Protein AF-A0A928E8C6-F1 (afdb_monomer)

Nearest PDB structures (foldseek):
  5evj-assembly2_B  TM=7.870E-01  e=9.641E-13  Chlamydomonas reinhardtii
  5fcd-assembly2_B  TM=6.953E-01  e=2.771E-07  Escherichia coli
  5fcd-assembly1_A  TM=6.768E-01  e=2.296E-07  Escherichia coli
  4pwy-assembly1_A-2  TM=6.183E-01  e=3.535E-05  Homo sapiens
  8d59-assembly1_A  TM=5.234E-01  e=2.026E-03  Homo sapiens

pLDDT: mean 74.29, std 22.75, range [23.02, 97.88]

Solvent-accessible surface area (backbone atoms only — not comparable to full-atom values): 52131 Å² total; per-residue (Å²): 82,38,61,59,59,50,37,51,53,50,48,54,48,53,56,50,57,72,32,55,47,100,86,69,49,52,75,45,49,76,89,73,61,51,30,39,33,41,35,27,63,77,52,66,47,77,67,58,41,54,48,48,45,23,48,78,69,74,36,32,63,47,79,45,62,36,67,81,58,50,54,48,45,55,32,16,56,78,47,83,45,82,44,72,59,90,94,41,79,41,87,40,86,44,58,43,80,17,57,66,58,49,50,53,52,55,46,27,69,74,64,65,42,78,36,31,36,43,37,35,33,39,59,35,39,41,52,81,87,34,43,68,56,49,54,46,22,61,67,66,51,26,44,84,87,46,62,63,63,87,59,47,44,53,38,34,30,32,58,48,58,93,83,36,91,68,45,53,84,76,51,74,76,57,50,72,44,37,43,76,42,62,34,47,93,47,64,72,58,47,47,48,51,37,55,64,68,66,50,37,49,68,54,55,53,49,36,73,79,36,64,79,69,46,57,46,80,47,84,51,102,88,50,71,33,34,33,26,55,43,27,55,50,57,41,23,54,46,50,56,55,28,56,79,66,75,45,85,85,48,45,78,60,41,35,75,40,29,41,32,69,72,60,15,48,51,50,36,56,49,47,56,49,50,52,49,47,56,69,68,59,43,59,69,39,37,32,70,59,63,66,52,69,69,50,37,57,47,52,55,71,43,53,73,71,56,46,49,47,51,50,40,52,54,53,46,57,54,43,52,52,35,42,54,49,49,36,48,52,54,9,51,51,54,46,49,61,64,45,65,59,49,73,57,40,55,75,77,67,53,65,51,55,62,50,47,49,49,38,32,51,51,42,50,47,51,54,51,50,37,53,73,51,70,55,53,43,75,71,73,48,42,25,49,52,50,26,36,49,53,39,49,48,36,52,50,60,40,70,73,42,99,57,66,71,53,61,67,60,46,52,46,51,54,45,52,54,52,55,51,48,51,50,54,50,53,52,51,50,50,26,51,47,26,44,52,55,47,47,52,74,25,58,75,49,73,62,66,54,47,56,52,53,48,56,45,64,62,20,65,50,43,41,49,38,42,77,72,72,57,51,71,62,60,52,50,57,52,45,51,55,55,48,46,53,51,46,49,59,48,49,49,57,59,68,69,49,65,75,59,72,77,52,68,79,72,80,80,87,84,82,89,84,86,83,87,81,86,87,82,85,84,90,85,85,89,89,86,88,84,87,89,82,90,82,85,88,85,85,89,84,89,85,84,89,80,90,82,90,81,90,82,83,90,88,81,84,89,81,88,86,88,91,86,89,87,90,87,90,88,88,85,83,86,88,84,94,82,81,71,63,68,63,63,65,69,69,69,84,80,79,88,64,86,53,60,66,53,49,53,51,51,46,53,52,50,53,48,53,53,47,52,55,46,57,52,50,58,64,72,66,70,74,80,88,82,76,81,85,73,78,87,72,86,82,78,88,88,79,82,84,76,83,81,59,56,85,94,34,71,72,28,52,54,49,51,51,60,48,61,75,74,48,55,75,46,58,42,32,65,75,71,79,75,75,90,66,73,94,79,37,59,52,30,34,35,37,33,50,67,26,46,60,26,66,62,43,52,67,42,40,62,51,15,37,95,68,19,34,29,37,29,28,21,73,48,64,66,29,36,53,46,20,58,64,49,41,62,56,48,32,60,74,58,69,50,97,62,76,43,68,47,76,42,71,43,49,68,64,45,45,58,83,77,64,55,47,71,46,63,24,43,32,38,40,35,64,62,47,63,42,60,45,94,49,45,67,46,25,50,38,38,55,52,42,26,32,20,70,60,11,35,42,41,35,39,36,45,31,23,78,37,90,69,61,66,68,57,27,50,50,19,29,66,68,15,30,32,46,53,15,24,49,19,48,68,57,51,53,48,51,42,47,74,54,55,38,31,70,69,74,52,43,78,38,82,73,43,81,52,56,54,37,34,15,50,48,97,86,45,69,40,82,62,72,91,74,91,74,94,59,54,37,28,37,30,36,39,37,36,34,35,45,41,85,91,56,71,81,77,84,77,91,65,94,75,82,88,79,90,84,113

Secondary structure (DSSP, 8-state):
--HHHHHHHHHHHHHHHT-B-TTS-BSS-TTT-PPEEEEE-TTS-HHHHHHHHHHHHT-EEEEEEGGG--HHHHH--EEEEEEEETTEEEEEEEEPPPHHHHHHHHHHHHH---SEEEEEESGGG--TTTHHHHHHHHHHSEETTEEPPTTEEEEEEE--TTT-TTPPPPPHHHHTTSEEEEE---HHHHHHHHHHTT--HHHHHHHHH-GGGSSEEEEETTEEEEE-HHHHHHHHHHHHHHHHTTPPP-HHHHHHHSB-HHHHHHHHHHHHHHHHHHHHHTHHHHHTT---HHHHHHHHH--HHHHHHHHHHHHHHHHHHHHHHHHHHHHHHHHHHHTTTHHHHHHHT--HHHHHHHHHHHHHHHHHHHHHTT---TTHHHHHHHHHHHHHHHHHHHHTSS-TT-HHHHHHHHHHHHHHHHHHHHHHHHHHHHHHHHHHHHH-SHHHHHHHHHHHHH-HHHHHHHHHH--HHHHHHHHHHHHHHHHHHHHHHHHSS-THHHHTTTSS---SS------------------------------------------------------------------SHHHHTTSSSS---THHHHHHHHHHHHHHHHHHHHHHHHHHT-PPP-----------S---PPPPPPTTSHHHHHHHHHHHHT------S---------S--TT-EEEEET-TTTHHHHHHHHHHGGG-EEEEEES-HHHHHHHHHHHHHHHHHHT-SS--EEEEE--TT-TTTTTPPTT-EEEEEEES-TTT-S-HHHHHHHHHHHEEEEEEEEEEEEEESS---HHHHHHHHHHT-TTTTPPBHHHHHHHHHHHT-EEEEEEEEEEEEE-TTB-SSBTBB-----------EEEEEEEEEPPPTT--------SS------

Radius of gyration: 37.68 Å; Cα contacts (8 Å, |Δi|>4): 1163; chains: 1; bounding box: 97×107×113 Å

Mean predicted aligned error: 20.91 Å

Sequence (902 aa):
MNISEAKNQITETVRAYMSKDDTGTYCIDIAHQRPLFLIGAPGIGKTAIVEQVASEMGIGLVSYSMTHHTRQSALGLPFIEHKTYGDVEFDVSEYTMSEIIASMYDYMEKTGLKKGILFLDEINCVSETLYPSMLQFLQFKTFGRHSIPEDWIVVCAGNPPEYNRSVHEFDIVTMDRLRRIDIEPDYAAWKSYALDQGLHPAVTSYLEVRHSDFYMVEAKLGGKSFVTARGWEDLAKTITLFEQQGTPVNAALVEQFLQDAEIAERFAAYYDLFNKYRSDYQIDEILAGNVDASIVERAQAARFDERLALLGLLLDSLGGDMFEIVKKDEALNMVRESLSDLKEKMRTGDDLFAYVSNAAQQIEGRLAHSKDIGTASAQATRSLRLADGVLREMMSTTAAGENYQDYATINQVYRHHAESLNQDIEDAQLRLDNAFAFIDEAFNQKRELLVFVTELTARTTTMRFLNRFGSDSYFAHNQDLLVEDNRQKIAERISELPMERIAATAEAKQDPLGLGSQGGSGMTVVPISLSPGKTANHARHAAPSSEEREEEASQDRKQNPVPPVPAAPVAVKAPEADEVETVMASVADEVISPESAKIEEIIAEAVYEVKAAVDEIVAEFSEPEAEEPATAKTAELVSDPEPEAAVGTQAYHDKLVSYYTNKTFEYGFNSMCKMTLPEFLTGKMILDIGCRRGRGVFKLSDRVGITGHVVGIDWSREHINEAMRDMDRAWQDSGLPESNMEFHWGFPEDLASIGLRENSMDLVFTNSILNLAYDTKQVIREIFRVLRFGGMLICETVVATGPRDKDVVAKARAMGNSVQSALSQEEFEAMLAEAGFSMVGLSYRDVHKVNPTDGYIQGYTVDAVESDEDVEFRAVVAHVAKPKANVLPRAIFNGGAVDRSL

Structure (mmCIF, N/CA/C/O backbone):
data_AF-A0A928E8C6-F1
#
_entry.id   AF-A0A928E8C6-F1
#
loop_
_atom_site.group_PDB
_atom_site.id
_atom_site.type_symbol
_atom_site.label_atom_id
_atom_site.label_alt_id
_atom_site.label_comp_id
_atom_site.label_asym_id
_atom_site.label_entity_id
_atom_site.label_seq_id
_atom_site.pdbx_PDB_ins_code
_atom_site.Cartn_x
_atom_site.Cartn_y
_atom_site.Cartn_z
_atom_site.occupancy
_atom_site.B_iso_or_equiv
_atom_site.auth_seq_id
_atom_site.auth_comp_id
_atom_site.auth_asym_id
_atom_site.auth_atom_id
_atom_site.pdbx_PDB_model_num
ATOM 1 N N . MET A 1 1 ? 7.811 -3.421 -4.144 1.00 88.44 1 MET A N 1
ATOM 2 C CA . MET A 1 1 ? 7.700 -3.353 -2.664 1.00 88.44 1 MET A CA 1
ATOM 3 C C . MET A 1 1 ? 6.601 -2.362 -2.318 1.00 88.44 1 MET A C 1
ATOM 5 O O . MET A 1 1 ? 6.315 -1.507 -3.153 1.00 88.44 1 MET A O 1
ATOM 9 N N . ASN A 1 2 ? 5.960 -2.469 -1.159 1.00 88.19 2 ASN A N 1
ATOM 10 C CA . ASN A 1 2 ? 4.915 -1.526 -0.760 1.00 88.19 2 ASN A CA 1
ATOM 11 C C . ASN A 1 2 ? 5.506 -0.216 -0.194 1.00 88.19 2 ASN A C 1
ATOM 13 O O . ASN A 1 2 ? 6.715 -0.072 0.020 1.00 88.19 2 ASN A O 1
ATOM 17 N N . ILE A 1 3 ? 4.638 0.770 0.034 1.00 85.69 3 ILE A N 1
ATOM 18 C CA . ILE A 1 3 ? 5.026 2.111 0.493 1.00 85.69 3 ILE A CA 1
ATOM 19 C C . ILE A 1 3 ? 5.617 2.118 1.922 1.00 85.69 3 ILE A C 1
ATOM 21 O O . ILE A 1 3 ? 6.479 2.944 2.227 1.00 85.69 3 ILE A O 1
ATOM 25 N N . SER A 1 4 ? 5.224 1.166 2.778 1.00 85.06 4 SER A N 1
ATOM 26 C CA . SER A 1 4 ? 5.726 1.031 4.155 1.00 85.06 4 SER A CA 1
ATOM 27 C C . SER A 1 4 ? 7.123 0.401 4.201 1.00 85.06 4 SER A C 1
ATOM 29 O O . SER A 1 4 ? 8.001 0.871 4.925 1.00 85.06 4 SER A O 1
ATOM 31 N N . GLU A 1 5 ? 7.373 -0.618 3.379 1.00 88.19 5 GLU A N 1
ATOM 32 C CA . GLU A 1 5 ? 8.704 -1.211 3.188 1.00 88.19 5 GLU A CA 1
ATOM 33 C C . GLU A 1 5 ? 9.698 -0.164 2.665 1.00 88.19 5 GLU A C 1
ATOM 35 O O . GLU A 1 5 ? 10.823 -0.059 3.159 1.00 88.19 5 GLU A O 1
ATOM 40 N N . ALA A 1 6 ? 9.262 0.669 1.712 1.00 90.69 6 ALA A N 1
ATOM 41 C CA . ALA A 1 6 ? 10.065 1.766 1.182 1.00 90.69 6 ALA A CA 1
ATOM 42 C C . ALA A 1 6 ? 10.424 2.801 2.265 1.00 90.69 6 ALA A C 1
ATOM 44 O O . ALA A 1 6 ? 11.584 3.209 2.348 1.00 90.69 6 ALA A O 1
ATOM 45 N N . LYS A 1 7 ? 9.473 3.182 3.133 1.00 91.62 7 LYS A N 1
ATOM 46 C CA . LYS A 1 7 ? 9.723 4.061 4.291 1.00 91.62 7 LYS A CA 1
ATOM 47 C C . LYS A 1 7 ? 10.828 3.497 5.191 1.00 91.62 7 LYS A C 1
ATOM 49 O O . LYS A 1 7 ? 11.796 4.202 5.478 1.00 91.62 7 LYS A O 1
ATOM 54 N N . ASN A 1 8 ? 10.731 2.220 5.566 1.00 90.19 8 ASN A N 1
ATOM 55 C CA . ASN A 1 8 ? 11.730 1.557 6.410 1.00 90.19 8 ASN A CA 1
ATOM 56 C C . ASN A 1 8 ? 13.120 1.554 5.755 1.00 90.19 8 ASN A C 1
ATOM 58 O O . ASN A 1 8 ? 14.097 1.945 6.397 1.00 90.19 8 ASN A O 1
ATOM 62 N N . GLN A 1 9 ? 13.216 1.234 4.458 1.00 92.44 9 GLN A N 1
ATOM 63 C CA . GLN A 1 9 ? 14.495 1.283 3.740 1.00 92.44 9 GLN A CA 1
ATOM 64 C C . GLN A 1 9 ? 15.104 2.690 3.678 1.00 92.44 9 GLN A C 1
ATOM 66 O O . GLN A 1 9 ? 16.331 2.819 3.744 1.00 92.44 9 GLN A O 1
ATOM 71 N N . ILE A 1 10 ? 14.295 3.749 3.557 1.00 94.12 10 ILE A N 1
ATOM 72 C CA . ILE A 1 10 ? 14.796 5.131 3.617 1.00 94.12 10 ILE A CA 1
ATOM 73 C C . ILE A 1 10 ? 15.362 5.401 5.017 1.00 94.12 10 ILE A C 1
ATOM 75 O O . ILE A 1 10 ? 16.522 5.800 5.117 1.00 94.12 10 ILE A O 1
ATOM 79 N N . THR A 1 11 ? 14.615 5.106 6.086 1.00 93.12 11 THR A N 1
ATOM 80 C CA . THR A 1 11 ? 15.058 5.269 7.485 1.00 93.12 11 THR A CA 1
ATOM 81 C C . THR A 1 11 ? 16.378 4.547 7.770 1.00 93.12 11 THR A C 1
ATOM 83 O O . THR A 1 11 ? 17.318 5.146 8.298 1.00 93.12 11 THR A O 1
ATOM 86 N N . GLU A 1 12 ? 16.496 3.274 7.387 1.00 93.00 12 GLU A N 1
ATOM 87 C CA . GLU A 1 12 ? 17.730 2.492 7.537 1.00 93.00 12 GLU A CA 1
ATOM 88 C C . GLU A 1 12 ? 18.899 3.097 6.757 1.00 93.00 12 GLU A C 1
ATOM 90 O O . GLU A 1 12 ? 20.009 3.204 7.278 1.00 93.00 12 GLU A O 1
ATOM 95 N N . THR A 1 13 ? 18.652 3.547 5.524 1.00 93.81 13 THR A N 1
ATOM 96 C CA . THR A 1 13 ? 19.685 4.178 4.691 1.00 93.81 13 THR A CA 1
ATOM 97 C C . THR A 1 13 ? 20.160 5.491 5.297 1.00 93.81 13 THR A C 1
ATOM 99 O O . THR A 1 13 ? 21.362 5.745 5.320 1.00 93.81 13 THR A O 1
ATOM 102 N N . VAL A 1 14 ? 19.248 6.308 5.830 1.00 92.19 14 VAL A N 1
ATOM 103 C CA . VAL A 1 14 ? 19.591 7.566 6.502 1.00 92.19 14 VAL A CA 1
ATOM 104 C C . VAL A 1 14 ? 20.445 7.290 7.740 1.00 92.19 14 VAL A C 1
ATOM 106 O O . VAL A 1 14 ? 21.502 7.903 7.894 1.00 92.19 14 VAL A O 1
ATOM 109 N N . ARG A 1 15 ? 20.067 6.308 8.572 1.00 91.94 15 ARG A N 1
ATOM 110 C CA . ARG A 1 15 ? 20.876 5.862 9.723 1.00 91.94 15 ARG A CA 1
ATOM 111 C C . ARG A 1 15 ? 22.267 5.377 9.293 1.00 91.94 15 ARG A C 1
ATOM 113 O O . ARG A 1 15 ? 23.258 5.778 9.899 1.00 91.94 15 ARG A O 1
ATOM 120 N N . ALA A 1 16 ? 22.358 4.564 8.239 1.00 91.94 16 ALA A N 1
ATOM 121 C CA . ALA A 1 16 ? 23.619 4.013 7.743 1.00 91.94 16 ALA A CA 1
ATOM 122 C C . ALA A 1 16 ? 24.548 5.083 7.143 1.00 91.94 16 ALA A C 1
ATOM 124 O O . ALA A 1 16 ? 25.737 5.112 7.452 1.00 91.94 16 ALA A O 1
ATOM 125 N N . TYR A 1 17 ? 24.021 5.991 6.318 1.00 92.88 17 TYR A N 1
ATOM 126 C CA . TYR A 1 17 ? 24.800 7.056 5.673 1.00 92.88 17 TYR A CA 1
ATOM 127 C C . TYR A 1 17 ? 25.215 8.165 6.654 1.00 92.88 17 TYR A C 1
ATOM 129 O O . TYR A 1 17 ? 26.250 8.795 6.456 1.00 92.88 17 TYR A O 1
ATOM 137 N N . MET A 1 18 ? 24.454 8.390 7.733 1.00 90.19 18 MET A N 1
ATOM 138 C CA . MET A 1 18 ? 24.833 9.306 8.819 1.00 90.19 18 MET A CA 1
ATOM 139 C C . MET A 1 18 ? 25.701 8.650 9.909 1.00 90.19 18 MET A C 1
ATOM 141 O O . MET A 1 18 ? 26.106 9.339 10.851 1.00 90.19 18 MET A O 1
ATOM 145 N N . SER A 1 19 ? 25.985 7.346 9.807 1.00 91.31 19 SER A N 1
ATOM 146 C CA . SER A 1 19 ? 26.838 6.622 10.753 1.00 91.31 19 SER A CA 1
ATOM 147 C C . SER A 1 19 ? 28.292 7.083 10.636 1.00 91.31 19 SER A C 1
ATOM 149 O O . SER A 1 19 ? 28.846 7.167 9.536 1.00 91.31 19 SER A O 1
ATOM 151 N N . LYS A 1 20 ? 28.907 7.382 11.783 1.00 90.88 20 LYS A N 1
ATOM 152 C CA . LYS A 1 20 ? 30.309 7.789 11.921 1.00 90.88 20 LYS A CA 1
ATOM 153 C C . LYS A 1 20 ? 31.003 6.858 12.915 1.00 90.88 20 LYS A C 1
ATOM 155 O O . LYS A 1 20 ? 30.373 6.421 13.877 1.00 90.88 20 LYS A O 1
ATOM 160 N N . ASP A 1 21 ? 32.268 6.556 12.660 1.00 90.94 21 ASP A N 1
ATOM 161 C CA . ASP A 1 21 ? 33.113 5.731 13.521 1.00 90.94 21 ASP A CA 1
ATOM 162 C C . ASP A 1 21 ? 33.633 6.506 14.749 1.00 90.94 21 ASP A C 1
ATOM 164 O O . ASP A 1 21 ? 33.387 7.706 14.906 1.00 90.94 21 ASP A O 1
ATOM 168 N N . ASP A 1 22 ? 34.403 5.829 15.607 1.00 89.19 22 ASP A N 1
ATOM 169 C CA . ASP A 1 22 ? 35.011 6.412 16.815 1.00 89.19 22 ASP A CA 1
ATOM 170 C C . ASP A 1 22 ? 35.972 7.589 16.526 1.00 89.19 22 ASP A C 1
ATOM 172 O O . ASP A 1 22 ? 36.339 8.332 17.439 1.00 89.19 22 ASP A O 1
ATOM 176 N N . THR A 1 23 ? 36.396 7.779 15.269 1.00 85.31 23 THR A N 1
ATOM 177 C CA . THR A 1 23 ? 37.233 8.910 14.830 1.00 85.31 23 THR A CA 1
ATOM 178 C C . THR A 1 23 ? 36.414 10.100 14.321 1.00 85.31 23 THR A C 1
ATOM 180 O O . THR A 1 23 ? 36.970 11.174 14.092 1.00 85.31 23 THR A O 1
ATOM 183 N N . GLY A 1 24 ? 35.096 9.932 14.163 1.00 83.88 24 GLY A N 1
ATOM 184 C CA . GLY A 1 24 ? 34.191 10.901 13.547 1.00 83.88 24 GLY A CA 1
ATOM 185 C C . GLY A 1 24 ? 34.123 10.813 12.017 1.00 83.88 24 GLY A C 1
ATOM 186 O O . GLY A 1 24 ? 33.482 11.665 11.397 1.00 83.88 24 GLY A O 1
ATOM 187 N N . THR A 1 25 ? 34.748 9.804 11.404 1.00 86.62 25 THR A N 1
ATOM 188 C CA . THR A 1 25 ? 34.728 9.575 9.950 1.00 86.62 25 THR A CA 1
ATOM 189 C C . THR A 1 25 ? 33.465 8.806 9.566 1.00 86.62 25 THR A C 1
ATOM 191 O O . THR A 1 25 ? 33.045 7.915 10.297 1.00 86.62 25 THR A O 1
ATOM 194 N N . TYR A 1 26 ? 32.830 9.122 8.431 1.00 88.25 26 TYR A N 1
ATOM 195 C CA . TYR A 1 26 ? 31.652 8.371 7.976 1.00 88.25 26 TYR A CA 1
ATOM 196 C C . TYR A 1 26 ? 31.994 6.901 7.698 1.00 88.25 26 TYR A C 1
ATOM 198 O O . TYR A 1 26 ? 32.926 6.610 6.948 1.00 88.25 26 TYR A O 1
ATOM 206 N N . CYS A 1 27 ? 31.179 5.980 8.218 1.00 90.44 27 CYS A N 1
ATOM 207 C CA . CYS A 1 27 ? 31.300 4.539 7.966 1.00 90.44 27 CYS A CA 1
ATOM 208 C C . CYS A 1 27 ? 31.132 4.191 6.474 1.00 90.44 27 CYS A C 1
ATOM 210 O O . CYS A 1 27 ? 31.670 3.194 5.994 1.00 90.44 27 CYS A O 1
ATOM 212 N N . ILE A 1 28 ? 30.393 5.028 5.737 1.00 87.50 28 ILE A N 1
ATOM 213 C CA . ILE A 1 28 ? 30.284 5.008 4.277 1.00 87.50 28 ILE A CA 1
ATOM 214 C C . ILE A 1 28 ? 30.667 6.402 3.777 1.00 87.50 28 ILE A C 1
ATOM 216 O O . ILE A 1 28 ? 29.931 7.362 4.007 1.00 87.50 28 ILE A O 1
ATOM 220 N N . ASP A 1 29 ? 31.805 6.500 3.087 1.00 85.88 29 ASP A N 1
ATOM 221 C CA . ASP A 1 29 ? 32.294 7.731 2.448 1.00 85.88 29 ASP A CA 1
ATOM 222 C C . ASP A 1 29 ? 31.185 8.403 1.616 1.00 85.88 29 ASP A C 1
ATOM 224 O O . ASP A 1 29 ? 30.466 7.735 0.866 1.00 85.88 29 ASP A O 1
ATOM 228 N N . ILE A 1 30 ? 31.065 9.730 1.723 1.00 83.81 30 ILE A N 1
ATOM 229 C CA . ILE A 1 30 ? 30.090 10.569 1.012 1.00 83.81 30 ILE A CA 1
ATOM 230 C C . ILE A 1 30 ? 30.094 10.282 -0.499 1.00 83.81 30 ILE A C 1
ATOM 232 O O . ILE A 1 30 ? 29.025 10.302 -1.117 1.00 83.81 30 ILE A O 1
ATOM 236 N N . ALA A 1 31 ? 31.259 9.964 -1.078 1.00 81.38 31 ALA A N 1
ATOM 237 C CA . ALA A 1 31 ? 31.419 9.605 -2.490 1.00 81.38 31 ALA A CA 1
ATOM 238 C C . ALA A 1 31 ? 30.820 8.233 -2.871 1.00 81.38 31 ALA A C 1
ATOM 240 O O . ALA A 1 31 ? 30.507 8.003 -4.038 1.00 81.38 31 ALA A O 1
ATOM 241 N N . HIS A 1 32 ? 30.639 7.326 -1.907 1.00 85.69 32 HIS A N 1
ATOM 242 C CA . HIS A 1 32 ? 30.028 6.003 -2.092 1.00 85.69 32 HIS A CA 1
ATOM 243 C C . HIS A 1 32 ? 28.546 5.951 -1.676 1.00 85.69 32 HIS A C 1
ATOM 245 O O . HIS A 1 32 ? 27.850 4.980 -1.976 1.00 85.69 32 HIS A O 1
ATOM 251 N N . GLN A 1 33 ? 28.036 6.998 -1.026 1.00 89.88 33 GLN A N 1
ATOM 252 C CA . GLN A 1 33 ? 26.625 7.143 -0.665 1.00 89.88 33 GLN A CA 1
ATOM 253 C C . GLN A 1 33 ? 25.757 7.459 -1.900 1.00 89.88 33 GLN A C 1
ATOM 255 O O . GLN A 1 33 ? 25.430 8.622 -2.165 1.00 89.88 33 GLN A O 1
ATOM 260 N N . ARG A 1 34 ? 25.368 6.412 -2.641 1.00 91.38 34 ARG A N 1
ATOM 261 C CA . ARG A 1 34 ? 24.448 6.480 -3.795 1.00 91.38 34 ARG A CA 1
ATOM 262 C C . ARG A 1 34 ? 23.113 7.137 -3.394 1.00 91.38 34 ARG A C 1
ATOM 264 O O . ARG A 1 34 ? 22.540 6.688 -2.394 1.00 91.38 34 ARG A O 1
ATOM 271 N N . PRO A 1 35 ? 22.589 8.135 -4.137 1.00 93.75 35 PRO A N 1
ATOM 272 C CA . PRO A 1 35 ? 21.250 8.678 -3.901 1.00 93.75 35 PRO A CA 1
ATOM 273 C C . PRO A 1 35 ? 20.172 7.592 -3.969 1.00 93.75 35 PRO A C 1
ATOM 275 O O . PRO A 1 35 ? 20.238 6.700 -4.821 1.00 93.75 35 PRO A O 1
ATOM 278 N N . LEU A 1 36 ? 19.165 7.680 -3.097 1.00 95.38 36 LEU A N 1
ATOM 279 C CA . LEU A 1 36 ? 17.976 6.831 -3.202 1.00 95.38 36 LEU A CA 1
ATOM 280 C C . LEU A 1 36 ? 17.117 7.310 -4.376 1.00 95.38 36 LEU A C 1
ATOM 282 O O . LEU A 1 36 ? 16.931 8.513 -4.536 1.00 95.38 36 LEU A O 1
ATOM 286 N N . PHE A 1 37 ? 16.572 6.391 -5.171 1.00 94.31 37 PHE A N 1
ATOM 287 C CA . PHE A 1 37 ? 15.654 6.720 -6.262 1.00 94.31 37 PHE A CA 1
ATOM 288 C C . PHE A 1 37 ? 14.363 5.905 -6.149 1.00 94.31 37 PHE A C 1
ATOM 290 O O . PHE A 1 37 ? 14.332 4.718 -6.471 1.00 94.31 37 PHE A O 1
ATOM 297 N N . LEU A 1 38 ? 13.312 6.566 -5.668 1.00 94.69 38 LEU A N 1
ATOM 298 C CA . LEU A 1 38 ? 11.969 6.034 -5.475 1.00 94.69 38 LEU A CA 1
ATOM 299 C C . LEU A 1 38 ? 11.208 6.086 -6.806 1.00 94.69 38 LEU A C 1
ATOM 301 O O . LEU A 1 38 ? 10.732 7.146 -7.223 1.00 94.69 38 LEU A O 1
ATOM 305 N N . ILE A 1 39 ? 11.080 4.946 -7.474 1.00 91.00 39 ILE A N 1
ATOM 306 C CA . ILE A 1 39 ? 10.242 4.802 -8.664 1.00 91.00 39 ILE A CA 1
ATOM 307 C C . ILE A 1 39 ? 8.915 4.206 -8.218 1.00 91.00 39 ILE A C 1
ATOM 309 O O . ILE A 1 39 ? 8.886 3.190 -7.537 1.00 91.00 39 ILE A O 1
ATOM 313 N N . GLY A 1 40 ? 7.806 4.826 -8.597 1.00 88.25 40 GLY A N 1
ATOM 314 C CA . GLY A 1 40 ? 6.486 4.270 -8.317 1.00 88.25 40 GLY A CA 1
ATOM 315 C C . GLY A 1 40 ? 5.381 5.116 -8.919 1.00 88.25 40 GLY A C 1
ATOM 316 O O . GLY A 1 40 ? 5.616 6.263 -9.309 1.00 88.25 40 GLY A O 1
ATOM 317 N N . ALA A 1 41 ? 4.183 4.555 -9.013 1.00 83.88 41 ALA A N 1
ATOM 318 C CA . ALA A 1 41 ? 3.050 5.188 -9.676 1.00 83.88 41 ALA A CA 1
ATOM 319 C C . ALA A 1 41 ? 2.700 6.584 -9.076 1.00 83.88 41 ALA A C 1
ATOM 321 O O . ALA A 1 41 ? 3.066 6.900 -7.933 1.00 83.88 41 ALA A O 1
ATOM 322 N N . PRO A 1 42 ? 2.054 7.493 -9.831 1.00 84.31 42 PRO A N 1
ATOM 323 C CA . PRO A 1 42 ? 1.669 8.809 -9.315 1.00 84.31 42 PRO A CA 1
ATOM 324 C C . PRO A 1 42 ? 0.640 8.698 -8.177 1.00 84.31 42 PRO A C 1
ATOM 326 O O . PRO A 1 42 ? -0.257 7.861 -8.214 1.00 84.31 42 PRO A O 1
ATOM 329 N N . GLY A 1 43 ? 0.747 9.554 -7.157 1.00 82.12 43 GLY A N 1
ATOM 330 C CA . GLY A 1 43 ? -0.239 9.617 -6.066 1.00 82.12 43 GLY A CA 1
ATOM 331 C C . GLY A 1 43 ? -0.140 8.532 -4.982 1.00 82.12 43 GLY A C 1
ATOM 332 O O . GLY A 1 43 ? -1.026 8.478 -4.140 1.00 82.12 43 GLY A O 1
ATOM 333 N N . ILE A 1 44 ? 0.916 7.706 -4.956 1.00 85.75 44 ILE A N 1
ATOM 334 C CA . ILE A 1 44 ? 1.125 6.648 -3.935 1.00 85.75 44 ILE A CA 1
ATOM 335 C C . ILE A 1 44 ? 1.758 7.125 -2.608 1.00 85.75 44 ILE A C 1
ATOM 337 O O . ILE A 1 44 ? 2.081 6.302 -1.762 1.00 85.75 44 ILE A O 1
ATOM 341 N N . GLY A 1 45 ? 2.013 8.429 -2.433 1.00 85.19 45 GLY A N 1
ATOM 342 C CA . GLY A 1 45 ? 2.593 8.971 -1.190 1.00 85.19 45 GLY A CA 1
ATOM 343 C C . GLY A 1 45 ? 4.130 9.040 -1.106 1.00 85.19 45 GLY A C 1
ATOM 344 O O . GLY A 1 45 ? 4.659 9.187 -0.007 1.00 85.19 45 GLY A O 1
ATOM 345 N N . LYS A 1 46 ? 4.863 8.991 -2.235 1.00 89.44 46 LYS A N 1
ATOM 346 C CA . LYS A 1 46 ? 6.348 9.066 -2.274 1.00 89.44 46 LYS A CA 1
ATOM 347 C C . LYS A 1 46 ? 6.932 10.235 -1.455 1.00 89.44 46 LYS A C 1
ATOM 349 O O . LYS A 1 46 ? 7.879 10.041 -0.703 1.00 89.44 46 LYS A O 1
ATOM 354 N N . THR A 1 47 ? 6.357 11.430 -1.582 1.00 87.56 47 THR A N 1
ATOM 355 C CA . THR A 1 47 ? 6.763 12.639 -0.840 1.00 87.56 47 THR A CA 1
ATOM 356 C C . THR A 1 47 ? 6.428 12.518 0.650 1.00 87.56 47 THR A C 1
ATOM 358 O O . THR A 1 47 ? 7.281 12.764 1.500 1.00 87.56 47 THR A O 1
ATOM 361 N N . ALA A 1 48 ? 5.220 12.037 0.964 1.00 83.62 48 ALA A N 1
ATOM 362 C CA . ALA A 1 48 ? 4.718 11.900 2.329 1.00 83.62 48 ALA A CA 1
ATOM 363 C C . ALA A 1 48 ? 5.551 10.925 3.179 1.00 83.62 48 ALA A C 1
ATOM 365 O O . ALA A 1 48 ? 5.780 11.193 4.357 1.00 83.62 48 ALA A O 1
ATOM 366 N N . ILE A 1 49 ? 6.069 9.824 2.612 1.00 88.56 49 ILE A N 1
ATOM 367 C CA . ILE A 1 49 ? 6.975 8.949 3.376 1.00 88.56 49 ILE A CA 1
ATOM 368 C C . ILE A 1 49 ? 8.315 9.618 3.687 1.00 88.56 49 ILE A C 1
ATOM 370 O O . ILE A 1 49 ? 8.852 9.400 4.767 1.00 88.56 49 ILE A O 1
ATOM 374 N N . VAL A 1 50 ? 8.847 10.469 2.805 1.00 89.81 50 VAL A N 1
ATOM 375 C CA . VAL A 1 50 ? 10.104 11.191 3.073 1.00 89.81 50 VAL A CA 1
ATOM 376 C C . VAL A 1 50 ? 9.896 12.276 4.137 1.00 89.81 50 VAL A C 1
ATOM 378 O O . VAL A 1 50 ? 10.747 12.440 5.011 1.00 89.81 50 VAL A O 1
ATOM 381 N N . GLU A 1 51 ? 8.741 12.946 4.128 1.00 85.38 51 GLU A N 1
ATOM 382 C CA . GLU A 1 51 ? 8.293 13.852 5.198 1.00 85.38 51 GLU A CA 1
ATOM 383 C C . GLU A 1 51 ? 8.168 13.132 6.549 1.00 85.38 51 GLU A C 1
ATOM 385 O O . GLU A 1 51 ? 8.689 13.621 7.555 1.00 85.38 51 GLU A O 1
ATOM 390 N N . GLN A 1 52 ? 7.558 11.940 6.575 1.00 81.94 52 GLN A N 1
ATOM 391 C CA . GLN A 1 52 ? 7.471 11.111 7.782 1.00 81.94 52 GLN A CA 1
ATOM 392 C C . GLN A 1 52 ? 8.856 10.716 8.307 1.00 81.94 52 GLN A C 1
ATOM 394 O O . GLN A 1 52 ? 9.128 10.938 9.483 1.00 81.94 52 GLN A O 1
ATOM 399 N N . VAL A 1 53 ? 9.756 10.206 7.454 1.00 88.38 53 VAL A N 1
ATOM 400 C CA . VAL A 1 53 ? 11.119 9.821 7.874 1.00 88.38 53 VAL A CA 1
ATOM 401 C C . VAL A 1 53 ? 11.892 11.019 8.428 1.00 88.38 53 VAL A C 1
ATOM 403 O O . VAL A 1 53 ? 12.529 10.905 9.475 1.00 88.38 53 VAL A O 1
ATOM 406 N N . ALA A 1 54 ? 11.823 12.182 7.773 1.00 86.56 54 ALA A N 1
ATOM 407 C CA . ALA A 1 54 ? 12.488 13.387 8.263 1.00 86.56 54 ALA A CA 1
ATOM 408 C C . ALA A 1 54 ? 11.950 13.823 9.639 1.00 86.56 54 ALA A C 1
ATOM 410 O O . ALA A 1 54 ? 12.733 14.137 10.539 1.00 86.56 54 ALA A O 1
ATOM 411 N N . SER A 1 55 ? 10.625 13.768 9.824 1.00 79.88 55 SER A N 1
ATOM 412 C CA . SER A 1 55 ? 9.960 14.067 11.096 1.00 79.88 55 SER A CA 1
ATOM 413 C C . SER A 1 55 ? 10.337 13.085 12.208 1.00 79.88 55 SER A C 1
ATOM 415 O O . SER A 1 55 ? 10.689 13.513 13.304 1.00 79.88 55 SER A O 1
ATOM 417 N N . GLU A 1 56 ? 10.278 11.781 11.940 1.00 80.38 56 GLU A N 1
ATOM 418 C CA . GLU A 1 56 ? 10.567 10.710 12.907 1.00 80.38 56 GLU A CA 1
ATOM 419 C C . GLU A 1 56 ? 12.039 10.691 13.329 1.00 80.38 56 GLU A C 1
ATOM 421 O O . GLU A 1 56 ? 12.356 10.397 14.480 1.00 80.38 56 GLU A O 1
ATOM 426 N N . MET A 1 57 ? 12.949 11.046 12.418 1.00 83.31 57 MET A N 1
ATOM 427 C CA . MET A 1 57 ? 14.382 11.135 12.703 1.00 83.31 57 MET A CA 1
ATOM 428 C C . MET A 1 57 ? 14.826 12.501 13.251 1.00 83.31 57 MET A C 1
ATOM 430 O O . MET A 1 57 ? 15.993 12.648 13.617 1.00 83.31 57 MET A O 1
ATOM 434 N N . GLY A 1 58 ? 13.935 13.499 13.311 1.00 80.75 58 GLY A N 1
ATOM 435 C CA . GLY A 1 58 ? 14.258 14.849 13.785 1.00 80.75 58 GLY A CA 1
ATOM 436 C C . GLY A 1 58 ? 15.286 15.582 12.914 1.00 80.75 58 GLY A C 1
ATOM 437 O O . GLY A 1 58 ? 16.130 16.313 13.436 1.00 80.75 58 GLY A O 1
ATOM 438 N N . ILE A 1 59 ? 15.252 15.363 11.596 1.00 88.31 59 ILE A N 1
ATOM 439 C CA . ILE A 1 59 ? 16.182 15.955 10.621 1.00 88.31 59 ILE A CA 1
ATOM 440 C C . ILE A 1 59 ? 15.457 16.903 9.660 1.00 88.31 59 ILE A C 1
ATOM 442 O O . ILE A 1 59 ? 14.238 16.867 9.516 1.00 88.31 59 ILE A O 1
ATOM 446 N N . GLY A 1 60 ? 16.210 17.786 9.005 1.00 87.50 60 GLY A N 1
ATOM 447 C CA . GLY A 1 60 ? 15.661 18.732 8.039 1.00 87.50 60 GLY A CA 1
ATOM 448 C C . GLY A 1 60 ? 15.149 18.059 6.766 1.00 87.50 60 GLY A C 1
ATOM 449 O O . GLY A 1 60 ? 15.690 17.039 6.341 1.00 87.50 60 GLY A O 1
ATOM 450 N N . LEU A 1 61 ? 14.154 18.666 6.121 1.00 90.38 61 LEU A N 1
ATOM 451 C CA . LEU A 1 61 ? 13.700 18.273 4.791 1.00 90.38 61 LEU A CA 1
ATOM 452 C C . LEU A 1 61 ? 13.593 19.502 3.893 1.00 90.38 61 LEU A C 1
ATOM 454 O O . LEU A 1 61 ? 12.918 20.472 4.224 1.00 90.38 61 LEU A O 1
ATOM 458 N N . VAL A 1 62 ? 14.235 19.433 2.731 1.00 89.88 62 VAL A N 1
ATOM 459 C CA . VAL A 1 62 ? 14.078 20.406 1.646 1.00 89.88 62 VAL A CA 1
ATOM 460 C C . VAL A 1 62 ? 13.556 19.648 0.434 1.00 89.88 62 VAL A C 1
ATOM 462 O O . VAL A 1 62 ? 14.191 18.698 -0.012 1.00 89.88 62 VAL A O 1
ATOM 465 N N . SER A 1 63 ? 12.387 20.044 -0.068 1.00 89.00 63 SER A N 1
ATOM 466 C CA . SER A 1 63 ? 11.654 19.350 -1.132 1.00 89.00 63 SER A CA 1
ATOM 467 C C . SER A 1 63 ? 11.531 20.234 -2.374 1.00 89.00 63 SER A C 1
ATOM 469 O O . SER A 1 63 ? 11.139 21.396 -2.266 1.00 89.00 63 SER A O 1
ATOM 471 N N . TYR A 1 64 ? 11.855 19.686 -3.547 1.00 86.50 64 TYR A N 1
ATOM 472 C CA . TYR A 1 64 ? 11.792 20.374 -4.838 1.00 86.50 64 TYR A CA 1
ATOM 473 C C . TYR A 1 64 ? 11.208 19.481 -5.930 1.00 86.50 64 TYR A C 1
ATOM 475 O O . TYR A 1 64 ? 11.727 18.396 -6.166 1.00 86.50 64 TYR A O 1
ATOM 483 N N . SER A 1 65 ? 10.197 19.961 -6.663 1.00 86.06 65 SER A N 1
ATOM 484 C CA . SER A 1 65 ? 9.742 19.299 -7.894 1.00 86.06 65 SER A CA 1
ATOM 485 C C . SER A 1 65 ? 10.522 19.810 -9.102 1.00 86.06 65 SER A C 1
ATOM 487 O O . SER A 1 65 ? 10.466 20.991 -9.456 1.00 86.06 65 SER A O 1
ATOM 489 N N . MET A 1 66 ? 11.257 18.913 -9.755 1.00 83.81 66 MET A N 1
ATOM 490 C CA . MET A 1 66 ? 12.218 19.271 -10.795 1.00 83.81 66 MET A CA 1
ATOM 491 C C . MET A 1 66 ? 11.588 19.697 -12.129 1.00 83.81 66 MET A C 1
ATOM 493 O O . MET A 1 66 ? 12.270 20.328 -12.940 1.00 83.81 66 MET A O 1
ATOM 497 N N . THR A 1 67 ? 10.303 19.412 -12.358 1.00 77.50 67 THR A N 1
ATOM 498 C CA . THR A 1 67 ? 9.575 19.747 -13.598 1.00 77.50 67 THR A CA 1
ATOM 499 C C . THR A 1 67 ? 9.390 21.248 -13.817 1.00 77.50 67 THR A C 1
ATOM 501 O O . THR A 1 67 ? 9.282 21.694 -14.960 1.00 77.50 67 THR A O 1
ATOM 504 N N . HIS A 1 68 ? 9.401 22.048 -12.749 1.00 70.50 68 HIS A N 1
ATOM 505 C CA . HIS A 1 68 ? 9.211 23.500 -12.822 1.00 70.50 68 HIS A CA 1
ATOM 506 C C . HIS A 1 68 ? 10.515 24.314 -12.819 1.00 70.50 68 HIS A C 1
ATOM 508 O O . HIS A 1 68 ? 10.470 25.532 -13.010 1.00 70.50 68 HIS A O 1
ATOM 514 N N . HIS A 1 69 ? 11.681 23.681 -12.644 1.00 74.81 69 HIS A N 1
ATOM 515 C CA . HIS A 1 69 ? 12.951 24.402 -12.547 1.00 74.81 69 HIS A CA 1
ATOM 516 C C . HIS A 1 69 ? 13.626 24.653 -13.893 1.00 74.81 69 HIS A C 1
ATOM 518 O O . HIS A 1 69 ? 13.787 23.775 -14.743 1.00 74.81 69 HIS A O 1
ATOM 524 N N . THR A 1 70 ? 14.110 25.884 -14.049 1.00 78.69 70 THR A N 1
ATOM 525 C CA . THR A 1 70 ? 14.991 26.255 -15.155 1.00 78.69 70 THR A CA 1
ATOM 526 C C . THR A 1 70 ? 16.420 25.781 -14.892 1.00 78.69 70 THR A C 1
ATOM 528 O O . THR A 1 70 ? 16.838 25.583 -13.748 1.00 78.69 70 THR A O 1
ATOM 531 N N . ARG A 1 71 ? 17.225 25.675 -15.956 1.00 79.56 71 ARG A N 1
ATOM 532 C CA . ARG A 1 71 ? 18.667 25.420 -15.836 1.00 79.56 71 ARG A CA 1
ATOM 533 C C . ARG A 1 71 ? 19.367 26.454 -14.943 1.00 79.56 71 ARG A C 1
ATOM 535 O O . ARG A 1 71 ? 20.300 26.102 -14.232 1.00 79.56 71 ARG A O 1
ATOM 542 N N . GLN A 1 72 ? 18.913 27.705 -14.973 1.00 80.62 72 GLN A N 1
ATOM 543 C CA . GLN A 1 72 ? 19.437 28.817 -14.184 1.00 80.62 72 GLN A CA 1
ATOM 544 C C . GLN A 1 72 ? 19.138 28.648 -12.688 1.00 80.62 72 GLN A C 1
ATOM 546 O O . GLN A 1 72 ? 20.033 28.854 -11.878 1.00 80.62 72 GLN A O 1
ATOM 551 N N . SER A 1 73 ? 17.935 28.199 -12.318 1.00 78.38 73 SER A N 1
ATOM 552 C CA . SER A 1 73 ? 17.591 27.878 -10.922 1.00 78.38 73 SER A CA 1
ATOM 553 C C . SER A 1 73 ? 18.496 26.788 -10.339 1.00 78.38 73 SER A C 1
ATOM 555 O O . SER A 1 73 ? 18.963 26.893 -9.206 1.00 78.38 73 SER A O 1
ATOM 557 N N . ALA A 1 74 ? 18.777 25.750 -11.134 1.00 77.12 74 ALA A N 1
ATOM 558 C CA . ALA A 1 74 ? 19.541 24.584 -10.695 1.00 77.12 74 ALA A CA 1
ATOM 559 C C . ALA A 1 74 ? 21.071 24.760 -10.757 1.00 77.12 74 ALA A C 1
ATOM 561 O O . ALA A 1 74 ? 21.768 24.165 -9.944 1.00 77.12 74 ALA A O 1
ATOM 562 N N . LEU A 1 75 ? 21.614 25.558 -11.686 1.00 79.25 75 LEU A N 1
ATOM 563 C CA . LEU A 1 75 ? 23.062 25.815 -11.799 1.00 79.25 75 LEU A CA 1
ATOM 564 C C . LEU A 1 75 ? 23.522 27.156 -11.219 1.00 79.25 75 LEU A C 1
ATOM 566 O O . LEU A 1 75 ? 24.723 27.334 -11.051 1.00 79.25 75 LEU A O 1
ATOM 570 N N . GLY A 1 76 ? 22.606 28.093 -10.976 1.00 82.25 76 GLY A N 1
ATOM 571 C CA . GLY A 1 76 ? 22.922 29.506 -10.782 1.00 82.25 76 GLY A CA 1
ATOM 572 C C . GLY A 1 76 ? 23.005 30.291 -12.099 1.00 82.25 76 GLY A C 1
ATOM 573 O O . GLY A 1 76 ? 22.903 29.749 -13.207 1.00 82.25 76 GLY A O 1
ATOM 574 N N . LEU A 1 77 ? 23.197 31.606 -11.983 1.00 85.50 77 LEU A N 1
ATOM 575 C CA . LEU A 1 77 ? 23.376 32.507 -13.122 1.00 85.50 77 LEU A CA 1
ATOM 576 C C . LEU A 1 77 ? 24.858 32.590 -13.522 1.00 85.50 77 LEU A C 1
ATOM 578 O O . LEU A 1 77 ? 25.714 32.679 -12.639 1.00 85.50 77 LEU A O 1
ATOM 582 N N . PRO A 1 78 ? 25.184 32.595 -14.828 1.00 84.88 78 PRO A N 1
ATOM 583 C CA . PRO A 1 78 ? 26.560 32.730 -15.276 1.00 84.88 78 PRO A CA 1
ATOM 584 C C . PRO A 1 78 ? 27.073 34.165 -15.094 1.00 84.88 78 PRO A C 1
ATOM 586 O O . PRO A 1 78 ? 26.395 35.128 -15.463 1.00 84.88 78 PRO A O 1
ATOM 589 N N . PHE A 1 79 ? 28.298 34.308 -14.596 1.00 87.38 79 PHE A N 1
ATOM 590 C CA . PHE A 1 79 ? 29.029 35.574 -14.518 1.00 87.38 79 PHE A CA 1
ATOM 591 C C . PHE A 1 79 ? 30.487 35.397 -14.975 1.00 87.38 79 PHE A C 1
ATOM 593 O O . PHE A 1 79 ? 30.966 34.277 -15.156 1.00 87.38 79 PHE A O 1
ATOM 600 N N . ILE A 1 80 ? 31.179 36.511 -15.222 1.00 90.94 80 ILE A N 1
ATOM 601 C CA . ILE A 1 80 ? 32.594 36.515 -15.620 1.00 90.94 80 ILE A CA 1
ATOM 602 C C . ILE A 1 80 ? 33.443 36.758 -14.371 1.00 90.94 80 ILE A C 1
ATOM 604 O O . ILE A 1 80 ? 33.227 37.744 -13.668 1.00 90.94 80 ILE A O 1
ATOM 608 N N . GLU A 1 81 ? 34.413 35.883 -14.118 1.00 89.62 81 GLU A N 1
ATOM 609 C CA . GLU A 1 81 ? 35.443 36.060 -13.093 1.00 89.62 81 GLU A CA 1
ATOM 610 C C . GLU A 1 81 ? 36.821 36.091 -13.761 1.00 89.62 81 GLU A C 1
ATOM 612 O O . GLU A 1 81 ? 37.120 35.278 -14.638 1.00 89.62 81 GLU A O 1
ATOM 617 N N . HIS A 1 82 ? 37.672 37.023 -13.342 1.00 92.00 82 HIS A N 1
ATOM 618 C CA . HIS A 1 82 ? 39.036 37.144 -13.849 1.00 92.00 82 HIS A CA 1
ATOM 619 C C . HIS A 1 82 ? 39.971 36.284 -12.988 1.00 92.00 82 HIS A C 1
ATOM 621 O O . HIS A 1 82 ? 40.044 36.472 -11.771 1.00 92.00 82 HIS A O 1
ATOM 627 N N . LYS A 1 83 ? 40.666 35.315 -13.597 1.00 90.94 83 LYS A N 1
ATOM 628 C CA . LYS A 1 83 ? 41.548 34.366 -12.896 1.00 90.94 83 LYS A CA 1
ATOM 629 C C . LYS A 1 83 ? 42.952 34.350 -13.464 1.00 90.94 83 LYS A C 1
ATOM 631 O O . LYS A 1 83 ? 43.154 34.201 -14.666 1.00 90.94 83 LYS A O 1
ATOM 636 N N . THR A 1 84 ? 43.930 34.429 -12.569 1.00 92.38 84 THR A N 1
ATOM 637 C CA . THR A 1 84 ? 45.347 34.369 -12.923 1.00 92.38 84 THR A CA 1
ATOM 638 C C . THR A 1 84 ? 45.853 32.931 -12.874 1.00 92.38 84 THR A C 1
ATOM 640 O O . THR A 1 84 ? 45.938 32.330 -11.803 1.00 92.38 84 THR A O 1
ATOM 643 N N . TYR A 1 85 ? 46.240 32.389 -14.027 1.00 92.25 85 TYR A N 1
ATOM 644 C CA . TYR A 1 85 ? 46.873 31.078 -14.160 1.00 92.25 85 TYR A CA 1
ATOM 645 C C . TYR A 1 85 ? 48.299 31.257 -14.689 1.00 92.25 85 TYR A C 1
ATOM 647 O O . TYR A 1 85 ? 48.492 31.702 -15.818 1.00 92.25 85 TYR A O 1
ATOM 655 N N . GLY A 1 86 ? 49.306 30.913 -13.879 1.00 89.00 86 GLY A N 1
ATOM 656 C CA . GLY A 1 86 ? 50.718 31.024 -14.275 1.00 89.00 86 GLY A CA 1
ATOM 657 C C . GLY A 1 86 ? 51.132 32.453 -14.648 1.00 89.00 86 GLY A C 1
ATOM 658 O O . GLY A 1 86 ? 51.686 32.664 -15.722 1.00 89.00 86 GLY A O 1
ATOM 659 N N . ASP A 1 87 ? 50.811 33.418 -13.781 1.00 89.44 87 ASP A N 1
ATOM 660 C CA . ASP A 1 87 ? 51.061 34.862 -13.948 1.00 89.44 87 ASP A CA 1
ATOM 661 C C . ASP A 1 87 ? 50.363 35.537 -15.152 1.00 89.44 87 ASP A C 1
ATOM 663 O O . ASP A 1 87 ? 50.643 36.697 -15.459 1.00 89.44 87 ASP A O 1
ATOM 667 N N . VAL A 1 88 ? 49.411 34.857 -15.805 1.00 88.31 88 VAL A N 1
ATOM 668 C CA . VAL A 1 88 ? 48.575 35.410 -16.886 1.00 88.31 88 VAL A CA 1
ATOM 669 C C . VAL A 1 88 ? 47.106 35.426 -16.462 1.00 88.31 88 VAL A C 1
ATOM 671 O O . VAL A 1 88 ? 46.586 34.422 -15.982 1.00 88.31 88 VAL A O 1
ATOM 674 N N . GLU A 1 89 ? 46.444 36.569 -16.632 1.00 92.38 89 GLU A N 1
ATOM 675 C CA . GLU A 1 89 ? 45.023 36.773 -16.327 1.00 92.38 89 GLU A CA 1
ATOM 676 C C . GLU A 1 89 ? 44.132 36.304 -17.491 1.00 92.38 89 GLU A C 1
ATOM 678 O O . GLU A 1 89 ? 44.407 36.598 -18.656 1.00 92.38 89 GLU A O 1
ATOM 683 N N . PHE A 1 90 ? 43.070 35.565 -17.168 1.00 92.12 90 PHE A N 1
ATOM 684 C CA . PHE A 1 90 ? 42.089 35.032 -18.110 1.00 92.12 90 PHE A CA 1
ATOM 685 C C . PHE A 1 90 ? 40.663 35.281 -17.613 1.00 92.12 90 PHE A C 1
ATOM 687 O O . PHE A 1 90 ? 40.371 35.100 -16.430 1.00 92.12 90 PHE A O 1
ATOM 694 N N . ASP A 1 91 ? 39.760 35.602 -18.536 1.00 92.31 91 ASP A N 1
ATOM 695 C CA . ASP A 1 91 ? 38.325 35.668 -18.265 1.00 92.31 91 ASP A CA 1
ATOM 696 C C . ASP A 1 91 ? 37.744 34.247 -18.241 1.00 92.31 91 ASP A C 1
ATOM 698 O O . ASP A 1 91 ? 37.830 33.509 -19.228 1.00 92.31 91 ASP A O 1
ATOM 702 N N . VAL A 1 92 ? 37.135 33.858 -17.121 1.00 88.12 92 VAL A N 1
ATOM 703 C CA . VAL A 1 92 ? 36.507 32.546 -16.923 1.00 88.12 92 VAL A CA 1
ATOM 704 C C . VAL A 1 92 ? 35.010 32.729 -16.683 1.00 88.12 92 VAL A C 1
ATOM 706 O O . VAL A 1 92 ? 34.585 33.621 -15.953 1.00 88.12 92 VAL A O 1
ATOM 709 N N . SER A 1 93 ? 34.190 31.877 -17.302 1.00 85.00 93 SER A N 1
ATOM 710 C CA . SER A 1 93 ? 32.755 31.813 -17.010 1.00 85.00 93 SER A CA 1
ATOM 711 C C . SER A 1 93 ? 32.502 30.949 -15.774 1.00 85.00 93 SER A C 1
ATOM 713 O O . SER A 1 93 ? 32.821 29.759 -15.757 1.00 85.00 93 SER A O 1
ATOM 715 N N . GLU A 1 94 ? 31.902 31.551 -14.757 1.00 84.06 94 GLU A N 1
ATOM 716 C CA . GLU A 1 94 ? 31.552 30.944 -13.472 1.00 84.06 94 GLU A CA 1
ATOM 717 C C . GLU A 1 94 ? 30.033 31.012 -13.277 1.00 84.06 94 GLU A C 1
ATOM 719 O O . GLU A 1 94 ? 29.342 31.696 -14.031 1.00 84.06 94 GLU A O 1
ATOM 724 N N . TYR A 1 95 ? 29.500 30.310 -12.279 1.00 84.06 95 TYR A N 1
ATOM 725 C CA . TYR A 1 95 ? 28.072 30.314 -11.950 1.00 84.06 95 TYR A CA 1
ATOM 726 C C . TYR A 1 95 ? 27.881 30.678 -10.478 1.00 84.06 95 TYR A C 1
ATOM 728 O O . TYR A 1 95 ? 28.721 30.332 -9.647 1.00 84.06 95 TYR A O 1
ATOM 736 N N . THR A 1 96 ? 26.797 31.383 -10.151 1.00 86.94 96 THR A N 1
ATOM 737 C CA . THR A 1 96 ? 26.406 31.623 -8.753 1.00 86.94 96 THR A CA 1
ATOM 738 C C . THR A 1 96 ? 25.988 30.323 -8.059 1.00 86.94 96 THR A C 1
ATOM 740 O O . THR A 1 96 ? 25.758 29.305 -8.709 1.00 86.94 96 THR A O 1
ATOM 743 N N . MET A 1 97 ? 25.803 30.363 -6.736 1.00 84.62 97 MET A N 1
ATOM 744 C CA . MET A 1 97 ? 25.099 29.287 -6.032 1.00 84.62 97 MET A CA 1
ATOM 745 C C . MET A 1 97 ? 23.695 29.088 -6.632 1.00 84.62 97 MET A C 1
ATOM 747 O O . MET A 1 97 ? 23.063 30.053 -7.075 1.00 84.62 97 MET A O 1
ATOM 751 N N . SER A 1 98 ? 23.238 27.835 -6.679 1.00 86.94 98 SER A N 1
ATOM 752 C CA . SER A 1 98 ? 21.898 27.481 -7.147 1.00 86.94 98 SER A CA 1
ATOM 753 C C . SER A 1 98 ? 20.841 27.758 -6.082 1.00 86.94 98 SER A C 1
ATOM 755 O O . SER A 1 98 ? 21.128 27.696 -4.887 1.00 86.94 98 SER A O 1
ATOM 757 N N . GLU A 1 99 ? 19.605 28.018 -6.511 1.00 85.25 99 GLU A N 1
ATOM 758 C CA . GLU A 1 99 ? 18.467 28.268 -5.610 1.00 85.25 99 GLU A CA 1
ATOM 759 C C . GLU A 1 99 ? 18.214 27.055 -4.698 1.00 85.25 99 GLU A C 1
ATOM 761 O O . GLU A 1 99 ? 17.962 27.208 -3.504 1.00 85.25 99 GLU A O 1
ATOM 766 N N . ILE A 1 100 ? 18.401 25.846 -5.243 1.00 85.94 100 ILE A N 1
ATOM 767 C CA . ILE A 1 100 ? 18.297 24.580 -4.509 1.00 85.94 100 ILE A CA 1
ATOM 768 C C . ILE A 1 100 ? 19.301 24.546 -3.348 1.00 85.94 100 ILE A C 1
ATOM 770 O O . ILE A 1 100 ? 18.893 24.384 -2.201 1.00 85.94 100 ILE A O 1
ATOM 774 N N . ILE A 1 101 ? 20.599 24.752 -3.611 1.00 88.62 101 ILE A N 1
ATOM 775 C CA . ILE A 1 101 ? 21.633 24.692 -2.563 1.00 88.62 101 ILE A CA 1
ATOM 776 C C . ILE A 1 101 ? 21.495 25.859 -1.577 1.00 88.62 101 ILE A C 1
ATOM 778 O O . ILE A 1 101 ? 21.612 25.642 -0.373 1.00 88.62 101 ILE A O 1
ATOM 782 N N . ALA A 1 102 ? 21.193 27.070 -2.058 1.00 88.25 102 ALA A N 1
ATOM 783 C CA . ALA A 1 102 ? 20.966 28.234 -1.202 1.00 88.25 102 ALA A CA 1
ATOM 784 C C . ALA A 1 102 ? 19.846 27.967 -0.185 1.00 88.25 102 ALA A C 1
ATOM 786 O O . ALA A 1 102 ? 20.058 28.132 1.013 1.00 88.25 102 ALA A O 1
ATOM 787 N N . SER A 1 103 ? 18.713 27.418 -0.634 1.00 88.44 103 SER A N 1
ATOM 788 C CA . SER A 1 103 ? 17.593 27.102 0.257 1.00 88.44 103 SER A CA 1
ATOM 789 C C . SER A 1 103 ? 17.918 26.063 1.334 1.00 88.44 103 SER A C 1
ATOM 791 O O . SER A 1 103 ? 17.322 26.109 2.405 1.00 88.44 103 SER A O 1
ATOM 793 N N . MET A 1 104 ? 18.872 25.152 1.093 1.00 89.69 104 MET A N 1
ATOM 794 C CA . MET A 1 104 ? 19.329 24.208 2.119 1.00 89.69 104 MET A CA 1
ATOM 795 C C . MET A 1 104 ? 20.069 24.944 3.234 1.00 89.69 104 MET A C 1
ATOM 797 O O . MET A 1 104 ? 19.807 24.693 4.407 1.00 89.69 104 MET A O 1
ATOM 801 N N . TYR A 1 105 ? 20.945 25.888 2.883 1.00 90.31 105 TYR A N 1
ATOM 802 C CA . TYR A 1 105 ? 21.633 26.727 3.863 1.00 90.31 105 TYR A CA 1
ATOM 803 C C . TYR A 1 105 ? 20.665 27.675 4.582 1.00 90.31 105 TYR A C 1
ATOM 805 O O . TYR A 1 105 ? 20.683 27.711 5.809 1.00 90.31 105 TYR A O 1
ATOM 813 N N . ASP A 1 106 ? 19.755 28.342 3.864 1.00 88.31 106 ASP A N 1
ATOM 814 C CA . ASP A 1 106 ? 18.711 29.189 4.463 1.00 88.31 106 ASP A CA 1
ATOM 815 C C . ASP A 1 106 ? 17.831 28.388 5.442 1.00 88.31 106 ASP A C 1
ATOM 817 O O . ASP A 1 106 ? 17.504 28.851 6.538 1.00 88.31 106 ASP A O 1
ATOM 821 N N . TYR A 1 107 ? 17.476 27.149 5.082 1.00 86.94 107 TYR A N 1
ATOM 822 C CA . TYR A 1 107 ? 16.727 26.230 5.936 1.00 86.94 107 TYR A CA 1
ATOM 823 C C . TYR A 1 107 ? 17.536 25.809 7.173 1.00 86.94 107 TYR A C 1
ATOM 825 O O . TYR A 1 107 ? 16.999 25.813 8.284 1.00 86.94 107 TYR A O 1
ATOM 833 N N . MET A 1 108 ? 18.825 25.480 7.018 1.00 88.06 108 MET A N 1
ATOM 834 C CA . MET A 1 108 ? 19.728 25.165 8.134 1.00 88.06 108 MET A CA 1
ATOM 835 C C . MET A 1 108 ? 19.897 26.355 9.088 1.00 88.06 108 MET A C 1
ATOM 837 O O . MET A 1 108 ? 19.929 26.154 10.300 1.00 88.06 108 MET A O 1
ATOM 841 N N . GLU A 1 109 ? 19.986 27.585 8.574 1.00 87.12 109 GLU A N 1
ATOM 842 C CA . GLU A 1 109 ? 20.071 28.801 9.393 1.00 87.12 109 GLU A CA 1
ATOM 843 C C . GLU A 1 109 ? 18.752 29.094 10.119 1.00 87.12 109 GLU A C 1
ATOM 845 O O . GLU A 1 109 ? 18.765 29.402 11.311 1.00 87.12 109 GLU A O 1
ATOM 850 N N . LYS A 1 110 ? 17.608 28.939 9.439 1.00 82.56 110 LYS A N 1
ATOM 851 C CA . LYS A 1 110 ? 16.278 29.184 10.015 1.00 82.56 110 LYS A CA 1
ATOM 852 C C . LYS A 1 110 ? 15.880 28.149 11.074 1.00 82.56 110 LYS A C 1
ATOM 854 O O . LYS A 1 110 ? 15.283 28.506 12.086 1.00 82.56 110 LYS A O 1
ATOM 859 N N . THR A 1 111 ? 16.173 26.869 10.838 1.00 79.12 111 THR A N 1
ATOM 860 C CA . THR A 1 111 ? 15.741 25.758 11.710 1.00 79.12 111 THR A CA 1
ATOM 861 C C . THR A 1 111 ? 16.820 25.280 12.680 1.00 79.12 111 THR A C 1
ATOM 863 O O . THR A 1 111 ? 16.513 24.565 13.628 1.00 79.12 111 THR A O 1
ATOM 866 N N . GLY A 1 112 ? 18.093 25.615 12.455 1.00 83.50 112 GLY A N 1
ATOM 867 C CA . GLY A 1 112 ? 19.224 25.056 13.203 1.00 83.50 112 GLY A CA 1
ATOM 868 C C . GLY A 1 112 ? 19.521 23.576 12.907 1.00 83.50 112 GLY A C 1
ATOM 869 O O . GLY A 1 112 ? 20.514 23.044 13.415 1.00 83.50 112 GLY A O 1
ATOM 870 N N . LEU A 1 113 ? 18.709 22.902 12.082 1.00 84.88 113 LEU A N 1
ATOM 871 C CA . LEU A 1 113 ? 18.870 21.490 11.735 1.00 84.88 113 LEU A CA 1
ATOM 872 C C . LEU A 1 113 ? 20.017 21.321 10.738 1.00 84.88 113 LEU A C 1
ATOM 874 O O . LEU A 1 113 ? 19.880 21.583 9.547 1.00 84.88 113 LEU A O 1
ATOM 878 N N . LYS A 1 114 ? 21.172 20.863 11.231 1.00 87.69 114 LYS A N 1
ATOM 879 C CA . LYS A 1 114 ? 22.379 20.684 10.405 1.00 87.69 114 LYS A CA 1
ATOM 880 C C . LYS A 1 114 ? 22.368 19.429 9.530 1.00 87.69 114 LYS A C 1
ATOM 882 O O . LYS A 1 114 ? 23.133 19.374 8.573 1.00 87.69 114 LYS A O 1
ATOM 887 N N . LYS A 1 115 ? 21.531 18.446 9.868 1.00 91.12 115 LYS A N 1
ATOM 888 C CA . LYS A 1 115 ? 21.354 17.189 9.130 1.00 91.12 115 LYS A CA 1
ATOM 889 C C . LYS A 1 115 ? 20.022 17.207 8.396 1.00 91.12 115 LYS A C 1
ATOM 891 O O . LYS A 1 115 ? 19.063 17.756 8.941 1.00 91.12 115 LYS A O 1
ATOM 896 N N . GLY A 1 116 ? 19.927 16.560 7.239 1.00 91.75 116 GLY A N 1
ATOM 897 C CA . GLY A 1 116 ? 18.659 16.517 6.514 1.00 91.75 116 GLY A CA 1
ATOM 898 C C . GLY A 1 116 ? 18.606 15.627 5.281 1.00 91.75 116 GLY A C 1
ATOM 899 O O . GLY A 1 116 ? 19.552 14.916 4.937 1.00 91.75 116 GLY A O 1
ATOM 900 N N . ILE A 1 117 ? 17.459 15.688 4.616 1.00 93.81 117 ILE A N 1
ATOM 901 C CA . ILE A 1 117 ? 17.181 15.071 3.325 1.00 93.81 117 ILE A CA 1
ATOM 902 C C . ILE A 1 117 ? 16.887 16.186 2.318 1.00 93.81 117 ILE A C 1
ATOM 904 O O . ILE A 1 117 ? 16.039 17.048 2.551 1.00 93.81 117 ILE A O 1
ATOM 908 N N . LEU A 1 118 ? 17.574 16.153 1.179 1.00 93.75 118 LEU A N 1
ATOM 909 C CA . LEU A 1 118 ? 17.152 16.855 -0.025 1.00 93.75 118 LEU A CA 1
ATOM 910 C C . LEU A 1 118 ? 16.289 15.890 -0.840 1.00 93.75 118 LEU A C 1
ATOM 912 O O . LEU A 1 118 ? 16.806 14.914 -1.390 1.00 93.75 118 LEU A O 1
ATOM 916 N N . PHE A 1 119 ? 14.989 16.164 -0.898 1.00 94.19 119 PHE A N 1
ATOM 917 C CA . PHE A 1 119 ? 14.041 15.429 -1.719 1.00 94.19 119 PHE A CA 1
ATOM 918 C C . PHE A 1 119 ? 13.859 16.121 -3.071 1.00 94.19 119 PHE A C 1
ATOM 920 O O . PHE A 1 119 ? 13.447 17.279 -3.137 1.00 94.19 119 PHE A O 1
ATOM 927 N N . LEU A 1 120 ? 14.166 15.407 -4.150 1.00 91.69 120 LEU A N 1
ATOM 928 C CA . LEU A 1 120 ? 13.953 15.867 -5.518 1.00 91.69 120 LEU A CA 1
ATOM 929 C C . LEU A 1 120 ? 12.839 15.029 -6.148 1.00 91.69 120 LEU A C 1
ATOM 931 O O . LEU A 1 120 ? 13.031 13.843 -6.405 1.00 91.69 120 LEU A O 1
ATOM 935 N N . ASP A 1 121 ? 11.677 15.623 -6.390 1.00 90.50 121 ASP A N 1
ATOM 936 C CA . ASP A 1 121 ? 10.549 14.959 -7.042 1.00 90.50 121 ASP A CA 1
ATOM 937 C C . ASP A 1 121 ? 10.613 15.111 -8.568 1.00 90.50 121 ASP A C 1
ATOM 939 O O . ASP A 1 121 ? 11.206 16.051 -9.106 1.00 90.50 121 ASP A O 1
ATOM 943 N N . GLU A 1 122 ? 9.988 14.163 -9.262 1.00 87.50 122 GLU A N 1
ATOM 944 C CA . GLU A 1 122 ? 9.888 14.091 -10.721 1.00 87.50 122 GLU A CA 1
ATOM 945 C C . GLU A 1 122 ? 11.239 14.231 -11.459 1.00 87.50 122 GLU A C 1
ATOM 947 O O . GLU A 1 122 ? 11.307 14.803 -12.550 1.00 87.50 122 GLU A O 1
ATOM 952 N N . ILE A 1 123 ? 12.336 13.690 -10.905 1.00 88.06 123 ILE A N 1
ATOM 953 C CA . ILE A 1 123 ? 13.693 13.894 -11.461 1.00 88.06 123 ILE A CA 1
ATOM 954 C C . ILE A 1 123 ? 13.873 13.340 -12.872 1.00 88.06 123 ILE A C 1
ATOM 956 O O . ILE A 1 123 ? 14.774 13.767 -13.587 1.00 88.06 123 ILE A O 1
ATOM 960 N N . ASN A 1 124 ? 13.033 12.391 -13.276 1.00 85.75 124 ASN A N 1
ATOM 961 C CA . ASN A 1 124 ? 13.031 11.818 -14.614 1.00 85.75 124 ASN A CA 1
ATOM 962 C C . ASN A 1 124 ? 12.162 12.612 -15.606 1.00 85.75 124 ASN A C 1
ATOM 964 O O . ASN A 1 124 ? 12.187 12.324 -16.793 1.00 85.75 124 ASN A O 1
ATOM 968 N N . CYS A 1 125 ? 11.448 13.645 -15.157 1.00 84.31 125 CYS A N 1
ATOM 969 C CA . CYS A 1 125 ? 10.680 14.568 -15.999 1.00 84.31 125 CYS A CA 1
ATOM 970 C C . CYS A 1 125 ? 11.396 15.929 -16.183 1.00 84.31 125 CYS A C 1
ATOM 972 O O . CYS A 1 125 ? 10.776 16.909 -16.600 1.00 84.31 125 CYS A O 1
ATOM 974 N N . VAL A 1 126 ? 12.696 16.019 -15.854 1.00 84.50 126 VAL A N 1
ATOM 975 C CA . VAL A 1 126 ? 13.507 17.232 -16.075 1.00 84.50 126 VAL A CA 1
ATOM 976 C C . VAL A 1 126 ? 13.572 17.621 -17.552 1.00 84.50 126 VAL A C 1
ATOM 978 O O . VAL A 1 126 ? 13.631 16.767 -18.430 1.00 84.50 126 VAL A O 1
ATOM 981 N N . SER A 1 127 ? 13.677 18.922 -17.840 1.00 83.25 127 SER A N 1
ATOM 982 C CA . SER A 1 127 ? 13.941 19.364 -19.214 1.00 83.25 127 SER A CA 1
ATOM 983 C C . SER A 1 127 ? 15.289 18.846 -19.741 1.00 83.25 127 SER A C 1
ATOM 985 O O . SER A 1 127 ? 16.291 18.828 -19.019 1.00 83.25 127 SER A O 1
ATOM 987 N N . GLU A 1 128 ? 15.347 18.538 -21.039 1.00 82.00 128 GLU A N 1
ATOM 988 C CA . GLU A 1 128 ? 16.560 18.108 -21.757 1.00 82.00 128 GLU A CA 1
ATOM 989 C C . GLU A 1 128 ? 17.770 19.035 -21.500 1.00 82.00 128 GLU A C 1
ATOM 991 O O . GLU A 1 128 ? 18.907 18.586 -21.372 1.00 82.00 128 GLU A O 1
ATOM 996 N N . THR A 1 129 ? 17.531 20.343 -21.334 1.00 84.38 129 THR A N 1
ATOM 997 C CA . THR A 1 129 ? 18.591 21.340 -21.079 1.00 84.38 129 THR A CA 1
ATOM 998 C C . THR A 1 129 ? 19.226 21.259 -19.685 1.00 84.38 129 THR A C 1
ATOM 1000 O O . THR A 1 129 ? 20.340 21.764 -19.496 1.00 84.38 129 THR A O 1
ATOM 1003 N N . LEU A 1 130 ? 18.517 20.649 -18.728 1.00 84.00 130 LEU A N 1
ATOM 1004 C CA . LEU A 1 130 ? 18.911 20.453 -17.332 1.00 84.00 130 LEU A CA 1
ATOM 1005 C C . LEU A 1 130 ? 19.456 19.037 -17.081 1.00 84.00 130 LEU A C 1
ATOM 1007 O O . LEU A 1 130 ? 20.289 18.856 -16.193 1.00 84.00 130 LEU A O 1
ATOM 1011 N N . TYR A 1 131 ? 19.045 18.056 -17.890 1.00 84.00 131 TYR A N 1
ATOM 1012 C CA . TYR A 1 131 ? 19.405 16.642 -17.752 1.00 84.00 131 TYR A CA 1
ATOM 1013 C C . TYR A 1 131 ? 20.913 16.383 -17.518 1.00 84.00 131 TYR A C 1
ATOM 1015 O O . TYR A 1 131 ? 21.233 15.718 -16.533 1.00 84.00 131 TYR A O 1
ATOM 1023 N N . PRO A 1 132 ? 21.876 16.971 -18.267 1.00 84.44 132 PRO A N 1
ATOM 1024 C CA . PRO A 1 132 ? 23.305 16.739 -18.009 1.00 84.44 132 PRO A CA 1
ATOM 1025 C C . PRO A 1 132 ? 23.773 17.214 -16.625 1.00 84.44 132 PRO A C 1
ATOM 1027 O O . PRO A 1 132 ? 24.650 16.605 -16.016 1.00 84.44 132 PRO A O 1
ATOM 1030 N N . SER A 1 133 ? 23.184 18.299 -16.117 1.00 85.56 133 SER A N 1
ATOM 1031 C CA . SER A 1 133 ? 23.500 18.852 -14.797 1.00 85.56 133 SER A CA 1
ATOM 1032 C C . SER A 1 133 ? 22.830 18.069 -13.672 1.00 85.56 133 SER A C 1
ATOM 1034 O O . SER A 1 133 ? 23.432 17.925 -12.614 1.00 85.56 133 SER A O 1
ATOM 1036 N N . MET A 1 134 ? 21.644 17.499 -13.913 1.00 87.56 134 MET A N 1
ATOM 1037 C CA . MET A 1 134 ? 21.036 16.525 -13.002 1.00 87.56 134 MET A CA 1
ATOM 1038 C C . MET A 1 134 ? 21.897 15.257 -12.902 1.00 87.56 134 MET A C 1
ATOM 1040 O O . MET A 1 134 ? 22.202 14.823 -11.799 1.00 87.56 134 MET A O 1
ATOM 1044 N N . LEU A 1 135 ? 22.376 14.699 -14.020 1.00 84.69 135 LEU A N 1
ATOM 1045 C CA . LEU A 1 135 ? 23.262 13.526 -13.986 1.00 84.69 135 LEU A CA 1
ATOM 1046 C C . LEU A 1 135 ? 24.574 13.798 -13.231 1.00 84.69 135 LEU A C 1
ATOM 1048 O O . LEU A 1 135 ? 25.021 12.960 -12.447 1.00 84.69 135 LEU A O 1
ATOM 1052 N N . GLN A 1 136 ? 25.170 14.982 -13.419 1.00 85.38 136 GLN A N 1
ATOM 1053 C CA . GLN A 1 136 ? 26.328 15.419 -12.635 1.00 85.38 136 GLN A CA 1
ATOM 1054 C C . GLN A 1 136 ? 25.989 15.512 -11.137 1.00 85.38 136 GLN A C 1
ATOM 1056 O O . GLN A 1 136 ? 26.765 15.039 -10.305 1.00 85.38 136 GLN A O 1
ATOM 1061 N N . PHE A 1 137 ? 24.829 16.076 -10.796 1.00 88.38 137 PHE A N 1
ATOM 1062 C CA . PHE A 1 137 ? 24.365 16.192 -9.418 1.00 88.38 137 PHE A CA 1
ATOM 1063 C C . PHE A 1 137 ? 24.150 14.823 -8.759 1.00 88.38 137 PHE A C 1
ATOM 1065 O O . PHE A 1 137 ? 24.673 14.585 -7.674 1.00 88.38 137 PHE A O 1
ATOM 1072 N N . LEU A 1 138 ? 23.464 13.892 -9.425 1.00 86.50 138 LEU A N 1
ATOM 1073 C CA . LEU A 1 138 ? 23.237 12.535 -8.914 1.00 86.50 138 LEU A CA 1
ATOM 1074 C C . LEU A 1 138 ? 24.547 11.753 -8.725 1.00 86.50 138 LEU A C 1
ATOM 1076 O O . LEU A 1 138 ? 24.631 10.911 -7.835 1.00 86.50 138 LEU A O 1
ATOM 1080 N N . GLN A 1 139 ? 25.582 12.041 -9.524 1.00 82.44 139 GLN A N 1
ATOM 1081 C CA . GLN A 1 139 ? 26.896 11.411 -9.382 1.00 82.44 139 GLN A CA 1
ATOM 1082 C C . GLN A 1 139 ? 27.758 12.029 -8.267 1.00 82.44 139 GLN A C 1
ATOM 1084 O O . GLN A 1 139 ? 28.446 11.297 -7.561 1.00 82.44 139 GLN A O 1
ATOM 1089 N N . PHE A 1 140 ? 27.785 13.359 -8.142 1.00 84.88 140 PHE A N 1
ATOM 1090 C CA . PHE A 1 140 ? 28.776 14.070 -7.316 1.00 84.88 140 PHE A CA 1
ATOM 1091 C C . PHE A 1 140 ? 28.179 14.888 -6.165 1.00 84.88 140 PHE A C 1
ATOM 1093 O O . PHE A 1 140 ? 28.930 15.548 -5.450 1.00 84.88 140 PHE A O 1
ATOM 1100 N N . LYS A 1 141 ? 26.850 14.903 -6.006 1.00 88.56 141 LYS A N 1
ATOM 1101 C CA . LYS A 1 141 ? 26.103 15.750 -5.057 1.00 88.56 141 LYS A CA 1
ATOM 1102 C C . LYS A 1 141 ? 26.452 17.247 -5.176 1.00 88.56 141 LYS A C 1
ATOM 1104 O O . LYS A 1 141 ? 26.450 17.983 -4.187 1.00 88.56 141 LYS A O 1
ATOM 1109 N N . THR A 1 142 ? 26.775 17.700 -6.394 1.00 87.06 142 THR A N 1
ATOM 1110 C CA . THR A 1 142 ? 27.166 19.087 -6.705 1.00 87.06 142 THR A CA 1
ATOM 1111 C C . THR A 1 142 ? 26.337 19.684 -7.839 1.00 87.06 142 THR A C 1
ATOM 1113 O O . THR A 1 142 ? 26.088 19.031 -8.851 1.00 87.06 142 THR A O 1
ATOM 1116 N N . PHE A 1 143 ? 25.955 20.955 -7.699 1.00 83.50 143 PHE A N 1
ATOM 1117 C CA . PHE A 1 143 ? 25.473 21.779 -8.808 1.00 83.50 143 PHE A CA 1
ATOM 1118 C C . PHE A 1 143 ? 26.554 22.802 -9.172 1.00 83.50 143 PHE A C 1
ATOM 1120 O O . PHE A 1 143 ? 26.968 23.629 -8.355 1.00 83.50 143 PHE A O 1
ATOM 1127 N N . GLY A 1 144 ? 27.056 22.722 -10.408 1.00 77.56 144 GLY A N 1
ATOM 1128 C CA . GLY A 1 144 ? 28.188 23.531 -10.860 1.00 77.56 144 GLY A CA 1
ATOM 1129 C C . GLY A 1 144 ? 29.461 23.202 -10.075 1.00 77.56 144 GLY A C 1
ATOM 1130 O O . GLY A 1 144 ? 30.120 22.202 -10.355 1.00 77.56 144 GLY A O 1
ATOM 1131 N N . ARG A 1 145 ? 29.810 24.057 -9.106 1.00 77.38 145 ARG A N 1
ATOM 1132 C CA . ARG A 1 145 ? 30.939 23.866 -8.172 1.00 77.38 145 ARG A CA 1
ATOM 1133 C C . ARG A 1 145 ? 30.533 23.814 -6.699 1.00 77.38 145 ARG A C 1
ATOM 1135 O O . ARG A 1 145 ? 31.395 23.625 -5.847 1.00 77.38 145 ARG A O 1
ATOM 1142 N N . HIS A 1 146 ? 29.253 24.000 -6.396 1.00 84.88 146 HIS A N 1
ATOM 1143 C CA . HIS A 1 146 ? 28.745 23.984 -5.031 1.00 84.88 146 HIS A CA 1
ATOM 1144 C C . HIS A 1 146 ? 28.259 22.573 -4.699 1.00 84.88 146 HIS A C 1
ATOM 1146 O O . HIS A 1 146 ? 27.481 21.995 -5.459 1.00 84.88 146 HIS A O 1
ATOM 1152 N N . SER A 1 147 ? 28.736 22.007 -3.592 1.00 87.19 147 SER A N 1
ATOM 1153 C CA . SER A 1 147 ? 28.214 20.762 -3.026 1.00 87.19 147 SER A CA 1
ATOM 1154 C C . SER A 1 147 ? 27.035 21.044 -2.103 1.00 87.19 147 SER A C 1
ATOM 1156 O O . SER A 1 147 ? 26.917 22.141 -1.555 1.00 87.19 147 SER A O 1
ATOM 1158 N N . ILE A 1 148 ? 26.195 20.035 -1.885 1.00 90.62 148 ILE A N 1
ATOM 1159 C CA . ILE A 1 148 ? 25.301 20.029 -0.721 1.00 90.62 148 ILE A CA 1
ATOM 1160 C C . ILE A 1 148 ? 26.123 19.887 0.583 1.00 90.62 148 ILE A C 1
ATOM 1162 O O . ILE A 1 148 ? 27.299 19.506 0.523 1.00 90.62 148 ILE A O 1
ATOM 1166 N N . PRO A 1 149 ? 25.545 20.178 1.764 1.00 90.06 149 PRO A N 1
ATOM 1167 C CA . PRO A 1 149 ? 26.214 19.960 3.046 1.00 90.06 149 PRO A CA 1
ATOM 1168 C C . PRO A 1 149 ? 26.448 18.463 3.329 1.00 90.06 149 PRO A C 1
ATOM 1170 O O . PRO A 1 149 ? 25.668 17.617 2.906 1.00 90.06 149 PRO A O 1
ATOM 1173 N N . GLU A 1 150 ? 27.507 18.126 4.070 1.00 84.50 150 GLU A N 1
ATOM 1174 C CA . GLU A 1 150 ? 27.956 16.730 4.236 1.00 84.50 150 GLU A CA 1
ATOM 1175 C C . GLU A 1 150 ? 26.958 15.814 4.964 1.00 84.50 150 GLU A C 1
ATOM 1177 O O . GLU A 1 150 ? 26.759 14.678 4.542 1.00 84.50 150 GLU A O 1
ATOM 1182 N N . ASP A 1 151 ? 26.303 16.294 6.029 1.00 89.19 151 ASP A N 1
ATOM 1183 C CA . ASP A 1 151 ? 25.274 15.535 6.759 1.00 89.19 151 ASP A CA 1
ATOM 1184 C C . ASP A 1 151 ? 23.886 15.586 6.054 1.00 89.19 151 ASP A C 1
ATOM 1186 O O . ASP A 1 151 ? 22.849 15.469 6.715 1.00 89.19 151 ASP A O 1
ATOM 1190 N N . TRP A 1 152 ? 23.833 15.792 4.728 1.00 92.06 152 TRP A N 1
ATOM 1191 C CA . TRP A 1 152 ? 22.592 15.772 3.936 1.00 92.06 152 TRP A CA 1
ATOM 1192 C C . TRP A 1 152 ? 22.569 14.656 2.889 1.00 92.06 152 TRP A C 1
ATOM 1194 O O . TRP A 1 152 ? 23.514 14.441 2.127 1.00 92.06 152 TRP A O 1
ATOM 1204 N N . ILE A 1 153 ? 21.439 13.953 2.829 1.00 93.19 153 ILE A N 1
ATOM 1205 C CA . ILE A 1 153 ? 21.222 12.807 1.940 1.00 93.19 153 ILE A CA 1
ATOM 1206 C C . ILE A 1 153 ? 20.297 13.207 0.796 1.00 93.19 153 ILE A C 1
ATOM 1208 O O . ILE A 1 153 ? 19.330 13.937 0.991 1.00 93.19 153 ILE A O 1
ATOM 1212 N N . VAL A 1 154 ? 20.587 12.708 -0.405 1.00 94.12 154 VAL A N 1
ATOM 1213 C CA . VAL A 1 154 ? 19.742 12.914 -1.585 1.00 94.12 154 VAL A CA 1
ATOM 1214 C C . VAL A 1 154 ? 18.770 11.745 -1.719 1.00 94.12 154 VAL A C 1
ATOM 1216 O O . VAL A 1 154 ? 19.191 10.590 -1.845 1.00 94.12 154 VAL A O 1
ATOM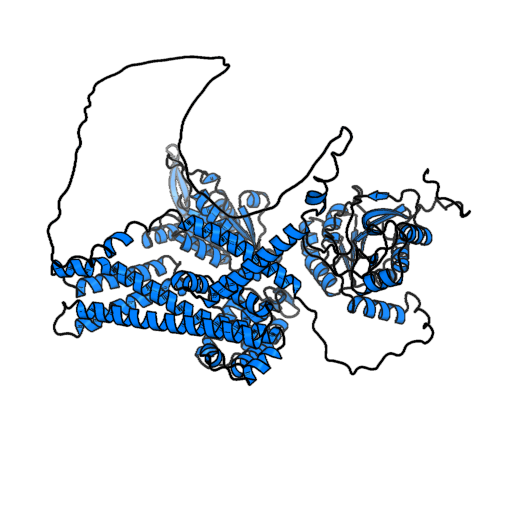 1219 N N . VAL A 1 155 ? 17.478 12.061 -1.725 1.00 95.44 155 VAL A N 1
ATOM 1220 C CA . VAL A 1 155 ? 16.395 11.140 -2.077 1.00 95.44 155 VAL A CA 1
ATOM 1221 C C . VAL A 1 155 ? 15.683 11.717 -3.291 1.00 95.44 155 VAL A C 1
ATOM 1223 O O . VAL A 1 155 ? 15.277 12.872 -3.296 1.00 95.44 155 VAL A O 1
ATOM 1226 N N . CYS A 1 156 ? 15.532 10.918 -4.330 1.00 94.12 156 CYS A N 1
ATOM 1227 C CA . CYS A 1 156 ? 14.879 11.316 -5.562 1.00 94.12 156 CYS A CA 1
ATOM 1228 C C . CYS A 1 156 ? 13.607 10.500 -5.762 1.00 94.12 156 CYS A C 1
ATOM 1230 O O . CYS A 1 156 ? 13.584 9.316 -5.431 1.00 94.12 156 CYS A O 1
ATOM 1232 N N . ALA A 1 157 ? 12.586 11.086 -6.374 1.00 92.62 157 ALA A N 1
ATOM 1233 C CA . ALA A 1 157 ? 11.399 10.381 -6.827 1.00 92.62 157 ALA A CA 1
ATOM 1234 C C . ALA A 1 157 ? 11.197 10.533 -8.338 1.00 92.62 157 ALA A C 1
ATOM 1236 O O . ALA A 1 157 ? 11.604 11.515 -8.964 1.00 92.62 157 ALA A O 1
ATOM 1237 N N . GLY A 1 158 ? 10.584 9.515 -8.933 1.00 89.38 158 GLY A N 1
ATOM 1238 C CA . GLY A 1 158 ? 10.223 9.476 -10.341 1.00 89.38 158 GLY A CA 1
ATOM 1239 C C . GLY A 1 158 ? 8.934 8.695 -10.562 1.00 89.38 158 GLY A C 1
ATOM 1240 O O . GLY A 1 158 ? 8.499 7.902 -9.721 1.00 89.38 158 GLY A O 1
ATOM 1241 N N . ASN A 1 159 ? 8.318 8.929 -11.715 1.00 85.12 159 ASN A N 1
ATOM 1242 C CA . ASN A 1 159 ? 7.152 8.176 -12.170 1.00 85.12 159 ASN A CA 1
ATOM 1243 C C . ASN A 1 159 ? 7.603 7.163 -13.242 1.00 85.12 159 ASN A C 1
ATOM 1245 O O . ASN A 1 159 ? 8.426 7.544 -14.078 1.00 85.12 159 ASN A O 1
ATOM 1249 N N . PRO A 1 160 ? 7.119 5.906 -13.251 1.00 82.19 160 PRO A N 1
ATOM 1250 C CA . PRO A 1 160 ? 7.442 4.962 -14.316 1.00 82.19 160 PRO A CA 1
ATOM 1251 C C . PRO A 1 160 ? 7.000 5.497 -15.692 1.00 82.19 160 PRO A C 1
ATOM 1253 O O . PRO A 1 160 ? 5.980 6.200 -15.758 1.00 82.19 160 PRO A O 1
ATOM 1256 N N . PRO A 1 161 ? 7.714 5.158 -16.785 1.00 72.25 161 PRO A N 1
ATOM 1257 C CA . PRO A 1 161 ? 7.390 5.613 -18.144 1.00 72.25 161 PRO A CA 1
ATOM 1258 C C . PRO A 1 161 ? 5.940 5.315 -18.555 1.00 72.25 161 PRO A C 1
ATOM 1260 O O . PRO A 1 161 ? 5.285 6.146 -19.184 1.00 72.25 161 PRO A O 1
ATOM 1263 N N . GLU A 1 162 ? 5.419 4.169 -18.106 1.00 70.94 162 GLU A N 1
ATOM 1264 C CA . GLU A 1 162 ? 4.038 3.693 -18.274 1.00 70.94 162 GLU A CA 1
ATOM 1265 C C . GLU A 1 162 ? 2.976 4.763 -17.945 1.00 70.94 162 GLU A C 1
ATOM 1267 O O . GLU A 1 162 ? 1.998 4.933 -18.676 1.00 70.94 162 GLU A O 1
ATOM 1272 N N . TYR A 1 163 ? 3.179 5.542 -16.874 1.00 68.88 163 TYR A N 1
ATOM 1273 C CA . TYR A 1 163 ? 2.186 6.499 -16.366 1.00 68.88 163 TYR A CA 1
ATOM 1274 C C . TYR A 1 163 ? 2.350 7.916 -16.946 1.00 68.88 163 TYR A C 1
ATOM 1276 O O . TYR A 1 163 ? 1.377 8.686 -17.024 1.00 68.88 163 TYR A O 1
ATOM 1284 N N . ASN A 1 164 ? 3.567 8.290 -17.361 1.00 65.38 164 ASN A N 1
ATOM 1285 C CA . ASN A 1 164 ? 3.892 9.647 -17.798 1.00 65.38 164 ASN A CA 1
ATOM 1286 C C . ASN A 1 164 ? 4.814 9.680 -19.034 1.00 65.38 164 ASN A C 1
ATOM 1288 O O . ASN A 1 164 ? 6.008 9.417 -18.961 1.00 65.38 164 ASN A O 1
ATOM 1292 N N . ARG A 1 165 ? 4.258 10.143 -20.162 1.00 64.69 165 ARG A N 1
ATOM 1293 C CA . ARG A 1 165 ? 4.942 10.273 -21.464 1.00 64.69 165 ARG A CA 1
ATOM 1294 C C . ARG A 1 165 ? 6.068 11.317 -21.505 1.00 64.69 165 ARG A C 1
ATOM 1296 O O . ARG A 1 165 ? 6.773 11.385 -22.505 1.00 64.69 165 ARG A O 1
ATOM 1303 N N . SER A 1 166 ? 6.202 12.154 -20.477 1.00 68.94 166 SER A N 1
ATOM 1304 C CA . SER A 1 166 ? 7.287 13.138 -20.340 1.00 68.94 166 SER A CA 1
ATOM 1305 C C . SER A 1 166 ? 8.492 12.606 -19.554 1.00 68.94 166 SER A C 1
ATOM 1307 O O . SER A 1 166 ? 9.405 13.371 -19.259 1.00 68.94 166 SER A O 1
ATOM 1309 N N . VAL A 1 167 ? 8.495 11.317 -19.201 1.00 76.50 167 VAL A N 1
ATOM 1310 C CA . VAL A 1 167 ? 9.603 10.655 -18.507 1.00 76.50 167 VAL A CA 1
ATOM 1311 C C . VAL A 1 167 ? 10.750 10.360 -19.473 1.00 76.50 167 VAL A C 1
ATOM 1313 O O . VAL A 1 167 ? 10.576 9.714 -20.503 1.00 76.50 167 VAL A O 1
ATOM 1316 N N . HIS A 1 168 ? 11.945 10.791 -19.088 1.00 78.38 168 HIS A N 1
ATOM 1317 C CA . HIS A 1 168 ? 13.219 10.354 -19.633 1.00 78.38 168 HIS A CA 1
ATOM 1318 C C . HIS A 1 168 ? 13.737 9.166 -18.817 1.00 78.38 168 HIS A C 1
ATOM 1320 O O . HIS A 1 168 ? 13.962 9.281 -17.611 1.00 78.38 168 HIS A O 1
ATOM 1326 N N . GLU A 1 169 ? 13.948 8.024 -19.465 1.00 75.81 169 GLU A N 1
ATOM 1327 C CA . GLU A 1 169 ? 14.624 6.890 -18.835 1.00 75.81 169 GLU A CA 1
ATOM 1328 C C . GLU A 1 169 ? 16.110 7.191 -18.616 1.00 75.81 169 GLU A C 1
ATOM 1330 O O . GLU A 1 169 ? 16.800 7.710 -19.497 1.00 75.81 169 GLU A O 1
ATOM 1335 N N . PHE A 1 170 ? 16.609 6.844 -17.431 1.00 84.00 170 PHE A N 1
ATOM 1336 C CA . PHE A 1 170 ? 18.032 6.914 -17.126 1.00 84.00 170 PHE A CA 1
ATOM 1337 C C . PHE A 1 170 ? 18.769 5.722 -17.737 1.00 84.00 170 PHE A C 1
ATOM 1339 O O . PHE A 1 170 ? 18.303 4.585 -17.681 1.00 84.00 170 PHE A O 1
ATOM 1346 N N . ASP A 1 171 ? 19.957 5.977 -18.282 1.00 82.00 171 ASP A N 1
ATOM 1347 C CA . ASP A 1 171 ? 20.800 4.923 -18.834 1.00 82.00 171 ASP A CA 1
ATOM 1348 C C . ASP A 1 171 ? 21.371 4.013 -17.733 1.00 82.00 171 ASP A C 1
ATOM 1350 O O . ASP A 1 171 ? 21.433 4.372 -16.555 1.00 82.00 171 ASP A O 1
ATOM 1354 N N . ILE A 1 172 ? 21.840 2.823 -18.121 1.00 82.56 172 ILE A N 1
ATOM 1355 C CA . ILE A 1 172 ? 22.390 1.822 -17.188 1.00 82.56 172 ILE A CA 1
ATOM 1356 C C . ILE A 1 172 ? 23.535 2.411 -16.336 1.00 82.56 172 ILE A C 1
ATOM 1358 O O . ILE A 1 172 ? 23.678 2.060 -15.166 1.00 82.56 172 ILE A O 1
ATOM 1362 N N . VAL A 1 173 ? 24.323 3.343 -16.888 1.00 82.88 173 VAL A N 1
ATOM 1363 C CA . VAL A 1 173 ? 25.442 4.001 -16.187 1.00 82.88 173 VAL A CA 1
ATOM 1364 C C . VAL A 1 173 ? 24.953 4.959 -15.097 1.00 82.88 173 VAL A C 1
ATOM 1366 O O . VAL A 1 173 ? 25.558 5.028 -14.027 1.00 82.88 173 VAL A O 1
ATOM 1369 N N . THR A 1 174 ? 23.865 5.692 -15.339 1.00 82.19 174 THR A N 1
ATOM 1370 C CA . THR A 1 174 ? 23.197 6.503 -14.315 1.00 82.19 174 THR A CA 1
ATOM 1371 C C . THR A 1 174 ? 22.518 5.614 -13.280 1.00 82.19 174 THR A C 1
ATOM 1373 O O . THR A 1 174 ? 22.660 5.859 -12.084 1.00 82.19 174 THR A O 1
ATOM 1376 N N . MET A 1 175 ? 21.841 4.548 -13.712 1.00 84.31 175 MET A N 1
ATOM 1377 C CA . MET A 1 175 ? 21.127 3.638 -12.815 1.00 84.31 175 MET A CA 1
ATOM 1378 C C . MET A 1 175 ? 22.055 2.880 -11.858 1.00 84.31 175 MET A C 1
ATOM 1380 O O . MET A 1 175 ? 21.697 2.735 -10.693 1.00 84.31 175 MET A O 1
ATOM 1384 N N . ASP A 1 176 ? 23.270 2.491 -12.269 1.00 84.12 176 ASP A N 1
ATOM 1385 C CA . ASP A 1 176 ? 24.276 1.946 -11.337 1.00 84.12 176 ASP A CA 1
ATOM 1386 C C . ASP A 1 176 ? 24.757 2.982 -10.302 1.00 84.12 176 ASP A C 1
ATOM 1388 O O . ASP A 1 176 ? 25.279 2.621 -9.260 1.00 84.12 176 ASP A O 1
ATOM 1392 N N . ARG A 1 177 ? 24.569 4.286 -10.504 1.00 85.00 177 ARG A N 1
ATOM 1393 C CA . ARG A 1 177 ? 24.970 5.299 -9.504 1.00 85.00 177 ARG A CA 1
ATOM 1394 C C . ARG A 1 177 ? 23.874 5.606 -8.489 1.00 85.00 177 ARG A C 1
ATOM 1396 O O . ARG A 1 177 ? 24.144 6.259 -7.483 1.00 85.00 177 ARG A O 1
ATOM 1403 N N . LEU A 1 178 ? 22.666 5.110 -8.729 1.00 90.25 178 LEU A N 1
ATOM 1404 C CA . LEU A 1 178 ? 21.504 5.263 -7.866 1.00 90.25 178 LEU A CA 1
ATOM 1405 C C . LEU A 1 178 ? 21.255 3.975 -7.073 1.00 90.25 178 LEU A C 1
ATOM 1407 O O . LEU A 1 178 ? 21.681 2.882 -7.451 1.00 90.25 178 LEU A O 1
ATOM 1411 N N . ARG A 1 179 ? 20.529 4.092 -5.963 1.00 92.44 179 ARG A N 1
ATOM 1412 C CA . ARG A 1 179 ? 19.893 2.955 -5.293 1.00 92.44 179 ARG A CA 1
ATOM 1413 C C . ARG A 1 179 ? 18.394 3.017 -5.581 1.00 92.44 179 ARG A C 1
ATOM 1415 O O . ARG A 1 179 ? 17.655 3.736 -4.911 1.00 92.44 179 ARG A O 1
ATOM 1422 N N . ARG A 1 180 ? 17.980 2.298 -6.629 1.00 91.75 180 ARG A N 1
ATOM 1423 C CA . ARG A 1 180 ? 16.585 2.177 -7.079 1.00 91.75 180 ARG A CA 1
ATOM 1424 C C . ARG A 1 180 ? 15.737 1.450 -6.027 1.00 91.75 180 ARG A C 1
ATOM 1426 O O . ARG A 1 180 ? 16.173 0.441 -5.477 1.00 91.75 180 ARG A O 1
ATOM 1433 N N . ILE A 1 181 ? 14.540 1.968 -5.779 1.00 93.31 181 ILE A N 1
ATOM 1434 C CA . ILE A 1 181 ? 13.500 1.396 -4.922 1.00 93.31 181 ILE A CA 1
ATOM 1435 C C . ILE A 1 181 ? 12.194 1.446 -5.722 1.00 93.31 181 ILE A C 1
ATOM 1437 O O . ILE A 1 181 ? 11.690 2.535 -5.993 1.00 93.31 181 ILE A O 1
ATOM 1441 N N . ASP A 1 182 ? 11.671 0.282 -6.116 1.00 90.69 182 ASP A N 1
ATOM 1442 C CA . ASP A 1 182 ? 10.429 0.157 -6.890 1.00 90.69 182 ASP A CA 1
ATOM 1443 C C . ASP A 1 182 ? 9.218 -0.050 -5.977 1.00 90.69 182 ASP A C 1
ATOM 1445 O O . ASP A 1 182 ? 9.055 -1.102 -5.344 1.00 90.69 182 ASP A O 1
ATOM 1449 N N . ILE A 1 183 ? 8.377 0.979 -5.916 1.00 91.75 183 ILE A N 1
ATOM 1450 C CA . ILE A 1 183 ? 7.199 1.075 -5.063 1.00 91.75 183 ILE A CA 1
ATOM 1451 C C . ILE A 1 183 ? 5.948 0.818 -5.904 1.00 91.75 183 ILE A C 1
ATOM 1453 O O . ILE A 1 183 ? 5.610 1.599 -6.799 1.00 91.75 183 ILE A O 1
ATOM 1457 N N . GLU A 1 184 ? 5.248 -0.265 -5.588 1.00 88.06 184 GLU A N 1
ATOM 1458 C CA . GLU A 1 184 ? 3.980 -0.639 -6.215 1.00 88.06 184 GLU A CA 1
ATOM 1459 C C . GLU A 1 184 ? 2.808 -0.232 -5.295 1.00 88.06 184 GLU A C 1
ATOM 1461 O O . GLU A 1 184 ? 2.982 -0.194 -4.070 1.00 88.06 184 GLU A O 1
ATOM 1466 N N . PRO A 1 185 ? 1.630 0.129 -5.845 1.00 87.19 185 PRO A N 1
ATOM 1467 C CA . PRO A 1 185 ? 0.443 0.397 -5.039 1.00 87.19 185 PRO A CA 1
ATOM 1468 C C . PRO A 1 185 ? 0.026 -0.860 -4.272 1.00 87.19 185 PRO A C 1
ATOM 1470 O O . PRO A 1 185 ? -0.147 -1.919 -4.865 1.00 87.19 185 PRO A O 1
ATOM 1473 N N . ASP A 1 186 ? -0.168 -0.721 -2.964 1.00 88.56 186 ASP A N 1
ATOM 1474 C CA . ASP A 1 186 ? -0.619 -1.796 -2.085 1.00 88.56 186 ASP A CA 1
ATOM 1475 C C . ASP A 1 186 ? -1.706 -1.262 -1.151 1.00 88.56 186 ASP A C 1
ATOM 1477 O O . ASP A 1 186 ? -1.492 -0.272 -0.442 1.00 88.56 186 ASP A O 1
ATOM 1481 N N . TYR A 1 187 ? -2.877 -1.900 -1.172 1.00 86.56 187 TYR A N 1
ATOM 1482 C CA . TYR A 1 187 ? -4.014 -1.473 -0.360 1.00 86.56 187 TYR A CA 1
ATOM 1483 C C . TYR A 1 187 ? -3.756 -1.725 1.129 1.00 86.56 187 TYR A C 1
ATOM 1485 O O . TYR A 1 187 ? -4.053 -0.853 1.937 1.00 86.56 187 TYR A O 1
ATOM 1493 N N . ALA A 1 188 ? -3.134 -2.849 1.506 1.00 83.56 188 ALA A N 1
ATOM 1494 C CA . ALA A 1 188 ? -2.912 -3.190 2.912 1.00 83.56 188 ALA A CA 1
ATOM 1495 C C . ALA A 1 188 ? -2.004 -2.167 3.624 1.00 83.56 188 ALA A C 1
ATOM 1497 O O . ALA A 1 188 ? -2.309 -1.731 4.735 1.00 83.56 188 ALA A O 1
ATOM 1498 N N . ALA A 1 189 ? -0.918 -1.727 2.979 1.00 84.50 189 ALA A N 1
ATOM 1499 C CA . ALA A 1 189 ? -0.059 -0.661 3.492 1.00 84.50 189 ALA A CA 1
ATOM 1500 C C . ALA A 1 189 ? -0.757 0.713 3.518 1.00 84.50 189 ALA A C 1
ATOM 1502 O O . ALA A 1 189 ? -0.534 1.495 4.445 1.00 84.50 189 ALA A O 1
ATOM 1503 N N . TRP A 1 190 ? -1.614 1.021 2.536 1.00 87.88 190 TRP A N 1
ATOM 1504 C CA . TRP A 1 190 ? -2.394 2.264 2.547 1.00 87.88 190 TRP A CA 1
ATOM 1505 C C . TRP A 1 190 ? -3.498 2.260 3.607 1.00 87.88 190 TRP A C 1
ATOM 1507 O O . TRP A 1 190 ? -3.716 3.286 4.241 1.00 87.88 190 TRP A O 1
ATOM 1517 N N . LYS A 1 191 ? -4.149 1.120 3.855 1.00 84.12 191 LYS A N 1
ATOM 1518 C CA . LYS A 1 191 ? -5.188 0.950 4.875 1.00 84.12 191 LYS A CA 1
ATOM 1519 C C . LYS A 1 191 ? -4.646 1.281 6.264 1.00 84.12 191 LYS A C 1
ATOM 1521 O O . LYS A 1 191 ? -5.232 2.114 6.945 1.00 84.12 191 LYS A O 1
ATOM 1526 N N . SER A 1 192 ? -3.491 0.734 6.655 1.00 78.25 192 SER A N 1
ATOM 1527 C CA . SER A 1 192 ? -2.849 1.086 7.935 1.00 78.25 192 SER A CA 1
ATOM 1528 C C . SER A 1 192 ? -2.609 2.599 8.067 1.00 78.25 192 SER A C 1
ATOM 1530 O O . SER A 1 192 ? -2.931 3.189 9.095 1.00 78.25 192 SER A O 1
ATOM 1532 N N . TYR A 1 193 ? -2.138 3.256 7.000 1.00 82.19 193 TYR A N 1
ATOM 1533 C CA . TYR A 1 193 ? -1.999 4.717 6.959 1.00 82.19 193 TYR A CA 1
ATOM 1534 C C . TYR A 1 193 ? -3.350 5.454 7.057 1.00 82.19 193 TYR A C 1
ATOM 1536 O O . TYR A 1 193 ? -3.469 6.424 7.806 1.00 82.19 193 TYR A O 1
ATOM 1544 N N . ALA A 1 194 ? -4.371 4.997 6.330 1.00 81.50 194 ALA A N 1
ATOM 1545 C CA . ALA A 1 194 ? -5.708 5.581 6.314 1.00 81.50 194 ALA A CA 1
ATOM 1546 C C . ALA A 1 194 ? -6.362 5.550 7.703 1.00 81.50 194 ALA A C 1
ATOM 1548 O O . ALA A 1 194 ? -6.940 6.546 8.141 1.00 81.50 194 ALA A O 1
ATOM 1549 N N . LEU A 1 195 ? -6.211 4.429 8.411 1.00 74.75 195 LEU A N 1
ATOM 1550 C CA . LEU A 1 195 ? -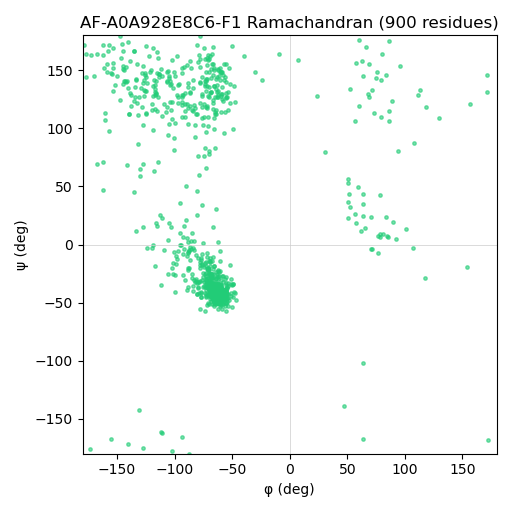6.668 4.237 9.783 1.00 74.75 195 LEU A CA 1
ATOM 1551 C C . LEU A 1 195 ? -5.926 5.166 10.763 1.00 74.75 195 LEU A C 1
ATOM 1553 O O . LEU A 1 195 ? -6.566 5.850 11.559 1.00 74.75 195 LEU A O 1
ATOM 1557 N N . ASP A 1 196 ? -4.598 5.274 10.660 1.00 72.25 196 ASP A N 1
ATOM 1558 C CA . ASP A 1 196 ? -3.785 6.153 11.519 1.00 72.25 196 ASP A CA 1
ATOM 1559 C C . ASP A 1 196 ? -4.017 7.657 11.287 1.00 72.25 196 ASP A C 1
ATOM 1561 O O . ASP A 1 196 ? -3.780 8.474 12.186 1.00 72.25 196 ASP A O 1
ATOM 1565 N N . GLN A 1 197 ? -4.470 8.038 10.088 1.00 73.81 197 GLN A N 1
ATOM 1566 C CA . GLN A 1 197 ? -4.886 9.405 9.758 1.00 73.81 197 GLN A CA 1
ATOM 1567 C C . GLN A 1 197 ? -6.363 9.698 10.053 1.00 73.81 197 GLN A C 1
ATOM 1569 O O . GLN A 1 197 ? -6.768 10.855 9.918 1.00 73.81 197 GLN A O 1
ATOM 1574 N N . GLY A 1 198 ? -7.164 8.701 10.447 1.00 72.56 198 GLY A N 1
ATOM 1575 C CA . GLY A 1 198 ? -8.606 8.867 10.654 1.00 72.56 198 GLY A CA 1
ATOM 1576 C C . GLY A 1 198 ? -9.352 9.236 9.366 1.00 72.56 198 GLY A C 1
ATOM 1577 O O . GLY A 1 198 ? -10.164 10.163 9.359 1.00 72.56 198 GLY A O 1
ATOM 1578 N N . LEU A 1 199 ? -9.031 8.574 8.248 1.00 84.00 199 LEU A N 1
ATOM 1579 C CA . LEU A 1 199 ? -9.774 8.742 6.997 1.00 84.00 199 LEU A CA 1
ATOM 1580 C C . LEU A 1 199 ? -11.174 8.119 7.096 1.00 84.00 199 LEU A C 1
ATOM 1582 O O . LEU A 1 199 ? -11.376 7.114 7.770 1.00 84.00 199 LEU A O 1
ATOM 1586 N N . HIS A 1 200 ? -12.130 8.717 6.381 1.00 84.94 200 HIS A N 1
ATOM 1587 C CA . HIS A 1 200 ? -13.549 8.380 6.471 1.00 84.94 200 HIS A CA 1
ATOM 1588 C C . HIS A 1 200 ? -13.845 6.873 6.248 1.00 84.94 200 HIS A C 1
ATOM 1590 O O . HIS A 1 200 ? -13.505 6.349 5.179 1.00 84.94 200 HIS A O 1
ATOM 1596 N N . PRO A 1 201 ? -14.560 6.184 7.165 1.00 79.44 201 PRO A N 1
ATOM 1597 C CA . PRO A 1 201 ? -14.707 4.720 7.142 1.00 79.44 201 PRO A CA 1
ATOM 1598 C C . PRO A 1 201 ? -15.417 4.159 5.917 1.00 79.44 201 PRO A C 1
ATOM 1600 O O . PRO A 1 201 ? -15.173 3.020 5.529 1.00 79.44 201 PRO A O 1
ATOM 1603 N N . ALA A 1 202 ? -16.294 4.938 5.276 1.00 85.00 202 ALA A N 1
ATOM 1604 C CA . ALA A 1 202 ? -16.936 4.499 4.036 1.00 85.00 202 ALA A CA 1
ATOM 1605 C C . ALA A 1 202 ? -15.911 4.198 2.925 1.00 85.00 202 ALA A C 1
ATOM 1607 O O . ALA A 1 202 ? -16.154 3.326 2.100 1.00 85.00 202 ALA A O 1
ATOM 1608 N N . VAL A 1 203 ? -14.759 4.884 2.907 1.00 89.88 203 VAL A N 1
ATOM 1609 C CA . VAL A 1 203 ? -13.707 4.647 1.906 1.00 89.88 203 VAL A CA 1
ATOM 1610 C C . VAL A 1 203 ? -12.914 3.383 2.226 1.00 89.88 203 VAL A C 1
ATOM 1612 O O . VAL A 1 203 ? -12.698 2.571 1.331 1.00 89.88 203 VAL A O 1
ATOM 1615 N N . THR A 1 204 ? -12.513 3.179 3.485 1.00 84.75 204 THR A N 1
ATOM 1616 C CA . THR A 1 204 ? -11.791 1.959 3.882 1.00 84.75 204 THR A CA 1
ATOM 1617 C C . THR A 1 204 ? -12.682 0.722 3.773 1.00 84.75 204 THR A C 1
ATOM 1619 O O . THR A 1 204 ? -12.279 -0.246 3.145 1.00 84.75 204 THR A O 1
ATOM 1622 N N . SER A 1 205 ? -13.926 0.770 4.260 1.00 79.56 205 SER A N 1
ATOM 1623 C CA . SER A 1 205 ? -14.872 -0.355 4.142 1.00 79.56 205 SER A CA 1
ATOM 1624 C C . SER A 1 205 ? -15.255 -0.690 2.692 1.00 79.56 205 SER A C 1
ATOM 1626 O O . SER A 1 205 ? -15.366 -1.867 2.363 1.00 79.56 205 SER A O 1
ATOM 1628 N N . TYR A 1 206 ? -15.384 0.302 1.798 1.00 86.19 206 TYR A N 1
ATOM 1629 C CA . TYR A 1 206 ? -15.558 0.040 0.361 1.00 86.19 206 TYR A CA 1
ATOM 1630 C C . TYR A 1 206 ? -14.345 -0.680 -0.236 1.00 86.19 206 TYR A C 1
ATOM 1632 O O . TYR A 1 206 ? -14.487 -1.689 -0.930 1.00 86.19 206 TYR A O 1
ATOM 1640 N N . LEU A 1 207 ? -13.145 -0.150 0.020 1.00 88.12 207 LEU A N 1
ATOM 1641 C CA . LEU A 1 207 ? -11.915 -0.676 -0.562 1.00 88.12 207 LEU A CA 1
ATOM 1642 C C . LEU A 1 207 ? -11.534 -2.046 -0.004 1.00 88.12 207 LEU A C 1
ATOM 1644 O O . LEU A 1 207 ? -10.942 -2.814 -0.750 1.00 88.12 207 LEU A O 1
ATOM 1648 N N . GLU A 1 208 ? -11.949 -2.387 1.217 1.00 81.19 208 GLU A N 1
ATOM 1649 C CA . GLU A 1 208 ? -11.842 -3.736 1.788 1.00 81.19 208 GLU A CA 1
ATOM 1650 C C . GLU A 1 208 ? -12.602 -4.792 0.972 1.00 81.19 208 GLU A C 1
ATOM 1652 O O . GLU A 1 208 ? -12.147 -5.917 0.800 1.00 81.19 208 GLU A O 1
ATOM 1657 N N . VAL A 1 209 ? -13.763 -4.431 0.421 1.00 76.56 209 VAL A N 1
ATOM 1658 C CA . VAL A 1 209 ? -14.547 -5.326 -0.448 1.00 76.56 209 VAL A CA 1
ATOM 1659 C C . VAL A 1 209 ? -14.051 -5.254 -1.900 1.00 76.56 209 VAL A C 1
ATOM 1661 O O . VAL A 1 209 ? -14.221 -6.194 -2.678 1.00 76.56 209 VAL A O 1
ATOM 1664 N N . ARG A 1 210 ? -13.433 -4.135 -2.302 1.00 81.62 210 ARG A N 1
ATOM 1665 C CA . ARG A 1 210 ? -13.034 -3.838 -3.689 1.00 81.62 210 ARG A CA 1
ATOM 1666 C C . ARG A 1 210 ? -11.572 -3.389 -3.797 1.00 81.62 210 ARG A C 1
ATOM 1668 O O . ARG A 1 210 ? -11.280 -2.331 -4.354 1.00 81.62 210 ARG A O 1
ATOM 1675 N N . HIS A 1 211 ? -10.642 -4.246 -3.361 1.00 84.00 211 HIS A N 1
ATOM 1676 C CA . HIS A 1 211 ? -9.188 -4.000 -3.426 1.00 84.00 211 HIS A CA 1
ATOM 1677 C C . HIS A 1 211 ? -8.714 -3.567 -4.834 1.00 84.00 211 HIS A C 1
ATOM 1679 O O . HIS A 1 211 ? -7.804 -2.751 -4.965 1.00 84.00 211 HIS A O 1
ATOM 1685 N N . SER A 1 212 ? -9.349 -4.080 -5.897 1.00 82.81 212 SER A N 1
ATOM 1686 C CA . SER A 1 212 ? -9.043 -3.749 -7.299 1.00 82.81 212 SER A CA 1
ATOM 1687 C C . SER A 1 212 ? -9.286 -2.284 -7.677 1.00 82.81 212 SER A C 1
ATOM 1689 O O . SER A 1 212 ? -8.661 -1.789 -8.609 1.00 82.81 212 SER A O 1
ATOM 1691 N N . ASP A 1 213 ? -10.183 -1.585 -6.977 1.00 89.75 213 ASP A N 1
ATOM 1692 C CA . ASP A 1 213 ? -10.520 -0.185 -7.260 1.00 89.75 213 ASP A CA 1
ATOM 1693 C C . ASP A 1 213 ? -9.565 0.805 -6.554 1.00 89.75 213 ASP A C 1
ATOM 1695 O O . ASP A 1 213 ? -9.658 2.018 -6.752 1.00 89.75 213 ASP A O 1
ATOM 1699 N N . PHE A 1 214 ? -8.629 0.316 -5.730 1.00 89.56 214 PHE A N 1
ATOM 1700 C CA . PHE A 1 214 ? -7.692 1.155 -4.974 1.00 89.56 214 PHE A CA 1
ATOM 1701 C C . PHE A 1 214 ? -6.769 1.993 -5.877 1.00 89.56 214 PHE A C 1
ATOM 1703 O O . PHE A 1 214 ? -6.511 3.168 -5.595 1.00 89.56 214 PHE A O 1
ATOM 1710 N N . TYR A 1 215 ? -6.271 1.404 -6.967 1.00 89.38 215 TYR A N 1
ATOM 1711 C CA . TYR A 1 215 ? -5.342 2.068 -7.876 1.00 89.38 215 TYR A CA 1
ATOM 1712 C C . TYR A 1 215 ? -5.534 1.611 -9.324 1.00 89.38 215 TYR A C 1
ATOM 1714 O O . TYR A 1 215 ? -5.400 0.431 -9.632 1.00 89.38 215 TYR A O 1
ATOM 1722 N N . MET A 1 216 ? -5.776 2.556 -10.233 1.00 85.75 216 MET A N 1
ATOM 1723 C CA . MET A 1 216 ? -5.945 2.290 -11.662 1.00 85.75 216 MET A CA 1
ATOM 1724 C C . MET A 1 216 ? -5.528 3.510 -12.488 1.00 85.75 216 MET A C 1
ATOM 1726 O O . MET A 1 216 ? -5.896 4.635 -12.162 1.00 85.75 216 MET A O 1
ATOM 1730 N N . VAL A 1 217 ? -4.811 3.309 -13.596 1.00 80.31 217 VAL A N 1
ATOM 1731 C CA . VAL A 1 217 ? -4.538 4.368 -14.583 1.00 80.31 217 VAL A CA 1
ATOM 1732 C C . VAL A 1 217 ? -4.657 3.779 -15.987 1.00 80.31 217 VAL A C 1
ATOM 1734 O O . VAL A 1 217 ? -3.828 2.976 -16.397 1.00 80.31 217 VAL A O 1
ATOM 1737 N N . GLU A 1 218 ? -5.668 4.206 -16.741 1.00 74.50 218 GLU A N 1
ATOM 1738 C CA . GLU A 1 218 ? -5.960 3.734 -18.098 1.00 74.50 218 GLU A CA 1
ATOM 1739 C C . GLU A 1 218 ? -6.103 4.904 -19.089 1.00 74.50 218 GLU A C 1
ATOM 1741 O O . GLU A 1 218 ? -6.489 6.026 -18.744 1.00 74.50 218 GLU A O 1
ATOM 1746 N N . ALA A 1 219 ? -5.836 4.648 -20.372 1.00 67.62 219 ALA A N 1
ATOM 1747 C CA . ALA A 1 219 ? -6.142 5.581 -21.456 1.00 67.62 219 ALA A CA 1
ATOM 1748 C C . ALA A 1 219 ? -7.451 5.163 -22.148 1.00 67.62 219 ALA A C 1
ATOM 1750 O O . ALA A 1 219 ? -7.457 4.219 -22.935 1.00 67.62 219 ALA A O 1
ATOM 1751 N N . LYS A 1 220 ? -8.555 5.875 -21.883 1.00 65.62 220 LYS A N 1
ATOM 1752 C CA . LYS A 1 220 ? -9.874 5.604 -22.486 1.00 65.62 220 LYS A CA 1
ATOM 1753 C C . LYS A 1 220 ? -10.146 6.534 -23.683 1.00 65.62 220 LYS A C 1
ATOM 1755 O O . LYS A 1 220 ? -9.510 7.574 -23.866 1.00 65.62 220 LYS A O 1
ATOM 1760 N N . LEU A 1 221 ? -11.110 6.166 -24.531 1.00 45.41 221 LEU A N 1
ATOM 1761 C CA . LEU A 1 221 ? -11.549 6.959 -25.692 1.00 45.41 221 LEU A CA 1
ATOM 1762 C C . LEU A 1 221 ? -12.303 8.231 -25.251 1.00 45.41 221 LEU A C 1
ATOM 1764 O O . LEU A 1 221 ? -13.527 8.298 -25.298 1.00 45.41 221 LEU A O 1
ATOM 1768 N N . GLY A 1 222 ? -11.552 9.245 -24.821 1.00 50.62 222 GLY A N 1
ATOM 1769 C CA . GLY A 1 222 ? -12.076 10.529 -24.339 1.00 50.62 222 GLY A CA 1
ATOM 1770 C C . GLY A 1 222 ? -11.152 11.257 -23.357 1.00 50.62 222 GLY A C 1
ATOM 1771 O O . GLY A 1 222 ? -11.266 12.470 -23.207 1.00 50.62 222 GLY A O 1
ATOM 1772 N N . GLY A 1 223 ? -10.201 10.551 -22.735 1.00 63.44 223 GLY A N 1
ATOM 1773 C CA . GLY A 1 223 ? -9.294 11.108 -21.730 1.00 63.44 223 GLY A CA 1
ATOM 1774 C C . GLY A 1 223 ? -8.438 10.031 -21.056 1.00 63.44 223 GLY A C 1
ATOM 1775 O O . GLY A 1 223 ? -8.389 8.887 -21.504 1.00 63.44 223 GLY A O 1
ATOM 1776 N N . LYS A 1 224 ? -7.759 10.391 -19.965 1.00 69.81 224 LYS A N 1
ATOM 1777 C CA . LYS A 1 224 ? -7.214 9.397 -19.029 1.00 69.81 224 LYS A CA 1
ATOM 1778 C C . LYS A 1 224 ? -8.309 9.054 -18.015 1.00 69.81 224 LYS A C 1
ATOM 1780 O O . LYS A 1 224 ? -8.883 9.985 -17.464 1.00 69.81 224 LYS A O 1
ATOM 1785 N N . SER A 1 225 ? -8.555 7.768 -17.775 1.00 82.38 225 SER A N 1
ATOM 1786 C CA . SER A 1 225 ? -9.318 7.296 -16.612 1.00 82.38 225 SER A CA 1
ATOM 1787 C C . SER A 1 225 ? -8.320 6.977 -15.514 1.00 82.38 225 SER A C 1
ATOM 1789 O O . SER A 1 225 ? -7.355 6.260 -15.783 1.00 82.38 225 SER A O 1
ATOM 1791 N N . PHE A 1 226 ? -8.496 7.492 -14.302 1.00 86.56 226 PHE A N 1
ATOM 1792 C CA . PHE A 1 226 ? -7.598 7.134 -13.210 1.00 86.56 226 PHE A CA 1
ATOM 1793 C C . PHE A 1 226 ? -8.202 7.276 -11.816 1.00 86.56 226 PHE A C 1
ATOM 1795 O O . PHE A 1 226 ? -8.973 8.184 -11.516 1.00 86.56 226 PHE A O 1
ATOM 1802 N N . VAL A 1 227 ? -7.739 6.391 -10.942 1.00 90.38 227 VAL A N 1
ATOM 1803 C CA . VAL A 1 227 ? -7.989 6.360 -9.508 1.00 90.38 227 VAL A CA 1
ATOM 1804 C C . VAL A 1 227 ? -6.650 6.113 -8.818 1.00 90.38 227 VAL A C 1
ATOM 1806 O O . VAL A 1 227 ? -5.841 5.305 -9.271 1.00 90.38 227 VAL A O 1
ATOM 1809 N N . THR A 1 228 ? -6.372 6.852 -7.746 1.00 91.56 228 THR A N 1
ATOM 1810 C CA . THR A 1 228 ? -5.099 6.762 -7.017 1.00 91.56 228 THR A CA 1
ATOM 1811 C C . THR A 1 228 ? -5.344 6.811 -5.516 1.00 91.56 228 THR A C 1
ATOM 1813 O O . THR A 1 228 ? -6.342 7.379 -5.076 1.00 91.56 228 THR A O 1
ATOM 1816 N N . ALA A 1 229 ? -4.389 6.306 -4.731 1.00 89.94 229 ALA A N 1
ATOM 1817 C CA . ALA A 1 229 ? -4.413 6.368 -3.269 1.00 89.94 229 ALA A CA 1
ATOM 1818 C C . ALA A 1 229 ? -4.663 7.796 -2.738 1.00 89.94 229 ALA A C 1
ATOM 1820 O O . ALA A 1 229 ? -5.490 8.000 -1.853 1.00 89.94 229 ALA A O 1
ATOM 1821 N N . ARG A 1 230 ? -4.020 8.802 -3.350 1.00 90.25 230 ARG A N 1
ATOM 1822 C CA . ARG A 1 230 ? -4.284 10.220 -3.073 1.00 90.25 230 ARG A CA 1
ATOM 1823 C C . ARG A 1 230 ? -5.724 10.646 -3.392 1.00 90.25 230 ARG A C 1
ATOM 1825 O O . ARG A 1 230 ? -6.296 11.417 -2.636 1.00 90.25 230 ARG A O 1
ATOM 1832 N N . GLY A 1 231 ? -6.306 10.175 -4.496 1.00 93.00 231 GLY A N 1
ATOM 1833 C CA . GLY A 1 231 ? -7.698 10.480 -4.851 1.00 93.00 231 GLY A CA 1
ATOM 1834 C C . GLY A 1 231 ? -8.681 9.977 -3.791 1.00 93.00 231 GLY A C 1
ATOM 1835 O O . GLY A 1 231 ? -9.572 10.716 -3.382 1.00 93.00 231 GLY A O 1
ATOM 1836 N N . TRP A 1 232 ? -8.455 8.764 -3.279 1.00 94.31 232 TRP A N 1
ATOM 1837 C CA . TRP A 1 232 ? -9.207 8.201 -2.154 1.00 94.31 232 TRP A CA 1
ATOM 1838 C C . TRP A 1 232 ? -9.010 8.984 -0.848 1.00 94.31 232 TRP A C 1
ATOM 1840 O O . TRP A 1 232 ? -9.979 9.245 -0.139 1.00 94.31 232 TRP A O 1
ATOM 1850 N N . GLU A 1 233 ? -7.782 9.410 -0.545 1.00 91.31 233 GLU A N 1
ATOM 1851 C CA . GLU A 1 233 ? -7.459 10.226 0.633 1.00 91.31 233 GLU A CA 1
ATOM 1852 C C . GLU A 1 233 ? -8.112 11.621 0.593 1.00 91.31 233 GLU A C 1
ATOM 1854 O O . GLU A 1 233 ? -8.748 12.041 1.565 1.00 91.31 233 GLU A O 1
ATOM 1859 N N . ASP A 1 234 ? -7.981 12.329 -0.532 1.00 92.25 234 ASP A N 1
ATOM 1860 C CA . ASP A 1 234 ? -8.557 13.659 -0.747 1.00 92.25 234 ASP A CA 1
ATOM 1861 C C . ASP A 1 234 ? -10.105 13.589 -0.735 1.00 92.25 234 ASP A C 1
ATOM 1863 O O . ASP A 1 234 ? -10.758 14.455 -0.140 1.00 92.25 234 ASP A O 1
ATOM 1867 N N . LEU A 1 235 ? -10.702 12.520 -1.287 1.00 94.62 235 LEU A N 1
ATOM 1868 C CA . LEU A 1 235 ? -12.141 12.241 -1.193 1.00 94.62 235 LEU A CA 1
ATOM 1869 C C . LEU A 1 235 ? -12.583 11.985 0.254 1.00 94.62 235 LEU A C 1
ATOM 1871 O O . LEU A 1 235 ? -13.522 12.629 0.718 1.00 94.62 235 LEU A O 1
ATOM 1875 N N . ALA A 1 236 ? -11.904 11.094 0.984 1.00 91.44 236 ALA A N 1
ATOM 1876 C CA . ALA A 1 236 ? -12.245 10.750 2.366 1.00 91.44 236 ALA A CA 1
ATOM 1877 C C . ALA A 1 236 ? -12.270 11.992 3.272 1.00 91.44 236 ALA A C 1
ATOM 1879 O O . ALA A 1 236 ? -13.243 12.227 3.987 1.00 91.44 236 ALA A O 1
ATOM 1880 N N . LYS A 1 237 ? -11.240 12.843 3.183 1.00 89.12 237 LYS A N 1
ATOM 1881 C CA . LYS A 1 237 ? -11.174 14.118 3.920 1.00 89.12 237 LYS A CA 1
ATOM 1882 C C . LYS A 1 237 ? -12.292 15.082 3.515 1.00 89.12 237 LYS A C 1
ATOM 1884 O O . LYS A 1 237 ? -12.838 15.783 4.367 1.00 89.12 237 LYS A O 1
ATOM 1889 N N . THR A 1 238 ? -12.642 15.117 2.229 1.00 92.31 238 THR A N 1
ATOM 1890 C CA . THR A 1 238 ? -13.720 15.972 1.713 1.00 92.31 238 THR A CA 1
ATOM 1891 C C . THR A 1 238 ? -15.089 15.522 2.221 1.00 92.31 238 THR A C 1
ATOM 1893 O O . THR A 1 238 ? -15.863 16.374 2.651 1.00 92.31 238 THR A O 1
ATOM 1896 N N . ILE A 1 239 ? -15.367 14.213 2.256 1.00 90.44 239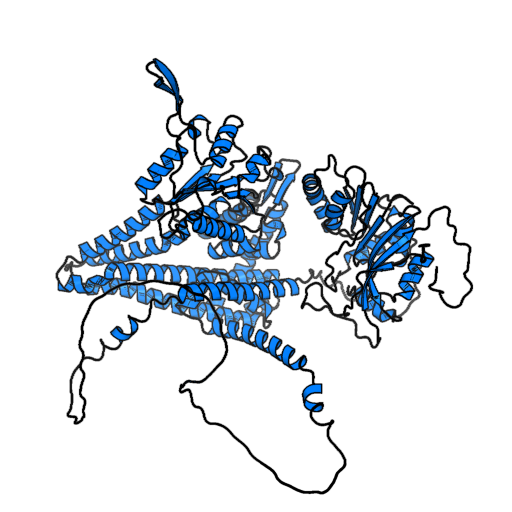 ILE A N 1
ATOM 1897 C CA . ILE A 1 239 ? -16.603 13.644 2.824 1.00 90.44 239 ILE A CA 1
ATOM 1898 C C . ILE A 1 239 ? -16.767 14.091 4.281 1.00 90.44 239 ILE A C 1
ATOM 1900 O O . ILE A 1 239 ? -17.771 14.721 4.607 1.00 90.44 239 ILE A O 1
ATOM 1904 N N . THR A 1 240 ? -15.752 13.882 5.126 1.00 86.62 240 THR A N 1
ATOM 1905 C CA . THR A 1 240 ? -15.788 14.283 6.544 1.00 86.62 240 THR A CA 1
ATOM 1906 C C . THR A 1 240 ? -16.093 15.777 6.726 1.00 86.62 240 THR A C 1
ATOM 1908 O O . THR A 1 240 ? -16.896 16.152 7.580 1.00 86.62 240 THR A O 1
ATOM 1911 N N . LEU A 1 241 ? -15.498 16.652 5.906 1.00 86.19 241 LEU A N 1
ATOM 1912 C CA . LEU A 1 241 ? -15.762 18.096 5.954 1.00 86.19 241 LEU A CA 1
ATOM 1913 C C . LEU A 1 241 ? -17.166 18.470 5.454 1.00 86.19 241 LEU A C 1
ATOM 1915 O O . LEU A 1 241 ? -17.759 19.424 5.961 1.00 86.19 241 LEU A O 1
ATOM 1919 N N . PHE A 1 242 ? -17.697 17.749 4.466 1.00 88.38 242 PHE A N 1
ATOM 1920 C CA . PHE A 1 242 ? -19.033 17.981 3.918 1.00 88.38 242 PHE A CA 1
ATOM 1921 C C . PHE A 1 242 ? -20.117 17.555 4.913 1.00 88.38 242 PHE A C 1
ATOM 1923 O O . PHE A 1 242 ? -21.049 18.326 5.149 1.00 88.38 242 PHE A O 1
ATOM 1930 N N . GLU A 1 243 ? -19.950 16.406 5.573 1.00 85.00 243 GLU A N 1
ATOM 1931 C CA . GLU A 1 243 ? -20.832 15.947 6.653 1.00 85.00 243 GLU A CA 1
ATOM 1932 C C . GLU A 1 243 ? -20.869 16.943 7.821 1.00 85.00 243 GLU A C 1
ATOM 1934 O O . GLU A 1 243 ? -21.950 17.356 8.240 1.00 85.00 243 GLU A O 1
ATOM 1939 N N . GLN A 1 244 ? -19.706 17.428 8.277 1.00 82.81 244 GLN A N 1
ATOM 1940 C CA . GLN A 1 244 ? -19.608 18.463 9.321 1.00 82.81 244 GLN A CA 1
ATOM 1941 C C . GLN A 1 244 ? -20.330 19.773 8.957 1.00 82.81 244 GLN A C 1
ATOM 1943 O O . GLN A 1 244 ? -20.766 20.510 9.841 1.00 82.81 244 GLN A O 1
ATOM 1948 N N . GLN A 1 245 ? -20.458 20.078 7.663 1.00 86.94 245 GLN A N 1
ATOM 1949 C CA . GLN A 1 245 ? -21.159 21.260 7.151 1.00 86.94 245 GLN A CA 1
ATOM 1950 C C . GLN A 1 245 ? -22.621 20.978 6.762 1.00 86.94 245 GLN A C 1
ATOM 1952 O O . GLN A 1 245 ? -23.309 21.890 6.302 1.00 86.94 245 GLN A O 1
ATOM 1957 N N . GLY A 1 246 ? -23.107 19.739 6.907 1.00 81.75 246 GLY A N 1
ATOM 1958 C CA . GLY A 1 246 ? -24.437 19.323 6.450 1.00 81.75 246 GLY A CA 1
ATOM 1959 C C . GLY A 1 246 ? -24.627 19.408 4.929 1.00 81.75 246 GLY A C 1
ATOM 1960 O O . GLY A 1 246 ? -25.752 19.574 4.456 1.00 81.75 246 GLY A O 1
ATOM 1961 N N . THR A 1 247 ? -23.540 19.349 4.155 1.00 85.88 247 THR A N 1
ATOM 1962 C CA . THR A 1 247 ? -23.566 19.413 2.687 1.00 85.88 247 THR A CA 1
ATOM 1963 C C . THR A 1 247 ? -23.630 17.998 2.108 1.00 85.88 247 THR A C 1
ATOM 1965 O O . THR A 1 247 ? -22.794 17.171 2.466 1.00 85.88 247 THR A O 1
ATOM 1968 N N . PRO A 1 248 ? -24.575 17.685 1.202 1.00 84.00 248 PRO A N 1
ATOM 1969 C CA . PRO A 1 248 ? -24.693 16.343 0.644 1.00 84.00 248 PRO A CA 1
ATOM 1970 C C . PRO A 1 248 ? -23.526 16.018 -0.297 1.00 84.00 248 PRO A C 1
ATOM 1972 O O . PRO A 1 248 ? -23.265 16.738 -1.265 1.00 84.00 248 PRO A O 1
ATOM 1975 N N . VAL A 1 249 ? -22.871 14.889 -0.038 1.00 88.38 249 VAL A N 1
ATOM 1976 C CA . VAL A 1 249 ? -21.970 14.214 -0.980 1.00 88.38 249 VAL A CA 1
ATOM 1977 C C . VAL A 1 249 ? -22.825 13.565 -2.077 1.00 88.38 249 VAL A C 1
ATOM 1979 O O . VAL A 1 249 ? -23.913 13.067 -1.809 1.00 88.38 249 VAL A O 1
ATOM 1982 N N . ASN A 1 250 ? -22.372 13.615 -3.330 1.00 86.56 250 ASN A N 1
ATOM 1983 C CA . ASN A 1 250 ? -23.076 13.025 -4.472 1.00 86.56 250 ASN A CA 1
ATOM 1984 C C . ASN A 1 250 ? -22.079 12.460 -5.495 1.00 86.56 250 ASN A C 1
ATOM 1986 O O . ASN A 1 250 ? -20.894 12.791 -5.450 1.00 86.56 250 ASN A O 1
ATOM 1990 N N . ALA A 1 251 ? -22.553 11.646 -6.443 1.00 87.25 251 ALA A N 1
ATOM 1991 C CA . ALA A 1 251 ? -21.699 11.010 -7.453 1.00 87.25 251 ALA A CA 1
ATOM 1992 C C . ALA A 1 251 ? -20.830 12.009 -8.248 1.00 87.25 251 ALA A C 1
ATOM 1994 O O . ALA A 1 251 ? -19.659 11.740 -8.495 1.00 87.25 251 ALA A O 1
ATOM 1995 N N . ALA A 1 252 ? -21.352 13.200 -8.561 1.00 87.31 252 ALA A N 1
ATOM 1996 C CA . ALA A 1 252 ? -20.596 14.239 -9.265 1.00 87.31 252 ALA A CA 1
ATOM 1997 C C . ALA A 1 252 ? -19.496 14.892 -8.403 1.00 87.31 252 ALA A C 1
ATOM 1999 O O . ALA A 1 252 ? -18.576 15.495 -8.951 1.00 87.31 252 ALA A O 1
ATOM 2000 N N . LEU A 1 253 ? -19.569 14.804 -7.069 1.00 91.12 253 LEU A N 1
ATOM 2001 C CA . LEU A 1 253 ? -18.457 15.139 -6.173 1.00 91.12 253 LEU A CA 1
ATOM 2002 C C . LEU A 1 253 ? -17.419 14.014 -6.164 1.00 91.12 253 LEU A C 1
ATOM 2004 O O . LEU A 1 253 ? -16.233 14.298 -6.285 1.00 91.12 253 LEU A O 1
ATOM 2008 N N . VAL A 1 254 ? -17.858 12.755 -6.074 1.00 92.88 254 VAL A N 1
ATOM 2009 C CA . VAL A 1 254 ? -16.975 11.575 -6.098 1.00 92.88 254 VAL A CA 1
ATOM 2010 C C . VAL A 1 254 ? -16.134 11.539 -7.383 1.00 92.88 254 VAL A C 1
ATOM 2012 O O . VAL A 1 254 ? -14.914 11.400 -7.305 1.00 92.88 254 VAL A O 1
ATOM 2015 N N . GLU A 1 255 ? -16.751 11.766 -8.546 1.00 92.44 255 GLU A N 1
ATOM 2016 C CA . GLU A 1 255 ? -16.100 11.774 -9.870 1.00 92.44 255 GLU A CA 1
ATOM 2017 C C . GLU A 1 255 ? -14.998 12.850 -10.014 1.00 92.44 255 GLU A C 1
ATOM 2019 O O . GLU A 1 255 ? -14.076 12.707 -10.816 1.00 92.44 255 GLU A O 1
ATOM 2024 N N . GLN A 1 256 ? -15.025 13.923 -9.209 1.00 91.75 256 GLN A N 1
ATOM 2025 C CA . GLN A 1 256 ? -13.960 14.941 -9.218 1.00 91.75 256 GLN A CA 1
ATOM 2026 C C . GLN A 1 256 ? -12.637 14.416 -8.633 1.00 91.75 256 GLN A C 1
ATOM 2028 O O . GLN A 1 256 ? -11.566 14.878 -9.038 1.00 91.75 256 GLN A O 1
ATOM 2033 N N . PHE A 1 257 ? -12.706 13.451 -7.709 1.00 93.62 257 PHE A N 1
ATOM 2034 C CA . PHE A 1 257 ? -11.547 12.826 -7.060 1.00 93.62 257 PHE A CA 1
ATOM 2035 C C . PHE A 1 257 ? -11.194 11.470 -7.685 1.00 93.62 257 PHE A C 1
ATOM 2037 O O . PHE A 1 257 ? -10.017 11.172 -7.896 1.00 93.62 257 PHE A O 1
ATOM 2044 N N . LEU A 1 258 ? -12.210 10.665 -8.002 1.00 93.50 258 LEU A N 1
ATOM 2045 C CA . LEU A 1 258 ? -12.087 9.371 -8.667 1.00 93.50 258 LEU A CA 1
ATOM 2046 C C . LEU A 1 258 ? -12.418 9.568 -10.147 1.00 93.50 258 LEU A C 1
ATOM 2048 O O . LEU A 1 258 ? -13.577 9.490 -10.547 1.00 93.50 258 LEU A O 1
ATOM 2052 N N . GLN A 1 259 ? -11.404 9.837 -10.971 1.00 90.06 259 GLN A N 1
ATOM 2053 C CA . GLN A 1 259 ? -11.579 10.122 -12.401 1.00 90.06 259 GLN A CA 1
ATOM 2054 C C . GLN A 1 259 ? -11.747 8.835 -13.221 1.00 90.06 259 GLN A C 1
ATOM 2056 O O . GLN A 1 259 ? -11.131 8.655 -14.269 1.00 90.06 259 GLN A O 1
ATOM 2061 N N . ASP A 1 260 ? -12.594 7.935 -12.731 1.00 90.56 260 ASP A N 1
ATOM 2062 C CA . ASP A 1 260 ? -13.167 6.826 -13.473 1.00 90.56 260 ASP A CA 1
ATOM 2063 C C . ASP A 1 260 ? -14.651 6.698 -13.116 1.00 90.56 260 ASP A C 1
ATOM 2065 O O . ASP A 1 260 ? -15.000 6.480 -11.956 1.00 90.56 260 ASP A O 1
ATOM 2069 N N . ALA A 1 261 ? -15.521 6.839 -14.118 1.00 87.62 261 ALA A N 1
ATOM 2070 C CA . ALA A 1 261 ? -16.964 6.903 -13.908 1.00 87.62 261 ALA A CA 1
ATOM 2071 C C . ALA A 1 261 ? -17.547 5.619 -13.287 1.00 87.62 261 ALA A C 1
ATOM 2073 O O . ALA A 1 261 ? -18.458 5.704 -12.468 1.00 87.62 261 ALA A O 1
ATOM 2074 N N . GLU A 1 262 ? -17.009 4.441 -13.622 1.00 89.12 262 GLU A N 1
ATOM 2075 C CA . GLU A 1 262 ? -17.517 3.158 -13.118 1.00 89.12 262 GLU A CA 1
ATOM 2076 C C . GLU A 1 262 ? -17.122 2.928 -11.654 1.00 89.12 262 GLU A C 1
ATOM 2078 O O . GLU A 1 262 ? -17.899 2.358 -10.890 1.00 89.12 262 GLU A O 1
ATOM 2083 N N . ILE A 1 263 ? -15.926 3.361 -11.238 1.00 91.00 263 ILE A N 1
ATOM 2084 C CA . ILE A 1 263 ? -15.520 3.335 -9.821 1.00 91.00 263 ILE A CA 1
ATOM 2085 C C . ILE A 1 263 ? -16.272 4.418 -9.031 1.00 91.00 263 ILE A C 1
ATOM 2087 O O . ILE A 1 263 ? -16.766 4.144 -7.938 1.00 91.00 263 ILE A O 1
ATOM 2091 N N . ALA A 1 264 ? -16.413 5.626 -9.585 1.00 91.81 264 ALA A N 1
ATOM 2092 C CA . ALA A 1 264 ? -17.110 6.731 -8.929 1.00 91.81 264 ALA A CA 1
ATOM 2093 C C . ALA A 1 264 ? -18.601 6.436 -8.686 1.00 91.81 264 ALA A C 1
ATOM 2095 O O . ALA A 1 264 ? -19.105 6.701 -7.594 1.00 91.81 264 ALA A O 1
ATOM 2096 N N . GLU A 1 265 ? -19.302 5.852 -9.664 1.00 90.12 265 GLU A N 1
ATOM 2097 C CA . GLU A 1 265 ? -20.708 5.452 -9.524 1.00 90.12 265 GLU A CA 1
ATOM 2098 C C . GLU A 1 265 ? -20.874 4.316 -8.501 1.00 90.12 265 GLU A C 1
ATOM 2100 O O . GLU A 1 265 ? -21.740 4.405 -7.627 1.00 90.12 265 GLU A O 1
ATOM 2105 N N . ARG A 1 266 ? -20.001 3.294 -8.534 1.00 91.31 266 ARG A N 1
ATOM 2106 C CA . ARG A 1 266 ? -20.006 2.195 -7.549 1.00 91.31 266 ARG A CA 1
ATOM 2107 C C . ARG A 1 266 ? -19.762 2.692 -6.124 1.00 91.31 266 ARG A C 1
ATOM 2109 O O . ARG A 1 266 ? -20.516 2.326 -5.222 1.00 91.31 266 ARG A O 1
ATOM 2116 N N . PHE A 1 267 ? -18.770 3.560 -5.917 1.00 93.50 267 PHE A N 1
ATOM 2117 C CA . PHE A 1 267 ? -18.512 4.140 -4.598 1.00 93.50 267 PHE A CA 1
ATOM 2118 C C . PHE A 1 267 ? -19.659 5.041 -4.125 1.00 93.50 267 PHE A C 1
ATOM 2120 O O . PHE A 1 267 ? -20.039 4.973 -2.960 1.00 93.50 267 PHE A O 1
ATOM 2127 N N . ALA A 1 268 ? -20.247 5.859 -5.004 1.00 90.69 268 ALA A N 1
ATOM 2128 C CA . ALA A 1 268 ? -21.377 6.711 -4.637 1.00 90.69 268 ALA A CA 1
ATOM 2129 C C . ALA A 1 268 ? -22.595 5.887 -4.179 1.00 90.69 268 ALA A C 1
ATOM 2131 O O . ALA A 1 268 ? -23.179 6.189 -3.139 1.00 90.69 268 ALA A O 1
ATOM 2132 N N . ALA A 1 269 ? -22.923 4.804 -4.894 1.00 87.94 269 ALA A N 1
ATOM 2133 C CA . ALA A 1 269 ? -23.991 3.884 -4.503 1.00 87.94 269 ALA A CA 1
ATOM 2134 C C . ALA A 1 269 ? -23.702 3.182 -3.161 1.00 87.94 269 ALA A C 1
ATOM 2136 O O . ALA A 1 269 ? -24.602 3.041 -2.331 1.00 87.94 269 ALA A O 1
ATOM 2137 N N . TYR A 1 270 ? -22.447 2.789 -2.915 1.00 87.62 270 TYR A N 1
ATOM 2138 C CA . TYR A 1 270 ? -22.029 2.242 -1.622 1.00 87.62 270 TYR A CA 1
ATOM 2139 C C . TYR A 1 270 ? -22.109 3.281 -0.494 1.00 87.62 270 TYR A C 1
ATOM 2141 O O . TYR A 1 270 ? -22.563 2.961 0.598 1.00 87.62 270 TYR A O 1
ATOM 2149 N N . TYR A 1 271 ? -21.724 4.534 -0.740 1.00 88.81 271 TYR A N 1
ATOM 2150 C CA . TYR A 1 271 ? -21.775 5.603 0.259 1.00 88.81 271 TYR A CA 1
ATOM 2151 C C . TYR A 1 271 ? -23.219 5.972 0.657 1.00 88.81 271 TYR A C 1
ATOM 2153 O O . TYR A 1 271 ? -23.498 6.175 1.841 1.00 88.81 271 TYR A O 1
ATOM 2161 N N . ASP A 1 272 ? -24.161 5.978 -0.293 1.00 86.38 272 ASP A N 1
ATOM 2162 C CA . ASP A 1 272 ? -25.595 6.126 0.003 1.00 86.38 272 ASP A CA 1
ATOM 2163 C C . ASP A 1 272 ? -26.110 4.976 0.893 1.00 86.38 272 ASP A C 1
ATOM 2165 O O . ASP A 1 272 ? -26.868 5.198 1.843 1.00 86.38 272 ASP A O 1
ATOM 2169 N N . LEU A 1 273 ? -25.661 3.746 0.624 1.00 82.62 273 LEU A N 1
ATOM 2170 C CA . LEU A 1 273 ? -25.995 2.557 1.411 1.00 82.62 273 LEU A CA 1
ATOM 2171 C C . LEU A 1 273 ? -25.365 2.599 2.817 1.00 82.62 273 LEU A C 1
ATOM 2173 O O . LEU A 1 273 ? -26.053 2.348 3.805 1.00 82.62 273 LEU A O 1
ATOM 2177 N N . PHE A 1 274 ? -24.102 3.012 2.925 1.00 83.44 274 PHE A N 1
ATOM 2178 C CA . PHE A 1 274 ? -23.381 3.223 4.182 1.00 83.44 274 PHE A CA 1
ATOM 2179 C C . PHE A 1 274 ? -24.080 4.262 5.073 1.00 83.44 274 PHE A C 1
ATOM 2181 O O . PHE A 1 274 ? -24.280 4.031 6.265 1.00 83.44 274 PHE A O 1
ATOM 2188 N N . ASN A 1 275 ? -24.533 5.382 4.500 1.00 83.44 275 ASN A N 1
ATOM 2189 C CA . ASN A 1 275 ? -25.303 6.392 5.231 1.00 83.44 275 ASN A CA 1
ATOM 2190 C C . ASN A 1 275 ? -26.673 5.886 5.687 1.00 83.44 275 ASN A C 1
ATOM 2192 O O . ASN A 1 275 ? -27.119 6.216 6.790 1.00 83.44 275 ASN A O 1
ATOM 2196 N N . LYS A 1 276 ? -27.335 5.060 4.870 1.00 82.75 276 LYS A N 1
ATOM 2197 C CA . LYS A 1 276 ? -28.562 4.379 5.280 1.00 82.75 276 LYS A CA 1
ATOM 2198 C C . LYS A 1 276 ? -28.293 3.482 6.493 1.00 82.75 276 LYS A C 1
ATOM 2200 O O . LYS A 1 276 ? -28.986 3.638 7.492 1.00 82.75 276 LYS A O 1
ATOM 2205 N N . TYR A 1 277 ? -27.258 2.637 6.455 1.00 80.81 277 TYR A N 1
ATOM 2206 C CA . TYR A 1 277 ? -26.854 1.792 7.587 1.00 80.81 277 TYR A CA 1
ATOM 2207 C C . TYR A 1 277 ? -26.516 2.619 8.837 1.00 80.81 277 TYR A C 1
ATOM 2209 O O . TYR A 1 277 ? -27.034 2.336 9.915 1.00 80.81 277 TYR A O 1
ATOM 2217 N N . ARG A 1 278 ? -25.755 3.712 8.706 1.00 78.25 278 ARG A N 1
ATOM 2218 C CA . ARG A 1 278 ? -25.451 4.637 9.814 1.00 78.25 278 ARG A CA 1
ATOM 2219 C C . ARG A 1 278 ? -26.711 5.190 10.492 1.00 78.25 278 ARG A C 1
ATOM 2221 O O . ARG A 1 278 ? -26.751 5.285 11.716 1.00 78.25 278 ARG A O 1
ATOM 2228 N N . SER A 1 279 ? -27.747 5.514 9.714 1.00 80.62 279 SER A N 1
ATOM 2229 C CA . SER A 1 279 ? -29.052 5.937 10.242 1.00 80.62 279 SER A CA 1
ATOM 2230 C C . SER A 1 279 ? -29.892 4.784 10.808 1.00 80.62 279 SER A C 1
ATOM 2232 O O . SER A 1 279 ? -30.747 5.029 11.659 1.00 80.62 279 SER A O 1
ATOM 2234 N N . ASP A 1 280 ? -29.703 3.563 10.309 1.00 82.50 280 ASP A N 1
ATOM 2235 C CA . ASP A 1 280 ? -30.483 2.371 10.652 1.00 82.50 280 ASP A CA 1
ATOM 2236 C C . ASP A 1 280 ? -29.976 1.660 11.925 1.00 82.50 280 ASP A C 1
ATOM 2238 O O . ASP A 1 280 ? -30.784 1.043 12.621 1.00 82.50 280 ASP A O 1
ATOM 2242 N N . TYR A 1 281 ? -28.678 1.749 12.244 1.00 80.88 281 TYR A N 1
ATOM 2243 C CA . TYR A 1 281 ? -28.057 1.065 13.393 1.00 80.88 281 TYR A CA 1
ATOM 2244 C C . TYR A 1 281 ? -27.876 1.924 14.655 1.00 80.88 281 TYR A C 1
ATOM 2246 O O . TYR A 1 281 ? -27.613 1.363 15.709 1.00 80.88 281 TYR A O 1
ATOM 2254 N N . GLN A 1 282 ? -28.033 3.253 14.589 1.00 83.69 282 GLN A N 1
ATOM 2255 C CA . GLN A 1 282 ? -27.974 4.148 15.767 1.00 83.69 282 GLN A CA 1
ATOM 2256 C C . GLN A 1 282 ? -26.720 3.935 16.646 1.00 83.69 282 GLN A C 1
ATOM 2258 O O . GLN A 1 282 ? -26.808 3.680 17.843 1.00 83.69 282 GLN A O 1
ATOM 2263 N N . ILE A 1 283 ? -25.540 4.055 16.030 1.00 85.62 283 ILE A N 1
ATOM 2264 C CA . ILE A 1 283 ? -24.225 3.724 16.615 1.00 85.62 283 ILE A CA 1
ATOM 2265 C C . ILE A 1 283 ? -23.997 4.323 18.015 1.00 85.62 283 ILE A C 1
ATOM 2267 O O . ILE A 1 283 ? -23.480 3.637 18.893 1.00 85.62 283 ILE A O 1
ATOM 2271 N N . ASP A 1 284 ? -24.412 5.570 18.257 1.00 84.38 284 ASP A N 1
ATOM 2272 C CA . ASP A 1 284 ? -24.265 6.202 19.574 1.00 84.38 284 ASP A CA 1
ATOM 2273 C C . ASP A 1 284 ? -25.106 5.525 20.673 1.00 84.38 284 ASP A C 1
ATOM 2275 O O . ASP A 1 284 ? -24.637 5.427 21.804 1.00 84.38 284 ASP A O 1
ATOM 2279 N N . GLU A 1 285 ? -26.294 4.995 20.356 1.00 86.12 285 GLU A N 1
ATOM 2280 C CA . GLU A 1 285 ? -27.123 4.238 21.309 1.00 86.12 285 GLU A CA 1
ATOM 2281 C C . GLU A 1 285 ? -26.542 2.840 21.569 1.00 86.12 285 GLU A C 1
ATOM 2283 O O . GLU A 1 285 ? -26.539 2.391 22.716 1.00 86.12 285 GLU A O 1
ATOM 2288 N N . ILE A 1 286 ? -25.970 2.182 20.546 1.00 88.12 286 ILE A N 1
ATOM 2289 C CA . ILE A 1 286 ? -25.222 0.923 20.724 1.00 88.12 286 ILE A CA 1
ATOM 2290 C C . ILE A 1 286 ? -24.062 1.141 21.702 1.00 88.12 286 ILE A C 1
ATOM 2292 O O . ILE A 1 286 ? -23.936 0.424 22.692 1.00 88.12 286 ILE A O 1
ATOM 2296 N N . LEU A 1 287 ? -23.239 2.165 21.461 1.00 88.81 287 LEU A N 1
ATOM 2297 C CA . LEU A 1 287 ? -22.081 2.469 22.302 1.00 88.81 287 LEU A CA 1
ATOM 2298 C C . LEU A 1 287 ? -22.476 2.998 23.693 1.00 88.81 287 LEU A C 1
ATOM 2300 O O . LEU A 1 287 ? -21.718 2.826 24.644 1.00 88.81 287 LEU A O 1
ATOM 2304 N N . ALA A 1 288 ? -23.666 3.581 23.852 1.00 88.50 288 ALA A N 1
ATOM 2305 C CA . ALA A 1 288 ? -24.240 3.909 25.158 1.00 88.50 288 ALA A CA 1
ATOM 2306 C C . ALA A 1 288 ? -24.802 2.685 25.918 1.00 88.50 288 ALA A C 1
ATOM 2308 O O . ALA A 1 288 ? -25.174 2.818 27.083 1.00 88.50 288 ALA A O 1
ATOM 2309 N N . GLY A 1 289 ? -24.872 1.507 25.284 1.00 86.81 289 GLY A N 1
ATOM 2310 C CA . GLY A 1 289 ? -25.448 0.284 25.856 1.00 86.81 289 GLY A CA 1
ATOM 2311 C C . GLY A 1 289 ? -26.981 0.211 25.778 1.00 86.81 289 GLY A C 1
ATOM 2312 O O . GLY A 1 289 ? -27.587 -0.696 26.346 1.00 86.81 289 GLY A O 1
ATOM 2313 N N . ASN A 1 290 ? -27.626 1.137 25.061 1.00 86.88 290 ASN A N 1
ATOM 2314 C CA . ASN A 1 290 ? -29.079 1.208 24.874 1.00 86.88 290 ASN A CA 1
ATOM 2315 C C . ASN A 1 290 ? -29.527 0.406 23.636 1.00 86.88 290 ASN A C 1
ATOM 2317 O O . ASN A 1 290 ? -30.242 0.914 22.771 1.00 86.88 290 ASN A O 1
ATOM 2321 N N . VAL A 1 291 ? -29.091 -0.848 23.520 1.00 82.25 291 VAL A N 1
ATOM 2322 C CA . VAL A 1 291 ? -29.369 -1.666 22.332 1.00 82.25 291 VAL A CA 1
ATOM 2323 C C . VAL A 1 291 ? -30.841 -2.106 22.308 1.00 82.25 291 VAL A C 1
ATOM 2325 O O . VAL A 1 291 ? -31.305 -2.829 23.190 1.00 82.25 291 VAL A O 1
ATOM 2328 N N . ASP A 1 292 ? -31.588 -1.699 21.278 1.00 83.88 292 ASP A N 1
ATOM 2329 C CA . ASP A 1 292 ? -32.925 -2.240 21.003 1.00 83.88 292 ASP A CA 1
ATOM 2330 C C . ASP A 1 292 ? -32.812 -3.617 20.324 1.00 83.88 292 ASP A C 1
ATOM 2332 O O . ASP A 1 292 ? -31.994 -3.815 19.424 1.00 83.88 292 ASP A O 1
ATOM 2336 N N . ALA A 1 293 ? -33.664 -4.571 20.713 1.00 82.62 293 ALA A N 1
ATOM 2337 C CA . ALA A 1 293 ? -33.647 -5.931 20.167 1.00 82.62 293 ALA A CA 1
ATOM 2338 C C . ALA A 1 293 ? -33.783 -5.975 18.631 1.00 82.62 293 ALA A C 1
ATOM 2340 O O . ALA A 1 293 ? -33.225 -6.861 17.988 1.00 82.62 293 ALA A O 1
ATOM 2341 N N . SER A 1 294 ? -34.467 -5.000 18.021 1.00 83.31 294 SER A N 1
ATOM 2342 C CA . SER A 1 294 ? -34.579 -4.893 16.561 1.00 83.31 294 SER A CA 1
ATOM 2343 C C . SER A 1 294 ? -33.260 -4.531 15.865 1.00 83.31 294 SER A C 1
ATOM 2345 O O . SER A 1 294 ? -33.073 -4.893 14.703 1.00 83.31 294 SER A O 1
ATOM 2347 N N . ILE A 1 295 ? -32.326 -3.870 16.560 1.00 85.12 295 ILE A N 1
ATOM 2348 C CA . ILE A 1 295 ? -30.974 -3.575 16.059 1.00 85.12 295 ILE A CA 1
ATOM 2349 C C . ILE A 1 295 ? -30.134 -4.861 16.056 1.00 85.12 295 ILE A C 1
ATOM 2351 O O . ILE A 1 295 ? -29.456 -5.140 15.068 1.00 85.12 295 ILE A O 1
ATOM 2355 N N . VAL A 1 296 ? -30.246 -5.682 17.109 1.00 85.12 296 VAL A N 1
ATOM 2356 C CA . VAL A 1 296 ? -29.594 -7.003 17.203 1.00 85.12 296 VAL A CA 1
ATOM 2357 C C . VAL A 1 296 ? -30.125 -7.956 16.129 1.00 85.12 296 VAL A C 1
ATOM 2359 O O . VAL A 1 296 ? -29.339 -8.517 15.370 1.00 85.12 296 VAL A O 1
ATOM 2362 N N . GLU A 1 297 ? -31.451 -8.099 16.001 1.00 84.00 297 GLU A N 1
ATOM 2363 C CA . GLU A 1 297 ? -32.078 -8.945 14.969 1.00 84.00 297 GLU A CA 1
ATOM 2364 C C . GLU A 1 297 ? -31.669 -8.514 13.549 1.00 84.00 297 GLU A C 1
ATOM 2366 O O . GLU A 1 297 ? -31.420 -9.356 12.682 1.00 84.00 297 GLU A O 1
ATOM 2371 N N . ARG A 1 298 ? -31.562 -7.200 13.309 1.00 85.38 298 ARG A N 1
ATOM 2372 C CA . ARG A 1 298 ? -31.091 -6.644 12.038 1.00 85.38 298 ARG A CA 1
ATOM 2373 C C . ARG A 1 298 ? -29.621 -6.992 11.781 1.00 85.38 298 ARG A C 1
ATOM 2375 O O . ARG A 1 298 ? -29.322 -7.480 10.697 1.00 85.38 298 ARG A O 1
ATOM 2382 N N . ALA A 1 299 ? -28.734 -6.797 12.758 1.00 84.38 299 ALA A N 1
ATOM 2383 C CA . ALA A 1 299 ? -27.313 -7.125 12.633 1.00 84.38 299 ALA A CA 1
ATOM 2384 C C . ALA A 1 299 ? -27.081 -8.633 12.397 1.00 84.38 299 ALA A C 1
ATOM 2386 O O . ALA A 1 299 ? -26.300 -9.007 11.523 1.00 84.38 299 ALA A O 1
ATOM 2387 N N . GLN A 1 300 ? -27.833 -9.501 13.083 1.00 85.19 300 GLN A N 1
ATOM 2388 C CA . GLN A 1 300 ? -27.815 -10.954 12.857 1.00 85.19 300 GLN A CA 1
ATOM 2389 C C . GLN A 1 300 ? -28.200 -11.318 11.410 1.00 85.19 300 GLN A C 1
ATOM 2391 O O . GLN A 1 300 ? -27.559 -12.168 10.784 1.00 85.19 300 GLN A O 1
ATOM 2396 N N . ALA A 1 301 ? -29.227 -10.658 10.863 1.00 84.06 301 ALA A N 1
ATOM 2397 C CA . ALA A 1 301 ? -29.727 -10.878 9.504 1.00 84.06 301 ALA A CA 1
ATOM 2398 C C . ALA A 1 301 ? -28.924 -10.162 8.395 1.00 84.06 301 ALA A C 1
ATOM 2400 O O . ALA A 1 301 ? -29.176 -10.411 7.213 1.00 84.06 301 ALA A O 1
ATOM 2401 N N . ALA A 1 302 ? -27.986 -9.282 8.754 1.00 82.06 302 ALA A N 1
ATOM 2402 C CA . ALA A 1 302 ? -27.198 -8.485 7.820 1.00 82.06 302 ALA A CA 1
ATOM 2403 C C . ALA A 1 302 ? -26.251 -9.343 6.966 1.00 82.06 302 ALA A C 1
ATOM 2405 O O . ALA A 1 302 ? -25.674 -10.330 7.438 1.00 82.06 302 ALA A O 1
ATOM 2406 N N . ARG A 1 303 ? -26.051 -8.925 5.709 1.00 81.50 303 ARG A N 1
ATOM 2407 C CA . ARG A 1 303 ? -25.041 -9.499 4.801 1.00 81.50 303 ARG A CA 1
ATOM 2408 C C . ARG A 1 303 ? -23.631 -9.058 5.204 1.00 81.50 303 ARG A C 1
ATOM 2410 O O . ARG A 1 303 ? -23.471 -8.062 5.899 1.00 81.50 303 ARG A O 1
ATOM 2417 N N . PHE A 1 304 ? -22.604 -9.791 4.770 1.00 74.62 304 PHE A N 1
ATOM 2418 C CA . PHE A 1 304 ? -21.216 -9.563 5.197 1.00 74.62 304 PHE A CA 1
ATOM 2419 C C . PHE A 1 304 ? -20.709 -8.125 4.951 1.00 74.62 304 PHE A C 1
ATOM 2421 O O . PHE A 1 304 ? -20.041 -7.557 5.810 1.00 74.62 304 PHE A O 1
ATOM 2428 N N . ASP A 1 305 ? -21.086 -7.509 3.830 1.00 71.06 305 ASP A N 1
ATOM 2429 C CA . ASP A 1 305 ? -20.790 -6.111 3.493 1.00 71.06 305 ASP A CA 1
ATOM 2430 C C . ASP A 1 305 ? -21.448 -5.111 4.463 1.00 71.06 305 ASP A C 1
ATOM 2432 O O . ASP A 1 305 ? -20.814 -4.154 4.909 1.00 71.06 305 ASP A O 1
ATOM 2436 N N . GLU A 1 306 ? -22.697 -5.362 4.856 1.00 81.81 306 GLU A N 1
ATOM 2437 C CA . GLU A 1 306 ? -23.418 -4.573 5.862 1.00 81.81 306 GLU A CA 1
ATOM 2438 C C . GLU A 1 306 ? -22.830 -4.761 7.272 1.00 81.81 306 GLU A C 1
ATOM 2440 O O . GLU A 1 306 ? -22.658 -3.780 8.000 1.00 81.81 306 GLU A O 1
ATOM 2445 N N . ARG A 1 307 ? -22.442 -5.991 7.640 1.00 84.25 307 ARG A N 1
ATOM 2446 C CA . ARG A 1 307 ? -21.745 -6.280 8.909 1.00 84.25 307 ARG A CA 1
ATOM 2447 C C . ARG A 1 307 ? -20.412 -5.540 8.991 1.00 84.25 307 ARG A C 1
ATOM 2449 O O . ARG A 1 307 ? -20.130 -4.897 9.998 1.00 84.25 307 ARG A O 1
ATOM 2456 N N . LEU A 1 308 ? -19.617 -5.573 7.921 1.00 77.94 308 LEU A N 1
ATOM 2457 C CA . LEU A 1 308 ? -18.335 -4.875 7.848 1.00 77.94 308 LEU A CA 1
ATOM 2458 C C . LEU A 1 308 ? -18.506 -3.348 7.925 1.00 77.94 308 LEU A C 1
ATOM 2460 O O . LEU A 1 308 ? -17.736 -2.681 8.618 1.00 77.94 308 LEU A O 1
ATOM 2464 N N . ALA A 1 309 ? -19.538 -2.790 7.283 1.00 79.06 309 ALA A N 1
ATOM 2465 C CA . ALA A 1 309 ? -19.877 -1.372 7.407 1.00 79.06 309 ALA A CA 1
ATOM 2466 C C . ALA A 1 309 ? -20.261 -0.987 8.851 1.00 79.06 309 ALA A C 1
ATOM 2468 O O . ALA A 1 309 ? -19.814 0.049 9.346 1.00 79.06 309 ALA A O 1
ATOM 2469 N N . LEU A 1 310 ? -21.031 -1.830 9.549 1.00 86.19 310 LEU A N 1
ATOM 2470 C CA . LEU A 1 310 ? -21.393 -1.646 10.960 1.00 86.19 310 LEU A CA 1
ATOM 2471 C C . LEU A 1 310 ? -20.170 -1.718 11.892 1.00 86.19 310 LEU A C 1
ATOM 2473 O O . LEU A 1 310 ? -19.999 -0.833 12.732 1.00 86.19 310 LEU A O 1
ATOM 2477 N N . LEU A 1 311 ? -19.279 -2.699 11.712 1.00 86.06 311 LEU A N 1
ATOM 2478 C CA . LEU A 1 311 ? -18.007 -2.754 12.446 1.00 86.06 311 LEU A CA 1
ATOM 2479 C C . LEU A 1 311 ? -17.162 -1.500 12.182 1.00 86.06 311 LEU A C 1
ATOM 2481 O O . LEU A 1 311 ? -16.673 -0.881 13.124 1.00 86.06 311 LEU A O 1
ATOM 2485 N N . GLY A 1 312 ? -17.044 -1.074 10.920 1.00 81.12 312 GLY A N 1
ATOM 2486 C CA . GLY A 1 312 ? -16.323 0.141 10.533 1.00 81.12 312 GLY A CA 1
ATOM 2487 C C . GLY A 1 312 ? -16.869 1.411 11.196 1.00 81.12 312 GLY A C 1
ATOM 2488 O O . GLY A 1 312 ? -16.086 2.254 11.631 1.00 81.12 312 GLY A O 1
ATOM 2489 N N . LEU A 1 313 ? -18.194 1.525 11.332 1.00 84.50 313 LEU A N 1
ATOM 2490 C CA . LEU A 1 313 ? -18.868 2.620 12.039 1.00 84.50 313 LEU A CA 1
ATOM 2491 C C . LEU A 1 313 ? -18.594 2.614 13.555 1.00 84.50 313 LEU A C 1
ATOM 2493 O O . LEU A 1 313 ? -18.327 3.672 14.127 1.00 84.50 313 LEU A O 1
ATOM 2497 N N . LEU A 1 314 ? -18.626 1.443 14.202 1.00 88.50 314 LEU A N 1
ATOM 2498 C CA . LEU A 1 314 ? -18.288 1.296 15.626 1.00 88.50 314 LEU A CA 1
ATOM 2499 C C . LEU A 1 314 ? -16.818 1.666 15.886 1.00 88.50 314 LEU A C 1
ATOM 2501 O O . LEU A 1 314 ? -16.518 2.460 16.778 1.00 88.50 314 LEU A O 1
ATOM 2505 N N . LEU A 1 315 ? -15.907 1.137 15.063 1.00 85.50 315 LEU A N 1
ATOM 2506 C CA . LEU A 1 315 ? -14.464 1.392 15.130 1.00 85.50 315 LEU A CA 1
ATOM 2507 C C . LEU A 1 315 ? -14.111 2.869 14.918 1.00 85.50 315 LEU A C 1
ATOM 2509 O O . LEU A 1 315 ? -13.166 3.367 15.527 1.00 85.50 315 LEU A O 1
ATOM 2513 N N . ASP A 1 316 ? -14.828 3.575 14.044 1.00 80.62 316 ASP A N 1
ATOM 2514 C CA . ASP A 1 316 ? -14.633 5.008 13.807 1.00 80.62 316 ASP A CA 1
ATOM 2515 C C . ASP A 1 316 ? -15.022 5.854 15.014 1.00 80.62 316 ASP A C 1
ATOM 2517 O O . ASP A 1 316 ? -14.210 6.639 15.501 1.00 80.62 316 ASP A O 1
ATOM 2521 N N . SER A 1 317 ? -16.226 5.630 15.549 1.00 84.94 317 SER A N 1
ATOM 2522 C CA . SER A 1 317 ? -16.714 6.361 16.718 1.00 84.94 317 SER A CA 1
ATOM 2523 C C . SER A 1 317 ? -15.792 6.163 17.925 1.00 84.94 317 SER A C 1
ATOM 2525 O O . SER A 1 317 ? -15.389 7.138 18.555 1.00 84.94 317 SER A O 1
ATOM 2527 N N . LEU A 1 318 ? -15.397 4.917 18.211 1.00 88.44 318 LEU A N 1
ATOM 2528 C CA . LEU A 1 318 ? -14.445 4.599 19.281 1.00 88.44 318 LEU A CA 1
ATOM 2529 C C . LEU A 1 318 ? -13.053 5.188 19.010 1.00 88.44 318 LEU A C 1
ATOM 2531 O O . LEU A 1 318 ? -12.418 5.736 19.909 1.00 88.44 318 LEU A O 1
ATOM 2535 N N . GLY A 1 319 ? -12.576 5.103 17.765 1.00 83.88 319 GLY A N 1
ATOM 2536 C CA . GLY A 1 319 ? -11.284 5.650 17.358 1.00 83.88 319 GLY A CA 1
ATOM 2537 C C . GLY A 1 319 ? -11.202 7.170 17.516 1.00 83.88 319 GLY A C 1
ATOM 2538 O O . GLY A 1 319 ? -10.165 7.677 17.946 1.00 83.88 319 GLY A O 1
ATOM 2539 N N . GLY A 1 320 ? -12.289 7.889 17.220 1.00 81.50 320 GLY A N 1
ATOM 2540 C CA . GLY A 1 320 ? -12.403 9.336 17.402 1.00 81.50 320 GLY A CA 1
ATOM 2541 C C . GLY A 1 320 ? -12.314 9.762 18.869 1.00 81.50 320 GLY A C 1
ATOM 2542 O O . GLY A 1 320 ? -11.522 10.649 19.200 1.00 81.50 320 GLY A O 1
ATOM 2543 N N . ASP A 1 321 ? -13.055 9.091 19.755 1.00 86.69 321 ASP A N 1
ATOM 2544 C CA . ASP A 1 321 ? -13.014 9.349 21.202 1.00 86.69 321 ASP A CA 1
ATOM 2545 C C . ASP A 1 321 ? -11.605 9.112 21.766 1.00 86.69 321 ASP A C 1
ATOM 2547 O O . ASP A 1 321 ? -10.992 10.006 22.360 1.00 86.69 321 ASP A O 1
ATOM 2551 N N . MET A 1 322 ? -11.041 7.926 21.505 1.00 89.44 322 MET A N 1
ATOM 2552 C CA . MET A 1 322 ? -9.699 7.545 21.957 1.00 89.44 322 MET A CA 1
ATOM 2553 C C . MET A 1 322 ? -8.620 8.495 21.424 1.00 89.44 322 MET A C 1
ATOM 2555 O O . MET A 1 322 ? -7.658 8.799 22.133 1.00 89.44 322 MET A O 1
ATOM 2559 N N . PHE A 1 323 ? -8.779 9.005 20.199 1.00 85.19 323 PHE A N 1
ATOM 2560 C CA . PHE A 1 323 ? -7.875 9.993 19.619 1.00 85.19 323 PHE A CA 1
ATOM 2561 C C . PHE A 1 323 ? -7.886 11.314 20.386 1.00 85.19 323 PHE A C 1
ATOM 2563 O O . PHE A 1 323 ? -6.815 11.809 20.748 1.00 85.19 323 PHE A O 1
ATOM 2570 N N . GLU A 1 324 ? -9.056 11.887 20.674 1.00 86.38 324 GLU A N 1
ATOM 2571 C CA . GLU A 1 324 ? -9.118 13.137 21.437 1.00 86.38 324 GLU A CA 1
ATOM 2572 C C . GLU A 1 324 ? -8.586 12.952 22.862 1.00 86.38 324 GLU A C 1
ATOM 2574 O O . GLU A 1 324 ? -7.845 13.809 23.346 1.00 86.38 324 GLU A O 1
ATOM 2579 N N . ILE A 1 325 ? -8.864 11.813 23.500 1.00 91.25 325 ILE A N 1
ATOM 2580 C CA . ILE A 1 325 ? -8.357 11.473 24.837 1.00 91.25 325 ILE A CA 1
ATOM 2581 C C . ILE A 1 325 ? -6.828 11.382 24.853 1.00 91.25 325 ILE A C 1
ATOM 2583 O O . ILE A 1 325 ? -6.182 12.050 25.662 1.00 91.25 325 ILE A O 1
ATOM 2587 N N . VAL A 1 326 ? -6.219 10.635 23.925 1.00 89.06 326 VAL A N 1
ATOM 2588 C CA . VAL A 1 326 ? -4.750 10.541 23.816 1.00 89.06 326 VAL A CA 1
ATOM 2589 C C . VAL A 1 326 ? -4.132 11.921 23.564 1.00 89.06 326 VAL A C 1
ATOM 2591 O O . VAL A 1 326 ? -3.091 12.244 24.137 1.00 89.06 326 VAL A O 1
ATOM 2594 N N . LYS A 1 327 ? -4.777 12.785 22.766 1.00 88.00 327 LYS A N 1
ATOM 2595 C CA . LYS A 1 327 ? -4.285 14.152 22.516 1.00 88.00 327 LYS A CA 1
ATOM 2596 C C . LYS A 1 327 ? -4.453 15.090 23.714 1.00 88.00 327 LYS A C 1
ATOM 2598 O O . LYS A 1 327 ? -3.599 15.962 23.898 1.00 88.00 327 LYS A O 1
ATOM 2603 N N . LYS A 1 328 ? -5.476 14.896 24.551 1.00 90.12 328 LYS A N 1
ATOM 2604 C CA . LYS A 1 328 ? -5.635 15.581 25.844 1.00 90.12 328 LYS A CA 1
ATOM 2605 C C . LYS A 1 328 ? -4.597 15.106 26.878 1.00 90.12 328 LYS A C 1
ATOM 2607 O O . LYS A 1 328 ? -3.990 15.964 27.516 1.00 90.12 328 LYS A O 1
ATOM 2612 N N . ASP A 1 329 ? -4.316 13.800 27.005 1.00 91.88 329 ASP A N 1
ATOM 2613 C CA . ASP A 1 329 ? -3.260 13.281 27.909 1.00 91.88 329 ASP A CA 1
ATOM 2614 C C . ASP A 1 329 ? -1.871 13.778 27.487 1.00 91.88 329 ASP A C 1
ATOM 2616 O O . ASP A 1 329 ? -1.134 14.327 28.307 1.00 91.88 329 ASP A O 1
ATOM 2620 N N . GLU A 1 330 ? -1.517 13.677 26.198 1.00 89.38 330 GLU A N 1
ATOM 2621 C CA . GLU A 1 330 ? -0.270 14.249 25.668 1.00 89.38 330 GLU A CA 1
ATOM 2622 C C . GLU A 1 330 ? -0.150 15.741 26.038 1.00 89.38 330 GLU A C 1
ATOM 2624 O O . GLU A 1 330 ? 0.873 16.170 26.574 1.00 89.38 330 GLU A O 1
ATOM 2629 N N . ALA A 1 331 ? -1.210 16.530 25.825 1.00 90.06 331 ALA A N 1
ATOM 2630 C CA . ALA A 1 331 ? -1.223 17.955 26.144 1.00 90.06 331 ALA A CA 1
ATOM 2631 C C . ALA A 1 331 ? -1.054 18.242 27.647 1.00 90.06 331 ALA A C 1
ATOM 2633 O O . ALA A 1 331 ? -0.242 19.095 28.017 1.00 90.06 331 ALA A O 1
ATOM 2634 N N . LEU A 1 332 ? -1.770 17.532 28.526 1.00 89.25 332 LEU A N 1
ATOM 2635 C CA . LEU A 1 332 ? -1.656 17.724 29.975 1.00 89.25 332 LEU A CA 1
ATOM 2636 C C . LEU A 1 332 ? -0.289 17.304 30.517 1.00 89.25 332 LEU A C 1
ATOM 2638 O O . LEU A 1 332 ? 0.248 17.999 31.382 1.00 89.25 332 LEU A O 1
ATOM 2642 N N . ASN A 1 333 ? 0.328 16.250 29.976 1.00 88.94 333 ASN A N 1
ATOM 2643 C CA . ASN A 1 333 ? 1.700 15.890 30.336 1.00 88.94 333 ASN A CA 1
ATOM 2644 C C . ASN A 1 333 ? 2.697 16.990 29.927 1.00 88.94 333 ASN A C 1
ATOM 2646 O O . ASN A 1 333 ? 3.523 17.377 30.753 1.00 88.94 333 ASN A O 1
ATOM 2650 N N . MET A 1 334 ? 2.560 17.589 28.735 1.00 88.56 334 MET A N 1
ATOM 2651 C CA . MET A 1 334 ? 3.393 18.731 28.314 1.00 88.56 334 MET A CA 1
ATOM 2652 C C . MET A 1 334 ? 3.212 19.966 29.211 1.00 88.56 334 MET A C 1
ATOM 2654 O O . MET A 1 334 ? 4.190 20.650 29.526 1.00 88.56 334 MET A O 1
ATOM 2658 N N . VAL A 1 335 ? 1.983 20.260 29.650 1.00 87.81 335 VAL A N 1
ATOM 2659 C CA . VAL A 1 335 ? 1.701 21.342 30.613 1.00 87.81 335 VAL A CA 1
ATOM 2660 C C . VAL A 1 335 ? 2.330 21.032 31.973 1.00 87.81 335 VAL A C 1
ATOM 2662 O O . VAL A 1 335 ? 2.986 21.896 32.554 1.00 87.81 335 VAL A O 1
ATOM 2665 N N . ARG A 1 336 ? 2.194 19.794 32.463 1.00 86.25 336 ARG A N 1
ATOM 2666 C CA . ARG A 1 336 ? 2.771 19.330 33.733 1.00 86.25 336 ARG A CA 1
ATOM 2667 C C . ARG A 1 336 ? 4.298 19.425 33.740 1.00 86.25 336 ARG A C 1
ATOM 2669 O O . ARG A 1 336 ? 4.859 19.897 34.722 1.00 86.25 336 ARG A O 1
ATOM 2676 N N . GLU A 1 337 ? 4.957 19.013 32.659 1.00 86.06 337 GLU A N 1
ATOM 2677 C CA . GLU A 1 337 ? 6.411 19.136 32.483 1.00 86.06 337 GLU A CA 1
ATOM 2678 C C . GLU A 1 337 ? 6.857 20.599 32.432 1.00 86.06 337 GLU A C 1
ATOM 2680 O O . GLU A 1 337 ? 7.795 20.987 33.122 1.00 86.06 337 GLU A O 1
ATOM 2685 N N . SER A 1 338 ? 6.143 21.441 31.679 1.00 84.75 338 SER A N 1
ATOM 2686 C CA . SER A 1 338 ? 6.462 22.872 31.557 1.00 84.75 338 SER A CA 1
ATOM 2687 C C . SER A 1 338 ? 6.290 23.647 32.874 1.00 84.75 338 SER A C 1
ATOM 2689 O O . SER A 1 338 ? 6.826 24.747 33.017 1.00 84.75 338 SER A O 1
ATOM 2691 N N . LEU A 1 339 ? 5.549 23.075 33.830 1.00 82.31 339 LEU A N 1
ATOM 2692 C CA . LEU A 1 339 ? 5.250 23.627 35.152 1.00 82.31 339 LEU A CA 1
ATOM 2693 C C . LEU A 1 339 ? 5.837 22.782 36.305 1.00 82.31 339 LEU A C 1
ATOM 2695 O O . LEU A 1 339 ? 5.401 22.945 37.448 1.00 82.31 339 LEU A O 1
ATOM 2699 N N . SER A 1 340 ? 6.822 21.909 36.049 1.00 80.00 340 SER A N 1
ATOM 2700 C CA . SER A 1 340 ? 7.444 21.040 37.070 1.00 80.00 340 SER A CA 1
ATOM 2701 C C . SER A 1 340 ? 7.904 21.816 38.308 1.00 80.00 340 SER A C 1
ATOM 2703 O O . SER A 1 340 ? 7.612 21.440 39.446 1.00 80.00 340 SER A O 1
ATOM 2705 N N . ASP A 1 341 ? 8.547 22.959 38.074 1.00 77.50 341 ASP A N 1
ATOM 2706 C CA . ASP A 1 341 ? 9.220 23.757 39.100 1.00 77.50 341 ASP A CA 1
ATOM 2707 C C . ASP A 1 341 ? 8.272 24.775 39.759 1.00 77.50 341 ASP A C 1
ATOM 2709 O O . ASP A 1 341 ? 8.688 25.567 40.607 1.00 77.50 341 ASP A O 1
ATOM 2713 N N . LEU A 1 342 ? 6.985 24.788 39.383 1.00 74.00 342 LEU A N 1
ATOM 2714 C CA . LEU A 1 342 ? 6.006 25.797 39.808 1.00 74.00 342 LEU A CA 1
ATOM 2715 C C . LEU A 1 342 ? 5.920 25.905 41.341 1.00 74.00 342 LEU A C 1
ATOM 2717 O O . LEU A 1 342 ? 5.877 27.008 41.882 1.00 74.00 342 LEU A O 1
ATOM 2721 N N . LYS A 1 343 ? 5.972 24.768 42.052 1.00 69.81 343 LYS A N 1
ATOM 2722 C CA . LYS A 1 343 ? 5.973 24.712 43.528 1.00 69.81 343 LYS A CA 1
ATOM 2723 C C . LYS A 1 343 ? 7.255 25.255 44.166 1.00 69.81 343 LYS A C 1
ATOM 2725 O O . LYS A 1 343 ? 7.209 25.733 45.298 1.00 69.81 343 LYS A O 1
ATOM 2730 N N . GLU A 1 344 ? 8.392 25.161 43.484 1.00 71.94 344 GLU A N 1
ATOM 2731 C CA . GLU A 1 344 ? 9.658 25.713 43.973 1.00 71.94 344 GLU A CA 1
ATOM 2732 C C . GLU A 1 344 ? 9.702 27.225 43.736 1.00 71.94 344 GLU A C 1
ATOM 2734 O O . GLU A 1 344 ? 10.001 27.979 44.660 1.00 71.94 344 GLU A O 1
ATOM 2739 N N . LYS A 1 345 ? 9.244 27.677 42.563 1.00 71.12 345 LYS A N 1
ATOM 2740 C CA . LYS A 1 345 ? 9.118 29.100 42.205 1.00 71.12 345 LYS A CA 1
ATOM 2741 C C . LYS A 1 345 ? 8.110 29.865 43.070 1.00 71.12 345 LYS A C 1
ATOM 2743 O O . LYS A 1 345 ? 8.305 31.037 43.380 1.00 71.12 345 LYS A O 1
ATOM 2748 N N . MET A 1 346 ? 7.074 29.186 43.573 1.00 67.19 346 MET A N 1
ATOM 2749 C CA . MET A 1 346 ? 6.254 29.720 44.669 1.00 67.19 346 MET A CA 1
ATOM 2750 C C . MET A 1 346 ? 7.065 30.004 45.940 1.00 67.19 346 MET A C 1
ATOM 2752 O O . MET A 1 346 ? 6.858 31.026 46.590 1.00 67.19 346 MET A O 1
ATOM 2756 N N . ARG A 1 347 ? 7.940 29.072 46.344 1.00 68.38 347 ARG A N 1
ATOM 2757 C CA . ARG A 1 347 ? 8.698 29.148 47.604 1.00 68.38 347 ARG A CA 1
ATOM 2758 C C . ARG A 1 347 ? 9.787 30.222 47.554 1.00 68.38 347 ARG A C 1
ATOM 2760 O O . ARG A 1 347 ? 10.102 30.790 48.597 1.00 68.38 347 ARG A O 1
ATOM 2767 N N . THR A 1 348 ? 10.330 30.515 46.373 1.00 72.56 348 THR A N 1
ATOM 2768 C CA . THR A 1 348 ? 11.248 31.643 46.129 1.00 72.56 348 THR A CA 1
ATOM 2769 C C . THR A 1 348 ? 10.529 32.992 46.012 1.00 72.56 348 THR A C 1
ATOM 2771 O O . THR A 1 348 ? 11.165 34.027 46.207 1.00 72.56 348 THR A O 1
ATOM 2774 N N . GLY A 1 349 ? 9.212 32.994 45.773 1.00 66.38 349 GLY A N 1
ATOM 2775 C CA . GLY A 1 349 ? 8.396 34.203 45.625 1.00 66.38 349 GLY A CA 1
ATOM 2776 C C . GLY A 1 349 ? 8.419 34.804 44.217 1.00 66.38 349 GLY A C 1
ATOM 2777 O O . GLY A 1 349 ? 8.174 36.003 44.068 1.00 66.38 349 GLY A O 1
ATOM 2778 N N . ASP A 1 350 ? 8.730 33.994 43.202 1.00 69.50 350 ASP A N 1
ATOM 2779 C CA . ASP A 1 350 ? 8.790 34.422 41.805 1.00 69.50 350 ASP A CA 1
ATOM 2780 C C . ASP A 1 350 ? 7.396 34.727 41.223 1.00 69.50 350 ASP A C 1
ATOM 2782 O O . ASP A 1 350 ? 6.358 34.273 41.712 1.00 69.50 350 ASP A O 1
ATOM 2786 N N . ASP A 1 351 ? 7.366 35.503 40.136 1.00 75.69 351 ASP A N 1
ATOM 2787 C CA . ASP A 1 351 ? 6.135 35.822 39.412 1.00 75.69 351 ASP A CA 1
ATOM 2788 C C . ASP A 1 351 ? 5.603 34.586 38.659 1.00 75.69 351 ASP A C 1
ATOM 2790 O O . ASP A 1 351 ? 6.085 34.205 37.586 1.00 75.69 351 ASP A O 1
ATOM 2794 N N . LEU A 1 352 ? 4.578 33.960 39.243 1.00 73.69 352 LEU A N 1
ATOM 2795 C CA . LEU A 1 352 ? 3.886 32.796 38.693 1.00 73.69 352 LEU A CA 1
ATOM 2796 C C . LEU A 1 352 ? 3.211 33.099 37.349 1.00 73.69 352 LEU A C 1
ATOM 2798 O O . LEU A 1 352 ? 3.216 32.237 36.471 1.00 73.69 352 LEU A O 1
ATOM 2802 N N . PHE A 1 353 ? 2.679 34.310 37.152 1.00 76.88 353 PHE A N 1
ATOM 2803 C CA . PHE A 1 353 ? 2.084 34.709 35.876 1.00 76.88 353 PHE A CA 1
ATOM 2804 C C . PHE A 1 353 ? 3.163 34.808 34.792 1.00 76.88 353 PHE A C 1
ATOM 2806 O O . PHE A 1 353 ? 2.992 34.262 33.701 1.00 76.88 353 PHE A O 1
ATOM 2813 N N . ALA A 1 354 ? 4.313 35.416 35.101 1.00 79.56 354 ALA A N 1
ATOM 2814 C CA . ALA A 1 354 ? 5.450 35.452 34.182 1.00 79.56 354 ALA A CA 1
ATOM 2815 C C . ALA A 1 354 ? 5.995 34.049 33.858 1.00 79.56 354 ALA A C 1
ATOM 2817 O O . ALA A 1 354 ? 6.399 33.804 32.721 1.00 79.56 354 ALA A O 1
ATOM 2818 N N . TYR A 1 355 ? 5.983 33.111 34.811 1.00 81.88 355 TYR A N 1
ATOM 2819 C CA . TYR A 1 355 ? 6.434 31.738 34.566 1.00 81.88 355 TYR A CA 1
ATOM 2820 C C . TYR A 1 355 ? 5.450 30.925 33.706 1.00 81.88 355 TYR A C 1
ATOM 2822 O O . TYR A 1 355 ? 5.892 30.300 32.743 1.00 81.88 355 TYR A O 1
ATOM 2830 N N . VAL A 1 356 ? 4.135 30.992 33.961 1.00 82.25 356 VAL A N 1
ATOM 2831 C CA . VAL A 1 356 ? 3.119 30.360 33.088 1.00 82.25 356 VAL A CA 1
ATOM 2832 C C . VAL A 1 356 ? 3.121 31.001 31.692 1.00 82.25 356 VAL A C 1
ATOM 2834 O O . VAL A 1 356 ? 3.032 30.295 30.692 1.00 82.25 356 VAL A O 1
ATOM 2837 N N . SER A 1 357 ? 3.312 32.320 31.602 1.00 83.94 357 SER A N 1
ATOM 2838 C CA . SER A 1 357 ? 3.471 33.039 30.329 1.00 83.94 357 SER A CA 1
ATOM 2839 C C . SER A 1 357 ? 4.718 32.598 29.557 1.00 83.94 357 SER A C 1
ATOM 2841 O O . SER A 1 357 ? 4.654 32.387 28.348 1.00 83.94 357 SER A O 1
ATOM 2843 N N . ASN A 1 358 ? 5.840 32.363 30.245 1.00 85.88 358 ASN A N 1
ATOM 2844 C CA . ASN A 1 358 ? 7.045 31.797 29.638 1.00 85.88 358 ASN A CA 1
ATOM 2845 C C . ASN A 1 358 ? 6.802 30.355 29.148 1.00 85.88 358 ASN A C 1
ATOM 2847 O O . ASN A 1 358 ? 7.153 30.036 28.016 1.00 85.88 358 ASN A O 1
ATOM 2851 N N . ALA A 1 359 ? 6.126 29.509 29.934 1.00 85.69 359 ALA A N 1
ATOM 2852 C CA . ALA A 1 359 ? 5.726 28.167 29.501 1.00 85.69 359 ALA A CA 1
ATOM 2853 C C . ALA A 1 359 ? 4.833 28.206 28.243 1.00 85.69 359 ALA A C 1
ATOM 2855 O O . ALA A 1 359 ? 5.097 27.483 27.282 1.00 85.69 359 ALA A O 1
ATOM 2856 N N . ALA A 1 360 ? 3.842 29.104 28.193 1.00 86.31 360 ALA A N 1
ATOM 2857 C CA . ALA A 1 360 ? 3.010 29.315 27.007 1.00 86.31 360 ALA A CA 1
ATOM 2858 C C . ALA A 1 360 ? 3.845 29.763 25.793 1.00 86.31 360 ALA A C 1
ATOM 2860 O O . ALA A 1 360 ? 3.730 29.178 24.720 1.00 86.31 360 ALA A O 1
ATOM 2861 N N . GLN A 1 361 ? 4.760 30.725 25.968 1.00 86.19 361 GLN A N 1
ATOM 2862 C CA . GLN A 1 361 ? 5.683 31.164 24.911 1.00 86.19 361 GLN A CA 1
ATOM 2863 C C . GLN A 1 361 ? 6.622 30.047 24.431 1.00 86.19 361 GLN A C 1
ATOM 2865 O O . GLN A 1 361 ? 6.960 30.007 23.250 1.00 86.19 361 GLN A O 1
ATOM 2870 N N . GLN A 1 362 ? 7.032 29.120 25.302 1.00 86.06 362 GLN A N 1
ATOM 2871 C CA . GLN A 1 362 ? 7.824 27.954 24.903 1.00 86.06 362 GLN A CA 1
ATOM 2872 C C . GLN A 1 362 ? 7.007 26.967 24.061 1.00 86.06 362 GLN A C 1
ATOM 2874 O O . GLN A 1 362 ? 7.516 26.474 23.056 1.00 86.06 362 GLN A O 1
ATOM 2879 N N . ILE A 1 363 ? 5.748 26.695 24.422 1.00 86.00 363 ILE A N 1
ATOM 2880 C CA . ILE A 1 363 ? 4.849 25.847 23.622 1.00 86.00 363 ILE A CA 1
ATOM 2881 C C . ILE A 1 363 ? 4.505 26.521 22.282 1.00 86.00 363 ILE A C 1
ATOM 2883 O O . ILE A 1 363 ? 4.597 25.876 21.237 1.00 86.00 363 ILE A O 1
ATOM 2887 N N . GLU A 1 364 ? 4.208 27.823 22.279 1.00 85.44 364 GLU A N 1
ATOM 2888 C CA . GLU A 1 364 ? 3.991 28.621 21.065 1.00 85.44 364 GLU A CA 1
ATOM 2889 C C . GLU A 1 364 ? 5.245 28.633 20.171 1.00 85.44 364 GLU A C 1
ATOM 2891 O O . GLU A 1 364 ? 5.147 28.430 18.960 1.00 85.44 364 GLU A O 1
ATOM 2896 N N . GLY A 1 365 ? 6.434 28.757 20.769 1.00 83.06 365 GLY A N 1
ATOM 2897 C CA . GLY A 1 365 ? 7.724 28.644 20.089 1.00 83.06 365 GLY A CA 1
ATOM 2898 C C . GLY A 1 365 ? 7.960 27.264 19.471 1.00 83.06 365 GLY A C 1
ATOM 2899 O O . GLY A 1 365 ? 8.340 27.183 18.306 1.00 83.06 365 GLY A O 1
ATOM 2900 N N . ARG A 1 366 ? 7.664 26.170 20.192 1.00 80.88 366 ARG A N 1
ATOM 2901 C CA . ARG A 1 366 ? 7.702 24.795 19.648 1.00 80.88 366 ARG A CA 1
ATOM 2902 C C . ARG A 1 366 ? 6.723 24.624 18.481 1.00 80.88 366 ARG A C 1
ATOM 2904 O O . ARG A 1 366 ? 7.070 23.997 17.484 1.00 80.88 366 ARG A O 1
ATOM 2911 N N . LEU A 1 367 ? 5.528 25.209 18.571 1.00 80.75 367 LEU A N 1
ATOM 2912 C CA . LEU A 1 367 ? 4.504 25.155 17.523 1.00 80.75 367 LEU A CA 1
ATOM 2913 C C . LEU A 1 367 ? 4.901 25.965 16.277 1.00 80.75 367 LEU A C 1
ATOM 2915 O O . LEU A 1 367 ? 4.668 25.511 15.156 1.00 80.75 367 LEU A O 1
ATOM 2919 N N . ALA A 1 368 ? 5.521 27.136 16.445 1.00 77.50 368 ALA A N 1
ATOM 2920 C CA . ALA A 1 368 ? 6.091 27.916 15.347 1.00 77.50 368 ALA A CA 1
ATOM 2921 C C . ALA A 1 368 ? 7.271 27.182 14.687 1.00 77.50 368 ALA A C 1
ATOM 2923 O O . ALA A 1 368 ? 7.297 27.022 13.470 1.00 77.50 368 ALA A O 1
ATOM 2924 N N . HIS A 1 369 ? 8.190 26.649 15.493 1.00 74.75 369 HIS A N 1
ATOM 2925 C CA . HIS A 1 369 ? 9.356 25.902 15.029 1.00 74.75 369 HIS A CA 1
ATOM 2926 C C . HIS A 1 369 ? 8.971 24.628 14.259 1.00 74.75 369 HIS A C 1
ATOM 2928 O O . HIS A 1 369 ? 9.499 24.379 13.180 1.00 74.75 369 HIS A O 1
ATOM 2934 N N . SER A 1 370 ? 7.982 23.872 14.749 1.00 71.12 370 SER A N 1
ATOM 2935 C CA . SER A 1 370 ? 7.433 22.701 14.052 1.00 71.12 370 SER A CA 1
ATOM 2936 C C . SER A 1 370 ? 6.883 23.058 12.663 1.00 71.12 370 SER A C 1
ATOM 2938 O O . SER A 1 370 ? 7.133 22.329 11.704 1.00 71.12 370 SER A O 1
ATOM 2940 N N . LYS A 1 371 ? 6.190 24.200 12.519 1.00 69.69 371 LYS A N 1
ATOM 2941 C CA . LYS A 1 371 ? 5.736 24.696 11.205 1.00 69.69 371 LYS A CA 1
ATOM 2942 C C . LYS A 1 371 ? 6.904 25.082 10.300 1.00 69.69 371 LYS A C 1
ATOM 2944 O O . LYS A 1 371 ? 6.864 24.791 9.110 1.00 69.69 371 LYS A O 1
ATOM 2949 N N . ASP A 1 372 ? 7.929 25.725 10.853 1.00 68.19 372 ASP A N 1
ATOM 2950 C CA . ASP A 1 372 ? 9.094 26.189 10.096 1.00 68.19 372 ASP A CA 1
ATOM 2951 C C . ASP A 1 372 ? 9.993 25.054 9.582 1.00 68.19 372 ASP A C 1
ATOM 2953 O O . ASP A 1 372 ? 10.659 25.242 8.565 1.00 68.19 372 ASP A O 1
ATOM 2957 N N . ILE A 1 373 ? 9.975 23.893 10.246 1.00 65.94 373 ILE A N 1
ATOM 2958 C CA . ILE A 1 373 ? 10.651 22.649 9.833 1.00 65.94 373 ILE A CA 1
ATOM 2959 C C . ILE A 1 373 ? 9.850 21.897 8.743 1.00 65.94 373 ILE A C 1
ATOM 2961 O O . ILE A 1 373 ? 10.344 20.958 8.131 1.00 65.94 373 ILE A O 1
ATOM 2965 N N . GLY A 1 374 ? 8.598 22.279 8.469 1.00 57.75 374 GLY A N 1
ATOM 2966 C CA . GLY A 1 374 ? 7.760 21.614 7.460 1.00 57.75 374 GLY A CA 1
ATOM 2967 C C . GLY A 1 374 ? 7.258 20.214 7.850 1.00 57.75 374 GLY A C 1
ATOM 2968 O O . GLY A 1 374 ? 6.432 19.653 7.142 1.00 57.75 374 GLY A O 1
ATOM 2969 N N . THR A 1 375 ? 7.670 19.674 9.001 1.00 51.78 375 THR A N 1
ATOM 2970 C CA . THR A 1 375 ? 7.229 18.372 9.543 1.00 51.78 375 THR A CA 1
ATOM 2971 C C . THR A 1 375 ? 5.935 18.453 10.368 1.00 51.78 375 THR A C 1
ATOM 2973 O O . THR A 1 375 ? 5.477 17.462 10.936 1.00 51.78 375 THR A O 1
ATOM 2976 N N . ALA A 1 376 ? 5.317 19.635 10.454 1.00 56.56 376 ALA A N 1
ATOM 2977 C CA . ALA A 1 376 ? 4.091 19.884 11.208 1.00 56.56 376 ALA A CA 1
ATOM 2978 C C . ALA A 1 376 ? 2.843 19.222 10.594 1.00 56.56 376 ALA A C 1
ATOM 2980 O O . ALA A 1 376 ? 2.007 19.897 9.984 1.00 56.56 376 ALA A O 1
ATOM 2981 N N . SER A 1 377 ? 2.637 17.925 10.840 1.00 60.22 377 SER A N 1
ATOM 2982 C CA . SER A 1 377 ? 1.331 17.311 10.582 1.00 60.22 377 SER A CA 1
ATOM 2983 C C . SER A 1 377 ? 0.239 17.956 11.457 1.00 60.22 377 SER A C 1
ATOM 2985 O O . SER A 1 377 ? 0.482 18.452 12.570 1.00 60.22 377 SER A O 1
ATOM 2987 N N . ALA A 1 378 ? -1.003 17.966 10.963 1.00 62.72 378 ALA A N 1
ATOM 2988 C CA . ALA A 1 378 ? -2.140 18.514 11.710 1.00 62.72 378 ALA A CA 1
ATOM 2989 C C . ALA A 1 378 ? -2.349 17.783 13.054 1.00 62.72 378 ALA A C 1
ATOM 2991 O O . ALA A 1 378 ? -2.672 18.414 14.062 1.00 62.72 378 ALA A O 1
ATOM 2992 N N . GLN A 1 379 ? -2.076 16.475 13.064 1.00 61.38 379 GLN A N 1
ATOM 2993 C CA . GLN A 1 379 ? -2.133 15.567 14.210 1.00 61.38 379 GLN A CA 1
ATOM 2994 C C . GLN A 1 379 ? -1.018 15.852 15.232 1.00 61.38 379 GLN A C 1
ATOM 2996 O O . GLN A 1 379 ? -1.309 16.004 16.418 1.00 61.38 379 GLN A O 1
ATOM 3001 N N . ALA A 1 380 ? 0.236 16.013 14.788 1.00 62.28 380 ALA A N 1
ATOM 3002 C CA . ALA A 1 380 ? 1.376 16.332 15.659 1.00 62.28 380 ALA A CA 1
ATOM 3003 C C . ALA A 1 380 ? 1.251 17.719 16.313 1.00 62.28 380 ALA A C 1
ATOM 3005 O O . ALA A 1 380 ? 1.649 17.929 17.457 1.00 62.28 380 ALA A O 1
ATOM 3006 N N . THR A 1 381 ? 0.634 18.674 15.614 1.00 76.19 381 THR A N 1
ATOM 3007 C CA . THR A 1 381 ? 0.381 20.017 16.155 1.00 76.19 381 THR A CA 1
ATOM 3008 C C . THR A 1 381 ? -0.879 20.115 17.028 1.00 76.19 381 THR A C 1
ATOM 3010 O O . THR A 1 381 ? -1.126 21.183 17.593 1.00 76.19 381 THR A O 1
ATOM 3013 N N . ARG A 1 382 ? -1.700 19.059 17.168 1.00 83.38 382 ARG A N 1
ATOM 3014 C CA . ARG A 1 382 ? -2.943 19.110 17.967 1.00 83.38 382 ARG A CA 1
ATOM 3015 C C . ARG A 1 382 ? -2.657 19.188 19.469 1.00 83.38 382 ARG A C 1
ATOM 3017 O O . ARG A 1 382 ? -3.138 20.117 20.110 1.00 83.38 382 ARG A O 1
ATOM 3024 N N . SER A 1 383 ? -1.804 18.313 19.998 1.00 84.62 383 SER A N 1
ATOM 3025 C CA . SER A 1 383 ? -1.430 18.279 21.424 1.00 84.62 383 SER A CA 1
ATOM 3026 C C . SER A 1 383 ? -0.751 19.582 21.869 1.00 84.62 383 SER A C 1
ATOM 3028 O O . SER A 1 383 ? -1.077 20.124 22.921 1.00 84.62 383 SER A O 1
ATOM 3030 N N . LEU A 1 384 ? 0.102 20.165 21.014 1.00 85.19 384 LEU A N 1
ATOM 3031 C CA . LEU A 1 384 ? 0.702 21.491 21.232 1.00 85.19 384 LEU A CA 1
ATOM 3032 C C . LEU A 1 384 ? -0.348 22.616 21.320 1.00 85.19 384 LEU A C 1
ATOM 3034 O O . LEU A 1 384 ? -0.235 23.477 22.187 1.00 85.19 384 LEU A O 1
ATOM 3038 N N . ARG A 1 385 ? -1.375 22.618 20.452 1.00 87.50 385 ARG A N 1
ATOM 3039 C CA . ARG A 1 385 ? -2.474 23.606 20.519 1.00 87.50 385 ARG A CA 1
ATOM 3040 C C . ARG A 1 385 ? -3.324 23.437 21.778 1.00 87.50 385 ARG A C 1
ATOM 3042 O O . ARG A 1 385 ? -3.719 24.436 22.366 1.00 87.50 385 ARG A O 1
ATOM 3049 N N . LEU A 1 386 ? -3.602 22.198 22.185 1.00 88.62 386 LEU A N 1
ATOM 3050 C CA . LEU A 1 386 ? -4.344 21.909 23.415 1.00 88.62 386 LEU A CA 1
ATOM 3051 C C . LEU A 1 386 ? -3.555 22.370 24.653 1.00 88.62 386 LEU A C 1
ATOM 3053 O O . LEU A 1 386 ? -4.112 23.059 25.503 1.00 88.62 386 LEU A O 1
ATOM 3057 N N . ALA A 1 387 ? -2.248 22.091 24.712 1.00 88.19 387 ALA A N 1
ATOM 3058 C CA . ALA A 1 387 ? -1.371 22.536 25.797 1.00 88.19 387 ALA A CA 1
ATOM 3059 C C . ALA A 1 387 ? -1.277 24.073 25.888 1.00 88.19 387 ALA A C 1
ATOM 3061 O O . ALA A 1 387 ? -1.380 24.637 26.977 1.00 88.19 387 ALA A O 1
ATOM 3062 N N . ASP A 1 388 ? -1.140 24.759 24.747 1.00 90.38 388 ASP A N 1
ATOM 3063 C CA . ASP A 1 388 ? -1.199 26.225 24.664 1.00 90.38 388 ASP A CA 1
ATOM 3064 C C . ASP A 1 388 ? -2.555 26.772 25.146 1.00 90.38 388 ASP A C 1
ATOM 3066 O O . ASP A 1 388 ? -2.593 27.721 25.928 1.00 90.38 388 ASP A O 1
ATOM 3070 N N . GLY A 1 389 ? -3.665 26.132 24.760 1.00 89.81 389 GLY A N 1
ATOM 3071 C CA . GLY A 1 389 ? -5.012 26.471 25.226 1.00 89.81 389 GLY A CA 1
ATOM 3072 C C . GLY A 1 389 ? -5.152 26.398 26.750 1.00 89.81 389 GLY A C 1
ATOM 3073 O O . GLY A 1 389 ? -5.571 27.376 27.369 1.00 89.81 389 GLY A O 1
ATOM 3074 N N . VAL A 1 390 ? -4.721 25.291 27.363 1.00 88.19 390 VAL A N 1
ATOM 3075 C CA . VAL A 1 390 ? -4.735 25.095 28.826 1.00 88.19 390 VAL A CA 1
ATOM 3076 C C . VAL A 1 390 ? -3.869 26.144 29.539 1.00 88.19 390 VAL A C 1
ATOM 3078 O O . VAL A 1 390 ? -4.307 26.745 30.522 1.00 88.19 390 VAL A O 1
ATOM 3081 N N . LEU A 1 391 ? -2.667 26.438 29.030 1.00 87.56 391 LEU A N 1
ATOM 3082 C CA . LEU A 1 391 ? -1.789 27.472 29.600 1.00 87.56 391 LEU A CA 1
ATOM 3083 C C . LEU A 1 391 ? -2.378 28.887 29.459 1.00 87.56 391 LEU A C 1
ATOM 3085 O O . LEU A 1 391 ? -2.257 29.703 30.377 1.00 87.56 391 LEU A O 1
ATOM 3089 N N . ARG A 1 392 ? -3.057 29.195 28.346 1.00 88.19 392 ARG A N 1
ATOM 3090 C CA . ARG A 1 392 ? -3.764 30.475 28.161 1.00 88.19 392 ARG A CA 1
ATOM 3091 C C . ARG A 1 392 ? -4.983 30.601 29.065 1.00 88.19 392 ARG A C 1
ATOM 3093 O O . ARG A 1 392 ? -5.219 31.692 29.585 1.00 88.19 392 ARG A O 1
ATOM 3100 N N . GLU A 1 393 ? -5.707 29.514 29.317 1.00 87.50 393 GLU A N 1
ATOM 3101 C CA . GLU A 1 393 ? -6.786 29.497 30.305 1.00 87.50 393 GLU A CA 1
ATOM 3102 C C . GLU A 1 393 ? -6.239 29.802 31.708 1.00 87.50 393 GLU A C 1
ATOM 3104 O O . GLU A 1 393 ? -6.712 30.741 32.350 1.00 87.50 393 GLU A O 1
ATOM 3109 N N . MET A 1 394 ? -5.162 29.125 32.132 1.00 85.50 394 MET A N 1
ATOM 3110 C CA . MET A 1 394 ? -4.463 29.405 33.398 1.00 85.50 394 MET A CA 1
ATOM 3111 C C . MET A 1 394 ? -4.036 30.876 33.529 1.00 85.50 394 MET A C 1
ATOM 3113 O O . MET A 1 394 ? -4.230 31.479 34.589 1.00 85.50 394 MET A O 1
ATOM 3117 N N . MET A 1 395 ? -3.500 31.483 32.462 1.00 81.19 395 MET A N 1
ATOM 3118 C CA . MET A 1 395 ? -3.184 32.920 32.433 1.00 81.19 395 MET A CA 1
ATOM 3119 C C . MET A 1 395 ? -4.432 33.805 32.554 1.00 81.19 395 MET A C 1
ATOM 3121 O O . MET A 1 395 ? -4.400 34.816 33.251 1.00 81.19 395 MET A O 1
ATOM 3125 N N . SER A 1 396 ? -5.539 33.446 31.901 1.00 80.75 396 SER A N 1
ATOM 3126 C CA . SER A 1 396 ? -6.775 34.236 31.952 1.00 80.75 396 SER A CA 1
ATOM 3127 C C . SER A 1 396 ? -7.418 34.222 33.344 1.00 80.75 396 SER A C 1
ATOM 3129 O O . SER A 1 396 ? -7.799 35.274 33.860 1.00 80.75 396 SER A O 1
ATOM 3131 N N . THR A 1 397 ? -7.447 33.059 34.002 1.00 75.62 397 THR A N 1
ATOM 3132 C CA . THR A 1 397 ? -8.033 32.883 35.337 1.00 75.62 397 THR A CA 1
ATOM 3133 C C . THR A 1 397 ? -7.163 33.525 36.422 1.00 75.62 397 THR A C 1
ATOM 3135 O O . THR A 1 397 ? -7.691 34.090 37.378 1.00 75.62 397 THR A O 1
ATOM 3138 N N . THR A 1 398 ? -5.833 33.529 36.260 1.00 68.75 398 THR A N 1
ATOM 3139 C CA . THR A 1 398 ? -4.922 34.260 37.165 1.00 68.75 398 THR A CA 1
ATOM 3140 C C . THR A 1 398 ? -4.969 35.777 36.973 1.00 68.75 398 THR A C 1
ATOM 3142 O O . THR A 1 398 ? -4.874 36.502 37.959 1.00 68.75 398 THR A O 1
ATOM 3145 N N . ALA A 1 399 ? -5.185 36.274 35.750 1.00 63.75 399 ALA A N 1
ATOM 3146 C CA . ALA A 1 399 ? -5.335 37.708 35.477 1.00 63.75 399 ALA A CA 1
ATOM 3147 C C . ALA A 1 399 ? -6.689 38.299 35.928 1.00 63.75 399 ALA A C 1
ATOM 3149 O O . ALA A 1 399 ? -6.807 39.515 36.077 1.00 63.75 399 ALA A O 1
ATOM 3150 N N . ALA A 1 400 ? -7.713 37.464 36.134 1.00 58.00 400 ALA A N 1
ATOM 3151 C CA . ALA A 1 400 ? -9.044 37.890 36.575 1.00 58.00 400 ALA A CA 1
ATOM 3152 C C . ALA A 1 400 ? -9.198 38.006 38.109 1.00 58.00 400 ALA A C 1
ATOM 3154 O O . ALA A 1 400 ? -10.192 38.563 38.580 1.00 58.00 400 ALA A O 1
ATOM 3155 N N . GLY A 1 401 ? -8.250 37.477 38.891 1.00 54.62 401 GLY A N 1
ATOM 3156 C CA . GLY A 1 401 ? -8.265 37.528 40.356 1.00 54.62 401 GLY A CA 1
ATOM 3157 C C . GLY A 1 401 ? -7.488 38.716 40.934 1.00 54.62 401 GLY A C 1
ATOM 3158 O O . GLY A 1 401 ? -6.503 39.169 40.362 1.00 54.62 401 GLY A O 1
ATOM 3159 N N . GLU A 1 402 ? -7.876 39.194 42.121 1.00 50.75 402 GLU A N 1
ATOM 3160 C CA . GLU A 1 402 ? -7.162 40.288 42.811 1.00 50.75 402 GLU A CA 1
ATOM 3161 C C . GLU A 1 402 ? -5.763 39.881 43.338 1.00 50.75 402 GLU A C 1
ATOM 3163 O O . GLU A 1 402 ? -4.968 40.749 43.695 1.00 50.75 402 GLU A O 1
ATOM 3168 N N . ASN A 1 403 ? -5.435 38.580 43.347 1.00 52.25 403 ASN A N 1
ATOM 3169 C CA . ASN A 1 403 ? -4.137 38.027 43.750 1.00 52.25 403 ASN A CA 1
ATOM 3170 C C . ASN A 1 403 ? -3.465 37.267 42.590 1.00 52.25 403 ASN A C 1
ATOM 3172 O O . ASN A 1 403 ? -3.705 36.076 42.393 1.00 52.25 403 ASN A O 1
ATOM 3176 N N . TYR A 1 404 ? -2.530 37.926 41.901 1.00 51.59 404 TYR A N 1
ATOM 3177 C CA . TYR A 1 404 ? -1.725 37.398 40.781 1.00 51.59 404 TYR A CA 1
ATOM 3178 C C . TYR A 1 404 ? -0.727 36.272 41.158 1.00 51.59 404 TYR A C 1
ATOM 3180 O O . TYR A 1 404 ? 0.199 35.984 40.405 1.00 51.59 404 TYR A O 1
ATOM 3188 N N . GLN A 1 405 ? -0.863 35.658 42.338 1.00 56.81 405 GLN A N 1
ATOM 3189 C CA . GLN A 1 405 ? 0.113 34.716 42.904 1.00 56.81 405 GLN A CA 1
ATOM 3190 C C . GLN A 1 405 ? -0.504 33.423 43.470 1.00 56.81 405 GLN A C 1
ATOM 3192 O O . GLN A 1 405 ? 0.182 32.672 44.164 1.00 56.81 405 GLN A O 1
ATOM 3197 N N . ASP A 1 406 ? -1.784 33.136 43.208 1.00 67.44 406 ASP A N 1
ATOM 3198 C CA . ASP A 1 406 ? -2.416 31.941 43.777 1.00 67.44 406 ASP A CA 1
ATOM 3199 C C . ASP A 1 406 ? -2.254 30.687 42.896 1.00 67.44 406 ASP A C 1
ATOM 3201 O O . ASP A 1 406 ? -2.949 30.478 41.898 1.00 67.44 406 ASP A O 1
ATOM 3205 N N . TYR A 1 407 ? -1.345 29.807 43.318 1.00 72.31 407 TYR A N 1
ATOM 3206 C CA . TYR A 1 407 ? -1.180 28.458 42.773 1.00 72.31 407 TYR A CA 1
ATOM 3207 C C . TYR A 1 407 ? -2.439 27.600 42.901 1.00 72.31 407 TYR A C 1
ATOM 3209 O O . TYR A 1 407 ? -2.634 26.716 42.069 1.00 72.31 407 TYR A O 1
ATOM 3217 N N . ALA A 1 408 ? -3.308 27.841 43.892 1.00 74.38 408 ALA A N 1
ATOM 3218 C CA . ALA A 1 408 ? -4.572 27.119 44.000 1.00 74.38 408 ALA A CA 1
ATOM 3219 C C . ALA A 1 408 ? -5.424 27.319 42.739 1.00 74.38 408 ALA A C 1
ATOM 3221 O O . ALA A 1 408 ? -5.967 26.344 42.230 1.00 74.38 408 ALA A O 1
ATOM 3222 N N . THR A 1 409 ? -5.443 28.531 42.176 1.00 76.50 409 THR A N 1
ATOM 3223 C CA . THR A 1 409 ? -6.158 28.866 40.935 1.00 76.50 409 THR A CA 1
ATOM 3224 C C . THR A 1 409 ? -5.560 28.163 39.712 1.00 76.50 409 THR A C 1
ATOM 3226 O O . THR A 1 409 ? -6.291 27.554 38.934 1.00 76.50 409 THR A O 1
ATOM 3229 N N . ILE A 1 410 ? -4.230 28.181 39.550 1.00 78.62 410 ILE A N 1
ATOM 3230 C CA . ILE A 1 410 ? -3.542 27.497 38.432 1.00 78.62 410 ILE A CA 1
ATOM 3231 C C . ILE A 1 410 ? -3.774 25.979 38.513 1.00 78.62 410 ILE A C 1
ATOM 3233 O O . ILE A 1 410 ? -4.130 25.330 37.530 1.00 78.62 410 ILE A O 1
ATOM 3237 N N . ASN A 1 411 ? -3.615 25.416 39.711 1.00 81.69 411 ASN A N 1
ATOM 3238 C CA . ASN A 1 411 ? -3.812 23.997 39.984 1.00 81.69 411 ASN A CA 1
ATOM 3239 C C . ASN A 1 411 ? -5.292 23.584 39.873 1.00 81.69 411 ASN A C 1
ATOM 3241 O O . ASN A 1 411 ? -5.571 22.442 39.530 1.00 81.69 411 ASN A O 1
ATOM 3245 N N . GLN A 1 412 ? -6.244 24.493 40.115 1.00 84.50 412 GLN A N 1
ATOM 3246 C CA . GLN A 1 412 ? -7.670 24.251 39.882 1.00 84.50 412 GLN A CA 1
ATOM 3247 C C . GLN A 1 412 ? -7.980 24.116 38.387 1.00 84.50 412 GLN A C 1
ATOM 3249 O O . GLN A 1 412 ? -8.706 23.197 38.023 1.00 84.50 412 GLN A O 1
ATOM 3254 N N . VAL A 1 413 ? -7.402 24.959 37.521 1.00 85.88 413 VAL A N 1
ATOM 3255 C CA . VAL A 1 413 ? -7.545 24.804 36.059 1.00 85.88 413 VAL A CA 1
ATOM 3256 C C . VAL A 1 413 ? -6.923 23.480 35.600 1.00 85.88 413 VAL A C 1
ATOM 3258 O O . VAL A 1 413 ? -7.581 22.715 34.903 1.00 85.88 413 VAL A O 1
ATOM 3261 N N . TYR A 1 414 ? -5.708 23.144 36.056 1.00 86.38 414 TYR A N 1
ATOM 3262 C CA . TYR A 1 414 ? -5.091 21.845 35.735 1.00 86.38 414 TYR A CA 1
ATOM 3263 C C . TYR A 1 414 ? -5.969 20.664 36.179 1.00 86.38 414 TYR A C 1
ATOM 3265 O O . TYR A 1 414 ? -6.196 19.737 35.406 1.00 86.38 414 TYR A O 1
ATOM 3273 N N . ARG A 1 415 ? -6.488 20.704 37.415 1.00 86.62 415 ARG A N 1
ATOM 3274 C CA . ARG A 1 415 ? -7.384 19.668 37.948 1.00 86.62 415 ARG A CA 1
ATOM 3275 C C . ARG A 1 415 ? -8.680 19.563 37.169 1.00 86.62 415 ARG A C 1
ATOM 3277 O O . ARG A 1 415 ? -9.077 18.449 36.887 1.00 86.62 415 ARG A O 1
ATOM 3284 N N . HIS A 1 416 ? -9.293 20.676 36.774 1.00 90.25 416 HIS A N 1
ATOM 3285 C CA . HIS A 1 416 ? -10.521 20.647 35.985 1.00 90.25 416 HIS A CA 1
ATOM 3286 C C . HIS A 1 416 ? -10.325 19.905 34.654 1.00 90.25 416 HIS A C 1
ATOM 3288 O O . HIS A 1 416 ? -11.124 19.034 34.318 1.00 90.25 416 HIS A O 1
ATOM 3294 N N . HIS A 1 417 ? -9.229 20.183 33.938 1.00 90.31 417 HIS A N 1
ATOM 3295 C CA . HIS A 1 417 ? -8.895 19.456 32.708 1.00 90.31 417 HIS A CA 1
ATOM 3296 C C . HIS A 1 417 ? -8.519 17.989 32.965 1.00 90.31 417 HIS A C 1
ATOM 3298 O O . HIS A 1 417 ? -8.892 17.132 32.173 1.00 90.31 417 HIS A O 1
ATOM 3304 N N . ALA A 1 418 ? -7.831 17.676 34.068 1.00 88.88 418 ALA A N 1
ATOM 3305 C CA . ALA A 1 418 ? -7.487 16.296 34.430 1.00 88.88 418 ALA A CA 1
ATOM 3306 C C . ALA A 1 418 ? -8.704 15.463 34.890 1.00 88.88 418 ALA A C 1
ATOM 3308 O O . ALA A 1 418 ? -8.799 14.287 34.565 1.00 88.88 418 ALA A O 1
ATOM 3309 N N . GLU A 1 419 ? -9.644 16.066 35.619 1.00 91.75 419 GLU A N 1
ATOM 3310 C CA . GLU A 1 419 ? -10.918 15.455 36.022 1.00 91.75 419 GLU A CA 1
ATOM 3311 C C . GLU A 1 419 ? -11.818 15.228 34.798 1.00 91.75 419 GLU A C 1
ATOM 3313 O O . GLU A 1 419 ? -12.388 14.151 34.658 1.00 91.75 419 GLU A O 1
ATOM 3318 N N . SER A 1 420 ? -11.872 16.197 33.875 1.00 93.00 420 SER A N 1
ATOM 3319 C CA . SER A 1 420 ? -12.552 16.056 32.579 1.00 93.00 420 SER A CA 1
ATOM 3320 C C . SER A 1 420 ? -11.953 14.919 31.741 1.00 93.00 420 SER A C 1
ATOM 3322 O O . SER A 1 420 ? -12.684 14.069 31.249 1.00 93.00 420 SER A O 1
ATOM 3324 N N . LEU A 1 421 ? -10.618 14.835 31.661 1.00 90.94 421 LEU A N 1
ATOM 3325 C CA . LEU A 1 421 ? -9.927 13.749 30.962 1.00 90.94 421 LEU A CA 1
ATOM 3326 C C . LEU A 1 421 ? -10.219 12.374 31.580 1.00 90.94 421 LEU A C 1
ATOM 3328 O O . LEU A 1 421 ? -10.427 11.419 30.841 1.00 90.94 421 LEU A O 1
ATOM 3332 N N . ASN A 1 422 ? -10.248 12.260 32.911 1.00 90.81 422 ASN A N 1
ATOM 3333 C CA . ASN A 1 422 ? -10.603 11.002 33.572 1.00 90.81 422 ASN A CA 1
ATOM 3334 C C . ASN A 1 422 ? -12.044 10.578 33.249 1.00 90.81 422 ASN A C 1
ATOM 3336 O O . ASN A 1 422 ? -12.263 9.403 32.977 1.00 90.81 422 ASN A O 1
ATOM 3340 N N . GLN A 1 423 ? -12.998 11.518 33.216 1.00 93.31 423 GLN A N 1
ATOM 3341 C CA . GLN A 1 423 ? -14.368 11.216 32.794 1.00 93.31 423 GLN A CA 1
ATOM 3342 C C . GLN A 1 423 ? -14.411 10.759 31.330 1.00 93.31 423 GLN A C 1
ATOM 3344 O O . GLN A 1 423 ? -15.026 9.739 31.043 1.00 93.31 423 GLN A O 1
ATOM 3349 N N . ASP A 1 424 ? -13.708 11.450 30.422 1.00 91.94 424 ASP A N 1
ATOM 3350 C CA . ASP A 1 424 ? -13.626 11.037 29.015 1.00 91.94 424 ASP A CA 1
ATOM 3351 C C . ASP A 1 424 ? -13.046 9.608 28.875 1.00 91.94 424 ASP A C 1
ATOM 3353 O O . ASP A 1 424 ? -13.499 8.838 28.030 1.00 91.94 424 ASP A O 1
ATOM 3357 N N . ILE A 1 425 ? -12.046 9.240 29.694 1.00 91.19 425 ILE A N 1
ATOM 3358 C CA . ILE A 1 425 ? -11.448 7.891 29.721 1.00 91.19 425 ILE A CA 1
ATOM 3359 C C . ILE A 1 425 ? -12.463 6.846 30.199 1.00 91.19 425 ILE A C 1
ATOM 3361 O O . ILE A 1 425 ? -12.618 5.825 29.530 1.00 91.19 425 ILE A O 1
ATOM 3365 N N . GLU A 1 426 ? -13.145 7.091 31.323 1.00 92.12 426 GLU A N 1
ATOM 3366 C CA . GLU A 1 426 ? -14.166 6.184 31.871 1.00 92.12 426 GLU A CA 1
ATOM 3367 C C . GLU A 1 426 ? -15.322 5.985 30.875 1.00 92.12 426 GLU A C 1
ATOM 3369 O O . GLU A 1 426 ? -15.727 4.850 30.610 1.00 92.12 426 GLU A O 1
ATOM 3374 N N . ASP A 1 427 ? -15.795 7.069 30.253 1.00 92.31 427 ASP A N 1
ATOM 3375 C CA . ASP A 1 427 ? -16.856 7.035 29.245 1.00 92.31 427 ASP A CA 1
ATOM 3376 C C . ASP A 1 427 ? -16.408 6.251 27.994 1.00 92.31 427 ASP A C 1
ATOM 3378 O O . ASP A 1 427 ? -17.150 5.401 27.500 1.00 92.31 427 ASP A O 1
ATOM 3382 N N . ALA A 1 428 ? -15.183 6.460 27.496 1.00 91.19 428 ALA A N 1
ATOM 3383 C CA . ALA A 1 428 ? -14.657 5.734 26.335 1.00 91.19 428 ALA A CA 1
ATOM 3384 C C . ALA A 1 428 ? -14.386 4.243 26.613 1.00 91.19 428 ALA A C 1
ATOM 3386 O O . ALA A 1 428 ? -14.600 3.410 25.730 1.00 91.19 428 ALA A O 1
ATOM 3387 N N . GLN A 1 429 ? -13.953 3.887 27.829 1.00 91.88 429 GLN A N 1
ATOM 3388 C CA . GLN A 1 429 ? -13.839 2.489 28.260 1.00 91.88 429 GLN A CA 1
ATOM 3389 C C . GLN A 1 429 ? -15.217 1.817 28.298 1.00 91.88 429 GLN A C 1
ATOM 3391 O O . GLN A 1 429 ? -15.379 0.738 27.732 1.00 91.88 429 GLN A O 1
ATOM 3396 N N . LEU A 1 430 ? -16.232 2.487 28.853 1.00 92.44 430 LEU A N 1
ATOM 3397 C CA . LEU A 1 430 ? -17.606 1.983 28.862 1.00 92.44 430 LEU A CA 1
ATOM 3398 C C . LEU A 1 430 ? -18.181 1.825 27.442 1.00 92.44 430 LEU A C 1
ATOM 3400 O O . LEU A 1 430 ? -18.815 0.812 27.150 1.00 92.44 430 LEU A O 1
ATOM 3404 N N . ARG A 1 431 ? -17.928 2.780 26.532 1.00 93.69 431 ARG A N 1
ATOM 3405 C CA . ARG A 1 431 ? -18.324 2.661 25.114 1.00 93.69 431 ARG A CA 1
ATOM 3406 C C . ARG A 1 431 ? -17.667 1.458 24.433 1.00 93.69 431 ARG A C 1
ATOM 3408 O O . ARG A 1 431 ? -18.326 0.781 23.645 1.00 93.69 431 ARG A O 1
ATOM 3415 N N . LEU A 1 432 ? -16.397 1.181 24.731 1.00 92.88 432 LEU A N 1
ATOM 3416 C CA . LEU A 1 432 ? -15.675 0.020 24.203 1.00 92.88 432 LEU A CA 1
ATOM 3417 C C . LEU A 1 432 ? -16.249 -1.300 24.744 1.00 92.88 432 LEU A C 1
ATOM 3419 O O . LEU A 1 432 ? -16.488 -2.219 23.962 1.00 92.88 432 LEU A O 1
ATOM 3423 N N . ASP A 1 433 ? -16.529 -1.380 26.046 1.00 91.56 433 ASP A N 1
ATOM 3424 C CA . ASP A 1 433 ? -17.148 -2.554 26.676 1.00 91.56 433 ASP A CA 1
ATOM 3425 C C . ASP A 1 433 ? -18.540 -2.846 26.085 1.00 91.56 433 ASP A C 1
ATOM 3427 O O . ASP A 1 433 ? -18.850 -3.992 25.752 1.00 91.56 433 ASP A O 1
ATOM 3431 N N . ASN A 1 434 ? -19.354 -1.804 25.875 1.00 92.75 434 ASN A N 1
ATOM 3432 C CA . ASN A 1 434 ? -20.661 -1.913 25.219 1.00 92.75 434 ASN A CA 1
ATOM 3433 C C . ASN A 1 434 ? -20.545 -2.375 23.755 1.00 92.75 434 ASN A C 1
ATOM 3435 O O . ASN A 1 434 ? -21.383 -3.149 23.292 1.00 92.75 434 ASN A O 1
ATOM 3439 N N . ALA A 1 435 ? -19.506 -1.946 23.028 1.00 92.19 435 ALA A N 1
ATOM 3440 C CA . ALA A 1 435 ? -19.256 -2.396 21.659 1.00 92.19 435 ALA A CA 1
ATOM 3441 C C . ALA A 1 435 ? -18.937 -3.896 21.593 1.00 92.19 435 ALA A C 1
ATOM 3443 O O . ALA A 1 435 ? -19.492 -4.595 20.746 1.00 92.19 435 ALA A O 1
ATOM 3444 N N . PHE A 1 436 ? -18.095 -4.400 22.504 1.00 90.94 436 PHE A N 1
ATOM 3445 C CA . PHE A 1 436 ? -17.820 -5.835 22.621 1.00 90.94 436 PHE A CA 1
ATOM 3446 C C . PHE A 1 436 ? -19.091 -6.623 22.954 1.00 90.94 436 PHE A C 1
ATOM 3448 O O . PHE A 1 436 ? -19.432 -7.551 22.225 1.00 90.94 436 PHE A O 1
ATOM 3455 N N . ALA A 1 437 ? -19.845 -6.195 23.973 1.00 89.69 437 ALA A N 1
ATOM 3456 C CA . ALA A 1 437 ? -21.096 -6.848 24.360 1.00 89.69 437 ALA A CA 1
ATOM 3457 C C . ALA A 1 437 ? -22.121 -6.899 23.208 1.00 89.69 437 ALA A C 1
ATOM 3459 O O . ALA A 1 437 ? -22.765 -7.927 22.999 1.00 89.69 437 ALA A O 1
ATOM 3460 N N . PHE A 1 438 ? -22.236 -5.819 22.427 1.00 91.31 438 PHE A N 1
ATOM 3461 C CA . PHE A 1 438 ? -23.075 -5.792 21.230 1.00 91.31 438 PHE A CA 1
ATOM 3462 C C . PHE A 1 438 ? -22.587 -6.768 20.153 1.00 91.31 438 PHE A C 1
ATOM 3464 O O . PHE A 1 438 ? -23.405 -7.472 19.572 1.00 91.31 438 PHE A O 1
ATOM 3471 N N . ILE A 1 439 ? -21.281 -6.833 19.879 1.00 89.75 439 ILE A N 1
ATOM 3472 C CA . ILE A 1 439 ? -20.710 -7.734 18.864 1.00 89.75 439 ILE A CA 1
ATOM 3473 C C . ILE A 1 439 ? -20.937 -9.205 19.241 1.00 89.75 439 ILE A C 1
ATOM 3475 O O . ILE A 1 439 ? -21.337 -9.995 18.381 1.00 89.75 439 ILE A O 1
ATOM 3479 N N . ASP A 1 440 ? -20.764 -9.560 20.515 1.00 87.12 440 ASP A N 1
ATOM 3480 C CA . ASP A 1 440 ? -21.037 -10.910 21.016 1.00 87.12 440 ASP A CA 1
ATOM 3481 C C . ASP A 1 440 ? -22.518 -11.295 20.850 1.00 87.12 440 ASP A C 1
ATOM 3483 O O . ASP A 1 440 ? -22.826 -12.380 20.347 1.00 87.12 440 ASP A O 1
ATOM 3487 N N . GLU A 1 441 ? -23.446 -10.402 21.217 1.00 86.75 441 GLU A N 1
ATOM 3488 C CA . GLU A 1 441 ? -24.894 -10.636 21.108 1.00 86.75 441 GLU A CA 1
ATOM 3489 C C . GLU A 1 441 ? -25.389 -10.645 19.645 1.00 86.75 441 GLU A C 1
ATOM 3491 O O . GLU A 1 441 ? -26.232 -11.466 19.259 1.00 86.75 441 GLU A O 1
ATOM 3496 N N . ALA A 1 442 ? -24.857 -9.748 18.813 1.00 85.38 442 ALA A N 1
ATOM 3497 C CA . ALA A 1 442 ? -25.283 -9.543 17.433 1.00 85.38 442 ALA A CA 1
ATOM 3498 C C . ALA A 1 442 ? -24.693 -10.551 16.445 1.00 85.38 442 ALA A C 1
ATOM 3500 O O . ALA A 1 442 ? -25.354 -10.870 15.460 1.00 85.38 442 ALA A O 1
ATOM 3501 N N . PHE A 1 443 ? -23.480 -11.061 16.667 1.00 81.81 443 PHE A N 1
ATOM 3502 C CA . PHE A 1 443 ? -22.837 -11.944 15.690 1.00 81.81 443 PHE A CA 1
ATOM 3503 C C . PHE A 1 443 ? -22.694 -13.377 16.176 1.00 81.81 443 PHE A C 1
ATOM 3505 O O . PHE A 1 443 ? -22.881 -14.287 15.368 1.00 81.81 443 PHE A O 1
ATOM 3512 N N . ASN A 1 444 ? -22.451 -13.609 17.475 1.00 65.69 444 ASN A N 1
ATOM 3513 C CA . ASN A 1 444 ? -22.375 -14.951 18.082 1.00 65.69 444 ASN A CA 1
ATOM 3514 C C . ASN A 1 444 ? -21.433 -15.923 17.311 1.00 65.69 444 ASN A C 1
ATOM 3516 O O . ASN A 1 444 ? -21.573 -17.148 17.353 1.00 65.69 444 ASN A O 1
ATOM 3520 N N . GLN A 1 445 ? -20.497 -15.342 16.553 1.00 60.34 445 GLN A N 1
ATOM 3521 C CA . GLN A 1 445 ? -19.576 -15.933 15.587 1.00 60.34 445 GLN A CA 1
ATOM 3522 C C . GLN A 1 445 ? -18.238 -15.207 15.759 1.00 60.34 445 GLN A C 1
ATOM 3524 O O . GLN A 1 445 ? -18.190 -13.984 15.860 1.00 60.34 445 GLN A O 1
ATOM 3529 N N . LYS A 1 446 ? -17.132 -15.956 15.803 1.00 65.62 446 LYS A N 1
ATOM 3530 C CA . LYS A 1 446 ? -15.815 -15.401 16.171 1.00 65.62 446 LYS A CA 1
ATOM 3531 C C . LYS A 1 446 ? -15.189 -14.488 15.102 1.00 65.62 446 LYS A C 1
ATOM 3533 O O . LYS A 1 446 ? -14.195 -13.828 15.387 1.00 65.62 446 LYS A O 1
ATOM 3538 N N . ARG A 1 447 ? -15.743 -14.453 13.884 1.00 72.94 447 ARG A N 1
ATOM 3539 C CA . ARG A 1 447 ? -15.165 -13.756 12.725 1.00 72.94 447 ARG A CA 1
ATOM 3540 C C . ARG A 1 447 ? -15.268 -12.236 12.857 1.00 72.94 447 ARG A C 1
ATOM 3542 O O . ARG A 1 447 ? -14.259 -11.549 12.745 1.00 72.94 447 ARG A O 1
ATOM 3549 N N . GLU A 1 448 ? -16.460 -11.713 13.123 1.00 83.56 448 GLU A N 1
ATOM 3550 C CA . GLU A 1 448 ? -16.708 -10.279 13.297 1.00 83.56 448 GLU A CA 1
ATOM 3551 C C . GLU A 1 448 ? -15.953 -9.721 14.513 1.00 83.56 448 GLU A C 1
ATOM 3553 O O . GLU A 1 448 ? -15.353 -8.650 14.423 1.00 83.56 448 GLU A O 1
ATOM 3558 N N . LEU A 1 449 ? -15.902 -10.485 15.611 1.00 84.56 449 LEU A N 1
ATOM 3559 C CA . LEU A 1 449 ? -15.110 -10.153 16.796 1.00 84.56 449 LEU A CA 1
ATOM 3560 C C . LEU A 1 449 ? -13.608 -10.083 16.482 1.00 84.56 449 LEU A C 1
ATOM 3562 O O . LEU A 1 449 ? -12.952 -9.125 16.884 1.00 84.56 449 LEU A O 1
ATOM 3566 N N . LEU A 1 450 ? -13.063 -11.054 15.738 1.00 79.69 450 LEU A N 1
ATOM 3567 C CA . LEU A 1 450 ? -11.661 -11.030 15.319 1.00 79.69 450 LEU A CA 1
ATOM 3568 C C . LEU A 1 450 ? -11.356 -9.799 14.459 1.00 79.69 450 LEU A C 1
ATOM 3570 O O . LEU A 1 450 ? -10.415 -9.079 14.772 1.00 79.69 450 LEU A O 1
ATOM 3574 N N . VAL A 1 451 ? -12.164 -9.524 13.426 1.00 79.31 451 VAL A N 1
ATOM 3575 C CA . VAL A 1 451 ? -11.993 -8.337 12.565 1.00 79.31 451 VAL A CA 1
ATOM 3576 C C . VAL A 1 451 ? -11.995 -7.060 13.409 1.00 79.31 451 VAL A C 1
ATOM 3578 O O . VAL A 1 451 ? -11.114 -6.217 13.253 1.00 79.31 451 VAL A O 1
ATOM 3581 N N . PHE A 1 452 ? -12.933 -6.936 14.350 1.00 86.19 452 PHE A N 1
ATOM 3582 C CA . PHE A 1 452 ? -13.014 -5.791 15.253 1.00 86.19 452 PHE A CA 1
ATOM 3583 C C . PHE A 1 452 ? -11.770 -5.650 16.145 1.00 86.19 452 PHE A C 1
ATOM 3585 O O . PHE A 1 452 ? -11.181 -4.570 16.202 1.00 86.19 452 PHE A O 1
ATOM 3592 N N . VAL A 1 453 ? -11.319 -6.733 16.790 1.00 85.19 453 VAL A N 1
ATOM 3593 C CA . VAL A 1 453 ? -10.096 -6.734 17.613 1.00 85.19 453 VAL A CA 1
ATOM 3594 C C . VAL A 1 453 ? -8.874 -6.367 16.769 1.00 85.19 453 VAL A C 1
ATOM 3596 O O . VAL A 1 453 ? -8.108 -5.497 17.177 1.00 85.19 453 VAL A O 1
ATOM 3599 N N . THR A 1 454 ? -8.705 -6.947 15.577 1.00 78.06 454 THR A N 1
ATOM 3600 C CA . THR A 1 454 ? -7.557 -6.643 14.710 1.00 78.06 454 THR A CA 1
ATOM 3601 C C . THR A 1 454 ? -7.547 -5.191 14.249 1.00 78.06 454 THR A C 1
ATOM 3603 O O . THR A 1 454 ? -6.493 -4.560 14.274 1.00 78.06 454 THR A O 1
ATOM 3606 N N . GLU A 1 455 ? -8.692 -4.626 13.868 1.00 78.44 455 GLU A N 1
ATOM 3607 C CA . GLU A 1 455 ? -8.793 -3.216 13.476 1.00 78.44 455 GLU A CA 1
ATOM 3608 C C . GLU A 1 455 ? -8.497 -2.258 14.642 1.00 78.44 455 GLU A C 1
ATOM 3610 O O . GLU A 1 455 ? -7.890 -1.204 14.430 1.00 78.44 455 GLU A O 1
ATOM 3615 N N . LEU A 1 456 ? -8.865 -2.622 15.879 1.00 83.38 456 LEU A N 1
ATOM 3616 C CA . LEU A 1 456 ? -8.443 -1.894 17.081 1.00 83.38 456 LEU A CA 1
ATOM 3617 C C . LEU A 1 456 ? -6.919 -1.991 17.284 1.00 83.38 456 LEU A C 1
ATOM 3619 O O . LEU A 1 456 ? -6.278 -0.978 17.568 1.00 83.38 456 LEU A O 1
ATOM 3623 N N . THR A 1 457 ? -6.322 -3.175 17.103 1.00 80.81 457 THR A N 1
ATOM 3624 C CA . THR A 1 457 ? -4.871 -3.392 17.248 1.00 80.81 457 THR A CA 1
ATOM 3625 C C . THR A 1 457 ? -4.051 -2.714 16.140 1.00 80.81 457 THR A C 1
ATOM 3627 O O . THR A 1 457 ? -2.951 -2.229 16.395 1.00 80.81 457 THR A O 1
ATOM 3630 N N . ALA A 1 458 ? -4.575 -2.635 14.915 1.00 72.88 458 ALA A N 1
ATOM 3631 C CA . ALA A 1 458 ? -3.893 -2.043 13.763 1.00 72.88 458 ALA A CA 1
ATOM 3632 C C . ALA A 1 458 ? -3.792 -0.507 13.826 1.00 72.88 458 ALA A C 1
ATOM 3634 O O . ALA A 1 458 ? -2.945 0.080 13.152 1.00 72.88 458 ALA A O 1
ATOM 3635 N N . ARG A 1 459 ? -4.645 0.151 14.622 1.00 78.31 459 ARG A N 1
ATOM 3636 C CA . ARG A 1 459 ? -4.671 1.609 14.810 1.00 78.31 459 ARG A CA 1
ATOM 3637 C C . ARG A 1 459 ? -3.673 2.032 15.888 1.00 78.31 459 ARG A C 1
ATOM 3639 O O . ARG A 1 459 ? -3.889 1.783 17.076 1.00 78.31 459 ARG A O 1
ATOM 3646 N N . THR A 1 460 ? -2.646 2.799 15.517 1.00 76.19 460 THR A N 1
ATOM 3647 C CA . THR A 1 460 ? -1.615 3.310 16.443 1.00 76.19 460 THR A CA 1
ATOM 3648 C C . THR A 1 460 ? -2.228 4.076 17.618 1.00 76.19 460 THR A C 1
ATOM 3650 O O . THR A 1 460 ? -1.750 3.993 18.749 1.00 76.19 460 THR A O 1
ATOM 3653 N N . THR A 1 461 ? -3.295 4.839 17.373 1.00 78.00 461 THR A N 1
ATOM 3654 C CA . THR A 1 461 ? -3.921 5.686 18.401 1.00 78.00 461 THR A CA 1
ATOM 3655 C C . THR A 1 461 ? -4.774 4.877 19.380 1.00 78.00 461 THR A C 1
ATOM 3657 O O . THR A 1 461 ? -4.663 5.079 20.589 1.00 78.00 461 THR A O 1
ATOM 3660 N N . THR A 1 462 ? -5.547 3.911 18.880 1.00 84.94 462 THR A N 1
ATOM 3661 C CA . THR A 1 462 ? -6.305 2.953 19.697 1.00 84.94 462 THR A CA 1
ATOM 3662 C C . THR A 1 462 ? -5.369 2.122 20.572 1.00 84.94 462 THR A C 1
ATOM 3664 O O . THR A 1 462 ? -5.554 2.069 21.784 1.00 84.94 462 THR A O 1
ATOM 3667 N N . MET A 1 463 ? -4.285 1.574 20.011 1.00 82.06 463 MET A N 1
ATOM 3668 C CA . MET A 1 463 ? -3.293 0.838 20.803 1.00 82.06 463 MET A CA 1
ATOM 3669 C C . MET A 1 463 ? -2.577 1.704 21.843 1.00 82.06 463 MET A C 1
ATOM 3671 O O . MET A 1 463 ? -2.294 1.222 22.938 1.00 82.06 463 MET A O 1
ATOM 3675 N N . ARG A 1 464 ? -2.319 2.991 21.565 1.00 81.12 464 ARG A N 1
ATOM 3676 C CA . ARG A 1 464 ? -1.810 3.918 22.593 1.00 81.12 464 ARG A CA 1
ATOM 3677 C C . ARG A 1 464 ? -2.804 4.108 23.731 1.00 81.12 464 ARG A C 1
ATOM 3679 O O . ARG A 1 464 ? -2.376 4.067 24.877 1.00 81.12 464 ARG A O 1
ATOM 3686 N N . PHE A 1 465 ? -4.092 4.287 23.437 1.00 88.25 465 PHE A N 1
ATOM 3687 C CA . PHE A 1 465 ? -5.137 4.380 24.460 1.00 88.25 465 PHE A CA 1
ATOM 3688 C C . PHE A 1 465 ? -5.191 3.100 25.312 1.00 88.25 465 PHE A C 1
ATOM 3690 O O . PHE A 1 465 ? -5.051 3.171 26.533 1.00 88.25 465 PHE A O 1
ATOM 3697 N N . LEU A 1 466 ? -5.279 1.928 24.673 1.00 86.88 466 LEU A N 1
ATOM 3698 C CA . LEU A 1 466 ? -5.351 0.625 25.345 1.00 86.88 466 LEU A CA 1
ATOM 3699 C C . LEU A 1 466 ? -4.117 0.347 26.218 1.00 86.88 466 LEU A C 1
ATOM 3701 O O . LEU A 1 466 ? -4.260 -0.055 27.369 1.00 86.88 466 LEU A O 1
ATOM 3705 N N . ASN A 1 467 ? -2.907 0.632 25.727 1.00 78.44 467 ASN A N 1
ATOM 3706 C CA . ASN A 1 467 ? -1.670 0.465 26.500 1.00 78.44 467 ASN A CA 1
ATOM 3707 C C . ASN A 1 467 ? -1.529 1.481 27.649 1.00 78.44 467 ASN A C 1
ATOM 3709 O O . ASN A 1 467 ? -0.808 1.223 28.612 1.00 78.44 467 ASN A O 1
ATOM 3713 N N . ARG A 1 468 ? -2.162 2.656 27.539 1.00 80.19 468 ARG A N 1
ATOM 3714 C CA . ARG A 1 468 ? -2.035 3.759 28.502 1.00 80.19 468 ARG A CA 1
ATOM 3715 C C . ARG A 1 468 ? -3.052 3.683 29.638 1.00 80.19 468 ARG A C 1
ATOM 3717 O O . ARG A 1 468 ? -2.690 4.001 30.770 1.00 80.19 468 ARG A O 1
ATOM 3724 N N . PHE A 1 469 ? -4.287 3.293 29.330 1.00 84.19 469 PHE A N 1
ATOM 3725 C CA . PHE A 1 469 ? -5.426 3.320 30.256 1.00 84.19 469 PHE A CA 1
ATOM 3726 C C . PHE A 1 469 ? -6.006 1.928 30.554 1.00 84.19 469 PHE A C 1
ATOM 3728 O O . PHE A 1 469 ? -6.670 1.757 31.573 1.00 84.19 469 PHE A O 1
ATOM 3735 N N . GLY A 1 470 ? -5.712 0.926 29.718 1.00 76.12 470 GLY A N 1
ATOM 3736 C CA . GLY A 1 470 ? -6.231 -0.436 29.842 1.00 76.12 470 GLY A CA 1
ATOM 3737 C C . GLY A 1 470 ? -7.654 -0.612 29.298 1.00 76.12 470 GLY A C 1
ATOM 3738 O O . GLY A 1 470 ? -8.385 0.351 29.072 1.00 76.12 470 GLY A O 1
ATOM 3739 N N . SER A 1 471 ? -8.040 -1.869 29.082 1.00 80.94 471 SER A N 1
ATOM 3740 C CA . SER A 1 471 ? -9.420 -2.302 28.831 1.00 80.94 471 SER A CA 1
ATOM 3741 C C . SER A 1 471 ? -9.508 -3.799 29.125 1.00 80.94 471 SER A C 1
ATOM 3743 O O . SER A 1 471 ? -8.885 -4.610 28.436 1.00 80.94 471 SER A O 1
ATOM 3745 N N . ASP A 1 472 ? -10.256 -4.165 30.166 1.00 77.19 472 ASP A N 1
ATOM 3746 C CA . ASP A 1 472 ? -10.398 -5.565 30.581 1.00 77.19 472 ASP A CA 1
ATOM 3747 C C . ASP A 1 472 ? -11.136 -6.393 29.515 1.00 77.19 472 ASP A C 1
ATOM 3749 O O . ASP A 1 472 ? -10.762 -7.540 29.268 1.00 77.19 472 ASP A O 1
ATOM 3753 N N . SER A 1 473 ? -12.119 -5.802 28.823 1.00 77.12 473 SER A N 1
ATOM 3754 C CA . SER A 1 473 ? -12.828 -6.430 27.701 1.00 77.12 473 SER A CA 1
ATOM 3755 C C . SER A 1 473 ? -11.903 -6.720 26.516 1.00 77.12 473 SER A C 1
ATOM 3757 O O . SER A 1 473 ? -11.892 -7.847 26.022 1.00 77.12 473 SER A O 1
ATOM 3759 N N . TYR A 1 474 ? -11.070 -5.764 26.092 1.00 81.88 474 TYR A N 1
ATOM 3760 C CA . TYR A 1 474 ? -10.087 -5.991 25.029 1.00 81.88 474 TYR A CA 1
ATOM 3761 C C . TYR A 1 474 ? -9.088 -7.089 25.410 1.00 81.88 474 TYR A C 1
ATOM 3763 O O . TYR A 1 474 ? -8.830 -7.990 24.612 1.00 81.88 474 TYR A O 1
ATOM 3771 N N . PHE A 1 475 ? -8.536 -7.052 26.630 1.00 76.44 475 PHE A N 1
ATOM 3772 C CA . PHE A 1 475 ? -7.572 -8.066 27.060 1.00 76.44 475 PHE A CA 1
ATOM 3773 C C . PHE A 1 475 ? -8.197 -9.453 27.218 1.00 76.44 475 PHE A C 1
ATOM 3775 O O . PHE A 1 475 ? -7.518 -10.426 26.898 1.00 76.44 475 PHE A O 1
ATOM 3782 N N . ALA A 1 476 ? -9.456 -9.564 27.651 1.00 75.06 476 ALA A N 1
ATOM 3783 C CA . ALA A 1 476 ? -10.169 -10.838 27.708 1.00 75.06 476 ALA A CA 1
ATOM 3784 C C . ALA A 1 476 ? -10.329 -11.452 26.309 1.00 75.06 476 ALA A C 1
ATOM 3786 O O . ALA A 1 476 ? -9.825 -12.547 26.069 1.00 75.06 476 ALA A O 1
ATOM 3787 N N . HIS A 1 477 ? -10.922 -10.722 25.359 1.00 74.56 477 HIS A N 1
ATOM 3788 C CA . HIS A 1 477 ? -11.156 -11.239 24.006 1.00 74.56 477 HIS A CA 1
ATOM 3789 C C . HIS A 1 477 ? -9.850 -11.508 23.243 1.00 74.56 477 HIS A C 1
ATOM 3791 O O . HIS A 1 477 ? -9.729 -12.530 22.572 1.00 74.56 477 HIS A O 1
ATOM 3797 N N . ASN A 1 478 ? -8.832 -10.655 23.395 1.00 69.88 478 ASN A N 1
ATOM 3798 C CA . ASN A 1 478 ? -7.515 -10.884 22.797 1.00 69.88 478 ASN A CA 1
ATOM 3799 C C . ASN A 1 478 ? -6.795 -12.095 23.433 1.00 69.88 478 ASN A C 1
ATOM 3801 O O . ASN A 1 478 ? -6.198 -12.903 22.725 1.00 69.88 478 ASN A O 1
ATOM 3805 N N . GLN A 1 479 ? -6.886 -12.287 24.758 1.00 59.53 479 GLN A N 1
ATOM 3806 C CA . GLN A 1 479 ? -6.338 -13.490 25.396 1.00 59.53 479 GLN A CA 1
ATOM 3807 C C . GLN A 1 479 ? -7.092 -14.756 25.010 1.00 59.53 479 GLN A C 1
ATOM 3809 O O . GLN A 1 479 ? -6.431 -15.762 24.790 1.00 59.53 479 GLN A O 1
ATOM 3814 N N . ASP A 1 480 ? -8.420 -14.744 24.900 1.00 57.84 480 ASP A N 1
ATOM 3815 C CA . ASP A 1 480 ? -9.169 -15.936 24.493 1.00 57.84 480 ASP A CA 1
ATOM 3816 C C . ASP A 1 480 ? -8.817 -16.350 23.053 1.00 57.84 480 ASP A C 1
ATOM 3818 O O . ASP A 1 480 ? -8.558 -17.531 22.816 1.00 57.84 480 ASP A O 1
ATOM 3822 N N . LEU A 1 481 ? -8.650 -15.387 22.134 1.00 57.53 481 LEU A N 1
ATOM 3823 C CA . LEU A 1 481 ? -8.126 -15.629 20.781 1.00 57.53 481 LEU A CA 1
ATOM 3824 C C . LEU A 1 481 ? -6.704 -16.235 20.808 1.00 57.53 481 LEU A C 1
ATOM 3826 O O . LEU A 1 481 ? -6.459 -17.274 20.193 1.00 57.53 481 LEU A O 1
ATOM 3830 N N . LEU A 1 482 ? -5.775 -15.652 21.578 1.00 50.28 482 LEU A N 1
ATOM 3831 C CA . LEU A 1 482 ? -4.391 -16.144 21.706 1.00 50.28 482 LEU A CA 1
ATOM 3832 C C . LEU A 1 482 ? -4.281 -17.489 22.451 1.00 50.28 482 LEU A C 1
ATOM 3834 O O . LEU A 1 482 ? -3.379 -18.286 22.182 1.00 50.28 482 LEU A O 1
ATOM 3838 N N . VAL A 1 483 ? -5.161 -17.756 23.417 1.00 40.50 483 VAL A N 1
ATOM 3839 C CA . VAL A 1 483 ? -5.183 -18.994 24.211 1.00 40.50 483 VAL A CA 1
ATOM 3840 C C . VAL A 1 483 ? -5.849 -20.120 23.437 1.00 40.50 483 VAL A C 1
ATOM 3842 O O . VAL A 1 483 ? -5.430 -21.265 23.604 1.00 40.50 483 VAL A O 1
ATOM 3845 N N . GLU A 1 484 ? -6.838 -19.847 22.587 1.00 41.16 484 GLU A N 1
ATOM 3846 C CA . GLU A 1 484 ? -7.376 -20.852 21.671 1.00 41.16 484 GLU A CA 1
ATOM 3847 C C . GLU A 1 484 ? -6.388 -21.196 20.560 1.00 41.16 484 GLU A C 1
ATOM 3849 O O . GLU A 1 484 ? -6.129 -22.382 20.393 1.00 41.16 484 GLU A O 1
ATOM 3854 N N . ASP A 1 485 ? -5.726 -20.225 19.925 1.00 40.91 485 ASP A N 1
ATOM 3855 C CA . ASP A 1 485 ? -4.640 -20.492 18.966 1.00 40.91 485 ASP A CA 1
ATOM 3856 C C . ASP A 1 485 ? -3.515 -21.341 19.601 1.00 40.91 485 ASP A C 1
ATOM 3858 O O . ASP A 1 485 ? -3.120 -22.390 19.084 1.00 40.91 485 ASP A O 1
ATOM 3862 N N . ASN A 1 486 ? -3.079 -20.992 20.819 1.00 33.44 486 ASN A N 1
ATOM 3863 C CA . ASN A 1 486 ? -2.129 -21.820 21.567 1.00 33.44 486 ASN A CA 1
ATOM 3864 C C . ASN A 1 486 ? -2.699 -23.190 21.978 1.00 33.44 486 ASN A C 1
ATOM 3866 O O . ASN A 1 486 ? -1.960 -24.173 21.981 1.00 33.44 486 ASN A O 1
ATOM 3870 N N . ARG A 1 487 ? -3.986 -23.307 22.330 1.00 31.67 487 ARG A N 1
ATOM 3871 C CA . ARG A 1 487 ? -4.626 -24.601 22.641 1.00 31.67 487 ARG A CA 1
ATOM 3872 C C . ARG A 1 487 ? -4.789 -25.469 21.405 1.00 31.67 487 ARG A C 1
ATOM 3874 O O . ARG A 1 487 ? -4.693 -26.680 21.554 1.00 31.67 487 ARG A O 1
ATOM 3881 N N . GLN A 1 488 ? -5.004 -24.883 20.236 1.00 36.47 488 GLN A N 1
ATOM 3882 C CA . GLN A 1 488 ? -5.120 -25.564 18.954 1.00 36.47 488 GLN A CA 1
ATOM 3883 C C . GLN A 1 488 ? -3.742 -26.098 18.549 1.00 36.47 488 GLN A C 1
ATOM 3885 O O . GLN A 1 488 ? -3.578 -27.313 18.468 1.00 36.47 488 GLN A O 1
ATOM 3890 N N . LYS A 1 489 ? -2.704 -25.250 18.573 1.00 37.62 489 LYS A N 1
ATOM 3891 C CA . LYS A 1 489 ? -1.287 -25.641 18.405 1.00 37.62 489 LYS A CA 1
ATOM 3892 C C . LYS A 1 489 ? -0.802 -26.671 19.441 1.00 37.62 489 LYS A C 1
ATOM 3894 O O . LYS A 1 489 ? 0.055 -27.508 19.148 1.00 37.62 489 LYS A O 1
ATOM 3899 N N . ILE A 1 490 ? -1.319 -26.645 20.675 1.00 34.22 490 ILE A N 1
ATOM 3900 C CA . ILE A 1 490 ? -1.021 -27.653 21.713 1.00 34.22 490 ILE A CA 1
ATOM 3901 C C . ILE A 1 490 ? -1.833 -28.940 21.507 1.00 34.22 490 ILE A C 1
ATOM 3903 O O . ILE A 1 490 ? -1.291 -30.020 21.730 1.00 34.22 490 ILE A O 1
ATOM 3907 N N . ALA A 1 491 ? -3.094 -28.867 21.080 1.00 36.22 491 ALA A N 1
ATOM 3908 C CA . ALA A 1 491 ? -3.925 -30.030 20.770 1.00 36.22 491 ALA A CA 1
ATOM 3909 C C . ALA A 1 491 ? -3.383 -30.779 19.547 1.00 36.22 491 ALA A C 1
ATOM 3911 O O . ALA A 1 491 ? -3.253 -32.001 19.603 1.00 36.22 491 ALA A O 1
ATOM 3912 N N . GLU A 1 492 ? -2.956 -30.051 18.516 1.00 38.12 492 GLU A N 1
ATOM 3913 C CA . GLU A 1 492 ? -2.200 -30.557 17.370 1.00 38.12 492 GLU A CA 1
ATOM 3914 C C . GLU A 1 492 ? -0.937 -31.269 17.851 1.00 38.12 492 GLU A C 1
ATOM 3916 O O . GLU A 1 492 ? -0.832 -32.479 17.673 1.00 38.12 492 GLU A O 1
ATOM 3921 N N . ARG A 1 493 ? -0.054 -30.604 18.611 1.00 35.16 493 ARG A N 1
ATOM 3922 C CA . ARG A 1 493 ? 1.171 -31.233 19.153 1.00 35.16 493 ARG A CA 1
ATOM 3923 C C . ARG A 1 493 ? 0.913 -32.402 20.112 1.00 35.16 493 ARG A C 1
ATOM 3925 O O . ARG A 1 493 ? 1.796 -33.239 20.281 1.00 35.16 493 ARG A O 1
ATOM 3932 N N . ILE A 1 494 ? -0.258 -32.490 20.746 1.00 37.00 494 ILE A N 1
ATOM 3933 C CA . ILE A 1 494 ? -0.680 -33.651 21.550 1.00 37.00 494 ILE A CA 1
ATOM 3934 C C . ILE A 1 494 ? -1.219 -34.781 20.657 1.00 37.00 494 ILE A C 1
ATOM 3936 O O . ILE A 1 494 ? -1.003 -35.947 20.979 1.00 37.00 494 ILE A O 1
ATOM 3940 N N . SER A 1 495 ? -1.867 -34.462 19.534 1.00 36.78 495 SER A N 1
ATOM 3941 C CA . SER A 1 495 ? -2.329 -35.433 18.532 1.00 36.78 495 SER A CA 1
ATOM 3942 C C . SER A 1 495 ? -1.196 -35.972 17.643 1.00 36.78 495 SER A C 1
ATOM 3944 O O . SER A 1 495 ? -1.220 -37.139 17.259 1.00 36.78 495 SER A O 1
ATOM 3946 N N . GLU A 1 496 ? -0.159 -35.165 17.402 1.00 38.31 496 GLU A N 1
ATOM 3947 C CA . GLU A 1 496 ? 1.071 -35.527 16.687 1.00 38.31 496 GLU A CA 1
ATOM 3948 C C . GLU A 1 496 ? 2.046 -36.355 17.537 1.00 38.31 496 GLU A C 1
ATOM 3950 O O . GLU A 1 496 ? 2.998 -36.933 17.005 1.00 38.31 496 GLU A O 1
ATOM 3955 N N . LEU A 1 497 ? 1.847 -36.444 18.859 1.00 30.73 497 LEU A N 1
ATOM 3956 C CA . LEU A 1 497 ? 2.628 -37.359 19.688 1.00 30.73 497 LEU A CA 1
ATOM 3957 C C . LEU A 1 497 ? 2.282 -38.805 19.298 1.00 30.73 497 LEU A C 1
ATOM 3959 O O . LEU A 1 497 ? 1.157 -39.248 19.539 1.00 30.73 497 LEU A O 1
ATOM 3963 N N . PRO A 1 498 ? 3.236 -39.604 18.779 1.00 38.62 498 PRO A N 1
ATOM 3964 C CA . PRO A 1 498 ? 2.951 -40.987 18.436 1.00 38.62 498 PRO A CA 1
ATOM 3965 C C . PRO A 1 498 ? 2.610 -41.772 19.708 1.00 38.62 498 PRO A C 1
ATOM 3967 O O . PRO A 1 498 ? 3.478 -42.039 20.549 1.00 38.62 498 PRO A O 1
ATOM 3970 N N . MET A 1 499 ? 1.347 -42.201 19.810 1.00 35.19 499 MET A N 1
ATOM 3971 C CA . MET A 1 499 ? 0.809 -43.056 20.884 1.00 35.19 499 MET A CA 1
ATOM 3972 C C . MET A 1 499 ? 1.625 -44.343 21.110 1.00 35.19 499 MET A C 1
ATOM 3974 O O . MET A 1 499 ? 1.578 -44.944 22.184 1.00 35.19 499 MET A O 1
ATOM 3978 N N . GLU A 1 500 ? 2.455 -44.733 20.142 1.00 39.09 500 GLU A N 1
ATOM 3979 C CA . GLU A 1 500 ? 3.405 -45.838 20.253 1.00 39.09 500 GLU A CA 1
ATOM 3980 C C . GLU A 1 500 ? 4.467 -45.647 21.353 1.00 39.09 500 GLU A C 1
ATOM 3982 O O . GLU A 1 500 ? 4.985 -46.636 21.870 1.00 39.09 500 GLU A O 1
ATOM 3987 N N . ARG A 1 501 ? 4.797 -44.417 21.786 1.00 34.50 501 ARG A N 1
ATOM 3988 C CA . ARG A 1 501 ? 5.912 -44.188 22.734 1.00 34.50 501 ARG A CA 1
ATOM 3989 C C . ARG A 1 501 ? 5.607 -44.355 24.226 1.00 34.50 501 ARG A C 1
ATOM 3991 O O . ARG A 1 501 ? 6.545 -44.303 25.022 1.00 34.50 501 ARG A O 1
ATOM 3998 N N . ILE A 1 502 ? 4.359 -44.641 24.601 1.00 33.53 502 ILE A N 1
ATOM 3999 C CA . ILE A 1 502 ? 4.009 -45.124 25.955 1.00 33.53 502 ILE A CA 1
ATOM 4000 C C . ILE A 1 502 ? 3.767 -46.649 25.962 1.00 33.53 502 ILE A C 1
ATOM 4002 O O . ILE A 1 502 ? 3.936 -47.290 26.997 1.00 33.53 502 ILE A O 1
ATOM 4006 N N . ALA A 1 503 ? 3.487 -47.262 24.804 1.00 31.66 503 ALA A N 1
ATOM 4007 C CA . ALA A 1 503 ? 3.404 -48.720 24.655 1.00 31.66 503 ALA A CA 1
ATOM 4008 C C . ALA A 1 503 ? 4.784 -49.385 24.433 1.00 31.66 503 ALA A C 1
ATOM 4010 O O . ALA A 1 503 ? 5.091 -50.418 25.030 1.00 31.66 503 ALA A O 1
ATOM 4011 N N . ALA A 1 504 ? 5.666 -48.775 23.632 1.00 30.59 504 ALA A N 1
ATOM 4012 C CA . ALA A 1 504 ? 6.931 -49.382 23.196 1.00 30.59 504 ALA A CA 1
ATOM 4013 C C . ALA A 1 504 ? 8.021 -49.514 24.285 1.00 30.59 504 ALA A C 1
ATOM 4015 O O . ALA A 1 504 ? 9.047 -50.155 24.054 1.00 30.59 504 ALA A O 1
ATOM 4016 N N . THR A 1 505 ? 7.827 -48.949 25.480 1.00 31.36 505 THR A N 1
ATOM 4017 C CA . THR A 1 505 ? 8.699 -49.181 26.650 1.00 31.36 505 THR A CA 1
ATOM 4018 C C . THR A 1 505 ? 8.231 -50.333 27.547 1.00 31.36 505 THR A C 1
ATOM 4020 O O . THR A 1 505 ? 8.955 -50.690 28.478 1.00 31.36 505 THR A O 1
ATOM 4023 N N . ALA A 1 506 ? 7.079 -50.957 27.261 1.00 29.05 506 ALA A N 1
ATOM 4024 C CA . ALA A 1 506 ? 6.509 -52.043 28.066 1.00 29.05 506 ALA A CA 1
ATOM 4025 C C . ALA A 1 506 ? 6.729 -53.464 27.496 1.00 29.05 506 ALA A C 1
ATOM 4027 O O . ALA A 1 506 ? 6.773 -54.417 28.272 1.00 29.05 506 ALA A O 1
ATOM 4028 N N . GLU A 1 507 ? 6.915 -53.634 26.179 1.00 28.44 507 GLU A N 1
ATOM 4029 C CA . GLU A 1 507 ? 6.842 -54.959 25.517 1.00 28.44 507 GLU A CA 1
ATOM 4030 C C . GLU A 1 507 ? 8.173 -55.534 24.984 1.00 28.44 507 GLU A C 1
ATOM 4032 O O . GLU A 1 507 ? 8.183 -56.415 24.128 1.00 28.44 507 GLU A O 1
ATOM 4037 N N . ALA A 1 508 ? 9.326 -55.099 25.507 1.00 28.20 508 ALA A N 1
ATOM 4038 C CA . ALA A 1 508 ? 10.631 -55.609 25.056 1.00 28.20 508 ALA A CA 1
ATOM 4039 C C . ALA A 1 508 ? 11.629 -55.946 26.184 1.00 28.20 508 ALA A C 1
ATOM 4041 O O . ALA A 1 508 ? 12.811 -55.605 26.076 1.00 28.20 508 ALA A O 1
ATOM 4042 N N . LYS A 1 509 ? 11.184 -56.635 27.257 1.00 30.06 509 LYS A N 1
ATOM 4043 C CA . LYS A 1 509 ? 12.067 -57.424 28.162 1.00 30.06 509 LYS A CA 1
ATOM 4044 C C . LYS A 1 509 ? 11.334 -58.379 29.129 1.00 30.06 509 LYS A C 1
ATOM 4046 O O . LYS A 1 509 ? 11.379 -58.224 30.345 1.00 30.06 509 LYS A O 1
ATOM 4051 N N . GLN A 1 510 ? 10.736 -59.429 28.573 1.00 27.34 510 GLN A N 1
ATOM 4052 C CA . GLN A 1 510 ? 10.434 -60.710 29.235 1.00 27.34 510 GLN A CA 1
ATOM 4053 C C . GLN A 1 510 ? 10.630 -61.805 28.172 1.00 27.34 510 GLN A C 1
ATOM 4055 O O . GLN A 1 510 ? 10.282 -61.575 27.019 1.00 27.34 510 GLN A O 1
ATOM 4060 N N . ASP A 1 511 ? 11.181 -62.992 28.416 1.00 27.78 511 ASP A N 1
ATOM 4061 C CA . ASP A 1 511 ? 11.927 -63.591 29.545 1.00 27.78 511 ASP A CA 1
ATOM 4062 C C . ASP A 1 511 ? 12.785 -64.744 28.890 1.00 27.78 511 ASP A C 1
ATOM 4064 O O . ASP A 1 511 ? 12.853 -64.740 27.653 1.00 27.78 511 ASP A O 1
ATOM 4068 N N . PRO A 1 512 ? 13.458 -65.731 29.544 1.00 35.09 512 PRO A N 1
ATOM 4069 C CA . PRO A 1 512 ? 13.281 -66.260 30.898 1.00 35.09 512 PRO A CA 1
ATOM 4070 C C . PRO A 1 512 ? 14.538 -66.215 31.784 1.00 35.09 512 PRO A C 1
ATOM 4072 O O . PRO A 1 512 ? 15.601 -66.671 31.362 1.00 35.09 512 PRO A O 1
ATOM 4075 N N . LEU A 1 513 ? 14.380 -65.858 33.067 1.00 24.91 513 LEU A N 1
ATOM 4076 C CA . LEU A 1 513 ? 14.967 -66.640 34.181 1.00 24.91 513 LEU A CA 1
ATOM 4077 C C . LEU A 1 513 ? 14.370 -66.368 35.588 1.00 24.91 513 LEU A C 1
ATOM 4079 O O . LEU A 1 513 ? 15.098 -66.312 36.570 1.00 24.91 513 LEU A O 1
ATOM 4083 N N . GLY A 1 514 ? 13.038 -66.336 35.707 1.00 24.28 514 GLY A N 1
ATOM 4084 C CA . GLY A 1 514 ? 12.310 -66.988 36.813 1.00 24.28 514 GLY A CA 1
ATOM 4085 C C . GLY A 1 514 ? 12.290 -66.389 38.242 1.00 24.28 514 GLY A C 1
ATOM 4086 O O . GLY A 1 514 ? 13.304 -66.016 38.817 1.00 24.28 514 GLY A O 1
ATOM 4087 N N . LEU A 1 515 ? 11.104 -66.546 38.861 1.00 26.86 515 LEU A N 1
ATOM 4088 C CA . LEU A 1 515 ? 10.783 -66.584 40.311 1.00 26.86 515 LEU A CA 1
ATOM 4089 C C . LEU A 1 515 ? 10.350 -65.288 41.041 1.00 26.86 515 LEU A C 1
ATOM 4091 O O . LEU A 1 515 ? 11.084 -64.775 41.875 1.00 26.86 515 LEU A O 1
ATOM 4095 N N . GLY A 1 516 ? 9.059 -64.937 40.891 1.00 25.23 516 GLY A N 1
ATOM 4096 C CA . GLY A 1 516 ? 8.180 -64.387 41.954 1.00 25.23 516 GLY A CA 1
ATOM 4097 C C . GLY A 1 516 ? 8.494 -62.991 42.541 1.00 25.23 516 GLY A C 1
ATOM 4098 O O . GLY A 1 516 ? 9.544 -62.421 42.305 1.00 25.23 516 GLY A O 1
ATOM 4099 N N . SER A 1 517 ? 7.632 -62.360 43.348 1.00 26.72 517 SER A N 1
ATOM 4100 C CA . SER A 1 517 ? 6.190 -62.546 43.603 1.00 26.72 517 SER A CA 1
ATOM 4101 C C . SER A 1 517 ? 5.654 -61.368 44.446 1.00 26.72 517 SER A C 1
ATOM 4103 O O . SER A 1 517 ? 6.336 -60.971 45.382 1.00 26.72 517 SER A O 1
ATOM 4105 N N . GLN A 1 518 ? 4.401 -60.945 44.215 1.00 25.77 518 GLN A N 1
ATOM 4106 C CA . GLN A 1 518 ? 3.558 -60.075 45.074 1.00 25.77 518 GLN A CA 1
ATOM 4107 C C . GLN A 1 518 ? 3.917 -58.579 45.274 1.00 25.77 518 GLN A C 1
ATOM 4109 O O . GLN A 1 518 ? 4.929 -58.240 45.871 1.00 25.77 518 GLN A O 1
ATOM 4114 N N . GLY A 1 519 ? 2.921 -57.716 45.006 1.00 26.14 519 GLY A N 1
ATOM 4115 C CA . GLY A 1 519 ? 2.338 -56.861 46.059 1.00 26.14 519 GLY A CA 1
ATOM 4116 C C . GLY A 1 519 ? 2.559 -55.336 46.016 1.00 26.14 519 GLY A C 1
ATOM 4117 O O . GLY A 1 519 ? 3.686 -54.868 46.069 1.00 26.14 519 GLY A O 1
ATOM 4118 N N . GLY A 1 520 ? 1.457 -54.573 46.123 1.00 25.64 520 GLY A N 1
ATOM 4119 C CA . GLY A 1 520 ? 1.426 -53.374 46.986 1.00 25.64 520 GLY A CA 1
ATOM 4120 C C . GLY A 1 520 ? 1.412 -51.971 46.353 1.00 25.64 520 GLY A C 1
ATOM 4121 O O . GLY A 1 520 ? 2.436 -51.314 46.272 1.00 25.64 520 GLY A O 1
ATOM 4122 N N . SER A 1 521 ? 0.209 -51.478 46.039 1.00 25.94 521 SER A N 1
ATOM 4123 C CA . SER A 1 521 ? -0.321 -50.141 46.407 1.00 25.94 521 SER A CA 1
ATOM 4124 C C . SER A 1 521 ? 0.612 -48.943 46.730 1.00 25.94 521 SER A C 1
ATOM 4126 O O . SER A 1 521 ? 1.257 -48.933 47.776 1.00 25.94 521 SER A O 1
ATOM 4128 N N . GLY A 1 522 ? 0.362 -47.811 46.052 1.00 24.81 522 GLY A N 1
ATOM 4129 C CA . GLY A 1 522 ? -0.267 -46.659 46.731 1.00 24.81 522 GLY A CA 1
ATOM 4130 C C . GLY A 1 522 ? 0.525 -45.351 46.937 1.00 24.81 522 GLY A C 1
ATOM 4131 O O . GLY A 1 522 ? 1.594 -45.349 47.530 1.00 24.81 522 GLY A O 1
ATOM 4132 N N . MET A 1 523 ? -0.158 -44.241 46.604 1.00 25.72 523 MET A N 1
ATOM 4133 C CA . MET A 1 523 ? 0.033 -42.844 47.056 1.00 25.72 523 MET A CA 1
ATOM 4134 C C . MET A 1 523 ? 1.301 -42.076 46.602 1.00 25.72 523 MET A C 1
ATOM 4136 O O . MET A 1 523 ? 2.343 -42.676 46.396 1.00 25.72 523 MET A O 1
ATOM 4140 N N . THR A 1 524 ? 1.381 -40.737 46.515 1.00 23.05 524 THR A N 1
ATOM 4141 C CA . THR A 1 524 ? 0.471 -39.572 46.313 1.00 23.05 524 THR A CA 1
ATOM 4142 C C . THR A 1 524 ? 1.186 -38.333 46.909 1.00 23.05 524 THR A C 1
ATOM 4144 O O . THR A 1 524 ? 1.414 -38.294 48.111 1.00 23.05 524 THR A O 1
ATOM 4147 N N . VAL A 1 525 ? 1.434 -37.310 46.071 1.00 23.02 525 VAL A N 1
ATOM 4148 C CA . VAL A 1 525 ? 1.526 -35.850 46.379 1.00 23.02 525 VAL A CA 1
ATOM 4149 C C . VAL A 1 525 ? 2.837 -35.163 46.869 1.00 23.02 525 VAL A C 1
ATOM 4151 O O . VAL A 1 525 ? 3.174 -35.199 48.045 1.00 23.02 525 VAL A O 1
ATOM 4154 N N . VAL A 1 526 ? 3.435 -34.396 45.925 1.00 23.73 526 VAL A N 1
ATOM 4155 C CA . VAL A 1 526 ? 3.888 -32.960 45.944 1.00 23.73 526 VAL A CA 1
ATOM 4156 C C . VAL A 1 526 ? 4.974 -32.534 47.011 1.00 23.73 526 VAL A C 1
ATOM 4158 O O . VAL A 1 526 ? 5.519 -33.403 47.683 1.00 23.73 526 VAL A O 1
ATOM 4161 N N . PRO A 1 527 ? 5.509 -31.281 47.051 1.00 35.44 527 PRO A N 1
ATOM 4162 C CA . PRO A 1 527 ? 6.825 -30.927 46.474 1.00 35.44 527 PRO A CA 1
ATOM 4163 C C . PRO A 1 527 ? 7.823 -30.254 47.449 1.00 35.44 527 PRO A C 1
ATOM 4165 O O . PRO A 1 527 ? 7.424 -29.743 48.491 1.00 35.44 527 PRO A O 1
ATOM 4168 N N . ILE A 1 528 ? 9.096 -30.086 47.047 1.00 24.47 528 ILE A N 1
ATOM 4169 C CA . ILE A 1 528 ? 10.003 -29.086 47.657 1.00 24.47 528 ILE A CA 1
ATOM 4170 C C . ILE A 1 528 ? 10.859 -28.373 46.587 1.00 24.47 528 ILE A C 1
ATOM 4172 O O . ILE A 1 528 ? 11.487 -29.010 45.746 1.00 24.47 528 ILE A O 1
ATOM 4176 N N . SER A 1 529 ? 10.871 -27.038 46.659 1.00 24.27 529 SER A N 1
ATOM 4177 C CA . SER A 1 529 ? 11.738 -26.099 45.923 1.00 24.27 529 SER A CA 1
ATOM 4178 C C . SER A 1 529 ? 13.133 -25.998 46.560 1.00 24.27 529 SER A C 1
ATOM 4180 O O . SER A 1 529 ? 13.235 -26.222 47.763 1.00 24.27 529 SER A O 1
ATOM 4182 N N . LEU A 1 530 ? 14.173 -25.594 45.809 1.00 26.38 530 LEU A N 1
ATOM 4183 C CA . LEU A 1 530 ? 15.139 -24.560 46.244 1.00 26.38 530 LEU A CA 1
ATOM 4184 C C . LEU A 1 530 ? 16.204 -24.229 45.178 1.00 26.38 530 LEU A C 1
ATOM 4186 O O . LEU A 1 530 ? 16.697 -25.101 44.465 1.00 26.38 530 LEU A O 1
ATOM 4190 N N . SER A 1 531 ? 16.570 -22.945 45.126 1.00 23.08 531 SER A N 1
ATOM 4191 C CA . SER A 1 531 ? 17.529 -22.336 44.186 1.00 23.08 531 SER A CA 1
ATOM 4192 C C . SER A 1 531 ? 18.972 -22.281 44.787 1.00 23.08 531 SER A C 1
ATOM 4194 O O . SER A 1 531 ? 19.251 -23.041 45.715 1.00 23.08 531 SER A O 1
ATOM 4196 N N . PRO A 1 532 ? 19.974 -21.530 44.263 1.00 45.53 532 PRO A N 1
ATOM 4197 C CA . PRO A 1 532 ? 21.223 -22.161 43.814 1.00 45.53 532 PRO A CA 1
ATOM 4198 C C . PRO A 1 532 ? 22.496 -21.761 44.598 1.00 45.53 532 PRO A C 1
ATOM 4200 O O . PRO A 1 532 ? 22.537 -20.744 45.288 1.00 45.53 532 PRO A O 1
ATOM 4203 N N . GLY A 1 533 ? 23.597 -22.515 44.428 1.00 24.52 533 GLY A N 1
ATOM 4204 C CA . GLY A 1 533 ? 24.874 -22.227 45.106 1.00 24.52 533 GLY A CA 1
ATOM 4205 C C . GLY A 1 533 ? 26.135 -22.863 44.490 1.00 24.52 533 GLY A C 1
ATOM 4206 O O . GLY A 1 533 ? 26.383 -24.052 44.636 1.00 24.52 533 GLY A O 1
ATOM 4207 N N . LYS A 1 534 ? 26.950 -22.016 43.849 1.00 27.22 534 LYS A N 1
ATOM 4208 C CA . LYS A 1 534 ? 28.350 -22.166 43.371 1.00 27.22 534 LYS A CA 1
ATOM 4209 C C . LYS A 1 534 ? 29.243 -23.221 44.086 1.00 27.22 534 LYS A C 1
ATOM 4211 O O . LYS A 1 534 ? 29.346 -23.177 45.307 1.00 27.22 534 LYS A O 1
ATOM 4216 N N . THR A 1 535 ? 30.106 -23.954 43.353 1.00 26.02 535 THR A N 1
ATOM 4217 C CA . THR A 1 535 ? 31.569 -23.644 43.216 1.00 26.02 535 THR A CA 1
ATOM 4218 C C . THR A 1 535 ? 32.446 -24.713 42.503 1.00 26.02 535 THR A C 1
ATOM 4220 O O . THR A 1 535 ? 32.470 -25.872 42.882 1.00 26.02 535 THR A O 1
ATOM 4223 N N . ALA A 1 536 ? 33.246 -24.234 41.534 1.00 27.25 536 ALA A N 1
ATOM 4224 C CA . ALA A 1 536 ? 34.672 -24.511 41.231 1.00 27.25 536 ALA A CA 1
ATOM 4225 C C . ALA A 1 536 ? 35.298 -25.932 41.056 1.00 27.25 536 ALA A C 1
ATOM 4227 O O . ALA A 1 536 ? 35.318 -26.743 41.971 1.00 27.25 536 ALA A O 1
ATOM 4228 N N . ASN A 1 537 ? 36.105 -26.026 39.974 1.00 27.09 537 ASN A N 1
ATOM 4229 C CA . ASN A 1 537 ? 37.373 -26.787 39.801 1.00 27.09 537 ASN A CA 1
ATOM 4230 C C . ASN A 1 537 ? 37.316 -28.340 39.719 1.00 27.09 537 ASN A C 1
ATOM 4232 O O . ASN A 1 537 ? 36.760 -28.991 40.586 1.00 27.09 537 ASN A O 1
ATOM 4236 N N . HIS A 1 538 ? 37.974 -29.028 38.764 1.00 28.23 538 HIS A N 1
ATOM 4237 C CA . HIS A 1 538 ? 39.374 -28.834 38.337 1.00 28.23 538 HIS A CA 1
ATOM 4238 C C . HIS A 1 538 ? 39.797 -29.668 37.084 1.00 28.23 538 HIS A C 1
ATOM 4240 O O . HIS A 1 538 ? 39.247 -30.733 36.837 1.00 28.23 538 HIS A O 1
ATOM 4246 N N . ALA A 1 539 ? 40.919 -29.253 36.463 1.00 28.16 539 ALA A N 1
ATOM 4247 C CA . ALA A 1 539 ? 41.999 -30.076 35.859 1.00 28.16 539 ALA A CA 1
ATOM 4248 C C . ALA A 1 539 ? 41.972 -30.622 34.394 1.00 28.16 539 ALA A C 1
ATOM 4250 O O . ALA A 1 539 ? 41.371 -31.652 34.117 1.00 28.16 539 ALA A O 1
ATOM 4251 N N . ARG A 1 540 ? 42.945 -30.095 33.606 1.00 29.22 540 ARG A N 1
ATOM 4252 C CA . ARG A 1 540 ? 43.845 -30.782 32.623 1.00 29.22 540 ARG A CA 1
ATOM 4253 C C . ARG A 1 540 ? 43.235 -31.204 31.258 1.00 29.22 540 ARG A C 1
ATOM 4255 O O . ARG A 1 540 ? 42.067 -31.535 31.192 1.00 29.22 540 ARG A O 1
ATOM 4262 N N . HIS A 1 541 ? 43.961 -31.233 30.125 1.00 30.48 541 HIS A N 1
ATOM 4263 C CA . HIS A 1 541 ? 45.415 -31.179 29.845 1.00 30.48 541 HIS A CA 1
ATOM 4264 C C . HIS A 1 541 ? 45.723 -30.608 28.428 1.00 30.48 541 HIS A C 1
ATOM 4266 O O . HIS A 1 541 ? 44.850 -30.606 27.572 1.00 30.48 541 HIS A O 1
ATOM 4272 N N . ALA A 1 542 ? 47.014 -30.315 28.189 1.00 28.50 542 ALA A N 1
ATOM 4273 C CA . ALA A 1 542 ? 47.730 -30.216 26.896 1.00 28.50 542 ALA A CA 1
ATOM 4274 C C . ALA A 1 542 ? 47.759 -28.864 26.135 1.00 28.50 542 ALA A C 1
ATOM 4276 O O . ALA A 1 542 ? 46.744 -28.277 25.787 1.00 28.50 542 ALA A O 1
ATOM 4277 N N . ALA A 1 543 ? 48.996 -28.425 25.869 1.00 26.16 543 ALA A N 1
ATOM 4278 C CA . ALA A 1 543 ? 49.429 -27.293 25.031 1.00 26.16 543 ALA A CA 1
ATOM 4279 C C . ALA A 1 543 ? 50.140 -27.877 23.755 1.00 26.16 543 ALA A C 1
ATOM 4281 O O . ALA A 1 543 ? 49.943 -29.083 23.563 1.00 26.16 543 ALA A O 1
ATOM 4282 N N . PRO A 1 544 ? 50.966 -27.187 22.908 1.00 43.47 544 PRO A N 1
ATOM 4283 C CA . PRO A 1 544 ? 51.835 -26.023 23.207 1.00 43.47 544 PRO A CA 1
ATOM 4284 C C . PRO A 1 544 ? 52.059 -24.930 22.119 1.00 43.47 544 PRO A C 1
ATOM 4286 O O . PRO A 1 544 ? 51.789 -25.134 20.941 1.00 43.47 544 PRO A O 1
ATOM 4289 N N . SER A 1 545 ? 52.743 -23.850 22.558 1.00 29.83 545 SER A N 1
ATOM 4290 C CA . SER A 1 545 ? 53.682 -22.946 21.823 1.00 29.83 545 SER A CA 1
ATOM 4291 C C . SER A 1 545 ? 53.158 -22.098 20.645 1.00 29.83 545 SER A C 1
ATOM 4293 O O . SER A 1 545 ? 52.323 -22.560 19.883 1.00 29.83 545 SER A O 1
ATOM 4295 N N . SER A 1 546 ? 53.624 -20.863 20.401 1.00 29.33 546 SER A N 1
ATOM 4296 C CA . SER A 1 546 ? 54.805 -20.086 20.877 1.00 29.33 546 SER A CA 1
ATOM 4297 C C . SER A 1 546 ? 54.438 -18.582 21.019 1.00 29.33 546 SER A C 1
ATOM 4299 O O . SER A 1 546 ? 53.604 -18.121 20.249 1.00 29.33 546 SER A O 1
ATOM 4301 N N . GLU A 1 547 ? 54.841 -17.831 22.064 1.00 33.00 547 GLU A N 1
ATOM 4302 C CA . GLU A 1 547 ? 56.143 -17.111 22.229 1.00 33.00 547 GLU A CA 1
ATOM 4303 C C . GLU A 1 547 ? 56.281 -15.919 21.232 1.00 33.00 547 GLU A C 1
ATOM 4305 O O . GLU A 1 547 ? 55.990 -16.106 20.057 1.00 33.00 547 GLU A O 1
ATOM 4310 N N . GLU A 1 548 ? 56.625 -14.660 21.579 1.00 30.66 548 GLU A N 1
ATOM 4311 C CA . GLU A 1 548 ? 57.535 -14.090 22.607 1.00 30.66 548 GLU A CA 1
ATOM 4312 C C . GLU A 1 548 ? 57.226 -12.597 22.991 1.00 30.66 548 GLU A C 1
ATOM 4314 O O . GLU A 1 548 ? 56.769 -11.853 22.131 1.00 30.66 548 GLU A O 1
ATOM 4319 N N . ARG A 1 549 ? 57.633 -12.168 24.219 1.00 30.95 549 ARG A N 1
ATOM 4320 C CA . ARG A 1 549 ? 58.224 -10.839 24.631 1.00 30.95 549 ARG A CA 1
ATOM 4321 C C . ARG A 1 549 ? 57.416 -9.514 24.484 1.00 30.95 549 ARG A C 1
ATOM 4323 O O . ARG A 1 549 ? 56.499 -9.432 23.687 1.00 30.95 549 ARG A O 1
ATOM 4330 N N . GLU A 1 550 ? 57.689 -8.410 25.207 1.00 29.02 550 GLU A N 1
ATOM 4331 C CA . GLU A 1 550 ? 58.612 -8.076 26.324 1.00 29.02 550 GLU A CA 1
ATOM 4332 C C . GLU A 1 550 ? 58.039 -6.896 27.174 1.00 29.02 550 GLU A C 1
ATOM 4334 O O . GLU A 1 550 ? 57.200 -6.142 26.693 1.00 29.02 550 GLU A O 1
ATOM 4339 N N . GLU A 1 551 ? 58.478 -6.827 28.441 1.00 30.11 551 GLU A N 1
ATOM 4340 C CA . GLU A 1 551 ? 58.751 -5.713 29.400 1.00 30.11 551 GLU A CA 1
ATOM 4341 C C . GLU A 1 551 ? 58.384 -4.218 29.081 1.00 30.11 551 GLU A C 1
ATOM 4343 O O . GLU A 1 551 ? 58.234 -3.827 27.933 1.00 30.11 551 GLU A O 1
ATOM 4348 N N . GLU A 1 552 ? 58.227 -3.270 30.036 1.00 29.12 552 GLU A N 1
ATOM 4349 C CA . GLU A 1 552 ? 58.819 -3.136 31.391 1.00 29.12 552 GLU A CA 1
ATOM 4350 C C . GLU A 1 552 ? 58.078 -2.139 32.354 1.00 29.12 552 GLU A C 1
ATOM 4352 O O . GLU A 1 552 ? 57.356 -1.246 31.923 1.00 29.12 552 GLU A O 1
ATOM 4357 N N . ALA A 1 553 ? 58.359 -2.257 33.669 1.00 30.83 553 ALA A N 1
ATOM 4358 C CA . ALA A 1 553 ? 58.434 -1.209 34.726 1.00 30.83 553 ALA A CA 1
ATOM 4359 C C . ALA A 1 553 ? 57.236 -0.252 35.053 1.00 30.83 553 ALA A C 1
ATOM 4361 O O . ALA A 1 553 ? 57.042 0.771 34.413 1.00 30.83 553 ALA A O 1
ATOM 4362 N N . SER A 1 554 ? 56.532 -0.437 36.192 1.00 30.05 554 SER A N 1
ATOM 4363 C CA . SER A 1 554 ? 56.805 0.211 37.523 1.00 30.05 554 SER A CA 1
ATOM 4364 C C . SER A 1 554 ? 55.969 1.494 37.791 1.00 30.05 554 SER A C 1
ATOM 4366 O O . SER A 1 554 ? 55.603 2.159 36.837 1.00 30.05 554 SER A O 1
ATOM 4368 N N . GLN A 1 555 ? 55.619 1.973 39.001 1.00 33.81 555 GLN A N 1
ATOM 4369 C CA . GLN A 1 555 ? 55.699 1.572 40.433 1.00 33.81 555 GLN A CA 1
ATOM 4370 C C . GLN A 1 555 ? 54.760 2.547 41.226 1.00 33.81 555 GLN A C 1
ATOM 4372 O O . GLN A 1 555 ? 54.447 3.605 40.693 1.00 33.81 555 GLN A O 1
ATOM 4377 N N . ASP A 1 556 ? 54.288 2.389 42.477 1.00 31.72 556 ASP A N 1
ATOM 4378 C CA . ASP A 1 556 ? 54.246 1.327 43.508 1.00 31.72 556 ASP A CA 1
ATOM 4379 C C . ASP A 1 556 ? 53.135 1.701 44.552 1.00 31.72 556 ASP A C 1
ATOM 4381 O O . ASP A 1 556 ? 52.703 2.849 44.597 1.00 31.72 556 ASP A O 1
ATOM 4385 N N . ARG A 1 557 ? 52.800 0.789 45.484 1.00 31.94 557 ARG A N 1
ATOM 4386 C CA . ARG A 1 557 ? 52.241 1.007 46.858 1.00 31.94 557 ARG A CA 1
ATOM 4387 C C . ARG A 1 557 ? 50.773 1.459 47.055 1.00 31.94 557 ARG A C 1
ATOM 4389 O O . ARG A 1 557 ? 50.390 2.553 46.685 1.00 31.94 557 ARG A O 1
ATOM 4396 N N . LYS A 1 558 ? 49.902 0.599 47.630 1.00 31.56 558 LYS A N 1
ATOM 4397 C CA . LYS A 1 558 ? 49.706 0.226 49.078 1.00 31.56 558 LYS A CA 1
ATOM 4398 C C . LYS A 1 558 ? 48.896 1.297 49.857 1.00 31.56 558 LYS A C 1
ATOM 4400 O O . LYS A 1 558 ? 49.128 2.471 49.646 1.00 31.56 558 LYS A O 1
ATOM 4405 N N . GLN A 1 559 ? 47.983 0.992 50.795 1.00 30.06 559 GLN A N 1
ATOM 4406 C CA . GLN A 1 559 ? 47.763 -0.227 51.600 1.00 30.06 559 GLN A CA 1
ATOM 4407 C C . GLN A 1 559 ? 46.330 -0.266 52.206 1.00 30.06 559 GLN A C 1
ATOM 4409 O O . GLN A 1 559 ? 45.769 0.778 52.512 1.00 30.06 559 GLN A O 1
ATOM 4414 N N . ASN A 1 560 ? 45.782 -1.468 52.445 1.00 33.69 560 ASN A N 1
ATOM 4415 C CA . ASN A 1 560 ? 44.586 -1.743 53.286 1.00 33.69 560 ASN A CA 1
ATOM 4416 C C . ASN A 1 560 ? 44.922 -1.538 54.799 1.00 33.69 560 ASN A C 1
ATOM 4418 O O . ASN A 1 560 ? 46.127 -1.592 55.085 1.00 33.69 560 ASN A O 1
ATOM 4422 N N . PRO A 1 561 ? 43.979 -1.393 55.783 1.00 43.78 561 PRO A N 1
ATOM 4423 C CA . PRO A 1 561 ? 42.959 -2.432 56.065 1.00 43.78 561 PRO A CA 1
ATOM 4424 C C . PRO A 1 561 ? 41.612 -2.080 56.796 1.00 43.78 561 PRO A C 1
ATOM 4426 O O . PRO A 1 561 ? 41.444 -1.071 57.470 1.00 43.78 561 PRO A O 1
ATOM 4429 N N . VAL A 1 562 ? 40.710 -3.070 56.706 1.00 30.70 562 VAL A N 1
ATOM 4430 C CA . VAL A 1 562 ? 39.553 -3.555 57.537 1.00 30.70 562 VAL A CA 1
ATOM 4431 C C . VAL A 1 562 ? 39.899 -3.770 59.057 1.00 30.70 562 VAL A C 1
ATOM 4433 O O . VAL A 1 562 ? 41.110 -3.781 59.295 1.00 30.70 562 VAL A O 1
ATOM 4436 N N . PRO A 1 563 ? 39.022 -4.036 60.101 1.00 51.28 563 PRO A N 1
ATOM 4437 C CA . PRO A 1 563 ? 37.535 -4.210 60.318 1.00 51.28 563 PRO A CA 1
ATOM 4438 C C . PRO A 1 563 ? 36.988 -3.341 61.536 1.00 51.28 563 PRO A C 1
ATOM 4440 O O . PRO A 1 563 ? 37.578 -2.278 61.723 1.00 51.28 563 PRO A O 1
ATOM 4443 N N . PRO A 1 564 ? 36.015 -3.701 62.455 1.00 46.22 564 PRO A N 1
ATOM 4444 C CA . PRO A 1 564 ? 34.901 -4.699 62.519 1.00 46.22 564 PRO A CA 1
ATOM 4445 C C . PRO A 1 564 ? 33.486 -4.248 63.055 1.00 46.22 564 PRO A C 1
ATOM 4447 O O . PRO A 1 564 ? 33.315 -3.241 63.729 1.00 46.22 564 PRO A O 1
ATOM 4450 N N . VAL A 1 565 ? 32.505 -5.138 62.807 1.00 33.59 565 VAL A N 1
ATOM 4451 C CA . VAL A 1 565 ? 31.223 -5.544 63.498 1.00 33.59 565 VAL A CA 1
ATOM 4452 C C . VAL A 1 565 ? 31.317 -5.617 65.068 1.00 33.59 565 VAL A C 1
ATOM 4454 O O . VAL A 1 565 ? 32.469 -5.757 65.486 1.00 33.59 565 VAL A O 1
ATOM 4457 N N . PRO A 1 566 ? 30.263 -5.614 65.976 1.00 47.53 566 PRO A N 1
ATOM 4458 C CA . PRO A 1 566 ? 28.836 -6.081 65.875 1.00 47.53 566 PRO A CA 1
ATOM 4459 C C . PRO A 1 566 ? 27.665 -5.361 66.661 1.00 47.53 566 PRO A C 1
ATOM 4461 O O . PRO A 1 566 ? 27.880 -4.545 67.547 1.00 47.53 566 PRO A O 1
ATOM 4464 N N . ALA A 1 567 ? 26.436 -5.893 66.450 1.00 27.31 567 ALA A N 1
ATOM 4465 C CA . ALA A 1 567 ? 25.318 -6.154 67.410 1.00 27.31 567 ALA A CA 1
ATOM 4466 C C . ALA A 1 567 ? 24.274 -5.078 67.842 1.00 27.31 567 ALA A C 1
ATOM 4468 O O . ALA A 1 567 ? 24.549 -3.895 67.988 1.00 27.31 567 ALA A O 1
ATOM 4469 N N . ALA A 1 568 ? 23.042 -5.575 68.073 1.00 27.75 568 ALA A N 1
ATOM 4470 C CA . ALA A 1 568 ? 21.778 -4.887 68.424 1.00 27.75 568 ALA A CA 1
ATOM 4471 C C . ALA A 1 568 ? 21.334 -5.224 69.883 1.00 27.75 568 ALA A C 1
ATOM 4473 O O . ALA A 1 568 ? 22.156 -5.800 70.601 1.00 27.75 568 ALA A O 1
ATOM 4474 N N . PRO A 1 569 ? 20.064 -5.052 70.345 1.00 53.03 569 PRO A N 1
ATOM 4475 C CA . PRO A 1 569 ? 18.934 -4.176 69.951 1.00 53.03 569 PRO A CA 1
ATOM 4476 C C . PRO A 1 569 ? 18.361 -3.356 71.155 1.00 53.03 569 PRO A C 1
ATOM 4478 O O . PRO A 1 569 ? 18.891 -3.461 72.254 1.00 53.03 569 PRO A O 1
ATOM 4481 N N . VAL A 1 570 ? 17.258 -2.593 70.979 1.00 27.47 570 VAL A N 1
ATOM 4482 C CA . VAL A 1 570 ? 16.118 -2.356 71.933 1.00 27.47 570 VAL A CA 1
ATOM 4483 C C . VAL A 1 570 ? 15.193 -1.238 71.395 1.00 27.47 570 VAL A C 1
ATOM 4485 O O . VAL A 1 570 ? 15.669 -0.304 70.759 1.00 27.47 570 VAL A O 1
ATOM 4488 N N . ALA A 1 571 ? 13.877 -1.322 71.644 1.00 31.84 571 ALA A N 1
ATOM 4489 C CA . ALA A 1 571 ? 12.848 -0.408 71.117 1.00 31.84 571 ALA A CA 1
ATOM 4490 C C . ALA A 1 571 ? 12.148 0.451 72.197 1.00 31.84 571 ALA A C 1
ATOM 4492 O O . ALA A 1 571 ? 11.883 -0.052 73.290 1.00 31.84 571 ALA A O 1
ATOM 4493 N N . VAL A 1 572 ? 11.757 1.695 71.862 1.00 24.91 572 VAL A N 1
ATOM 4494 C CA . VAL A 1 572 ? 10.774 2.539 72.593 1.00 24.91 572 VAL A CA 1
ATOM 4495 C C . VAL A 1 572 ? 9.951 3.397 71.594 1.00 24.91 572 VAL A C 1
ATOM 4497 O O . VAL A 1 572 ? 10.394 3.652 70.483 1.00 24.91 572 VAL A O 1
ATOM 4500 N N . LYS A 1 573 ? 8.727 3.773 71.998 1.00 24.48 573 LYS A N 1
ATOM 4501 C CA . LYS A 1 573 ? 7.580 4.328 71.238 1.00 24.48 573 LYS A CA 1
ATOM 4502 C C . LYS A 1 573 ? 7.742 5.678 70.488 1.00 24.48 573 LYS A C 1
ATOM 4504 O O . LYS A 1 573 ? 8.378 6.587 71.003 1.00 24.48 573 LYS A O 1
ATOM 4509 N N . ALA A 1 574 ? 6.990 5.751 69.374 1.00 28.16 574 ALA A N 1
ATOM 4510 C CA . ALA A 1 574 ? 6.230 6.829 68.680 1.00 28.16 574 ALA A CA 1
ATOM 4511 C C . ALA A 1 574 ? 6.012 8.214 69.367 1.00 28.16 574 ALA A C 1
ATOM 4513 O O . ALA A 1 574 ? 6.065 8.250 70.600 1.00 28.16 574 ALA A O 1
ATOM 4514 N N . PRO A 1 575 ? 5.615 9.305 68.640 1.00 38.81 575 PRO A N 1
ATOM 4515 C CA . PRO A 1 575 ? 4.924 9.329 67.323 1.00 38.81 575 PRO A CA 1
ATOM 4516 C C . PRO A 1 575 ? 5.359 10.425 66.298 1.00 38.81 575 PRO A C 1
ATOM 4518 O O . PRO A 1 575 ? 6.297 11.169 66.552 1.00 38.81 575 PRO A O 1
ATOM 4521 N N . GLU A 1 576 ? 4.581 10.521 65.201 1.00 25.91 576 GLU A N 1
ATOM 4522 C CA . GLU A 1 576 ? 4.247 11.700 64.351 1.00 25.91 576 GLU A CA 1
ATOM 4523 C C . GLU A 1 576 ? 4.665 11.694 62.860 1.00 25.91 576 GLU A C 1
ATOM 4525 O O . GLU A 1 576 ? 5.834 11.643 62.510 1.00 25.91 576 GLU A O 1
ATOM 4530 N N . ALA A 1 577 ? 3.623 11.773 62.015 1.00 30.42 577 ALA A N 1
ATOM 4531 C CA . ALA A 1 577 ? 3.507 12.426 60.704 1.00 30.42 577 ALA A CA 1
ATOM 4532 C C . ALA A 1 577 ? 4.743 12.544 59.780 1.00 30.42 577 ALA A C 1
ATOM 4534 O O . ALA A 1 577 ? 5.254 13.643 59.621 1.00 30.42 577 ALA A O 1
ATOM 4535 N N . ASP A 1 578 ? 5.094 11.460 59.072 1.00 28.41 578 ASP A N 1
ATOM 4536 C CA . ASP A 1 578 ? 5.809 11.503 57.776 1.00 28.41 578 ASP A CA 1
ATOM 4537 C C . ASP A 1 578 ? 5.675 10.154 57.019 1.00 28.41 578 ASP A C 1
ATOM 4539 O O . ASP A 1 578 ? 6.613 9.370 56.921 1.00 28.41 578 ASP A O 1
ATOM 4543 N N . GLU A 1 579 ? 4.478 9.843 56.496 1.00 27.78 579 GLU A N 1
ATOM 4544 C CA . GLU A 1 579 ? 4.219 8.609 55.707 1.00 27.78 579 GLU A CA 1
ATOM 4545 C C . GLU A 1 579 ? 3.555 8.861 54.332 1.00 27.78 579 GLU A C 1
ATOM 4547 O O . GLU A 1 579 ? 3.069 7.933 53.690 1.00 27.78 579 GLU A O 1
ATOM 4552 N N . VAL A 1 580 ? 3.559 10.105 53.833 1.00 29.17 580 VAL A N 1
ATOM 4553 C CA . VAL A 1 580 ? 3.056 10.434 52.475 1.00 29.17 580 VAL A CA 1
ATOM 4554 C C . VAL A 1 580 ? 4.193 10.719 51.478 1.00 29.17 580 VAL A C 1
ATOM 4556 O O . VAL A 1 580 ? 4.034 10.477 50.284 1.00 29.17 580 VAL A O 1
ATOM 4559 N N . GLU A 1 581 ? 5.370 11.161 51.939 1.00 28.56 581 GLU A N 1
ATOM 4560 C CA . GLU A 1 581 ? 6.512 11.455 51.052 1.00 28.56 581 GLU A CA 1
ATOM 4561 C C . GLU A 1 581 ? 7.328 10.208 50.660 1.00 28.56 581 GLU A C 1
ATOM 4563 O O . GLU A 1 581 ? 7.819 10.121 49.534 1.00 28.56 581 GLU A O 1
ATOM 4568 N N . THR A 1 582 ? 7.430 9.194 51.528 1.00 28.42 582 THR A N 1
ATOM 4569 C CA . THR A 1 582 ? 8.297 8.022 51.282 1.00 28.42 582 THR A CA 1
ATOM 4570 C C . THR A 1 582 ? 7.751 7.054 50.227 1.00 28.42 582 THR A C 1
ATOM 4572 O O . THR A 1 582 ? 8.533 6.373 49.571 1.00 28.42 582 THR A O 1
ATOM 4575 N N . VAL A 1 583 ? 6.430 7.010 50.009 1.00 29.30 583 VAL A N 1
ATOM 4576 C CA . VAL A 1 583 ? 5.834 6.196 48.931 1.00 29.30 583 VAL A CA 1
ATOM 4577 C C . VAL A 1 583 ? 6.118 6.832 47.566 1.00 29.30 583 VAL A C 1
ATOM 4579 O O . VAL A 1 583 ? 6.583 6.153 46.653 1.00 29.30 583 VAL A O 1
ATOM 4582 N N . MET A 1 584 ? 5.936 8.152 47.449 1.00 27.06 584 MET A N 1
ATOM 4583 C CA . MET A 1 584 ? 6.124 8.896 46.195 1.00 27.06 584 MET A CA 1
ATOM 4584 C C . MET A 1 584 ? 7.589 8.944 45.733 1.00 27.06 584 MET A C 1
ATOM 4586 O O . MET A 1 584 ? 7.846 8.975 44.533 1.00 27.06 584 MET A O 1
ATOM 4590 N N . ALA A 1 585 ? 8.551 8.898 46.660 1.00 27.05 585 ALA A N 1
ATOM 4591 C CA . ALA A 1 585 ? 9.977 8.856 46.330 1.00 27.05 585 ALA A CA 1
ATOM 4592 C C . ALA A 1 585 ? 10.452 7.497 45.768 1.00 27.05 585 ALA A C 1
ATOM 4594 O O . ALA A 1 585 ? 11.501 7.441 45.137 1.00 27.05 585 ALA A O 1
ATOM 4595 N N . SER A 1 586 ? 9.696 6.409 45.970 1.00 26.00 586 SER A N 1
ATOM 4596 C CA . SER A 1 586 ? 10.090 5.057 45.528 1.00 26.00 586 SER A CA 1
ATOM 4597 C C . SER A 1 586 ? 9.658 4.685 44.103 1.00 26.00 586 SER A C 1
ATOM 4599 O O . SER A 1 586 ? 10.078 3.654 43.595 1.00 26.00 586 SER A O 1
ATOM 4601 N N . VAL A 1 587 ? 8.857 5.530 43.443 1.00 28.05 587 VAL A N 1
ATOM 4602 C CA . VAL A 1 587 ? 8.349 5.308 42.070 1.00 28.05 587 VAL A CA 1
ATOM 4603 C C . VAL A 1 587 ? 9.153 6.107 41.022 1.00 28.05 587 VAL A C 1
ATOM 4605 O O . VAL A 1 587 ? 8.951 5.951 39.823 1.00 28.05 587 VAL A O 1
ATOM 4608 N N . ALA A 1 588 ? 10.081 6.968 41.456 1.00 25.94 588 ALA A N 1
ATOM 4609 C CA . ALA A 1 588 ? 10.767 7.927 40.585 1.00 25.94 588 ALA A CA 1
ATOM 4610 C C . ALA A 1 588 ? 12.056 7.407 39.910 1.00 25.94 588 ALA A C 1
ATOM 4612 O O . ALA A 1 588 ? 12.458 7.972 38.898 1.00 25.94 588 ALA A O 1
ATOM 4613 N N . ASP A 1 589 ? 12.686 6.350 40.438 1.00 25.56 589 ASP A N 1
ATOM 4614 C CA . ASP A 1 589 ? 14.015 5.871 39.997 1.00 25.56 589 ASP A CA 1
ATOM 4615 C C . ASP A 1 589 ? 13.981 4.578 39.146 1.00 25.56 589 ASP A C 1
ATOM 4617 O O . ASP A 1 589 ? 15.034 4.062 38.773 1.00 25.56 589 ASP A O 1
ATOM 4621 N N . GLU A 1 590 ? 12.799 4.047 38.802 1.00 26.36 590 GLU A N 1
ATOM 4622 C CA . GLU A 1 590 ? 12.659 2.778 38.051 1.00 26.36 590 GLU A CA 1
ATOM 4623 C C . GLU A 1 590 ? 12.023 2.938 36.650 1.00 26.36 590 GLU A C 1
ATOM 4625 O O . GLU A 1 590 ? 11.625 1.962 36.021 1.00 26.36 590 GLU A O 1
ATOM 4630 N N . VAL A 1 591 ? 11.963 4.169 36.116 1.00 29.97 591 VAL A N 1
ATOM 4631 C CA . VAL A 1 591 ? 11.423 4.463 34.769 1.00 29.97 591 VAL A CA 1
ATOM 4632 C C . VAL A 1 591 ? 12.406 5.281 33.921 1.00 29.97 591 VAL A C 1
ATOM 4634 O O . VAL A 1 591 ? 12.165 6.443 33.622 1.00 29.97 591 VAL A O 1
ATOM 4637 N N . ILE A 1 592 ? 13.513 4.645 33.525 1.00 30.89 592 ILE A N 1
ATOM 4638 C CA . ILE A 1 592 ? 14.158 4.719 32.194 1.00 30.89 592 ILE A CA 1
ATOM 4639 C C . ILE A 1 592 ? 14.986 3.428 32.081 1.00 30.89 592 ILE A C 1
ATOM 4641 O O . ILE A 1 592 ? 16.090 3.317 32.611 1.00 30.89 592 ILE A O 1
ATOM 4645 N N . SER A 1 593 ? 14.416 2.425 31.417 1.00 28.86 593 SER A N 1
ATOM 4646 C CA . SER A 1 593 ? 15.054 1.137 31.130 1.00 28.86 593 SER A CA 1
ATOM 4647 C C . SER A 1 593 ? 15.270 1.002 29.614 1.00 28.86 593 SER A C 1
ATOM 4649 O O . SER A 1 593 ? 14.420 1.471 28.853 1.00 28.86 593 SER A O 1
ATOM 4651 N N . PRO A 1 594 ? 16.340 0.332 29.133 1.00 27.95 594 PRO A N 1
ATOM 4652 C CA . PRO A 1 594 ? 16.523 0.003 27.712 1.00 27.95 594 PRO A CA 1
ATOM 4653 C C . PRO A 1 594 ? 15.450 -0.931 27.118 1.00 27.95 594 PRO A C 1
ATOM 4655 O O . PRO A 1 594 ? 15.557 -1.336 25.962 1.00 27.95 594 PRO A O 1
ATOM 4658 N N . GLU A 1 595 ? 14.445 -1.323 27.903 1.00 30.41 595 GLU A N 1
ATOM 4659 C CA . GLU A 1 595 ? 13.366 -2.221 27.495 1.00 30.41 595 GLU A CA 1
ATOM 4660 C C . GLU A 1 595 ? 12.371 -1.596 26.514 1.00 30.41 595 GLU A C 1
ATOM 4662 O O . GLU A 1 595 ? 11.752 -2.355 25.781 1.00 30.41 595 GLU A O 1
ATOM 4667 N N . SER A 1 596 ? 12.249 -0.266 26.401 1.00 33.19 596 SER A N 1
ATOM 4668 C CA . SER A 1 596 ? 11.308 0.348 25.443 1.00 33.19 596 SER A CA 1
ATOM 4669 C C . SER A 1 596 ? 11.582 -0.059 23.990 1.00 33.19 596 SER A C 1
ATOM 4671 O O . SER A 1 596 ? 10.654 -0.431 23.281 1.00 33.19 596 SER A O 1
ATOM 4673 N N . ALA A 1 597 ? 12.851 -0.095 23.573 1.00 31.72 597 ALA A N 1
ATOM 4674 C CA . ALA A 1 597 ? 13.239 -0.534 22.231 1.00 31.72 597 ALA A CA 1
ATOM 4675 C C . ALA A 1 597 ? 12.984 -2.037 21.999 1.00 31.72 597 ALA A C 1
ATOM 4677 O O . ALA A 1 597 ? 12.622 -2.437 20.899 1.00 31.72 597 ALA A O 1
ATOM 4678 N N . LYS A 1 598 ? 13.121 -2.869 23.042 1.00 33.16 598 LYS A N 1
ATOM 4679 C CA . LYS A 1 598 ? 12.766 -4.297 22.973 1.00 33.16 598 LYS A CA 1
ATOM 4680 C C . LYS A 1 598 ? 11.262 -4.526 22.977 1.00 33.16 598 LYS A C 1
ATOM 4682 O O . LYS A 1 598 ? 10.798 -5.483 22.377 1.00 33.16 598 LYS A O 1
ATOM 4687 N N . ILE A 1 599 ? 10.504 -3.673 23.657 1.00 34.75 599 ILE A N 1
ATOM 4688 C CA . ILE A 1 599 ? 9.045 -3.703 23.644 1.00 34.75 599 ILE A CA 1
ATOM 4689 C C . ILE A 1 599 ? 8.542 -3.282 22.260 1.00 34.75 599 ILE A C 1
ATOM 4691 O O . ILE A 1 599 ? 7.662 -3.948 21.739 1.00 34.75 599 ILE A O 1
ATOM 4695 N N . GLU A 1 600 ? 9.136 -2.275 21.611 1.00 35.09 600 GLU A N 1
ATOM 4696 C CA . GLU A 1 600 ? 8.843 -1.945 20.204 1.00 35.09 600 GLU A CA 1
ATOM 4697 C C . GLU A 1 600 ? 9.203 -3.090 19.237 1.00 35.09 600 GLU A C 1
ATOM 4699 O O . GLU A 1 600 ? 8.431 -3.375 18.326 1.00 35.09 600 GLU A O 1
ATOM 4704 N N . GLU A 1 601 ? 10.322 -3.789 19.456 1.00 36.19 601 GLU A N 1
ATOM 4705 C CA . GLU A 1 601 ? 10.731 -4.971 18.676 1.00 36.19 601 GLU A CA 1
ATOM 4706 C C . GLU A 1 601 ? 9.741 -6.144 18.854 1.00 36.19 601 GLU A C 1
ATOM 4708 O O . GLU A 1 601 ? 9.247 -6.687 17.869 1.00 36.19 601 GLU A O 1
ATOM 4713 N N . ILE A 1 602 ? 9.347 -6.451 20.097 1.00 37.16 602 ILE A N 1
ATOM 4714 C CA . ILE A 1 602 ? 8.328 -7.464 20.433 1.00 37.16 602 ILE A CA 1
ATOM 4715 C C . ILE A 1 602 ? 6.934 -7.062 19.920 1.00 37.16 602 ILE A C 1
ATOM 4717 O O . ILE A 1 602 ? 6.164 -7.925 19.512 1.00 37.16 602 ILE A O 1
ATOM 4721 N N . ILE A 1 603 ? 6.592 -5.769 19.907 1.00 35.50 603 ILE A N 1
ATOM 4722 C CA . ILE A 1 603 ? 5.337 -5.265 19.326 1.00 35.50 603 ILE A CA 1
ATOM 4723 C C . ILE A 1 603 ? 5.351 -5.432 17.806 1.00 35.50 603 ILE A C 1
ATOM 4725 O O . ILE A 1 603 ? 4.342 -5.850 17.251 1.00 35.50 603 ILE A O 1
ATOM 4729 N N . ALA A 1 604 ? 6.465 -5.149 17.127 1.00 38.41 604 ALA A N 1
ATOM 4730 C CA . ALA A 1 604 ? 6.578 -5.382 15.690 1.00 38.41 604 ALA A CA 1
ATOM 4731 C C . ALA A 1 604 ? 6.441 -6.876 15.346 1.00 38.41 604 ALA A C 1
ATOM 4733 O O . ALA A 1 604 ? 5.757 -7.215 14.384 1.00 38.41 604 ALA A O 1
ATOM 4734 N N . GLU A 1 605 ? 7.030 -7.758 16.159 1.00 37.44 605 GLU A N 1
ATOM 4735 C CA . GLU A 1 605 ? 6.936 -9.215 16.009 1.00 37.44 605 GLU A CA 1
ATOM 4736 C C . GLU A 1 605 ? 5.501 -9.719 16.281 1.00 37.44 605 GLU A C 1
ATOM 4738 O O . GLU A 1 605 ? 4.926 -10.412 15.447 1.00 37.44 605 GLU A O 1
ATOM 4743 N N . ALA A 1 606 ? 4.855 -9.272 17.365 1.00 35.47 606 ALA A N 1
ATOM 4744 C CA . ALA A 1 606 ? 3.479 -9.646 17.706 1.00 35.47 606 ALA A CA 1
ATOM 4745 C C . ALA A 1 606 ? 2.427 -9.077 16.734 1.00 35.47 606 ALA A C 1
ATOM 4747 O O . ALA A 1 606 ? 1.470 -9.765 16.390 1.00 35.47 606 ALA A O 1
ATOM 4748 N N . VAL A 1 607 ? 2.592 -7.838 16.253 1.00 37.91 607 VAL A N 1
ATOM 4749 C CA . VAL A 1 607 ? 1.725 -7.259 15.211 1.00 37.91 607 VAL A CA 1
ATOM 4750 C C . VAL A 1 607 ? 1.926 -7.987 13.882 1.00 37.91 607 VAL A C 1
ATOM 4752 O O . VAL A 1 607 ? 0.959 -8.158 13.147 1.00 37.91 607 VAL A O 1
ATOM 4755 N N . TYR A 1 608 ? 3.139 -8.459 13.579 1.00 40.19 608 TYR A N 1
ATOM 4756 C CA . TYR A 1 608 ? 3.393 -9.288 12.401 1.00 40.19 608 TYR A CA 1
ATOM 4757 C C . TYR A 1 608 ? 2.741 -10.674 12.518 1.00 40.19 608 TYR A C 1
ATOM 4759 O O . TYR A 1 608 ? 2.087 -11.098 11.570 1.00 40.19 608 TYR A O 1
ATOM 4767 N N . GLU A 1 609 ? 2.835 -11.348 13.671 1.00 36.91 609 GLU A N 1
ATOM 4768 C CA . GLU A 1 609 ? 2.166 -12.639 13.905 1.00 36.91 609 GLU A CA 1
ATOM 4769 C C . GLU A 1 609 ? 0.632 -12.520 13.880 1.00 36.91 609 GLU A C 1
ATOM 4771 O O . GLU A 1 609 ? -0.028 -13.310 13.206 1.00 36.91 609 GLU A O 1
ATOM 4776 N N . VAL A 1 610 ? 0.053 -11.506 14.536 1.00 38.81 610 VAL A N 1
ATOM 4777 C CA . VAL A 1 610 ? -1.402 -11.258 14.507 1.00 38.81 610 VAL A CA 1
ATOM 4778 C C . VAL A 1 610 ? -1.866 -10.874 13.102 1.00 38.81 610 VAL A C 1
ATOM 4780 O O . VAL A 1 610 ? -2.896 -11.366 12.648 1.00 38.81 610 VAL A O 1
ATOM 4783 N N . LYS A 1 611 ? -1.109 -10.043 12.375 1.00 37.91 611 LYS A N 1
ATOM 4784 C CA . LYS A 1 611 ? -1.448 -9.686 10.993 1.00 37.91 611 LYS A CA 1
ATOM 4785 C C . LYS A 1 611 ? -1.347 -10.887 10.054 1.00 37.91 611 LYS A C 1
ATOM 4787 O O . LYS A 1 611 ? -2.239 -11.057 9.237 1.00 37.91 611 LYS A O 1
ATOM 4792 N N . ALA A 1 612 ? -0.333 -11.740 10.200 1.00 38.69 612 ALA A N 1
ATOM 4793 C CA . ALA A 1 612 ? -0.217 -12.970 9.419 1.00 38.69 612 ALA A CA 1
ATOM 4794 C C . ALA A 1 612 ? -1.398 -13.921 9.677 1.00 38.69 612 ALA A C 1
ATOM 4796 O O . ALA A 1 612 ? -2.008 -14.390 8.721 1.00 38.69 612 ALA A O 1
ATOM 4797 N N . ALA A 1 613 ? -1.776 -14.127 10.944 1.00 36.81 613 ALA A N 1
ATOM 4798 C CA . ALA A 1 613 ? -2.943 -14.934 11.303 1.00 36.81 613 ALA A CA 1
ATOM 4799 C C . ALA A 1 613 ? -4.258 -14.349 10.753 1.00 36.81 613 ALA A C 1
ATOM 4801 O O . ALA A 1 613 ? -5.149 -15.092 10.354 1.00 36.81 613 ALA A O 1
ATOM 4802 N N . VAL A 1 614 ? -4.392 -13.021 10.695 1.00 36.66 614 VAL A N 1
ATOM 4803 C CA . VAL A 1 614 ? -5.602 -12.372 10.165 1.00 36.66 614 VAL A CA 1
ATOM 4804 C C . VAL A 1 614 ? -5.617 -12.339 8.639 1.00 36.66 614 VAL A C 1
ATOM 4806 O O . VAL A 1 614 ? -6.677 -12.551 8.064 1.00 36.66 614 VAL A O 1
ATOM 4809 N N . ASP A 1 615 ? -4.481 -12.150 7.967 1.00 38.97 615 ASP A N 1
ATOM 4810 C CA . ASP A 1 615 ? -4.381 -12.273 6.507 1.00 38.97 615 ASP A CA 1
ATOM 4811 C C . ASP A 1 615 ? -4.698 -13.723 6.061 1.00 38.97 615 ASP A C 1
ATOM 4813 O O . ASP A 1 615 ? -5.351 -13.929 5.036 1.00 38.97 615 ASP A O 1
ATOM 4817 N N . GLU A 1 616 ? -4.315 -14.727 6.861 1.00 37.19 616 GLU A N 1
ATOM 4818 C CA . GLU A 1 616 ? -4.655 -16.148 6.670 1.00 37.19 616 GLU A CA 1
ATOM 4819 C C . GLU A 1 616 ? -6.163 -16.409 6.885 1.00 37.19 616 GLU A C 1
ATOM 4821 O O . GLU A 1 616 ? -6.815 -17.022 6.039 1.00 37.19 616 GLU A O 1
ATOM 4826 N N . ILE A 1 617 ? -6.760 -15.829 7.932 1.00 36.81 617 ILE A N 1
ATOM 4827 C CA . ILE A 1 617 ? -8.201 -15.936 8.222 1.00 36.81 617 ILE A CA 1
ATOM 4828 C C . ILE A 1 617 ? -9.074 -15.159 7.212 1.00 36.81 617 ILE A C 1
ATOM 4830 O O . ILE A 1 617 ? -10.133 -15.632 6.798 1.00 36.81 617 ILE A O 1
ATOM 4834 N N . VAL A 1 618 ? -8.657 -13.977 6.756 1.00 34.66 618 VAL A N 1
ATOM 4835 C CA . VAL A 1 618 ? -9.376 -13.206 5.722 1.00 34.66 618 VAL A CA 1
ATOM 4836 C C . VAL A 1 618 ? -9.325 -13.930 4.370 1.00 34.66 618 VAL A C 1
ATOM 4838 O O . VAL A 1 618 ? -10.317 -13.917 3.633 1.00 34.66 618 VAL A O 1
ATOM 4841 N N . ALA A 1 619 ? -8.223 -14.627 4.070 1.00 37.38 619 ALA A N 1
ATOM 4842 C CA . ALA A 1 619 ? -8.129 -15.507 2.908 1.00 37.38 619 ALA A CA 1
ATOM 4843 C C . ALA A 1 619 ? -9.044 -16.745 3.017 1.00 37.38 619 ALA A C 1
ATOM 4845 O O . ALA A 1 619 ? -9.628 -17.142 2.008 1.00 37.38 619 ALA A O 1
ATOM 4846 N N . GLU A 1 620 ? -9.228 -17.317 4.213 1.00 33.53 620 GLU A N 1
ATOM 4847 C CA . GLU A 1 620 ? -10.112 -18.474 4.443 1.00 33.53 620 GLU A CA 1
ATOM 4848 C C . GLU A 1 620 ? -11.608 -18.187 4.240 1.00 33.53 620 GLU A C 1
ATOM 4850 O O . GLU A 1 620 ? -12.352 -19.090 3.862 1.00 33.53 620 GLU A O 1
ATOM 4855 N N . PHE A 1 621 ? -12.070 -16.951 4.458 1.00 31.30 621 PHE A N 1
ATOM 4856 C CA . PHE A 1 621 ? -13.508 -16.640 4.494 1.00 31.30 621 PHE A CA 1
ATOM 4857 C C . PHE A 1 621 ? -14.029 -15.758 3.339 1.00 31.30 621 PHE A C 1
ATOM 4859 O O . PHE A 1 621 ? -15.048 -15.065 3.475 1.00 31.30 621 PHE A O 1
ATOM 4866 N N . SER A 1 622 ? -13.359 -15.779 2.188 1.00 26.23 622 SER A N 1
ATOM 4867 C CA . SER A 1 622 ? -13.852 -15.148 0.954 1.00 26.23 622 SER A CA 1
ATOM 4868 C C . SER A 1 622 ? -14.893 -16.037 0.249 1.00 26.23 622 SER A C 1
ATOM 4870 O O . SER A 1 622 ? -14.586 -16.703 -0.739 1.00 26.23 622 SER A O 1
ATOM 4872 N N . GLU A 1 623 ? -16.129 -16.074 0.762 1.00 28.73 623 GLU A N 1
ATOM 4873 C CA . GLU A 1 623 ? -17.236 -16.807 0.122 1.00 28.73 623 GLU A CA 1
ATOM 4874 C C . GLU A 1 623 ? -17.672 -16.166 -1.218 1.00 28.73 623 GLU A C 1
ATOM 4876 O O . GLU A 1 623 ? -17.714 -14.937 -1.328 1.00 28.73 623 GLU A O 1
ATOM 4881 N N . PRO A 1 624 ? -18.049 -16.967 -2.236 1.00 32.03 624 PRO A N 1
ATOM 4882 C CA . PRO A 1 624 ? -18.638 -16.457 -3.473 1.00 32.03 624 PRO A CA 1
ATOM 4883 C C . PRO A 1 624 ? -20.073 -15.945 -3.249 1.00 32.03 624 PRO A C 1
ATOM 4885 O O . PRO A 1 624 ? -20.849 -16.544 -2.505 1.00 32.03 624 PRO A O 1
ATOM 4888 N N . GLU A 1 625 ? -20.444 -14.849 -3.923 1.00 28.38 625 GLU A N 1
ATOM 4889 C CA . GLU A 1 625 ? -21.751 -14.190 -3.765 1.00 28.38 625 GLU A CA 1
ATOM 4890 C C . GLU A 1 625 ? -22.941 -15.145 -4.009 1.00 28.38 625 GLU A C 1
ATOM 4892 O O . GLU A 1 625 ? -23.068 -15.766 -5.065 1.00 28.38 625 GLU A O 1
ATOM 4897 N N . ALA A 1 626 ? -23.861 -15.219 -3.042 1.00 26.62 626 ALA A N 1
ATOM 4898 C CA . ALA A 1 626 ? -25.080 -16.015 -3.154 1.00 26.62 626 ALA A CA 1
ATOM 4899 C C . ALA A 1 626 ? -26.182 -15.280 -3.947 1.00 26.62 626 ALA A C 1
ATOM 4901 O O . ALA A 1 626 ? -26.770 -14.307 -3.462 1.00 26.62 626 ALA A O 1
ATOM 4902 N N . GLU A 1 627 ? -26.516 -15.781 -5.142 1.00 29.14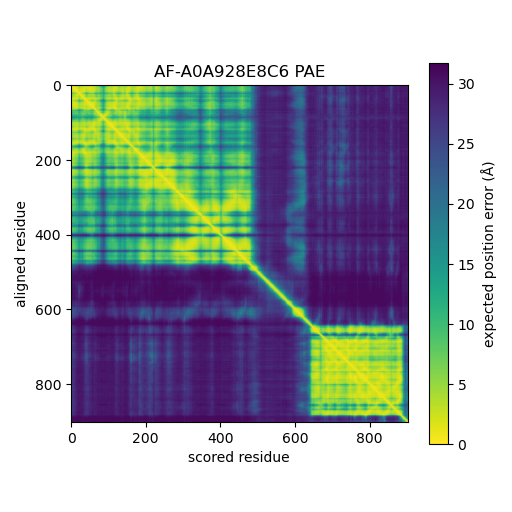 627 GLU A N 1
ATOM 4903 C CA . GLU A 1 627 ? -27.731 -15.382 -5.869 1.00 29.14 627 GLU A CA 1
ATOM 4904 C C . GLU A 1 627 ? -29.021 -15.843 -5.151 1.00 29.14 627 GLU A C 1
ATOM 4906 O O . GLU A 1 627 ? -29.039 -16.804 -4.379 1.00 29.14 627 GLU A O 1
ATOM 4911 N N . GLU A 1 628 ? -30.130 -15.138 -5.406 1.00 26.11 628 GLU A N 1
ATOM 4912 C CA . GLU A 1 628 ? -31.424 -15.371 -4.750 1.00 26.11 628 GLU A CA 1
ATOM 4913 C C . GLU A 1 628 ? -31.994 -16.792 -4.975 1.00 26.11 628 GLU A C 1
ATOM 4915 O O . GLU A 1 628 ? -31.834 -17.379 -6.050 1.00 26.11 628 GLU A O 1
ATOM 4920 N N . PRO A 1 629 ? -32.744 -17.354 -4.003 1.00 26.17 629 PRO A N 1
ATOM 4921 C CA . PRO A 1 629 ? -33.204 -18.737 -4.067 1.00 26.17 629 PRO A CA 1
ATOM 4922 C C . PRO A 1 629 ? -34.319 -18.938 -5.105 1.00 26.17 629 PRO A C 1
ATOM 4924 O O . PRO A 1 629 ? -35.513 -18.788 -4.823 1.00 26.17 629 PRO A O 1
ATOM 4927 N N . ALA A 1 630 ? -33.938 -19.384 -6.302 1.00 26.41 630 ALA A N 1
ATOM 4928 C CA . ALA A 1 630 ? -34.873 -19.944 -7.268 1.00 26.41 630 ALA A CA 1
ATOM 4929 C C . ALA A 1 630 ? -35.599 -21.161 -6.659 1.00 26.41 630 ALA A C 1
ATOM 4931 O O . ALA A 1 630 ? -34.985 -22.113 -6.179 1.00 26.41 630 ALA A O 1
ATOM 4932 N N . THR A 1 631 ? -36.934 -21.126 -6.679 1.00 25.41 631 THR A N 1
ATOM 4933 C CA . THR A 1 631 ? -37.816 -22.088 -5.997 1.00 25.41 631 THR A CA 1
ATOM 4934 C C . THR A 1 631 ? -37.434 -23.552 -6.231 1.00 25.41 631 THR A C 1
ATOM 4936 O O . THR A 1 631 ? -37.462 -24.026 -7.371 1.00 25.41 631 THR A O 1
ATOM 4939 N N . ALA A 1 632 ? -37.188 -24.289 -5.145 1.00 26.55 632 ALA A N 1
ATOM 4940 C CA . ALA A 1 632 ? -36.838 -25.703 -5.190 1.00 26.55 632 ALA A CA 1
ATOM 4941 C C . ALA A 1 632 ? -37.895 -26.547 -5.928 1.00 26.55 632 ALA A C 1
ATOM 4943 O O . ALA A 1 632 ? -39.016 -26.742 -5.449 1.00 26.55 632 ALA A O 1
ATOM 4944 N N . LYS A 1 633 ? -37.506 -27.118 -7.072 1.00 26.88 633 LYS A N 1
ATOM 4945 C CA . LYS A 1 633 ? -38.140 -28.320 -7.617 1.00 26.88 633 LYS A CA 1
ATOM 4946 C C . LYS A 1 633 ? -37.305 -29.527 -7.221 1.00 26.88 633 LYS A C 1
ATOM 4948 O O . LYS A 1 633 ? -36.137 -29.623 -7.574 1.00 26.88 633 LYS A O 1
ATOM 4953 N N . THR A 1 634 ? -37.941 -30.457 -6.522 1.00 27.72 634 THR A N 1
ATOM 4954 C CA . THR A 1 634 ? -37.419 -31.797 -6.256 1.00 27.72 634 THR A CA 1
ATOM 4955 C C . THR A 1 634 ? -37.026 -32.485 -7.564 1.00 27.72 634 THR A C 1
ATOM 4957 O O . THR A 1 634 ? -37.897 -32.763 -8.389 1.00 27.72 634 THR A O 1
ATOM 4960 N N . ALA A 1 635 ? -35.737 -32.773 -7.746 1.00 29.09 635 ALA A N 1
ATOM 4961 C CA . ALA A 1 635 ? -35.265 -33.636 -8.822 1.00 29.09 635 ALA A CA 1
ATOM 4962 C C . ALA A 1 635 ? -35.457 -35.103 -8.407 1.00 29.09 635 ALA A C 1
ATOM 4964 O O . ALA A 1 635 ? -34.836 -35.579 -7.456 1.00 29.09 635 ALA A O 1
ATOM 4965 N N . GLU A 1 636 ? -36.359 -35.802 -9.094 1.00 25.17 636 GLU A N 1
ATOM 4966 C CA . GLU A 1 636 ? -36.554 -37.241 -8.926 1.00 25.17 636 GLU A CA 1
ATOM 4967 C C . GLU A 1 636 ? -35.382 -38.041 -9.515 1.00 25.17 636 GLU A C 1
ATOM 4969 O O . GLU A 1 636 ? -34.693 -37.614 -10.441 1.00 25.17 636 GLU A O 1
ATOM 4974 N N . LEU A 1 637 ? -35.191 -39.247 -8.984 1.00 31.50 637 LEU A N 1
ATOM 4975 C CA . LEU A 1 637 ? -34.277 -40.246 -9.525 1.00 31.50 637 LEU A CA 1
ATOM 4976 C C . LEU A 1 637 ? -34.820 -40.851 -10.840 1.00 31.50 637 LEU A C 1
ATOM 4978 O O . LEU A 1 637 ? -35.959 -41.308 -10.884 1.00 31.50 637 LEU A O 1
ATOM 4982 N N . VAL A 1 638 ? -33.922 -40.997 -11.825 1.00 38.12 638 VAL A N 1
ATOM 4983 C CA . VAL A 1 638 ? -34.009 -41.828 -13.054 1.00 38.12 638 VAL A CA 1
ATOM 4984 C C . VAL A 1 638 ? -34.833 -41.303 -14.249 1.00 38.12 638 VAL A C 1
ATOM 4986 O O . VAL A 1 638 ? -36.048 -41.461 -14.307 1.00 38.12 638 VAL A O 1
ATOM 4989 N N . SER A 1 639 ? -34.120 -40.930 -15.322 1.00 26.70 639 SER A N 1
ATOM 4990 C CA . SER A 1 639 ? -34.423 -41.354 -16.706 1.00 26.70 639 SER A CA 1
ATOM 4991 C C . SER A 1 639 ? -33.184 -41.224 -17.609 1.00 26.70 639 SER A C 1
ATOM 4993 O O . SER A 1 639 ? -32.365 -40.347 -17.366 1.00 26.70 639 SER A O 1
ATOM 4995 N N . ASP A 1 640 ? -33.072 -42.107 -18.608 1.00 26.50 640 ASP A N 1
ATOM 4996 C CA . ASP A 1 640 ? -31.960 -42.349 -19.558 1.00 26.50 640 ASP A CA 1
ATOM 4997 C C . ASP A 1 640 ? -31.042 -41.164 -19.965 1.00 26.50 640 ASP A C 1
ATOM 4999 O O . ASP A 1 640 ? -31.509 -40.031 -20.097 1.00 26.50 640 ASP A O 1
ATOM 5003 N N . PRO A 1 641 ? -29.744 -41.418 -20.257 1.00 35.25 641 PRO A N 1
ATOM 5004 C CA . PRO A 1 641 ? -28.795 -40.368 -20.625 1.00 35.25 641 PRO A CA 1
ATOM 5005 C C . PRO A 1 641 ? -29.158 -39.700 -21.957 1.00 35.25 641 PRO A C 1
ATOM 5007 O O . PRO A 1 641 ? -29.283 -40.362 -22.992 1.00 35.25 641 PRO A O 1
ATOM 5010 N N . GLU A 1 642 ? -29.254 -38.369 -21.945 1.00 36.78 642 GLU A N 1
ATOM 5011 C CA . GLU A 1 642 ? -29.268 -37.576 -23.175 1.00 36.78 642 GLU A CA 1
ATOM 5012 C C . GLU A 1 642 ? -27.998 -37.842 -24.004 1.00 36.78 642 GLU A C 1
ATOM 5014 O O . GLU A 1 642 ? -26.921 -38.042 -23.432 1.00 36.78 642 GLU A O 1
ATOM 5019 N N . PRO A 1 643 ? -28.077 -37.821 -25.348 1.00 42.59 643 PRO A N 1
ATOM 5020 C CA . PRO A 1 643 ? -26.899 -37.997 -26.185 1.00 42.59 643 PRO A CA 1
ATOM 5021 C C . PRO A 1 643 ? -25.865 -36.899 -25.903 1.00 42.59 643 PRO A C 1
ATOM 5023 O O . PRO A 1 643 ? -26.178 -35.706 -25.933 1.00 42.59 643 PRO A O 1
ATOM 5026 N N . GLU A 1 644 ? -24.619 -37.309 -25.657 1.00 59.38 644 GLU A N 1
ATOM 5027 C CA . GLU A 1 644 ? -23.491 -36.394 -25.478 1.00 59.38 644 GLU A CA 1
ATOM 5028 C C . GLU A 1 644 ? -23.392 -35.432 -26.674 1.00 59.38 644 GLU A C 1
ATOM 5030 O O . GLU A 1 644 ? -23.473 -35.837 -27.839 1.00 59.38 644 GLU A O 1
ATOM 5035 N N . ALA A 1 645 ? -23.259 -34.135 -26.385 1.00 68.38 645 ALA A N 1
ATOM 5036 C CA . ALA A 1 645 ? -23.187 -33.117 -27.425 1.00 68.38 645 ALA A CA 1
ATOM 5037 C C . ALA A 1 645 ? -21.866 -33.278 -28.187 1.00 68.38 645 ALA A C 1
ATOM 5039 O O . ALA A 1 645 ? -20.806 -33.383 -27.576 1.00 68.38 645 ALA A O 1
ATOM 5040 N N . ALA A 1 646 ? -21.918 -33.302 -29.520 1.00 74.75 646 ALA A N 1
ATOM 5041 C CA . ALA A 1 646 ? -20.715 -33.501 -30.319 1.00 74.75 646 ALA A CA 1
ATOM 5042 C C . ALA A 1 646 ? -19.743 -32.317 -30.169 1.00 74.75 646 ALA A C 1
ATOM 5044 O O . ALA A 1 646 ? -20.156 -31.155 -30.240 1.00 74.75 646 ALA A O 1
ATOM 5045 N N . VAL A 1 647 ? -18.452 -32.619 -30.010 1.00 75.56 647 VAL A N 1
ATOM 5046 C CA . VAL A 1 647 ? -17.365 -31.628 -29.933 1.00 75.56 647 VAL A CA 1
ATOM 5047 C C . VAL A 1 647 ? -17.432 -30.656 -31.119 1.00 75.56 647 VAL A C 1
ATOM 5049 O O . VAL A 1 647 ? -17.690 -31.066 -32.253 1.00 75.56 647 VAL A O 1
ATOM 5052 N N . GLY A 1 648 ? -17.221 -29.363 -30.856 1.00 71.50 648 GLY A N 1
ATOM 5053 C CA . GLY A 1 648 ? -17.309 -28.295 -31.859 1.00 71.50 648 GLY A CA 1
ATOM 5054 C C . GLY A 1 648 ? -18.738 -27.880 -32.244 1.00 71.50 648 GLY A C 1
ATOM 5055 O O . GLY A 1 648 ? -18.919 -27.100 -33.178 1.00 71.50 648 GLY A O 1
ATOM 5056 N N . THR A 1 649 ? -19.772 -28.382 -31.557 1.00 82.81 649 THR A N 1
ATOM 5057 C CA . THR A 1 649 ? -21.139 -27.839 -31.659 1.00 82.81 649 THR A CA 1
ATOM 5058 C C . THR A 1 649 ? -21.394 -26.774 -30.595 1.00 82.81 649 THR A C 1
ATOM 5060 O O . THR A 1 649 ? -20.833 -26.841 -29.502 1.00 82.81 649 THR A O 1
ATOM 5063 N N . GLN A 1 650 ? -22.306 -25.833 -30.873 1.00 79.50 650 GLN A N 1
ATOM 5064 C CA . GLN A 1 650 ? -22.720 -24.819 -29.892 1.00 79.50 650 GLN A CA 1
ATOM 5065 C C . GLN A 1 650 ? -23.181 -25.460 -28.572 1.00 79.50 650 GLN A C 1
ATOM 5067 O O . GLN A 1 650 ? -22.737 -25.051 -27.513 1.00 79.50 650 GLN A O 1
ATOM 5072 N N . ALA A 1 651 ? -23.957 -26.548 -28.635 1.00 80.56 651 ALA A N 1
ATOM 5073 C CA . ALA A 1 651 ? -24.424 -27.264 -27.446 1.00 80.56 651 ALA A CA 1
ATOM 5074 C C . ALA A 1 651 ? -23.298 -27.914 -26.612 1.00 80.56 651 ALA A C 1
ATOM 5076 O O . ALA A 1 651 ? -23.490 -28.168 -25.426 1.00 80.56 651 ALA A O 1
ATOM 5077 N N . TYR A 1 652 ? -22.135 -28.204 -27.209 1.00 85.50 652 TYR A N 1
ATOM 5078 C CA . TYR A 1 652 ? -20.946 -28.637 -26.467 1.00 85.50 652 TYR A CA 1
ATOM 5079 C C . TYR A 1 652 ? -20.218 -27.434 -25.852 1.00 85.50 652 TYR A C 1
ATOM 5081 O O . TYR A 1 652 ? -19.871 -27.471 -24.677 1.00 85.50 652 TYR A O 1
ATOM 5089 N N . HIS A 1 653 ? -20.075 -26.337 -26.602 1.00 85.19 653 HIS A N 1
ATOM 5090 C CA . HIS A 1 653 ? -19.517 -25.081 -26.090 1.00 85.19 653 HIS A CA 1
ATOM 5091 C C . HIS A 1 653 ? -20.316 -24.537 -24.893 1.00 85.19 653 HIS A C 1
ATOM 5093 O O . HIS A 1 653 ? -19.730 -24.198 -23.870 1.00 85.19 653 HIS A O 1
ATOM 5099 N N . ASP A 1 654 ? -21.649 -24.540 -24.968 1.00 84.06 654 ASP A N 1
ATOM 5100 C CA . ASP A 1 654 ? -22.534 -24.098 -23.884 1.00 84.06 654 ASP A CA 1
ATOM 5101 C C . ASP A 1 654 ? -22.373 -24.973 -22.622 1.00 84.06 654 ASP A C 1
ATOM 5103 O O . ASP A 1 654 ? -22.425 -24.463 -21.501 1.00 84.06 654 ASP A O 1
ATOM 5107 N N . LYS A 1 655 ? -22.106 -26.282 -22.783 1.00 88.19 655 LYS A N 1
ATOM 5108 C CA . LYS A 1 655 ? -21.767 -27.187 -21.667 1.00 88.19 655 LYS A CA 1
ATOM 5109 C C . LYS A 1 655 ? -20.405 -26.866 -21.052 1.00 88.19 655 LYS A C 1
ATOM 5111 O O . LYS A 1 655 ? -20.298 -26.897 -19.831 1.00 88.19 655 LYS A O 1
ATOM 5116 N N . LEU A 1 656 ? -19.395 -26.528 -21.858 1.00 88.81 656 LEU A N 1
ATOM 5117 C CA . LEU A 1 656 ? -18.088 -26.095 -21.352 1.00 88.81 656 LEU A CA 1
ATOM 5118 C C . LEU A 1 656 ? -18.212 -24.786 -20.565 1.00 88.81 656 LEU A C 1
ATOM 5120 O O . LEU A 1 656 ? -17.764 -24.735 -19.424 1.00 88.81 656 LEU A O 1
ATOM 5124 N N . VAL A 1 657 ? -18.900 -23.774 -21.110 1.00 85.69 657 VAL A N 1
ATOM 5125 C CA . VAL A 1 657 ? -19.206 -22.522 -20.392 1.00 85.69 657 VAL A CA 1
ATOM 5126 C C . VAL A 1 657 ? -19.899 -22.832 -19.062 1.00 85.69 657 VAL A C 1
ATOM 5128 O O . VAL A 1 657 ? -19.406 -22.442 -18.008 1.00 85.69 657 VAL A O 1
ATOM 5131 N N . SER A 1 658 ? -20.986 -23.609 -19.082 1.00 85.56 658 SER A N 1
ATOM 5132 C CA . SER A 1 658 ? -21.733 -23.957 -17.867 1.00 85.56 658 SER A CA 1
ATOM 5133 C C . SER A 1 658 ? -20.937 -24.793 -16.860 1.00 85.56 658 SER A C 1
ATOM 5135 O O . SER A 1 658 ? -21.243 -24.728 -15.670 1.00 85.56 658 SER A O 1
ATOM 5137 N N . TYR A 1 659 ? -19.971 -25.604 -17.297 1.00 88.06 659 TYR A N 1
ATOM 5138 C CA . TYR A 1 659 ? -19.093 -26.342 -16.393 1.00 88.06 659 TYR A CA 1
ATOM 5139 C C . TYR A 1 659 ? -18.088 -25.395 -15.747 1.00 88.06 659 TYR A C 1
ATOM 5141 O O . TYR A 1 659 ? -18.058 -25.291 -14.528 1.00 88.06 659 TYR A O 1
ATOM 5149 N N . TYR A 1 660 ? -17.307 -24.682 -16.561 1.00 85.75 660 TYR A N 1
ATOM 5150 C CA . TYR A 1 660 ? -16.183 -23.863 -16.112 1.00 85.75 660 TYR A CA 1
ATOM 5151 C C . TYR A 1 660 ? -16.603 -22.602 -15.343 1.00 85.75 660 TYR A C 1
ATOM 5153 O O . TYR A 1 660 ? -15.883 -22.207 -14.433 1.00 85.75 660 TYR A O 1
ATOM 5161 N N . THR A 1 661 ? -17.759 -21.996 -15.644 1.00 79.25 661 THR A N 1
ATOM 5162 C CA . THR A 1 661 ? -18.296 -20.857 -14.872 1.00 79.25 661 THR A CA 1
ATOM 5163 C C . THR A 1 661 ? -18.730 -21.262 -13.463 1.00 79.25 661 THR A C 1
ATOM 5165 O O . THR A 1 661 ? -18.513 -20.508 -12.525 1.00 79.25 661 THR A O 1
ATOM 5168 N N . ASN A 1 662 ? -19.295 -22.460 -13.291 1.00 75.25 662 ASN A N 1
ATOM 5169 C CA . ASN A 1 662 ? -19.759 -22.956 -11.988 1.00 75.25 662 ASN A CA 1
ATOM 5170 C C . ASN A 1 662 ? -18.684 -23.770 -11.246 1.00 75.25 662 ASN A C 1
ATOM 5172 O O . ASN A 1 662 ? -19.006 -24.555 -10.352 1.00 75.25 662 ASN A O 1
ATOM 5176 N N . LYS A 1 663 ? -17.416 -23.665 -11.663 1.00 75.62 663 LYS A N 1
ATOM 5177 C CA . LYS A 1 663 ? -16.337 -24.512 -11.165 1.00 75.62 663 LYS A CA 1
ATOM 5178 C C . LYS A 1 663 ? -15.469 -23.788 -10.150 1.00 75.62 663 LYS A C 1
ATOM 5180 O O . LYS A 1 663 ? -14.618 -22.983 -10.521 1.00 75.62 663 LYS A O 1
ATOM 5185 N N . THR A 1 664 ? -15.589 -24.178 -8.886 1.00 66.31 664 THR A N 1
ATOM 5186 C CA . THR A 1 664 ? -14.550 -23.888 -7.898 1.00 66.31 664 THR A CA 1
ATOM 5187 C C . THR A 1 664 ? -13.287 -24.664 -8.272 1.00 66.31 664 THR A C 1
ATOM 5189 O O . THR A 1 664 ? -13.306 -25.890 -8.404 1.00 66.31 664 THR A O 1
ATOM 5192 N N . PHE A 1 665 ? -12.186 -23.945 -8.488 1.00 67.44 665 PHE A N 1
ATOM 5193 C CA . PHE A 1 665 ? -10.858 -24.525 -8.677 1.00 67.44 665 PHE A CA 1
ATOM 5194 C C . PHE A 1 665 ? -10.080 -24.399 -7.370 1.00 67.44 665 PHE A C 1
ATOM 5196 O O . PHE A 1 665 ? -9.272 -23.487 -7.204 1.00 67.44 665 PHE A O 1
ATOM 5203 N N . GLU A 1 666 ? -10.331 -25.317 -6.439 1.00 54.81 666 GLU A N 1
ATOM 5204 C CA . GLU A 1 666 ? -9.515 -25.445 -5.235 1.00 54.81 666 GLU A CA 1
ATOM 5205 C C . GLU A 1 666 ? -8.098 -25.867 -5.642 1.00 54.81 666 GLU A C 1
ATOM 5207 O O . GLU A 1 666 ? -7.865 -26.954 -6.180 1.00 54.81 666 GLU A O 1
ATOM 5212 N N . TYR A 1 667 ? -7.125 -24.983 -5.423 1.00 53.56 667 TYR A N 1
ATOM 5213 C CA . TYR A 1 667 ? -5.734 -25.216 -5.809 1.00 53.56 667 TYR A CA 1
ATOM 5214 C C . TYR A 1 667 ? -5.023 -26.134 -4.801 1.00 53.56 667 TYR A C 1
ATOM 5216 O O . TYR A 1 667 ? -4.048 -25.739 -4.173 1.00 53.56 667 TYR A O 1
ATOM 5224 N N . GLY A 1 668 ? -5.535 -27.358 -4.638 1.00 44.38 668 GLY A N 1
ATOM 5225 C CA . GLY A 1 668 ? -4.964 -28.386 -3.768 1.00 44.38 668 GLY A CA 1
ATOM 5226 C C . GLY A 1 668 ? -3.496 -28.682 -4.092 1.00 44.38 668 GLY A C 1
ATOM 5227 O O . GLY A 1 668 ? -3.108 -28.765 -5.263 1.00 44.38 668 GLY A O 1
ATOM 5228 N N . PHE A 1 669 ? -2.718 -28.865 -3.026 1.00 50.44 669 PHE A N 1
ATOM 5229 C CA . PHE A 1 669 ? -1.260 -28.889 -2.948 1.00 50.44 669 PHE A CA 1
ATOM 5230 C C . PHE A 1 669 ? -0.578 -27.604 -3.456 1.00 50.44 669 PHE A C 1
ATOM 5232 O O . PHE A 1 669 ? -1.106 -26.857 -4.278 1.00 50.44 669 PHE A O 1
ATOM 5239 N N . ASN A 1 670 ? 0.646 -27.351 -2.985 1.00 44.22 670 ASN A N 1
ATOM 5240 C CA . ASN A 1 670 ? 1.452 -26.190 -3.359 1.00 44.22 670 ASN A CA 1
ATOM 5241 C C . ASN A 1 670 ? 1.834 -26.229 -4.854 1.00 44.22 670 ASN A C 1
ATOM 5243 O O . ASN A 1 670 ? 2.928 -26.651 -5.240 1.00 44.22 670 ASN A O 1
ATOM 5247 N N . SER A 1 671 ? 0.910 -25.774 -5.710 1.00 45.47 671 SER A N 1
ATOM 5248 C CA . SER A 1 671 ? 0.987 -25.801 -7.174 1.00 45.47 671 SER A CA 1
ATOM 5249 C C . SER A 1 671 ? 1.916 -24.713 -7.732 1.00 45.47 671 SER A C 1
ATOM 5251 O O . SER A 1 671 ? 1.663 -24.148 -8.804 1.00 45.47 671 SER A O 1
ATOM 5253 N N . MET A 1 672 ? 2.989 -24.407 -6.996 1.00 51.69 672 MET A N 1
ATOM 5254 C CA . MET A 1 672 ? 4.144 -23.639 -7.442 1.00 51.69 672 MET A CA 1
ATOM 5255 C C . MET A 1 672 ? 4.623 -24.213 -8.770 1.00 51.69 672 MET A C 1
ATOM 5257 O O . MET A 1 672 ? 5.306 -25.232 -8.802 1.00 51.69 672 MET A O 1
ATOM 5261 N N . CYS A 1 673 ? 4.224 -23.547 -9.855 1.00 63.31 673 CYS A N 1
ATOM 5262 C CA . CYS A 1 673 ? 4.503 -23.923 -11.234 1.00 63.31 673 CYS A CA 1
ATOM 5263 C C . CYS A 1 673 ? 6.018 -24.025 -11.423 1.00 63.31 673 CYS A C 1
ATOM 5265 O O . CYS A 1 673 ? 6.710 -23.010 -11.596 1.00 63.31 673 CYS A O 1
ATOM 5267 N N . LYS A 1 674 ? 6.555 -25.246 -11.317 1.00 66.88 674 LYS A N 1
ATOM 5268 C CA . LYS A 1 674 ? 8.003 -25.453 -11.205 1.00 66.88 674 LYS A CA 1
ATOM 5269 C C . LYS A 1 674 ? 8.661 -25.060 -12.518 1.00 66.88 674 LYS A C 1
ATOM 5271 O O . LYS A 1 674 ? 9.758 -24.491 -12.523 1.00 66.88 674 LYS A O 1
ATOM 5276 N N . MET A 1 675 ? 7.950 -25.278 -13.627 1.00 70.44 675 MET A N 1
ATOM 5277 C CA . MET A 1 675 ? 8.402 -25.005 -14.984 1.00 70.44 675 MET A CA 1
ATOM 5278 C C . MET A 1 675 ? 9.778 -25.633 -15.201 1.00 70.44 675 MET A C 1
ATOM 5280 O O . MET A 1 675 ? 10.743 -24.974 -15.613 1.00 70.44 675 MET A O 1
ATOM 5284 N N . THR A 1 676 ? 9.857 -26.935 -14.902 1.00 69.12 676 THR A N 1
ATOM 5285 C CA . THR A 1 676 ? 11.022 -27.796 -15.155 1.00 69.12 676 THR A CA 1
ATOM 5286 C C . THR A 1 676 ? 11.142 -28.075 -16.656 1.00 69.12 676 THR A C 1
ATOM 5288 O O . THR A 1 676 ? 10.951 -29.181 -17.160 1.00 69.12 676 THR A O 1
ATOM 5291 N N . LEU A 1 677 ? 11.415 -27.005 -17.396 1.00 72.88 677 LEU A N 1
ATOM 5292 C CA . LEU A 1 677 ? 11.415 -26.976 -18.848 1.00 72.88 677 LEU A CA 1
ATOM 5293 C C . LEU A 1 677 ? 12.772 -27.434 -19.420 1.00 72.88 677 LEU A C 1
ATOM 5295 O O . LEU A 1 677 ? 13.807 -27.214 -18.787 1.00 72.88 677 LEU A O 1
ATOM 5299 N N . PRO A 1 678 ? 12.806 -28.015 -20.633 1.00 74.25 678 PRO A N 1
ATOM 5300 C CA . PRO A 1 678 ? 14.048 -28.362 -21.314 1.00 74.25 678 PRO A CA 1
ATOM 5301 C C . PRO A 1 678 ? 14.857 -27.118 -21.702 1.00 74.25 678 PRO A C 1
ATOM 5303 O O . PRO A 1 678 ? 14.293 -26.062 -21.962 1.00 74.25 678 PRO A O 1
ATOM 5306 N N . GLU A 1 679 ? 16.173 -27.259 -21.853 1.00 74.75 679 GLU A N 1
ATOM 5307 C CA . GLU A 1 679 ? 17.063 -26.146 -22.237 1.00 74.75 679 GLU A CA 1
ATOM 5308 C C . GLU A 1 679 ? 16.870 -25.662 -23.694 1.00 74.75 679 GLU A C 1
ATOM 5310 O O . GLU A 1 679 ? 17.320 -24.582 -24.058 1.00 74.75 679 GLU A O 1
ATOM 5315 N N . PHE A 1 680 ? 16.194 -26.437 -24.551 1.00 81.00 680 PHE A N 1
ATOM 5316 C CA . PHE A 1 680 ? 16.119 -26.206 -26.003 1.00 81.00 680 PHE A CA 1
ATOM 5317 C C . PHE A 1 680 ? 14.875 -25.420 -26.481 1.00 81.00 680 PHE A C 1
ATOM 5319 O O . PHE A 1 680 ? 14.341 -25.702 -27.559 1.00 81.00 680 PHE A O 1
ATOM 5326 N N . LEU A 1 681 ? 14.398 -24.442 -25.701 1.00 89.81 681 LEU A N 1
ATOM 5327 C CA . LEU A 1 681 ? 13.183 -23.672 -26.034 1.00 89.81 681 LEU A CA 1
ATOM 5328 C C . LEU A 1 681 ? 13.371 -22.576 -27.091 1.00 89.81 681 LEU A C 1
ATOM 5330 O O . LEU A 1 681 ? 12.380 -22.111 -27.647 1.00 89.81 681 LEU A O 1
ATOM 5334 N N . THR A 1 682 ? 14.601 -22.175 -27.414 1.00 92.19 682 THR A N 1
ATOM 5335 C CA . THR A 1 682 ? 14.839 -21.097 -28.384 1.00 92.19 682 THR A CA 1
ATOM 5336 C C . THR A 1 682 ? 14.239 -21.427 -29.757 1.00 92.19 682 THR A C 1
ATOM 5338 O O . THR A 1 682 ? 14.466 -22.510 -30.312 1.00 92.19 682 THR A O 1
ATOM 5341 N N . GLY A 1 683 ? 13.466 -20.490 -30.311 1.00 92.81 683 GLY A N 1
ATOM 5342 C CA . GLY A 1 683 ? 12.797 -20.641 -31.603 1.00 92.81 683 GLY A CA 1
ATOM 5343 C C . GLY A 1 683 ? 11.631 -21.637 -31.609 1.00 92.81 683 GLY A C 1
ATOM 5344 O O . GLY A 1 683 ? 11.362 -22.231 -32.654 1.00 92.81 683 GLY A O 1
ATOM 5345 N N . LYS A 1 684 ? 10.997 -21.911 -30.458 1.00 95.69 684 LYS A N 1
ATOM 5346 C CA . LYS A 1 684 ? 9.851 -22.834 -30.351 1.00 95.69 684 LYS A CA 1
ATOM 5347 C C . LYS A 1 684 ? 8.514 -22.101 -30.297 1.00 95.69 684 LYS A C 1
ATOM 5349 O O . LYS A 1 684 ? 8.406 -21.053 -29.672 1.00 95.69 684 LYS A O 1
ATOM 5354 N N . MET A 1 685 ? 7.501 -22.715 -30.907 1.00 97.06 685 MET A N 1
ATOM 5355 C CA . MET A 1 685 ? 6.084 -22.393 -30.700 1.00 97.06 685 MET A CA 1
ATOM 5356 C C . MET A 1 685 ? 5.585 -23.136 -29.455 1.00 97.06 685 MET A C 1
ATOM 5358 O O . MET A 1 685 ? 5.562 -24.369 -29.458 1.00 97.06 685 MET A O 1
ATOM 5362 N N . ILE A 1 686 ? 5.212 -22.432 -28.392 1.00 97.00 686 ILE A N 1
ATOM 5363 C CA . ILE A 1 686 ? 4.756 -23.032 -27.131 1.00 97.00 686 ILE A CA 1
ATOM 5364 C C . ILE A 1 686 ? 3.296 -22.658 -26.873 1.00 97.00 686 ILE A C 1
ATOM 5366 O O . ILE A 1 686 ? 2.897 -21.527 -27.124 1.00 97.00 686 ILE A O 1
ATOM 5370 N N . LEU A 1 687 ? 2.512 -23.604 -26.364 1.00 97.38 687 LEU A N 1
ATOM 5371 C CA . LEU A 1 687 ? 1.162 -23.376 -25.847 1.00 97.38 687 LEU A CA 1
ATOM 5372 C C . LEU A 1 687 ? 1.148 -23.641 -24.336 1.00 97.38 687 LEU A C 1
ATOM 5374 O O . LEU A 1 687 ? 1.556 -24.722 -23.918 1.00 97.38 687 LEU A O 1
ATOM 5378 N N . ASP A 1 688 ? 0.673 -22.685 -23.547 1.00 96.31 688 ASP A N 1
ATOM 5379 C CA . ASP A 1 688 ? 0.449 -22.784 -22.102 1.00 96.31 688 ASP A CA 1
ATOM 5380 C C . ASP A 1 688 ? -1.064 -22.857 -21.839 1.00 96.31 688 ASP A C 1
ATOM 5382 O O . ASP A 1 688 ? -1.803 -21.921 -22.158 1.00 96.31 688 ASP A O 1
ATOM 5386 N N . ILE A 1 689 ? -1.538 -23.999 -21.333 1.00 94.56 689 ILE A N 1
ATOM 5387 C CA . ILE A 1 689 ? -2.964 -24.275 -21.117 1.00 94.56 689 ILE A CA 1
ATOM 5388 C C . ILE A 1 689 ? -3.308 -24.113 -19.635 1.00 94.56 689 ILE A C 1
ATOM 5390 O O . ILE A 1 689 ? -2.755 -24.815 -18.786 1.00 94.56 689 ILE A O 1
ATOM 5394 N N . GLY A 1 690 ? -4.267 -23.229 -19.347 1.00 90.94 690 GLY A N 1
ATOM 5395 C CA . GLY A 1 690 ? -4.553 -22.756 -17.993 1.00 90.94 690 GLY A CA 1
ATOM 5396 C C . GLY A 1 690 ? -3.544 -21.696 -17.557 1.00 90.94 690 GLY A C 1
ATOM 5397 O O . GLY A 1 690 ? -3.027 -21.759 -16.440 1.00 90.94 690 GLY A O 1
ATOM 5398 N N . CYS A 1 691 ? -3.207 -20.761 -18.454 1.00 89.50 691 CYS A N 1
ATOM 5399 C CA . CYS A 1 691 ? -2.139 -19.783 -18.232 1.00 89.50 691 CYS A CA 1
ATOM 5400 C C . CYS A 1 691 ? -2.453 -18.766 -17.120 1.00 89.50 691 CYS A C 1
ATOM 5402 O O . CYS A 1 691 ? -1.548 -18.051 -16.672 1.00 89.50 691 CYS A O 1
ATOM 5404 N N . ARG A 1 692 ? -3.722 -18.680 -16.683 1.00 90.06 692 ARG A N 1
ATOM 5405 C CA . ARG A 1 692 ? -4.257 -17.659 -15.772 1.00 90.06 692 ARG A CA 1
ATOM 5406 C C . ARG A 1 692 ? -3.810 -16.263 -16.236 1.00 90.06 692 ARG A C 1
ATOM 5408 O O . ARG A 1 692 ? -3.726 -16.013 -17.437 1.00 90.06 692 ARG A O 1
ATOM 5415 N N . ARG A 1 693 ? -3.429 -15.389 -15.302 1.00 89.31 693 ARG A N 1
ATOM 5416 C CA . ARG A 1 693 ? -2.799 -14.066 -15.515 1.00 89.31 693 ARG A CA 1
ATOM 5417 C C . ARG A 1 693 ? -1.403 -14.066 -16.184 1.00 89.31 693 ARG A C 1
ATOM 5419 O O . ARG A 1 693 ? -0.549 -13.250 -15.858 1.00 89.31 693 ARG A O 1
ATOM 5426 N N . GLY A 1 694 ? -1.092 -15.032 -17.045 1.00 89.31 694 GLY A N 1
ATOM 5427 C CA . GLY A 1 694 ? 0.048 -14.984 -17.973 1.00 89.31 694 GLY A CA 1
ATOM 5428 C C . GLY A 1 694 ? 1.459 -15.243 -17.421 1.00 89.31 694 GLY A C 1
ATOM 5429 O O . GLY A 1 694 ? 2.381 -15.408 -18.216 1.00 89.31 694 GLY A O 1
ATOM 5430 N N . ARG A 1 695 ? 1.677 -15.366 -16.102 1.00 88.44 695 ARG A N 1
ATOM 5431 C CA . ARG A 1 695 ? 3.035 -15.535 -15.516 1.00 88.44 695 ARG A CA 1
ATOM 5432 C C . ARG A 1 695 ? 3.861 -16.697 -16.101 1.00 88.44 695 ARG A C 1
ATOM 5434 O O . ARG A 1 695 ? 5.087 -16.590 -16.174 1.00 88.44 695 ARG A O 1
ATOM 5441 N N . GLY A 1 696 ? 3.219 -17.802 -16.495 1.00 87.75 696 GLY A N 1
ATOM 5442 C CA . GLY A 1 696 ? 3.875 -18.921 -17.186 1.00 87.75 696 GLY A CA 1
ATOM 5443 C C . GLY A 1 696 ? 4.387 -18.507 -18.567 1.00 87.75 696 GLY A C 1
ATOM 5444 O O . GLY A 1 696 ? 5.583 -18.604 -18.848 1.00 87.75 696 GLY A O 1
ATOM 5445 N N . VAL A 1 697 ? 3.491 -17.938 -19.375 1.00 92.75 697 VAL A N 1
ATOM 5446 C CA . VAL A 1 697 ? 3.760 -17.361 -20.700 1.00 92.75 697 VAL A CA 1
ATOM 5447 C C . VAL A 1 697 ? 4.884 -16.322 -20.671 1.00 92.75 697 VAL A C 1
ATOM 5449 O O . VAL A 1 697 ? 5.809 -16.424 -21.474 1.00 92.75 697 VAL A O 1
ATOM 5452 N N . PHE A 1 698 ? 4.882 -15.394 -19.708 1.00 92.25 698 PHE A N 1
ATOM 5453 C CA . PHE A 1 698 ? 5.929 -14.370 -19.572 1.00 92.25 698 PHE A CA 1
ATOM 5454 C C . PHE A 1 698 ? 7.323 -15.001 -19.383 1.00 92.25 698 PHE A C 1
ATOM 5456 O O . PHE A 1 698 ? 8.255 -14.704 -20.122 1.00 92.25 698 PHE A O 1
ATOM 5463 N N . LYS A 1 699 ? 7.462 -15.979 -18.478 1.00 88.75 699 LYS A N 1
ATOM 5464 C CA . LYS A 1 699 ? 8.732 -16.701 -18.243 1.00 88.75 699 LYS A CA 1
ATOM 5465 C C . LYS A 1 699 ? 9.106 -17.676 -19.379 1.00 88.75 699 LYS A C 1
ATOM 5467 O O . LYS A 1 699 ? 10.248 -18.145 -19.441 1.00 88.75 699 LYS A O 1
ATOM 5472 N N . LEU A 1 700 ? 8.167 -18.016 -20.264 1.00 89.88 700 LEU A N 1
ATOM 5473 C CA . LEU A 1 700 ? 8.417 -18.780 -21.491 1.00 89.88 700 LEU A CA 1
ATOM 5474 C C . LEU A 1 700 ? 8.894 -17.877 -22.643 1.00 89.88 700 LEU A C 1
ATOM 5476 O O . LEU A 1 700 ? 9.770 -18.310 -23.393 1.00 89.88 700 LEU A O 1
ATOM 5480 N N . SER A 1 701 ? 8.382 -16.645 -22.750 1.00 92.62 701 SER A N 1
ATOM 5481 C CA . SER A 1 701 ? 8.745 -15.642 -23.769 1.00 92.62 701 SER A CA 1
ATOM 5482 C C . SER A 1 701 ? 10.262 -15.456 -23.887 1.00 92.62 701 SER A C 1
ATOM 5484 O O . SER A 1 701 ? 10.832 -15.697 -24.959 1.00 92.62 701 SER A O 1
ATOM 5486 N N . ASP A 1 702 ? 10.934 -15.169 -22.767 1.00 86.50 702 ASP A N 1
ATOM 5487 C CA . ASP A 1 702 ? 12.392 -14.996 -22.699 1.00 86.50 702 ASP A CA 1
ATOM 5488 C C . ASP A 1 702 ? 13.153 -16.216 -23.238 1.00 86.50 702 ASP A C 1
ATOM 5490 O O . ASP A 1 702 ? 14.174 -16.106 -23.920 1.00 86.50 702 ASP A O 1
ATOM 5494 N N . ARG A 1 703 ? 12.653 -17.417 -22.921 1.00 89.62 703 ARG A N 1
ATOM 5495 C CA . ARG A 1 703 ? 13.319 -18.689 -23.235 1.00 89.62 703 ARG A CA 1
ATOM 5496 C C . ARG A 1 703 ? 13.154 -19.087 -24.695 1.00 89.62 703 ARG A C 1
ATOM 5498 O O . ARG A 1 703 ? 14.043 -19.744 -25.245 1.00 89.62 703 ARG A O 1
ATOM 5505 N N . VAL A 1 704 ? 12.034 -18.721 -25.321 1.00 92.00 704 VAL A N 1
ATOM 5506 C CA . VAL A 1 704 ? 11.830 -18.946 -26.758 1.00 92.00 704 VAL A CA 1
ATOM 5507 C C . VAL A 1 704 ? 12.506 -17.867 -27.607 1.00 92.00 704 VAL A C 1
ATOM 5509 O O . VAL A 1 704 ? 12.999 -18.174 -28.698 1.00 92.00 704 VAL A O 1
ATOM 5512 N N . GLY A 1 705 ? 12.623 -16.646 -27.079 1.00 86.88 705 GLY A N 1
ATOM 5513 C CA . GLY A 1 705 ? 13.344 -15.529 -27.681 1.00 86.88 705 GLY A CA 1
ATOM 5514 C C . GLY A 1 705 ? 12.756 -15.047 -29.014 1.00 86.88 705 GLY A C 1
ATOM 5515 O O . GLY A 1 705 ? 11.669 -15.448 -29.426 1.00 86.88 705 GLY A O 1
ATOM 5516 N N . ILE A 1 706 ? 13.526 -14.219 -29.731 1.00 91.06 706 ILE A N 1
ATOM 5517 C CA . ILE A 1 706 ? 13.097 -13.444 -30.920 1.00 91.06 706 ILE A CA 1
ATOM 5518 C C . ILE A 1 706 ? 12.590 -14.251 -32.136 1.00 91.06 706 ILE A C 1
ATOM 5520 O O . ILE A 1 706 ? 12.205 -13.664 -33.141 1.00 91.06 706 ILE A O 1
ATOM 5524 N N . THR A 1 707 ? 12.671 -15.584 -32.110 1.00 89.94 707 THR A N 1
ATOM 5525 C CA . THR A 1 707 ? 12.222 -16.470 -33.211 1.00 89.94 707 THR A CA 1
ATOM 5526 C C . THR A 1 707 ? 11.205 -17.517 -32.767 1.00 89.94 707 THR A C 1
ATOM 5528 O O . THR A 1 707 ? 10.758 -18.314 -33.590 1.00 89.94 707 THR A O 1
ATOM 5531 N N . GLY A 1 708 ? 10.886 -17.570 -31.474 1.00 93.75 708 GLY A N 1
ATOM 5532 C CA . GLY A 1 708 ? 9.824 -18.414 -30.949 1.00 93.75 708 GLY A CA 1
ATOM 5533 C C . GLY A 1 708 ? 8.573 -17.599 -30.659 1.00 93.75 708 GLY A C 1
ATOM 5534 O O . GLY A 1 708 ? 8.536 -16.402 -30.923 1.00 93.75 708 GLY A O 1
ATOM 5535 N N . HIS A 1 709 ? 7.552 -18.263 -30.132 1.00 96.50 709 HIS A N 1
ATOM 5536 C CA . HIS A 1 709 ? 6.272 -17.648 -29.801 1.00 96.50 709 HIS A CA 1
ATOM 5537 C C . HIS A 1 709 ? 5.594 -18.446 -28.692 1.00 96.50 709 HIS A C 1
ATOM 5539 O O . HIS A 1 709 ? 5.727 -19.674 -28.656 1.00 96.50 709 HIS A O 1
ATOM 5545 N N . VAL A 1 710 ? 4.845 -17.784 -27.820 1.00 97.25 710 VAL A N 1
ATOM 5546 C CA . VAL A 1 710 ? 4.117 -18.421 -26.722 1.00 97.25 710 VAL A CA 1
ATOM 5547 C C . VAL A 1 710 ? 2.654 -18.005 -26.772 1.00 97.25 710 VAL A C 1
ATOM 5549 O O . VAL A 1 710 ? 2.336 -16.824 -26.826 1.00 97.25 710 VAL A O 1
ATOM 5552 N N . VAL A 1 711 ? 1.761 -18.985 -26.762 1.00 97.75 711 VAL A N 1
ATOM 5553 C CA . VAL A 1 711 ? 0.316 -18.776 -26.723 1.00 97.75 711 VAL A CA 1
ATOM 5554 C C . VAL A 1 711 ? -0.190 -19.202 -25.350 1.00 97.75 711 VAL A C 1
ATOM 5556 O O . VAL A 1 711 ? 0.003 -20.353 -24.969 1.00 97.75 711 VAL A O 1
ATOM 5559 N N . GLY A 1 712 ? -0.816 -18.296 -24.606 1.00 97.12 712 GLY A N 1
ATOM 5560 C CA . GLY A 1 712 ? -1.525 -18.594 -23.363 1.00 97.12 712 GLY A CA 1
ATOM 5561 C C . GLY A 1 712 ? -3.017 -18.751 -23.604 1.00 97.12 712 GLY A C 1
ATOM 5562 O O . GLY A 1 712 ? -3.605 -17.962 -24.345 1.00 97.12 712 GLY A O 1
ATOM 5563 N N . ILE A 1 713 ? -3.639 -19.750 -22.982 1.00 96.25 713 ILE A N 1
ATOM 5564 C CA . ILE A 1 713 ? -5.096 -19.908 -23.018 1.00 96.25 713 ILE A CA 1
ATOM 5565 C C . ILE A 1 713 ? -5.666 -20.184 -21.628 1.00 96.25 713 ILE A C 1
ATOM 5567 O O . ILE A 1 713 ? -5.078 -20.926 -20.835 1.00 96.25 713 ILE A O 1
ATOM 5571 N N . ASP A 1 714 ? -6.832 -19.610 -21.354 1.00 94.38 714 ASP A N 1
ATOM 5572 C CA . ASP A 1 714 ? -7.576 -19.772 -20.106 1.00 94.38 714 ASP A CA 1
ATOM 5573 C C . ASP A 1 714 ? -9.076 -19.558 -20.372 1.00 94.38 714 ASP A C 1
ATOM 5575 O O . ASP A 1 714 ? -9.469 -18.836 -21.295 1.00 94.38 714 ASP A O 1
ATOM 5579 N N . TRP A 1 715 ? -9.923 -20.198 -19.569 1.00 91.75 715 TRP A N 1
ATOM 5580 C CA . TRP A 1 715 ? -11.379 -20.089 -19.683 1.00 91.75 715 TRP A CA 1
ATOM 5581 C C . TRP A 1 715 ? -11.947 -18.908 -18.886 1.00 91.75 715 TRP A C 1
ATOM 5583 O O . TRP A 1 715 ? -13.055 -18.460 -19.198 1.00 91.75 715 TRP A O 1
ATOM 5593 N N . SER A 1 716 ? -11.218 -18.370 -17.896 1.00 89.38 716 SER A N 1
ATOM 5594 C CA . SER A 1 716 ? -11.598 -17.111 -17.244 1.00 89.38 716 SER A CA 1
ATOM 5595 C C . SER A 1 716 ? -11.260 -15.928 -18.151 1.00 89.38 716 SER A C 1
ATOM 5597 O O . SER A 1 716 ? -10.144 -15.777 -18.656 1.00 89.38 716 SER A O 1
ATOM 5599 N N . ARG A 1 717 ? -12.250 -15.052 -18.342 1.00 87.38 717 ARG A N 1
ATOM 5600 C CA . ARG A 1 717 ? -12.049 -13.780 -19.041 1.00 87.38 717 ARG A CA 1
ATOM 5601 C C . ARG A 1 717 ? -11.274 -12.785 -18.188 1.00 87.38 717 ARG A C 1
ATOM 5603 O O . ARG A 1 717 ? -10.520 -12.009 -18.766 1.00 87.38 717 ARG A O 1
ATOM 5610 N N . GLU A 1 718 ? -11.413 -12.811 -16.859 1.00 85.94 718 GLU A N 1
ATOM 5611 C CA . GLU A 1 718 ? -10.603 -11.959 -15.979 1.00 85.94 718 GLU A CA 1
ATOM 5612 C C . GLU A 1 718 ? -9.118 -12.296 -16.130 1.00 85.94 718 GLU A C 1
ATOM 5614 O O . GLU A 1 718 ? -8.328 -11.412 -16.453 1.00 85.94 718 GLU A O 1
ATOM 5619 N N . HIS A 1 719 ? -8.757 -13.581 -16.031 1.00 90.88 719 HIS A N 1
ATOM 5620 C CA . HIS A 1 719 ? -7.384 -14.059 -16.213 1.00 90.88 719 HIS A CA 1
ATOM 5621 C C . HIS A 1 719 ? -6.766 -13.638 -17.552 1.00 90.88 719 HIS A C 1
ATOM 5623 O O . HIS A 1 719 ? -5.626 -13.178 -17.577 1.00 90.88 719 HIS A O 1
ATOM 5629 N N . ILE A 1 720 ? -7.500 -13.782 -18.661 1.00 93.31 720 ILE A N 1
ATOM 5630 C CA . ILE A 1 720 ? -7.009 -13.375 -19.986 1.00 93.31 720 ILE A CA 1
ATOM 5631 C C . ILE A 1 720 ? -6.887 -11.854 -20.093 1.00 93.31 720 ILE A C 1
ATOM 5633 O O . ILE A 1 720 ? -5.892 -11.370 -20.623 1.00 93.31 720 ILE A O 1
ATOM 5637 N N . ASN A 1 721 ? -7.834 -11.089 -19.546 1.00 89.25 721 ASN A N 1
ATOM 5638 C CA . ASN A 1 721 ? -7.746 -9.629 -19.530 1.00 89.25 721 ASN A CA 1
ATOM 5639 C C . ASN A 1 721 ? -6.556 -9.137 -18.683 1.00 89.25 721 ASN A C 1
ATOM 5641 O O . ASN A 1 721 ? -5.859 -8.217 -19.103 1.00 89.25 721 ASN A O 1
ATOM 5645 N N . GLU A 1 722 ? -6.285 -9.754 -17.528 1.00 87.25 722 GLU A N 1
ATOM 5646 C CA . GLU A 1 722 ? -5.070 -9.515 -16.732 1.00 87.25 722 GLU A CA 1
ATOM 5647 C C . GLU A 1 722 ? -3.805 -9.860 -17.525 1.00 87.25 722 GLU A C 1
ATOM 5649 O O . GLU A 1 722 ? -2.919 -9.021 -17.669 1.00 87.25 722 GLU A O 1
ATOM 5654 N N . ALA A 1 723 ? -3.744 -11.058 -18.114 1.00 90.44 723 ALA A N 1
ATOM 5655 C CA . ALA A 1 723 ? -2.594 -11.503 -18.894 1.00 90.44 723 ALA A CA 1
ATOM 5656 C C . ALA A 1 723 ? -2.302 -10.585 -20.093 1.00 90.44 723 ALA A C 1
ATOM 5658 O O . ALA A 1 723 ? -1.142 -10.303 -20.379 1.00 90.44 723 ALA A O 1
ATOM 5659 N N . MET A 1 724 ? -3.343 -10.082 -20.769 1.00 90.44 724 MET A N 1
ATOM 5660 C CA . MET A 1 724 ? -3.224 -9.128 -21.876 1.00 90.44 724 MET A CA 1
ATOM 5661 C C . MET A 1 724 ? -2.790 -7.729 -21.422 1.00 90.44 724 MET A C 1
ATOM 5663 O O . MET A 1 724 ? -2.046 -7.082 -22.154 1.00 90.44 724 MET A O 1
ATOM 5667 N N . ARG A 1 725 ? -3.214 -7.262 -20.237 1.00 88.50 725 ARG A N 1
ATOM 5668 C CA . ARG A 1 725 ? -2.739 -5.995 -19.643 1.00 88.50 725 ARG A CA 1
ATOM 5669 C C . ARG A 1 725 ? -1.251 -6.073 -19.291 1.00 88.50 725 ARG A C 1
ATOM 5671 O O . ARG A 1 725 ? -0.492 -5.175 -19.643 1.00 88.50 725 ARG A O 1
ATOM 5678 N N . ASP A 1 726 ? -0.837 -7.166 -18.654 1.00 89.56 726 ASP A N 1
ATOM 5679 C CA . ASP A 1 726 ? 0.550 -7.383 -18.227 1.00 89.56 726 ASP A CA 1
ATOM 5680 C C . ASP A 1 726 ? 1.488 -7.768 -19.392 1.00 89.56 726 ASP A C 1
ATOM 5682 O O . ASP A 1 726 ? 2.707 -7.632 -19.274 1.00 89.56 726 ASP A O 1
ATOM 5686 N N . MET A 1 727 ? 0.944 -8.209 -20.536 1.00 89.69 727 MET A N 1
ATOM 5687 C CA . MET A 1 727 ? 1.708 -8.641 -21.716 1.00 89.69 727 MET A CA 1
ATOM 5688 C C . MET A 1 727 ? 2.679 -7.574 -22.231 1.00 89.69 727 MET A C 1
ATOM 5690 O O . MET A 1 727 ? 3.816 -7.906 -22.560 1.00 89.69 727 MET A O 1
ATOM 5694 N N . ASP A 1 728 ? 2.253 -6.309 -22.300 1.00 82.69 728 ASP A N 1
ATOM 5695 C CA . ASP A 1 728 ? 3.092 -5.221 -22.818 1.00 82.69 728 ASP A CA 1
ATOM 5696 C C . ASP A 1 728 ? 4.263 -4.907 -21.872 1.00 82.69 728 ASP A C 1
ATOM 5698 O O . ASP A 1 728 ? 5.376 -4.663 -22.343 1.00 82.69 728 ASP A O 1
ATOM 5702 N N . ARG A 1 729 ? 4.047 -4.982 -20.548 1.00 84.19 729 ARG A N 1
ATOM 5703 C CA . ARG A 1 729 ? 5.104 -4.856 -19.525 1.00 84.19 729 ARG A CA 1
ATOM 5704 C C . ARG A 1 729 ? 6.081 -6.029 -19.616 1.00 84.19 729 ARG A C 1
ATOM 5706 O O . ARG A 1 729 ? 7.279 -5.815 -19.759 1.00 84.19 729 ARG A O 1
ATOM 5713 N N . ALA A 1 730 ? 5.570 -7.261 -19.633 1.00 85.50 730 ALA A N 1
ATOM 5714 C CA . ALA A 1 730 ? 6.387 -8.469 -19.748 1.00 85.50 730 ALA A CA 1
ATOM 5715 C C . ALA A 1 730 ? 7.195 -8.520 -21.060 1.00 85.50 730 ALA A C 1
ATOM 5717 O O . ALA A 1 730 ? 8.335 -8.984 -21.076 1.00 85.50 730 ALA A O 1
ATOM 5718 N N . TRP A 1 731 ? 6.639 -8.014 -22.165 1.00 87.44 731 TRP A N 1
ATOM 5719 C CA . TRP A 1 731 ? 7.375 -7.857 -23.416 1.00 87.44 731 TRP A CA 1
ATOM 5720 C C . TRP A 1 731 ? 8.495 -6.812 -23.282 1.00 87.44 731 TRP A C 1
ATOM 5722 O O . TRP A 1 731 ? 9.628 -7.099 -23.670 1.00 87.44 731 TRP A O 1
ATOM 5732 N N . GLN A 1 732 ? 8.236 -5.642 -22.695 1.00 84.75 732 GLN A N 1
ATOM 5733 C CA . GLN A 1 732 ? 9.277 -4.626 -22.487 1.00 84.75 732 GLN A CA 1
ATOM 5734 C C . GLN A 1 732 ? 10.416 -5.141 -21.590 1.00 84.75 732 GLN A C 1
ATOM 5736 O O . GLN A 1 732 ? 11.583 -5.006 -21.962 1.00 84.75 732 GLN A O 1
ATOM 5741 N N . ASP A 1 733 ? 10.088 -5.825 -20.489 1.00 83.38 733 ASP A N 1
ATOM 5742 C CA . ASP A 1 733 ? 11.062 -6.441 -19.575 1.00 83.38 733 ASP A CA 1
ATOM 5743 C C . ASP A 1 733 ? 11.943 -7.505 -20.269 1.00 83.38 733 ASP A C 1
ATOM 5745 O O . ASP A 1 733 ? 13.134 -7.618 -19.967 1.00 83.38 733 ASP A O 1
ATOM 5749 N N . SER A 1 734 ? 11.399 -8.248 -21.244 1.00 80.25 734 SER A N 1
ATOM 5750 C CA . SER A 1 734 ? 12.141 -9.272 -22.009 1.00 80.25 734 SER A CA 1
ATOM 5751 C C . SER A 1 734 ? 13.214 -8.709 -22.959 1.00 80.25 734 SER A C 1
ATOM 5753 O O . SER A 1 734 ? 14.089 -9.443 -23.429 1.00 80.25 734 SER A O 1
ATOM 5755 N N . GLY A 1 735 ? 13.143 -7.415 -23.302 1.00 82.81 735 GLY A N 1
ATOM 5756 C CA . GLY A 1 735 ? 14.035 -6.772 -24.275 1.00 82.81 735 GLY A CA 1
ATOM 5757 C C . GLY A 1 735 ? 13.901 -7.283 -25.721 1.00 82.81 735 GLY A C 1
ATOM 5758 O O . GLY A 1 735 ? 14.783 -7.031 -26.548 1.00 82.81 735 GLY A O 1
ATOM 5759 N N . LEU A 1 736 ? 12.831 -8.019 -26.046 1.00 82.62 736 LEU A N 1
ATOM 5760 C CA . LEU A 1 736 ? 12.549 -8.501 -27.401 1.00 82.62 736 LEU A CA 1
ATOM 5761 C C . LEU A 1 736 ? 12.093 -7.342 -28.317 1.00 82.62 736 LEU A C 1
ATOM 5763 O O . LEU A 1 736 ? 11.441 -6.411 -27.852 1.00 82.62 736 LEU A O 1
ATOM 5767 N N . PRO A 1 737 ? 12.384 -7.373 -29.633 1.00 85.00 737 PRO A N 1
ATOM 5768 C CA . PRO A 1 737 ? 12.063 -6.267 -30.542 1.00 85.00 737 PRO A CA 1
ATOM 5769 C C . PRO A 1 737 ? 10.565 -6.140 -30.863 1.00 85.00 737 PRO A C 1
ATOM 5771 O O . PRO A 1 737 ? 10.117 -5.058 -31.227 1.00 85.00 737 PRO A O 1
ATOM 5774 N N . GLU A 1 738 ? 9.810 -7.232 -30.740 1.00 89.00 738 GLU A N 1
ATOM 5775 C CA . GLU A 1 738 ? 8.354 -7.328 -30.896 1.00 89.00 738 GLU A CA 1
ATOM 5776 C C . GLU A 1 738 ? 7.844 -8.375 -29.891 1.00 89.00 738 GLU A C 1
ATOM 5778 O O . GLU A 1 738 ? 8.590 -9.302 -29.550 1.00 89.00 738 GLU A O 1
ATOM 5783 N N . SER A 1 739 ? 6.599 -8.242 -29.415 1.00 91.75 739 SER A N 1
ATOM 5784 C CA . SER A 1 739 ? 5.998 -9.250 -28.534 1.00 91.75 739 SER A CA 1
ATOM 5785 C C . SER A 1 739 ? 5.862 -10.576 -29.279 1.00 91.75 739 SER A C 1
ATOM 5787 O O . SER A 1 739 ? 5.353 -10.629 -30.399 1.00 91.75 739 SER A O 1
ATOM 5789 N N . ASN A 1 740 ? 6.305 -11.655 -28.640 1.00 95.25 740 ASN A N 1
ATOM 5790 C CA . ASN A 1 740 ? 6.155 -13.026 -29.119 1.00 95.25 740 ASN A CA 1
ATOM 5791 C C . ASN A 1 740 ? 5.065 -13.789 -28.339 1.00 95.25 740 ASN A C 1
ATOM 5793 O O . ASN A 1 740 ? 5.070 -15.021 -28.322 1.00 95.25 740 ASN A O 1
ATOM 5797 N N . MET A 1 741 ? 4.178 -13.062 -27.655 1.00 97.25 741 MET A N 1
ATOM 5798 C CA . MET A 1 741 ? 3.136 -13.598 -26.784 1.00 97.25 741 MET A CA 1
ATOM 5799 C C . MET A 1 741 ? 1.747 -13.321 -27.360 1.00 97.25 741 MET A C 1
ATOM 5801 O O . MET A 1 741 ? 1.502 -12.264 -27.938 1.00 97.25 741 MET A O 1
ATOM 5805 N N . GLU A 1 742 ? 0.827 -14.259 -27.167 1.00 96.12 742 GLU A N 1
ATOM 5806 C CA . GLU A 1 742 ? -0.577 -14.135 -27.561 1.00 96.12 742 GLU A CA 1
ATOM 5807 C C . GLU A 1 742 ? -1.462 -14.810 -26.505 1.00 96.12 742 GLU A C 1
ATOM 5809 O O . GLU A 1 742 ? -1.105 -15.869 -25.989 1.00 96.12 742 GLU A O 1
ATOM 5814 N N . PHE A 1 743 ? -2.616 -14.220 -26.187 1.00 97.00 743 PHE A N 1
ATOM 5815 C CA . PHE A 1 743 ? -3.545 -14.737 -25.180 1.00 97.00 743 PHE A CA 1
ATOM 5816 C C . PHE A 1 743 ? -4.942 -14.927 -25.771 1.00 97.00 743 PHE A C 1
ATOM 5818 O O . PHE A 1 743 ? -5.471 -14.013 -26.403 1.00 97.00 743 PHE A O 1
ATOM 5825 N N . HIS A 1 744 ? -5.557 -16.092 -25.539 1.00 96.00 744 HIS A N 1
ATOM 5826 C CA . HIS A 1 744 ? -6.921 -16.390 -25.994 1.00 96.00 744 HIS A CA 1
ATOM 5827 C C . HIS A 1 744 ? -7.819 -16.852 -24.853 1.00 96.00 744 HIS A C 1
ATOM 5829 O O . HIS A 1 744 ? -7.485 -17.777 -24.112 1.00 96.00 744 HIS A O 1
ATOM 5835 N N . TRP A 1 745 ? -9.019 -16.277 -24.792 1.00 95.06 745 TRP A N 1
ATOM 5836 C CA . TRP A 1 745 ? -10.121 -16.853 -24.030 1.00 95.06 745 TRP A CA 1
ATOM 5837 C C . TRP A 1 745 ? -10.649 -18.103 -24.745 1.00 95.06 745 TRP A C 1
ATOM 5839 O O . TRP A 1 745 ? -11.107 -18.014 -25.886 1.00 95.06 745 TRP A O 1
ATOM 5849 N N . GLY A 1 746 ? -10.590 -19.261 -24.087 1.00 92.75 746 GLY A N 1
ATOM 5850 C CA . GLY A 1 746 ? -11.019 -20.528 -24.677 1.00 92.75 746 GLY A CA 1
ATOM 5851 C C . GLY A 1 746 ? -10.904 -21.727 -23.737 1.00 92.75 746 GLY A C 1
ATOM 5852 O O . GLY A 1 746 ? -10.343 -21.643 -22.648 1.00 92.75 746 GLY A O 1
ATOM 5853 N N . PHE A 1 747 ? -11.442 -22.863 -24.181 1.00 94.12 747 PHE A N 1
ATOM 5854 C CA . PHE A 1 747 ? -11.490 -24.103 -23.403 1.00 94.12 747 PHE A CA 1
ATOM 5855 C C . PHE A 1 747 ? -10.452 -25.119 -23.896 1.00 94.12 747 PHE A C 1
ATOM 5857 O O . PHE A 1 747 ? -10.250 -25.238 -25.109 1.00 94.12 747 PHE A O 1
ATOM 5864 N N . PRO A 1 748 ? -9.821 -25.896 -22.998 1.00 94.31 748 PRO A N 1
ATOM 5865 C CA . PRO A 1 748 ? -8.797 -26.864 -23.380 1.00 94.31 748 PRO A CA 1
ATOM 5866 C C . PRO A 1 748 ? -9.351 -28.031 -24.220 1.00 94.31 748 PRO A C 1
ATOM 5868 O O . PRO A 1 748 ? -8.594 -28.672 -24.947 1.00 94.31 748 PRO A O 1
ATOM 5871 N N . GLU A 1 749 ? -10.661 -28.297 -24.164 1.00 95.00 749 GLU A N 1
ATOM 5872 C CA . GLU A 1 749 ? -11.360 -29.293 -24.986 1.00 95.00 749 GLU A CA 1
ATOM 5873 C C . GLU A 1 749 ? -11.604 -28.861 -26.449 1.00 95.00 749 GLU A C 1
ATOM 5875 O O . GLU A 1 749 ? -11.916 -29.720 -27.282 1.00 95.00 749 GLU A O 1
ATOM 5880 N N . ASP A 1 750 ? -11.491 -27.565 -26.775 1.00 93.31 750 ASP A N 1
ATOM 5881 C CA . ASP A 1 750 ? -11.779 -27.007 -28.109 1.00 93.31 750 ASP A CA 1
ATOM 5882 C C . ASP A 1 750 ? -10.778 -25.903 -28.502 1.00 93.31 750 ASP A C 1
ATOM 5884 O O . ASP A 1 750 ? -11.110 -24.722 -28.652 1.00 93.31 750 ASP A O 1
ATOM 5888 N N . LEU A 1 751 ? -9.524 -26.308 -28.724 1.00 93.88 751 LEU A N 1
ATOM 5889 C CA . LEU A 1 751 ? -8.458 -25.423 -29.208 1.00 93.88 751 LEU A CA 1
ATOM 5890 C C . LEU A 1 751 ? -8.665 -25.001 -30.673 1.00 93.88 751 LEU A C 1
ATOM 5892 O O . LEU A 1 751 ? -7.999 -24.090 -31.168 1.00 93.88 751 LEU A O 1
ATOM 5896 N N . ALA A 1 752 ? -9.554 -25.681 -31.400 1.00 90.00 752 ALA A N 1
ATOM 5897 C CA . ALA A 1 752 ? -9.896 -25.338 -32.773 1.00 90.00 752 ALA A CA 1
ATOM 5898 C C . ALA A 1 752 ? -10.725 -24.045 -32.841 1.00 90.00 752 ALA A C 1
ATOM 5900 O O . ALA A 1 752 ? -10.503 -23.243 -33.751 1.00 90.00 752 ALA A O 1
ATOM 5901 N N . SER A 1 753 ? -11.622 -23.817 -31.874 1.00 87.19 753 SER A N 1
ATOM 5902 C CA . SER A 1 753 ? -12.462 -22.612 -31.786 1.00 87.19 753 SER A CA 1
ATOM 5903 C C . SER A 1 753 ? -11.659 -21.303 -31.728 1.00 87.19 753 SER A C 1
ATOM 5905 O O . SER A 1 753 ? -12.004 -20.341 -32.413 1.00 87.19 753 SER A O 1
ATOM 5907 N N . ILE A 1 754 ? -10.534 -21.300 -31.006 1.00 89.69 754 ILE A N 1
ATOM 5908 C CA . ILE A 1 754 ? -9.575 -20.183 -30.902 1.00 89.69 754 ILE A CA 1
ATOM 5909 C C . ILE A 1 754 ? -8.532 -20.158 -32.040 1.00 89.69 754 ILE A C 1
ATOM 5911 O O . ILE A 1 754 ? -7.560 -19.410 -32.002 1.00 89.69 754 ILE A O 1
ATOM 5915 N N . GLY A 1 755 ? -8.706 -20.980 -33.080 1.00 89.69 755 GLY A N 1
ATOM 5916 C CA . GLY A 1 755 ? -7.890 -20.944 -34.297 1.00 89.69 755 GLY A CA 1
ATOM 5917 C C . GLY A 1 755 ? -6.573 -21.730 -34.257 1.00 89.69 755 GLY A C 1
ATOM 5918 O O . GLY A 1 755 ? -5.813 -21.668 -35.233 1.00 89.69 755 GLY A O 1
ATOM 5919 N N . LEU A 1 756 ? -6.291 -22.509 -33.202 1.00 93.50 756 LEU A N 1
ATOM 5920 C CA . LEU A 1 756 ? -5.071 -23.321 -33.145 1.00 93.50 756 LEU A CA 1
ATOM 5921 C C . LEU A 1 756 ? -5.158 -24.504 -34.114 1.00 93.50 756 LEU A C 1
ATOM 5923 O O . LEU A 1 756 ? -6.008 -25.396 -34.013 1.00 93.50 756 LEU A O 1
ATOM 5927 N N . ARG A 1 757 ? -4.250 -24.506 -35.092 1.00 93.88 757 ARG A N 1
ATOM 5928 C CA . ARG A 1 757 ? -4.221 -25.475 -36.196 1.00 93.88 757 ARG A CA 1
ATOM 5929 C C . ARG A 1 757 ? -3.609 -26.798 -35.748 1.00 93.88 757 ARG A C 1
ATOM 5931 O O . ARG A 1 757 ? -2.923 -26.884 -34.736 1.00 93.88 757 ARG A O 1
ATOM 5938 N N . GLU A 1 758 ? -3.837 -27.848 -36.528 1.00 94.12 758 GLU A N 1
ATOM 5939 C CA . GLU A 1 758 ? -3.093 -29.090 -36.329 1.00 94.12 758 GLU A CA 1
ATOM 5940 C C . GLU A 1 758 ? -1.588 -28.879 -36.567 1.00 94.12 758 GLU A C 1
ATOM 5942 O O . GLU A 1 758 ? -1.183 -28.142 -37.468 1.00 94.12 758 GLU A O 1
ATOM 5947 N N . ASN A 1 759 ? -0.756 -29.563 -35.782 1.00 95.00 759 ASN A N 1
ATOM 5948 C CA . ASN A 1 759 ? 0.702 -29.569 -35.916 1.00 95.00 759 ASN A CA 1
ATOM 5949 C C . ASN A 1 759 ? 1.391 -28.183 -35.865 1.00 95.00 759 ASN A C 1
ATOM 5951 O O . ASN A 1 759 ? 2.479 -28.034 -36.425 1.00 95.00 759 ASN A O 1
ATOM 5955 N N . SER A 1 760 ? 0.792 -27.180 -35.211 1.00 95.19 760 SER A N 1
ATOM 5956 C CA . SER A 1 760 ? 1.346 -25.822 -35.090 1.00 95.19 760 SER A CA 1
ATOM 5957 C C . SER A 1 760 ? 2.281 -25.610 -33.895 1.00 95.19 760 SER A C 1
ATOM 5959 O O . SER A 1 760 ? 3.080 -24.679 -33.935 1.00 95.19 760 SER A O 1
ATOM 5961 N N . MET A 1 761 ? 2.184 -26.436 -32.848 1.00 97.31 761 MET A N 1
ATOM 5962 C CA . MET A 1 761 ? 2.920 -26.254 -31.590 1.00 97.31 761 MET A CA 1
ATOM 5963 C C . MET A 1 761 ? 4.105 -27.208 -31.460 1.00 97.31 761 MET A C 1
ATOM 5965 O O . MET A 1 761 ? 4.030 -28.394 -31.787 1.00 97.31 761 MET A O 1
ATOM 5969 N N . ASP A 1 762 ? 5.208 -26.701 -30.925 1.00 95.69 762 ASP A N 1
ATOM 5970 C CA . ASP A 1 762 ? 6.431 -27.458 -30.671 1.00 95.69 762 ASP A CA 1
ATOM 5971 C C . ASP A 1 762 ? 6.404 -28.116 -29.293 1.00 95.69 762 ASP A C 1
ATOM 5973 O O . ASP A 1 762 ? 6.917 -29.227 -29.122 1.00 95.69 762 ASP A O 1
ATOM 5977 N N . LEU A 1 763 ? 5.814 -27.411 -28.329 1.00 95.88 763 LEU A N 1
ATOM 5978 C CA . LEU A 1 763 ? 5.655 -27.823 -26.946 1.00 95.88 763 LEU A CA 1
ATOM 5979 C C . LEU A 1 763 ? 4.284 -27.366 -26.437 1.00 95.88 763 LEU A C 1
ATOM 5981 O O . LEU A 1 763 ? 3.852 -26.256 -26.738 1.00 95.88 763 LEU A O 1
ATOM 5985 N N . VAL A 1 764 ? 3.615 -28.213 -25.662 1.00 96.56 764 VAL A N 1
ATOM 5986 C CA . VAL A 1 764 ? 2.439 -27.836 -24.871 1.00 96.56 764 VAL A CA 1
ATOM 5987 C C . VAL A 1 764 ? 2.790 -28.013 -23.400 1.00 96.56 764 VAL A C 1
ATOM 5989 O O . VAL A 1 764 ? 3.313 -29.060 -23.014 1.00 96.56 764 VAL A O 1
ATOM 5992 N N . PHE A 1 765 ? 2.524 -26.985 -22.605 1.00 94.44 765 PHE A N 1
ATOM 5993 C CA . PHE A 1 765 ? 2.664 -26.972 -21.159 1.00 94.44 765 PHE A CA 1
ATOM 5994 C C . PHE A 1 765 ? 1.277 -26.898 -20.505 1.00 94.44 765 PHE A C 1
ATOM 5996 O O . PHE A 1 765 ? 0.348 -26.298 -21.044 1.00 94.44 765 PHE A O 1
ATOM 6003 N N . THR A 1 766 ? 1.128 -27.567 -19.366 1.00 91.19 766 THR A N 1
ATOM 6004 C CA . THR A 1 766 ? -0.100 -27.589 -18.560 1.00 91.19 766 THR A CA 1
ATOM 6005 C C . THR A 1 766 ? 0.283 -27.870 -17.113 1.00 91.19 766 THR A C 1
ATOM 6007 O O . THR A 1 766 ? 0.988 -28.849 -16.853 1.00 91.19 766 THR A O 1
ATOM 6010 N N . ASN A 1 767 ? -0.239 -27.081 -16.175 1.00 87.75 767 ASN A N 1
ATOM 6011 C CA . ASN A 1 767 ? -0.057 -27.290 -14.739 1.00 87.75 767 ASN A CA 1
ATOM 6012 C C . ASN A 1 767 ? -1.412 -27.493 -14.040 1.00 87.75 767 ASN A C 1
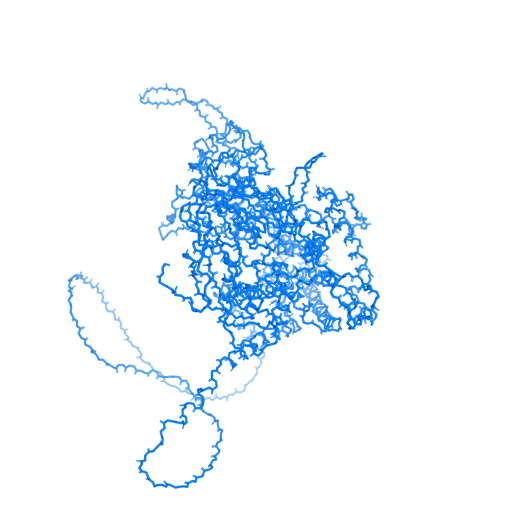ATOM 6014 O O . ASN A 1 767 ? -2.236 -26.584 -13.993 1.00 87.75 767 ASN A O 1
ATOM 6018 N N . SER A 1 768 ? -1.617 -28.685 -13.478 1.00 80.00 768 SER A N 1
ATOM 6019 C CA . SER A 1 768 ? -2.710 -29.047 -12.561 1.00 80.00 768 SER A CA 1
ATOM 6020 C C . SER A 1 768 ? -4.146 -28.841 -13.076 1.00 80.00 768 SER A C 1
ATOM 6022 O O . SER A 1 768 ? -5.090 -28.857 -12.293 1.00 80.00 768 SER A O 1
ATOM 6024 N N . ILE A 1 769 ? -4.343 -28.719 -14.395 1.00 83.94 769 ILE A N 1
ATOM 6025 C CA . ILE A 1 769 ? -5.679 -28.582 -15.005 1.00 83.94 769 ILE A CA 1
ATOM 6026 C C . ILE A 1 769 ? -6.339 -29.914 -15.397 1.00 83.94 769 ILE A C 1
ATOM 6028 O O . ILE A 1 769 ? -7.563 -30.017 -15.378 1.00 83.94 769 ILE A O 1
ATOM 6032 N N . LEU A 1 770 ? -5.564 -30.948 -15.758 1.00 88.06 770 LEU A N 1
ATOM 6033 C CA . LEU A 1 770 ? -6.114 -32.147 -16.415 1.00 88.06 770 LEU A CA 1
ATOM 6034 C C . LEU A 1 770 ? -7.063 -32.952 -15.518 1.00 88.06 770 LEU A C 1
ATOM 6036 O O . LEU A 1 770 ? -8.040 -33.512 -16.018 1.00 88.06 770 LEU A O 1
ATOM 6040 N N . ASN A 1 771 ? -6.809 -32.973 -14.208 1.00 90.06 771 ASN A N 1
ATOM 6041 C CA . ASN A 1 771 ? -7.641 -33.683 -13.234 1.00 90.06 771 ASN A CA 1
ATOM 6042 C C . ASN A 1 771 ? -9.007 -33.008 -13.016 1.00 90.06 771 ASN A C 1
ATOM 6044 O O . ASN A 1 771 ? -9.955 -33.689 -12.623 1.00 90.06 771 ASN A O 1
ATOM 6048 N N . LEU A 1 772 ? -9.130 -31.709 -13.324 1.00 89.62 772 LEU A N 1
ATOM 6049 C CA . LEU A 1 772 ? -10.343 -30.901 -13.140 1.00 89.62 772 LEU A CA 1
ATOM 6050 C C . LEU A 1 772 ? -11.055 -30.517 -14.450 1.00 89.62 772 LEU A C 1
ATOM 6052 O O . LEU A 1 772 ? -12.142 -29.938 -14.393 1.00 89.62 772 LEU A O 1
ATOM 6056 N N . ALA A 1 773 ? -10.485 -30.856 -15.610 1.00 90.25 773 ALA A N 1
ATOM 6057 C CA . ALA A 1 773 ? -11.092 -30.642 -16.926 1.00 90.25 773 ALA A CA 1
ATOM 6058 C C . ALA A 1 773 ? -12.488 -31.287 -17.051 1.00 90.25 773 ALA A C 1
ATOM 6060 O O . ALA A 1 773 ? -12.794 -32.259 -16.352 1.00 90.25 773 ALA A O 1
ATOM 6061 N N . TYR A 1 774 ? -13.330 -30.760 -17.948 1.00 90.44 774 TYR A N 1
ATOM 6062 C CA . TYR A 1 774 ? -14.659 -31.325 -18.206 1.00 90.44 774 TYR A CA 1
ATOM 6063 C C . TYR A 1 774 ? -14.539 -32.689 -18.890 1.00 90.44 774 TYR A C 1
ATOM 6065 O O . TYR A 1 774 ? -15.117 -33.677 -18.434 1.00 90.44 774 TYR A O 1
ATOM 6073 N N . ASP A 1 775 ? -13.724 -32.749 -19.945 1.00 91.00 775 ASP A N 1
ATOM 6074 C CA . ASP A 1 775 ? -13.360 -33.983 -20.635 1.00 91.00 775 ASP A CA 1
ATOM 6075 C C . ASP A 1 775 ? -11.837 -34.038 -20.823 1.00 91.00 775 ASP A C 1
ATOM 6077 O O . ASP A 1 775 ? -11.286 -33.681 -21.868 1.00 91.00 775 ASP A O 1
ATOM 6081 N N . THR A 1 776 ? -11.139 -34.550 -19.802 1.00 91.56 776 THR A N 1
ATOM 6082 C CA . THR A 1 776 ? -9.685 -34.790 -19.815 1.00 91.56 776 THR A CA 1
ATOM 6083 C C . THR A 1 776 ? -9.222 -35.549 -21.065 1.00 91.56 776 THR A C 1
ATOM 6085 O O . THR A 1 776 ? -8.131 -35.301 -21.582 1.00 91.56 776 THR A O 1
ATOM 6088 N N . LYS A 1 777 ? -10.046 -36.464 -21.590 1.00 92.12 777 LYS A N 1
ATOM 6089 C CA . LYS A 1 777 ? -9.712 -37.268 -22.768 1.00 92.12 777 LYS A CA 1
ATOM 6090 C C . LYS A 1 777 ? -9.767 -36.427 -24.040 1.00 92.12 777 LYS A C 1
ATOM 6092 O O . LYS A 1 777 ? -8.903 -36.576 -24.906 1.00 92.12 777 LYS A O 1
ATOM 6097 N N . GLN A 1 778 ? -10.741 -35.529 -24.148 1.00 94.62 778 GLN A N 1
ATOM 6098 C CA . GLN A 1 778 ? -10.823 -34.562 -25.235 1.00 94.62 778 GLN A CA 1
ATOM 6099 C C . GLN A 1 778 ? -9.707 -33.509 -25.159 1.00 94.62 778 GLN A C 1
ATOM 6101 O O . GLN A 1 778 ? -9.088 -33.240 -26.188 1.00 94.62 778 GLN A O 1
ATOM 6106 N N . VAL A 1 779 ? -9.348 -33.015 -23.966 1.00 95.31 779 VAL A N 1
ATOM 6107 C CA . VAL A 1 779 ? -8.166 -32.147 -23.783 1.00 95.31 779 VAL A CA 1
ATOM 6108 C C . VAL A 1 779 ? -6.898 -32.826 -24.315 1.00 95.31 779 VAL A C 1
ATOM 6110 O O . VAL A 1 779 ? -6.178 -32.255 -25.133 1.00 95.31 779 VAL A O 1
ATOM 6113 N N . ILE A 1 780 ? -6.634 -34.079 -23.926 1.00 96.00 780 ILE A N 1
ATOM 6114 C CA . ILE A 1 780 ? -5.446 -34.822 -24.385 1.00 96.00 780 ILE A CA 1
ATOM 6115 C C . ILE A 1 780 ? -5.441 -35.001 -25.919 1.00 96.00 780 ILE A C 1
ATOM 6117 O O . ILE A 1 780 ? -4.377 -34.918 -26.543 1.00 96.00 780 ILE A O 1
ATOM 6121 N N . ARG A 1 781 ? -6.608 -35.194 -26.555 1.00 95.94 781 ARG A N 1
ATOM 6122 C CA . ARG A 1 781 ? -6.730 -35.251 -28.025 1.00 95.94 781 ARG A CA 1
A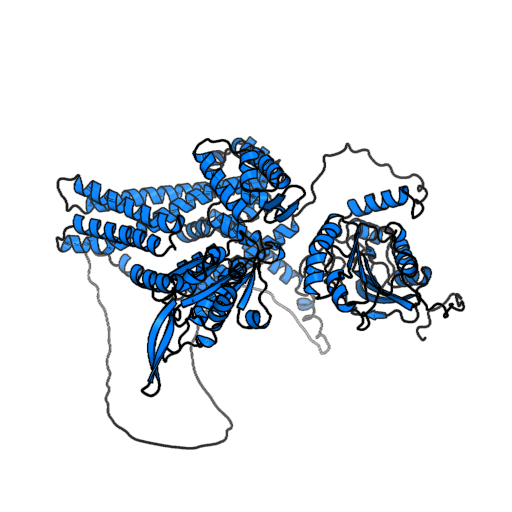TOM 6123 C C . ARG A 1 781 ? -6.419 -33.912 -28.690 1.00 95.94 781 ARG A C 1
ATOM 6125 O O . ARG A 1 781 ? -5.704 -33.907 -29.691 1.00 95.94 781 ARG A O 1
ATOM 6132 N N . GLU A 1 782 ? -6.902 -32.796 -28.151 1.00 96.62 782 GLU A N 1
ATOM 6133 C CA . GLU A 1 782 ? -6.604 -31.467 -28.695 1.00 96.62 782 GLU A CA 1
ATOM 6134 C C . GLU A 1 782 ? -5.123 -31.106 -28.549 1.00 96.62 782 GLU A C 1
ATOM 6136 O O . GLU A 1 782 ? -4.505 -30.664 -29.520 1.00 96.62 782 GLU A O 1
ATOM 6141 N N . ILE A 1 783 ? -4.513 -31.401 -27.396 1.00 97.56 783 ILE A N 1
ATOM 6142 C CA . ILE A 1 783 ? -3.062 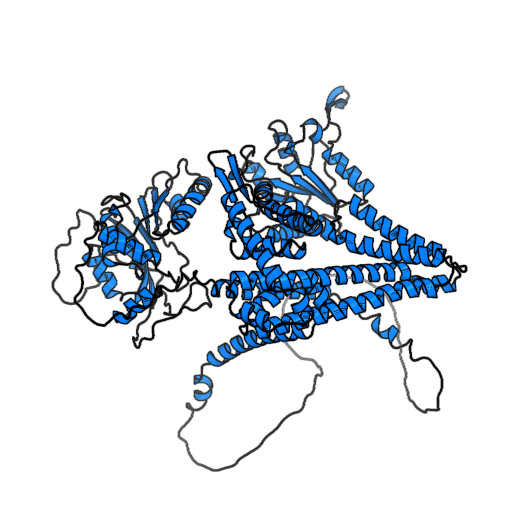-31.281 -27.187 1.00 97.56 783 ILE A CA 1
ATOM 6143 C C . ILE A 1 783 ? -2.304 -32.102 -28.243 1.00 97.56 783 ILE A C 1
ATOM 6145 O O . ILE A 1 783 ? -1.375 -31.600 -28.885 1.00 97.56 783 ILE A O 1
ATOM 6149 N N . PHE A 1 784 ? -2.708 -33.356 -28.476 1.00 97.06 784 PHE A N 1
ATOM 6150 C CA . PHE A 1 784 ? -2.107 -34.184 -29.522 1.00 97.06 784 PHE A CA 1
ATOM 6151 C C . PHE A 1 784 ? -2.314 -33.596 -30.925 1.00 97.06 784 PHE A C 1
ATOM 6153 O O . PHE A 1 784 ? -1.400 -33.660 -31.753 1.00 97.06 784 PHE A O 1
ATOM 6160 N N . ARG A 1 785 ? -3.484 -33.016 -31.220 1.00 96.50 785 ARG A N 1
ATOM 6161 C CA . ARG A 1 785 ? -3.796 -32.387 -32.512 1.00 96.50 785 ARG A CA 1
ATOM 6162 C C . ARG A 1 785 ? -2.884 -31.192 -32.779 1.00 96.50 785 ARG A C 1
ATOM 6164 O O . ARG A 1 785 ? -2.277 -31.141 -33.852 1.00 96.50 785 ARG A O 1
ATOM 6171 N N . VAL A 1 786 ? -2.760 -30.261 -31.829 1.00 97.62 786 VAL A N 1
ATOM 6172 C CA . VAL A 1 786 ? -1.978 -29.025 -32.015 1.00 97.62 786 VAL A CA 1
ATOM 6173 C C . VAL A 1 786 ? -0.468 -29.263 -32.015 1.00 97.62 786 VAL A C 1
ATOM 6175 O O . VAL A 1 786 ? 0.250 -28.565 -32.727 1.00 97.62 786 VAL A O 1
ATOM 6178 N N . LEU A 1 787 ? 0.039 -30.275 -31.301 1.00 97.88 787 LEU A N 1
ATOM 6179 C CA . LEU A 1 787 ? 1.462 -30.624 -31.331 1.00 97.88 787 LEU A CA 1
ATOM 6180 C C . LEU A 1 787 ? 1.909 -31.068 -32.728 1.00 97.88 787 LEU A C 1
ATOM 6182 O O . LEU A 1 787 ? 1.251 -31.876 -33.383 1.00 97.88 787 LEU A O 1
ATOM 6186 N N . ARG A 1 788 ? 3.075 -30.610 -33.184 1.00 96.00 788 ARG A N 1
ATOM 6187 C CA . ARG A 1 788 ? 3.734 -31.133 -34.390 1.00 96.00 788 ARG A CA 1
ATOM 6188 C C . ARG A 1 788 ? 4.296 -32.535 -34.155 1.00 96.00 788 ARG A C 1
ATOM 6190 O O . ARG A 1 788 ? 4.568 -32.934 -33.025 1.00 96.00 788 ARG A O 1
ATOM 6197 N N . PHE A 1 789 ? 4.554 -33.280 -35.228 1.00 93.31 789 PHE A N 1
ATOM 6198 C CA . PHE A 1 789 ? 5.279 -34.552 -35.136 1.00 93.31 789 PHE A CA 1
ATOM 6199 C C . PHE A 1 789 ? 6.667 -34.362 -34.497 1.00 93.31 789 PHE A C 1
ATOM 6201 O O . PHE A 1 789 ? 7.482 -33.580 -34.988 1.00 93.31 789 PHE A O 1
ATOM 6208 N N . GLY A 1 790 ? 6.954 -35.089 -33.415 1.00 89.75 790 GLY A N 1
ATOM 6209 C CA . GLY A 1 790 ? 8.152 -34.889 -32.592 1.00 89.75 790 GLY A CA 1
ATOM 6210 C C . GLY A 1 790 ? 8.088 -33.708 -31.612 1.00 89.75 790 GLY A C 1
ATOM 6211 O O . GLY A 1 790 ? 9.112 -33.404 -31.002 1.00 89.75 790 GLY A O 1
ATOM 6212 N N . GLY A 1 791 ? 6.940 -33.036 -31.476 1.00 93.56 791 GLY A N 1
ATOM 6213 C CA . GLY A 1 791 ? 6.658 -32.082 -30.400 1.00 93.56 791 GLY A CA 1
ATOM 6214 C C . GLY A 1 791 ? 6.388 -32.778 -29.060 1.00 93.56 791 GLY A C 1
ATOM 6215 O O . GLY A 1 791 ? 6.239 -34.003 -29.008 1.00 93.56 791 GLY A O 1
ATOM 6216 N N . MET A 1 792 ? 6.349 -32.007 -27.972 1.00 93.56 792 MET A N 1
ATOM 6217 C CA . MET A 1 792 ? 6.335 -32.530 -26.599 1.00 93.56 792 MET A CA 1
ATOM 6218 C C . MET A 1 792 ? 5.206 -31.940 -25.751 1.00 93.56 792 MET A C 1
ATOM 6220 O O . MET A 1 792 ? 5.025 -30.730 -25.721 1.00 93.56 792 MET A O 1
ATOM 6224 N N . LEU A 1 793 ? 4.499 -32.785 -25.009 1.00 95.00 793 LEU A N 1
ATOM 6225 C CA . LEU A 1 793 ? 3.682 -32.375 -23.871 1.00 95.00 793 LEU A CA 1
ATOM 6226 C C . LEU A 1 793 ? 4.544 -32.446 -22.603 1.00 95.00 793 LEU A C 1
ATOM 6228 O O . LEU A 1 793 ? 5.203 -33.461 -22.354 1.00 95.00 793 LEU A O 1
ATOM 6232 N N . ILE A 1 794 ? 4.527 -31.374 -21.816 1.00 92.81 794 ILE A N 1
ATOM 6233 C CA . ILE A 1 794 ? 5.034 -31.329 -20.444 1.00 92.81 794 ILE A CA 1
ATOM 6234 C C . ILE A 1 794 ? 3.849 -31.011 -19.541 1.00 92.81 794 ILE A C 1
ATOM 6236 O O . ILE A 1 794 ? 3.238 -29.953 -19.666 1.00 92.81 794 ILE A O 1
ATOM 6240 N N . CYS A 1 795 ? 3.512 -31.941 -18.656 1.00 91.12 795 CYS A N 1
ATOM 6241 C CA . CYS A 1 795 ? 2.357 -31.826 -17.781 1.00 91.12 795 CYS A CA 1
ATOM 6242 C C . CYS A 1 795 ? 2.783 -31.975 -16.320 1.00 91.12 795 CYS A C 1
ATOM 6244 O O . CYS A 1 795 ? 3.216 -33.050 -15.909 1.00 91.12 795 CYS A O 1
ATOM 6246 N N . GLU A 1 796 ? 2.656 -30.896 -15.551 1.00 90.31 796 GLU A N 1
ATOM 6247 C CA . GLU A 1 796 ? 2.715 -30.931 -14.088 1.00 90.31 796 GLU A CA 1
ATOM 6248 C C . GLU A 1 796 ? 1.308 -31.344 -13.6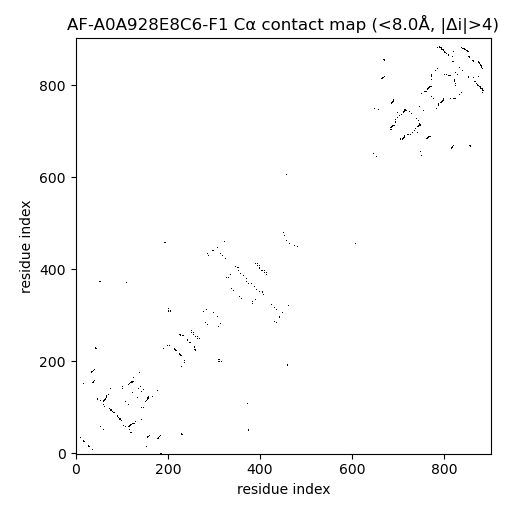07 1.00 90.31 796 GLU A C 1
ATOM 6250 O O . GLU A 1 796 ? 0.323 -30.687 -13.947 1.00 90.31 796 GLU A O 1
ATOM 6255 N N . THR A 1 797 ? 1.177 -32.493 -12.935 1.00 89.69 797 THR A N 1
ATOM 6256 C CA . THR A 1 797 ? -0.123 -33.071 -12.533 1.00 89.69 797 THR A CA 1
ATOM 6257 C C . THR A 1 797 ? 0.023 -34.033 -11.350 1.00 89.69 797 THR A C 1
ATOM 6259 O O . THR A 1 797 ? 1.136 -34.405 -10.978 1.00 89.69 797 THR A O 1
ATOM 6262 N N . VAL A 1 798 ? -1.097 -34.480 -10.782 1.00 91.38 798 VAL A N 1
ATOM 6263 C CA . VAL A 1 798 ? -1.145 -35.552 -9.776 1.00 91.38 798 VAL A CA 1
ATOM 6264 C C . VAL A 1 798 ? -1.648 -36.847 -10.414 1.00 91.38 798 VAL A C 1
ATOM 6266 O O . VAL A 1 798 ? -2.612 -36.820 -11.179 1.00 91.38 798 VAL A O 1
ATOM 6269 N N . VAL A 1 799 ? -1.014 -37.975 -10.081 1.00 93.88 799 VAL A N 1
ATOM 6270 C CA . VAL A 1 799 ? -1.460 -39.337 -10.426 1.00 93.88 799 VAL A CA 1
ATOM 6271 C C . VAL A 1 799 ? -1.576 -40.204 -9.172 1.00 93.88 799 VAL A C 1
ATOM 6273 O O . VAL A 1 799 ? -0.797 -40.046 -8.229 1.00 93.88 799 VAL A O 1
ATOM 6276 N N . ALA A 1 800 ? -2.518 -41.146 -9.169 1.00 94.62 800 ALA A N 1
ATOM 6277 C CA . ALA A 1 800 ? -2.657 -42.141 -8.108 1.00 94.62 800 ALA A CA 1
ATOM 6278 C C . ALA A 1 800 ? -1.909 -43.448 -8.432 1.00 94.62 800 ALA A C 1
ATOM 6280 O O . ALA A 1 800 ? -1.817 -43.866 -9.591 1.00 94.62 800 ALA A O 1
ATOM 6281 N N . THR A 1 801 ? -1.391 -44.126 -7.404 1.00 91.38 801 THR A N 1
ATOM 6282 C CA . THR A 1 801 ? -0.628 -45.384 -7.541 1.00 91.38 801 THR A CA 1
ATOM 6283 C C . THR A 1 801 ? -1.472 -46.632 -7.791 1.00 91.38 801 THR A C 1
ATOM 6285 O O . THR A 1 801 ? -0.906 -47.686 -8.074 1.00 91.38 801 THR A O 1
ATOM 6288 N N . GLY A 1 802 ? -2.793 -46.544 -7.640 1.00 88.50 802 GLY A N 1
ATOM 6289 C CA . GLY A 1 802 ? -3.724 -47.666 -7.752 1.00 88.50 802 GLY A CA 1
ATOM 6290 C C . GLY A 1 802 ? -5.018 -47.276 -8.472 1.00 88.50 802 GLY A C 1
ATOM 6291 O O . GLY A 1 802 ? -5.194 -46.100 -8.802 1.00 88.50 802 GLY A O 1
ATOM 6292 N N . PRO A 1 803 ? -5.906 -48.251 -8.743 1.00 88.81 803 PRO A N 1
ATOM 6293 C CA . PRO A 1 803 ? -7.197 -48.005 -9.382 1.00 88.81 803 PRO A CA 1
ATOM 6294 C C . PRO A 1 803 ? -8.060 -47.060 -8.539 1.00 88.81 803 PRO A C 1
ATOM 6296 O O . PRO A 1 803 ? -7.925 -47.022 -7.318 1.00 88.81 803 PRO A O 1
ATOM 6299 N N . ARG A 1 804 ? -8.947 -46.313 -9.202 1.00 93.62 804 ARG A N 1
ATOM 6300 C CA . ARG A 1 804 ? -9.791 -45.290 -8.575 1.00 93.62 804 ARG A CA 1
ATOM 6301 C C . ARG A 1 804 ? -11.276 -45.616 -8.708 1.00 93.62 804 ARG A C 1
ATOM 6303 O O . ARG A 1 804 ? -11.723 -46.064 -9.767 1.00 93.62 804 ARG A O 1
ATOM 6310 N N . ASP A 1 805 ? -12.045 -45.343 -7.661 1.00 92.38 805 ASP A N 1
ATOM 6311 C CA . ASP A 1 805 ? -13.501 -45.302 -7.722 1.00 92.38 805 ASP A CA 1
ATOM 6312 C C . ASP A 1 805 ? -13.940 -44.065 -8.522 1.00 92.38 805 ASP A C 1
ATOM 6314 O O . ASP A 1 805 ? -13.526 -42.928 -8.274 1.00 92.38 805 ASP A O 1
ATOM 6318 N N . LYS A 1 806 ? -14.792 -44.299 -9.521 1.00 89.88 806 LYS A N 1
ATOM 6319 C CA . LYS A 1 806 ? -15.290 -43.260 -10.422 1.00 89.88 806 LYS A CA 1
ATOM 6320 C C . LYS A 1 806 ? -16.210 -42.273 -9.717 1.00 89.88 806 LYS A C 1
ATOM 6322 O O . LYS A 1 806 ? -16.194 -41.103 -10.088 1.00 89.88 806 LYS A O 1
ATOM 6327 N N . ASP A 1 807 ? -16.961 -42.711 -8.712 1.00 90.81 807 ASP A N 1
ATOM 6328 C CA . ASP A 1 807 ? -17.864 -41.850 -7.953 1.00 90.81 807 ASP A CA 1
ATOM 6329 C C . ASP A 1 807 ? -17.072 -40.957 -6.989 1.00 90.81 807 ASP A C 1
ATOM 6331 O O . ASP A 1 807 ? -17.399 -39.777 -6.846 1.00 90.81 807 ASP A O 1
ATOM 6335 N N . VAL A 1 808 ? -15.986 -41.468 -6.390 1.00 90.94 808 VAL A N 1
ATOM 6336 C CA . VAL A 1 808 ? -15.053 -40.652 -5.590 1.00 90.94 808 VAL A CA 1
ATOM 6337 C C . VAL A 1 808 ? -14.349 -39.630 -6.480 1.00 90.94 808 VAL A C 1
ATOM 6339 O O . VAL A 1 808 ? -14.384 -38.440 -6.177 1.00 90.94 808 VAL A O 1
ATOM 6342 N N . VAL A 1 809 ? -13.784 -40.051 -7.618 1.00 90.81 809 VAL A N 1
ATOM 6343 C CA . VAL A 1 809 ? -13.132 -39.139 -8.577 1.00 90.81 809 VAL A CA 1
ATOM 6344 C C . VAL A 1 809 ? -14.108 -38.091 -9.121 1.00 90.81 809 VAL A C 1
ATOM 6346 O O . VAL A 1 809 ? -13.725 -36.932 -9.262 1.00 90.81 809 VAL A O 1
ATOM 6349 N N . ALA A 1 810 ? -15.364 -38.452 -9.402 1.00 88.31 810 ALA A N 1
ATOM 6350 C CA . ALA A 1 810 ? -16.376 -37.510 -9.876 1.00 88.31 810 ALA A CA 1
ATOM 6351 C C . ALA A 1 810 ? -16.767 -36.480 -8.804 1.00 88.31 810 ALA A C 1
ATOM 6353 O O . ALA A 1 810 ? -16.851 -35.294 -9.122 1.00 88.31 810 ALA A O 1
ATOM 6354 N N . LYS A 1 811 ? -16.952 -36.898 -7.544 1.00 90.00 811 LYS A N 1
ATOM 6355 C CA . LYS A 1 811 ? -17.228 -35.994 -6.411 1.00 90.00 811 LYS A CA 1
ATOM 6356 C C . LYS A 1 811 ? -16.042 -35.076 -6.112 1.00 90.00 811 LYS A C 1
ATOM 6358 O O . LYS A 1 811 ? -16.223 -33.864 -6.062 1.00 90.00 811 LYS A O 1
ATOM 6363 N N . ALA A 1 812 ? -14.834 -35.634 -6.019 1.00 89.25 812 ALA A N 1
ATOM 6364 C CA . ALA A 1 812 ? -13.599 -34.881 -5.803 1.00 89.25 812 ALA A CA 1
ATOM 6365 C C . ALA A 1 812 ? -13.353 -33.879 -6.936 1.00 89.25 812 ALA A C 1
ATOM 6367 O O . ALA A 1 812 ? -12.990 -32.730 -6.701 1.00 89.25 812 ALA A O 1
ATOM 6368 N N . ARG A 1 813 ? -13.637 -34.276 -8.185 1.00 88.50 813 ARG A N 1
ATOM 6369 C CA . ARG A 1 813 ? -13.618 -33.344 -9.311 1.00 88.50 813 ARG A CA 1
ATOM 6370 C C . ARG A 1 813 ? -14.667 -32.266 -9.116 1.00 88.50 813 ARG A C 1
ATOM 6372 O O . ARG A 1 813 ? -14.341 -31.112 -9.344 1.00 88.50 813 ARG A O 1
ATOM 6379 N N . ALA A 1 814 ? -15.908 -32.609 -8.761 1.00 85.69 814 ALA A N 1
ATOM 6380 C CA . ALA A 1 814 ? -17.020 -31.666 -8.633 1.00 85.69 814 ALA A CA 1
ATOM 6381 C C . ALA A 1 814 ? -16.722 -30.527 -7.646 1.00 85.69 814 ALA A C 1
ATOM 6383 O O . ALA A 1 814 ? -16.901 -29.379 -8.040 1.00 85.69 814 ALA A O 1
ATOM 6384 N N . MET A 1 815 ? -16.202 -30.846 -6.455 1.00 83.62 815 MET A N 1
ATOM 6385 C CA . MET A 1 815 ? -15.805 -29.867 -5.426 1.00 83.62 815 MET A CA 1
ATOM 6386 C C . MET A 1 815 ? -14.542 -29.058 -5.769 1.00 83.62 815 MET A C 1
ATOM 6388 O O . MET A 1 815 ? -14.363 -27.971 -5.246 1.00 83.62 815 MET A O 1
ATOM 6392 N N . GLY A 1 816 ? -13.698 -29.542 -6.688 1.00 83.81 816 GLY A N 1
ATOM 6393 C CA . GLY A 1 816 ? -12.483 -28.838 -7.114 1.00 83.81 816 GLY A CA 1
ATOM 6394 C C . GLY A 1 816 ? -11.176 -29.441 -6.599 1.00 83.81 816 GLY A C 1
ATOM 6395 O O . GLY A 1 816 ? -10.113 -28.998 -7.024 1.00 83.81 816 GLY A O 1
ATOM 6396 N N . ASN A 1 817 ? -11.220 -30.494 -5.778 1.00 87.12 817 ASN A N 1
ATOM 6397 C CA . ASN A 1 817 ? -10.034 -31.153 -5.235 1.00 87.12 817 ASN A CA 1
ATOM 6398 C C . ASN A 1 817 ? -9.206 -31.844 -6.347 1.00 87.12 817 ASN A C 1
ATOM 6400 O O . ASN A 1 817 ? -9.507 -32.953 -6.808 1.00 87.12 817 ASN A O 1
ATOM 6404 N N . SER A 1 818 ? -8.139 -31.174 -6.796 1.00 86.19 818 SER A N 1
ATOM 6405 C CA . SER A 1 818 ? -7.261 -31.592 -7.906 1.00 86.19 818 SER A CA 1
ATOM 6406 C C . SER A 1 818 ? -6.406 -32.835 -7.605 1.00 86.19 818 SER A C 1
ATOM 6408 O O . SER A 1 818 ? -6.017 -33.562 -8.529 1.00 86.19 818 SER A O 1
ATOM 6410 N N . VAL A 1 819 ? -6.129 -33.089 -6.320 1.00 89.25 819 VAL A N 1
ATOM 6411 C CA . VAL A 1 819 ? -5.323 -34.217 -5.839 1.00 89.25 819 VAL A CA 1
ATOM 6412 C C . VAL A 1 819 ? -6.161 -35.488 -5.865 1.00 89.25 819 VAL A C 1
ATOM 6414 O O . VAL A 1 819 ? -5.796 -36.462 -6.518 1.00 89.25 819 VAL A O 1
ATOM 6417 N N . GLN A 1 820 ? -7.321 -35.479 -5.211 1.00 91.00 820 GLN A N 1
ATOM 6418 C CA . GLN A 1 820 ? -8.170 -36.658 -5.073 1.00 91.00 820 GLN A CA 1
ATOM 6419 C C . GLN A 1 820 ? -8.934 -36.996 -6.367 1.00 91.00 820 GLN A C 1
ATOM 6421 O O . GLN A 1 820 ? -9.246 -38.163 -6.617 1.00 91.00 820 GLN A O 1
ATOM 6426 N N . SER A 1 821 ? -9.174 -36.015 -7.243 1.00 91.06 821 SER A N 1
ATOM 6427 C CA . SER A 1 821 ? -9.700 -36.245 -8.600 1.00 91.06 821 SER A CA 1
ATOM 6428 C C . SER A 1 821 ? -8.672 -36.810 -9.593 1.00 91.06 821 SER A C 1
ATOM 6430 O O . SER A 1 821 ? -9.012 -37.043 -10.760 1.00 91.06 821 SER A O 1
ATOM 6432 N N . ALA A 1 822 ? -7.433 -37.062 -9.151 1.00 92.25 822 ALA A N 1
ATOM 6433 C CA . ALA A 1 822 ? -6.408 -37.711 -9.956 1.00 92.25 822 ALA A CA 1
ATOM 6434 C C . ALA A 1 822 ? -6.834 -39.103 -10.436 1.00 92.25 822 ALA A C 1
ATOM 6436 O O . ALA A 1 822 ? -7.336 -39.938 -9.676 1.00 92.25 822 ALA A O 1
ATOM 6437 N N . LEU A 1 823 ? -6.560 -39.354 -11.715 1.00 91.81 823 LEU A N 1
ATOM 6438 C CA . LEU A 1 823 ? -6.651 -40.675 -12.325 1.00 91.81 823 LEU A CA 1
ATOM 6439 C C . LEU A 1 823 ? -5.521 -41.577 -11.810 1.00 91.81 823 LEU A C 1
ATOM 6441 O O . LEU A 1 823 ? -4.467 -41.097 -11.372 1.00 91.81 823 LEU A O 1
ATOM 6445 N N . SER A 1 824 ? -5.699 -42.894 -11.921 1.00 94.19 824 SER A N 1
ATOM 6446 C CA . SER A 1 824 ? -4.568 -43.808 -11.756 1.00 94.19 824 SER A CA 1
ATOM 6447 C C . SER A 1 824 ? -3.506 -43.548 -12.832 1.00 94.19 824 SER A C 1
ATOM 6449 O O . SER A 1 824 ? -3.817 -43.130 -13.953 1.00 94.19 824 SER A O 1
ATOM 6451 N N . GLN A 1 825 ? -2.236 -43.814 -12.513 1.00 93.94 825 GLN A N 1
ATOM 6452 C CA . GLN A 1 825 ? -1.150 -43.676 -13.488 1.00 93.94 825 GLN A CA 1
ATOM 6453 C C . GLN A 1 825 ? -1.423 -44.510 -14.758 1.00 93.94 825 GLN A C 1
ATOM 6455 O O . GLN A 1 825 ? -1.182 -44.034 -15.864 1.00 93.94 825 GLN A O 1
ATOM 6460 N N . GLU A 1 826 ? -1.987 -45.714 -14.610 1.00 92.00 826 GLU A N 1
ATOM 6461 C CA . GLU A 1 826 ? -2.323 -46.606 -15.728 1.00 92.00 826 GLU A CA 1
ATOM 6462 C C . GLU A 1 826 ? -3.427 -46.033 -16.635 1.00 92.00 826 GLU A C 1
ATOM 6464 O O . GLU A 1 826 ? -3.319 -46.114 -17.859 1.00 92.00 826 GLU A O 1
ATOM 6469 N N . GLU A 1 827 ? -4.463 -45.405 -16.069 1.00 92.31 827 GLU A N 1
ATOM 6470 C CA . GLU A 1 827 ? -5.514 -44.733 -16.847 1.00 92.31 827 GLU A CA 1
ATOM 6471 C C . GLU A 1 827 ? -4.976 -43.510 -17.595 1.00 92.31 827 GLU A C 1
ATOM 6473 O O . GLU A 1 827 ? -5.319 -43.303 -18.761 1.00 92.31 827 GLU A O 1
ATOM 6478 N N . PHE A 1 828 ? -4.105 -42.720 -16.962 1.00 93.50 828 PHE A N 1
ATOM 6479 C CA . PHE A 1 828 ? -3.482 -41.561 -17.598 1.00 93.50 828 PHE A CA 1
ATOM 6480 C C . PHE A 1 828 ? -2.547 -41.972 -18.750 1.00 93.50 828 PHE A C 1
ATOM 6482 O O . PHE A 1 828 ? -2.648 -41.426 -19.853 1.00 93.50 828 PHE A O 1
ATOM 6489 N N . GLU A 1 829 ? -1.700 -42.988 -18.546 1.00 94.56 829 GLU A N 1
ATOM 6490 C CA . GLU A 1 829 ? -0.877 -43.590 -19.607 1.00 94.56 829 GLU A CA 1
ATOM 6491 C C . GLU A 1 829 ? -1.747 -44.138 -20.753 1.00 94.56 829 GLU A C 1
ATOM 6493 O O . GLU A 1 829 ? -1.451 -43.898 -21.928 1.00 94.56 829 GLU A O 1
ATOM 6498 N N . ALA A 1 830 ? -2.865 -44.803 -20.439 1.00 92.88 830 ALA A N 1
ATOM 6499 C CA . ALA A 1 830 ? -3.799 -45.317 -21.438 1.00 92.88 830 ALA A CA 1
ATOM 6500 C C . ALA A 1 830 ? -4.477 -44.201 -22.256 1.00 92.88 830 ALA A C 1
ATOM 6502 O O . ALA A 1 830 ? -4.596 -44.339 -23.476 1.00 92.88 830 ALA A O 1
ATOM 6503 N N . MET A 1 831 ? -4.875 -43.082 -21.637 1.00 93.75 831 MET A N 1
ATOM 6504 C CA . MET A 1 831 ? -5.443 -41.930 -22.358 1.00 93.75 831 MET A CA 1
ATOM 6505 C C . MET A 1 831 ? -4.425 -41.287 -23.309 1.00 93.75 831 MET A C 1
ATOM 6507 O O . MET A 1 831 ? -4.764 -40.985 -24.456 1.00 93.75 831 MET A O 1
ATOM 6511 N N . LEU A 1 832 ? -3.169 -41.128 -22.875 1.00 95.00 832 LEU A N 1
ATOM 6512 C CA . LEU A 1 832 ? -2.088 -40.639 -23.735 1.00 95.00 832 LEU A CA 1
ATOM 6513 C C . LEU A 1 832 ? -1.827 -41.599 -24.911 1.00 95.00 832 LEU A C 1
ATOM 6515 O O . LEU A 1 832 ? -1.682 -41.159 -26.055 1.00 95.00 832 LEU A O 1
ATOM 6519 N N . ALA A 1 833 ? -1.800 -42.909 -24.654 1.00 92.69 833 ALA A N 1
ATOM 6520 C CA . ALA A 1 833 ? -1.618 -43.926 -25.687 1.00 92.69 833 ALA A CA 1
ATOM 6521 C C . ALA A 1 833 ? -2.779 -43.953 -26.700 1.00 92.69 833 ALA A C 1
ATOM 6523 O O . ALA A 1 833 ? -2.527 -44.047 -27.902 1.00 92.69 833 ALA A O 1
ATOM 6524 N N . GLU A 1 834 ? -4.035 -43.815 -26.253 1.00 93.12 834 GLU A N 1
ATOM 6525 C CA . GLU A 1 834 ? -5.211 -43.754 -27.137 1.00 93.12 834 GLU A CA 1
ATOM 6526 C C . GLU A 1 834 ? -5.200 -42.501 -28.027 1.00 93.12 834 GLU A C 1
ATOM 6528 O O . GLU A 1 834 ? -5.542 -42.581 -29.206 1.00 93.12 834 GLU A O 1
ATOM 6533 N N . ALA A 1 835 ? -4.748 -41.358 -27.501 1.00 92.69 835 ALA A N 1
ATOM 6534 C CA . ALA A 1 835 ? -4.554 -40.144 -28.296 1.00 92.69 835 ALA A CA 1
ATOM 6535 C C . ALA A 1 835 ? -3.386 -40.248 -29.300 1.00 92.69 835 ALA A C 1
ATOM 6537 O O . ALA A 1 835 ? -3.305 -39.441 -30.223 1.00 92.69 835 ALA A O 1
ATOM 6538 N N . GLY A 1 836 ? -2.510 -41.251 -29.163 1.00 92.62 836 GLY A N 1
ATOM 6539 C CA . GLY A 1 836 ? -1.421 -41.545 -30.099 1.00 92.62 836 GLY A CA 1
ATOM 6540 C C . GLY A 1 836 ? -0.034 -41.063 -29.665 1.00 92.62 836 GLY A C 1
ATOM 6541 O O . GLY A 1 836 ? 0.885 -41.043 -30.490 1.00 92.62 836 GLY A O 1
ATOM 6542 N N . PHE A 1 837 ? 0.151 -40.667 -28.401 1.00 95.19 837 PHE A N 1
ATOM 6543 C CA . PHE A 1 837 ? 1.466 -40.304 -27.867 1.00 95.19 837 PHE A CA 1
ATOM 6544 C C . PHE A 1 837 ? 2.431 -41.501 -27.816 1.00 95.19 837 PHE A C 1
ATOM 6546 O O . PHE A 1 837 ? 2.036 -42.657 -27.660 1.00 95.19 837 PHE A O 1
ATOM 6553 N N . SER A 1 838 ? 3.734 -41.223 -27.916 1.00 90.56 838 SER A N 1
ATOM 6554 C CA . SER A 1 838 ? 4.776 -42.240 -27.762 1.00 90.56 838 SER A CA 1
ATOM 6555 C C . SER A 1 838 ? 4.972 -42.581 -26.287 1.00 90.56 838 SER A C 1
ATOM 6557 O O . SER A 1 838 ? 5.549 -41.787 -25.548 1.00 90.56 838 SER A O 1
ATOM 6559 N N . MET A 1 839 ? 4.545 -43.777 -25.871 1.00 90.25 839 MET A N 1
ATOM 6560 C CA . MET A 1 839 ? 4.857 -44.300 -24.530 1.00 90.25 839 MET A CA 1
ATOM 6561 C C . MET A 1 839 ? 6.352 -44.626 -24.388 1.00 90.25 839 MET A C 1
ATOM 6563 O O . MET A 1 839 ? 6.929 -44.479 -23.314 1.00 90.25 839 MET A O 1
ATOM 6567 N N . VAL A 1 840 ? 7.015 -44.977 -25.498 1.00 77.94 840 VAL A N 1
ATOM 6568 C CA . VAL A 1 840 ? 8.481 -45.042 -25.574 1.00 77.94 840 VAL A CA 1
ATOM 6569 C C . VAL A 1 840 ? 9.034 -43.631 -25.366 1.00 77.94 840 VAL A C 1
ATOM 6571 O O . VAL A 1 840 ? 8.826 -42.748 -26.205 1.00 77.94 840 VAL A O 1
ATOM 6574 N N . GLY A 1 841 ? 9.723 -43.428 -24.243 1.00 77.19 841 GLY A N 1
ATOM 6575 C CA . GLY A 1 841 ? 10.263 -42.134 -23.823 1.00 77.19 841 GLY A CA 1
ATOM 6576 C C . GLY A 1 841 ? 9.357 -41.293 -22.915 1.00 77.19 841 GLY A C 1
ATOM 6577 O O . GLY A 1 841 ? 9.750 -40.173 -22.594 1.00 77.19 841 GLY A O 1
ATOM 6578 N N . LEU A 1 842 ? 8.196 -41.801 -22.474 1.00 89.94 842 LEU A N 1
ATOM 6579 C CA . LEU A 1 842 ? 7.452 -41.195 -21.363 1.00 89.94 842 LEU A CA 1
ATOM 6580 C C . LEU A 1 842 ? 8.340 -41.187 -20.108 1.00 89.94 842 LEU A C 1
ATOM 6582 O O . LEU A 1 842 ? 8.873 -42.224 -19.713 1.00 89.94 842 LEU A O 1
ATOM 6586 N N . SER A 1 843 ? 8.497 -40.026 -19.468 1.00 90.00 843 SER A N 1
ATOM 6587 C CA . SER A 1 843 ? 9.228 -39.919 -18.200 1.00 90.00 843 SER A CA 1
ATOM 6588 C C . SER A 1 843 ? 8.482 -39.060 -17.190 1.00 90.00 843 SER A C 1
ATOM 6590 O O . SER A 1 843 ? 8.201 -37.895 -17.480 1.00 90.00 843 SER A O 1
ATOM 6592 N N . TYR A 1 844 ? 8.266 -39.602 -15.994 1.00 90.31 844 TYR A N 1
ATOM 6593 C CA . TYR A 1 844 ? 7.865 -38.838 -14.816 1.00 90.31 844 TYR A CA 1
ATOM 6594 C C . TYR A 1 844 ? 9.107 -38.303 -14.102 1.00 90.31 844 TYR A C 1
ATOM 6596 O O . TYR A 1 844 ? 10.059 -39.046 -13.847 1.00 90.31 844 TYR A O 1
ATOM 6604 N N . ARG A 1 845 ? 9.107 -37.006 -13.801 1.00 86.75 845 ARG A N 1
ATOM 6605 C CA . ARG A 1 845 ? 10.163 -36.300 -13.066 1.00 86.75 845 ARG A CA 1
ATOM 6606 C C . ARG A 1 845 ? 9.581 -35.643 -11.824 1.00 86.75 845 ARG A C 1
ATOM 6608 O O . ARG A 1 845 ? 8.371 -35.465 -11.742 1.00 86.75 845 ARG A O 1
ATOM 6615 N N . ASP A 1 846 ? 10.464 -35.295 -10.887 1.00 83.38 846 ASP A N 1
ATOM 6616 C CA . ASP A 1 846 ? 10.118 -34.553 -9.665 1.00 83.38 846 ASP A CA 1
ATOM 6617 C C . ASP A 1 846 ? 8.947 -35.188 -8.886 1.00 83.38 846 ASP A C 1
ATOM 6619 O O . ASP A 1 846 ? 7.999 -34.533 -8.460 1.00 83.38 846 ASP A O 1
ATOM 6623 N N . VAL A 1 847 ? 8.998 -36.520 -8.778 1.00 87.56 847 VAL A N 1
ATOM 6624 C CA . VAL A 1 847 ? 7.947 -37.344 -8.177 1.00 87.56 847 VAL A CA 1
ATOM 6625 C C . VAL A 1 847 ? 8.016 -37.227 -6.659 1.00 87.56 847 VAL A C 1
ATOM 6627 O O . VAL A 1 847 ? 9.008 -37.636 -6.054 1.00 87.56 847 VAL A O 1
ATOM 6630 N N . HIS A 1 848 ? 6.952 -36.723 -6.044 1.00 88.12 848 HIS A N 1
ATOM 6631 C CA . HIS A 1 848 ? 6.819 -36.618 -4.591 1.00 88.12 848 HIS A CA 1
ATOM 6632 C C . HIS A 1 848 ? 5.383 -36.916 -4.152 1.00 88.12 848 HIS A C 1
ATOM 6634 O O . HIS A 1 848 ? 4.438 -36.770 -4.929 1.00 88.12 848 HIS A O 1
ATOM 6640 N N . LYS A 1 849 ? 5.234 -37.405 -2.917 1.00 89.44 849 LYS A N 1
ATOM 6641 C CA . LYS A 1 849 ? 3.933 -37.727 -2.326 1.00 89.44 849 LYS A CA 1
ATOM 6642 C C . LYS A 1 849 ? 3.179 -36.444 -1.982 1.00 89.44 849 LYS A C 1
ATOM 6644 O O . LYS A 1 849 ? 3.794 -35.495 -1.503 1.00 89.44 849 LYS A O 1
ATOM 6649 N N . VAL A 1 850 ? 1.869 -36.477 -2.195 1.00 88.56 850 VAL A N 1
ATOM 6650 C CA . VAL A 1 850 ? 0.899 -35.461 -1.768 1.00 88.56 850 VAL A CA 1
ATOM 6651 C C . VAL A 1 850 ? -0.293 -36.169 -1.115 1.00 88.56 850 VAL A C 1
ATOM 6653 O O . VAL A 1 850 ? -0.536 -37.347 -1.399 1.00 88.56 850 VAL A O 1
ATOM 6656 N N . ASN A 1 851 ? -1.023 -35.491 -0.237 1.00 87.88 851 ASN A N 1
ATOM 6657 C CA . ASN A 1 851 ? -2.230 -36.012 0.408 1.00 87.88 851 ASN A CA 1
ATOM 6658 C C . ASN A 1 851 ? -3.486 -35.356 -0.193 1.00 87.88 851 ASN A C 1
ATOM 6660 O O . ASN A 1 851 ? -3.424 -34.191 -0.581 1.00 87.88 851 ASN A O 1
ATOM 6664 N N . PRO A 1 852 ? -4.641 -36.053 -0.236 1.00 86.38 852 PRO A N 1
ATOM 6665 C CA . PRO A 1 852 ? -5.917 -35.488 -0.696 1.00 86.38 852 PRO A CA 1
ATOM 6666 C C . PRO A 1 852 ? -6.312 -34.170 -0.035 1.00 86.38 852 PRO A C 1
ATOM 6668 O O . PRO A 1 852 ? -6.996 -33.370 -0.658 1.00 86.38 852 PRO A O 1
ATOM 6671 N N . THR A 1 853 ? -5.892 -33.966 1.212 1.00 85.88 853 THR A N 1
ATOM 6672 C CA . THR A 1 853 ? -6.198 -32.791 2.028 1.00 85.88 853 THR A CA 1
ATOM 6673 C C . THR A 1 853 ? -5.126 -31.705 1.958 1.00 85.88 853 THR A C 1
ATOM 6675 O O . THR A 1 853 ? -5.276 -30.699 2.638 1.00 85.88 853 THR A O 1
ATOM 6678 N N . ASP A 1 854 ? -4.030 -31.873 1.207 1.00 77.62 854 ASP A N 1
ATOM 6679 C CA . ASP A 1 854 ? -2.996 -30.833 1.111 1.00 77.62 854 ASP A CA 1
ATOM 6680 C C . ASP A 1 854 ? -3.563 -29.603 0.381 1.00 77.62 854 ASP A C 1
ATOM 6682 O O . ASP A 1 854 ? -4.023 -29.711 -0.757 1.00 77.62 854 ASP A O 1
ATOM 6686 N N . GLY A 1 855 ? -3.503 -28.422 0.998 1.00 62.00 855 GLY A N 1
ATOM 6687 C CA . GLY A 1 855 ? -3.926 -27.160 0.393 1.00 62.00 855 GLY A CA 1
ATOM 6688 C C . GLY A 1 855 ? -2.835 -26.443 -0.414 1.00 62.00 855 GLY A C 1
ATOM 6689 O O . GLY A 1 855 ? -1.698 -26.904 -0.533 1.00 62.00 855 GLY A O 1
ATOM 6690 N N . TYR A 1 856 ? -3.193 -25.284 -0.978 1.00 57.12 856 TYR A N 1
ATOM 6691 C CA . TYR A 1 856 ? -2.293 -24.453 -1.793 1.00 57.12 856 TYR A CA 1
ATOM 6692 C C . TYR A 1 856 ? -1.087 -23.906 -1.007 1.00 57.12 856 TYR A C 1
ATOM 6694 O O . TYR A 1 856 ? 0.015 -23.774 -1.546 1.00 57.12 856 TYR A O 1
ATOM 6702 N N . ILE A 1 857 ? -1.298 -23.581 0.270 1.00 55.12 857 ILE A N 1
ATOM 6703 C CA . ILE A 1 857 ? -0.293 -23.031 1.187 1.00 55.12 857 ILE A CA 1
ATOM 6704 C C . ILE A 1 857 ? 0.138 -24.134 2.158 1.00 55.12 857 ILE A C 1
ATOM 6706 O O . ILE A 1 857 ? -0.656 -24.987 2.545 1.00 55.12 857 ILE A O 1
ATOM 6710 N N . GLN A 1 858 ? 1.411 -24.136 2.556 1.00 50.94 858 GLN A N 1
ATOM 6711 C CA . GLN A 1 858 ? 1.925 -25.093 3.533 1.00 50.94 858 GLN A CA 1
ATOM 6712 C C . GLN A 1 858 ? 1.281 -24.852 4.909 1.00 50.94 858 GLN A C 1
ATOM 6714 O O . GLN A 1 858 ? 1.619 -23.879 5.569 1.00 50.94 858 GLN A O 1
ATOM 6719 N N . GLY A 1 859 ? 0.403 -25.764 5.334 1.00 57.84 859 GLY A N 1
ATOM 6720 C CA . GLY A 1 859 ? -0.377 -25.664 6.577 1.00 57.84 859 GLY A CA 1
ATOM 6721 C C . GLY A 1 859 ? -1.886 -25.606 6.324 1.00 57.84 859 GLY A C 1
ATOM 6722 O O . GLY A 1 859 ? -2.654 -26.142 7.114 1.00 57.84 859 GLY A O 1
ATOM 6723 N N . TYR A 1 860 ? -2.296 -25.069 5.173 1.00 61.72 860 TYR A N 1
ATOM 6724 C CA . TYR A 1 860 ? -3.690 -25.050 4.740 1.00 61.72 860 TYR A CA 1
ATOM 6725 C C . TYR A 1 860 ? -4.145 -26.446 4.290 1.00 61.72 860 TYR A C 1
ATOM 6727 O O . TYR A 1 860 ? -3.387 -27.160 3.621 1.00 61.72 860 TYR A O 1
ATOM 6735 N N . THR A 1 861 ? -5.382 -26.829 4.617 1.00 77.00 861 THR A N 1
ATOM 6736 C CA . THR A 1 861 ? -5.987 -28.091 4.168 1.00 77.00 861 THR A CA 1
ATOM 6737 C C . THR A 1 861 ? -7.266 -27.863 3.369 1.00 77.00 861 THR A C 1
ATOM 6739 O O . THR A 1 861 ? -7.979 -26.891 3.583 1.00 77.00 861 THR A O 1
ATOM 6742 N N . VAL A 1 862 ? -7.532 -28.753 2.410 1.00 76.44 862 VAL A N 1
ATOM 6743 C CA . VAL A 1 862 ? -8.759 -28.755 1.595 1.00 76.44 862 VAL A CA 1
ATOM 6744 C C . VAL A 1 862 ? -9.623 -29.965 1.925 1.00 76.44 862 VAL A C 1
ATOM 6746 O O . VAL A 1 862 ? -9.104 -31.026 2.289 1.00 76.44 862 VAL A O 1
ATOM 6749 N N . ASP A 1 863 ? -10.937 -29.822 1.759 1.00 82.06 863 ASP A N 1
ATOM 6750 C CA . ASP A 1 863 ? -11.873 -30.923 1.957 1.00 82.06 863 ASP A CA 1
ATOM 6751 C C . ASP A 1 863 ? -11.580 -32.078 0.987 1.00 82.06 863 ASP A C 1
ATOM 6753 O O . ASP A 1 863 ? -11.263 -31.897 -0.193 1.00 82.06 863 ASP A O 1
ATOM 6757 N N . ALA A 1 864 ? -11.729 -33.303 1.485 1.00 85.94 864 ALA A N 1
ATOM 6758 C CA . ALA A 1 864 ? -11.593 -34.524 0.705 1.00 85.94 864 ALA A CA 1
ATOM 6759 C C . ALA A 1 864 ? -12.845 -35.391 0.864 1.00 85.94 864 ALA A C 1
ATOM 6761 O O . ALA A 1 864 ? -13.412 -35.520 1.947 1.00 85.94 864 ALA A O 1
ATOM 6762 N N . VAL A 1 865 ? -13.261 -36.034 -0.225 1.00 88.69 865 VAL A N 1
ATOM 6763 C CA . VAL A 1 865 ? -14.351 -37.012 -0.225 1.00 88.69 865 VAL A CA 1
ATOM 6764 C C . VAL A 1 865 ? -13.948 -38.198 0.651 1.00 88.69 865 VAL A C 1
ATOM 6766 O O . VAL A 1 865 ? -12.900 -38.802 0.414 1.00 88.69 865 VAL A O 1
ATOM 6769 N N . GLU A 1 866 ? -14.782 -38.575 1.623 1.00 86.81 866 GLU A N 1
ATOM 6770 C CA . GLU A 1 866 ? -14.575 -39.813 2.382 1.00 86.81 866 GLU A CA 1
ATOM 6771 C C . GLU A 1 866 ? -14.476 -41.016 1.429 1.00 86.81 866 GLU A C 1
ATOM 6773 O O . GLU A 1 866 ? -15.342 -41.228 0.574 1.00 86.81 866 GLU A O 1
ATOM 6778 N N . SER A 1 867 ? -13.404 -41.796 1.569 1.00 85.12 867 SER A N 1
ATOM 6779 C CA . SER A 1 867 ? -13.091 -42.936 0.710 1.00 85.12 867 SER A CA 1
ATOM 6780 C C . SER A 1 867 ? -12.317 -44.001 1.492 1.00 85.12 867 SER A C 1
ATOM 6782 O O . SER A 1 867 ? -11.503 -43.673 2.355 1.00 85.12 867 SER A O 1
ATOM 6784 N N . ASP A 1 868 ? -12.568 -45.274 1.184 1.00 83.88 868 ASP A N 1
ATOM 6785 C CA . ASP A 1 868 ? -11.848 -46.445 1.700 1.00 83.88 868 ASP A CA 1
ATOM 6786 C C . ASP A 1 868 ? -10.726 -46.929 0.755 1.00 83.88 868 ASP A C 1
ATOM 6788 O O . ASP A 1 868 ? -10.131 -47.989 0.963 1.00 83.88 868 ASP A O 1
ATOM 6792 N N . GLU A 1 869 ? -10.405 -46.144 -0.278 1.00 85.06 869 GLU A N 1
ATOM 6793 C CA . GLU A 1 869 ? -9.356 -46.440 -1.253 1.00 85.06 869 GLU A CA 1
ATOM 6794 C C . GLU A 1 869 ? -7.938 -46.310 -0.663 1.00 85.06 869 GLU A C 1
ATOM 6796 O O . GLU A 1 869 ? -7.425 -45.208 -0.461 1.00 85.06 869 GLU A O 1
ATOM 6801 N N . ASP A 1 870 ? -7.251 -47.442 -0.486 1.00 86.12 870 ASP A N 1
ATOM 6802 C CA . ASP A 1 870 ? -5.820 -47.499 -0.149 1.00 86.12 870 ASP A CA 1
ATOM 6803 C C . ASP A 1 870 ? -4.946 -47.155 -1.376 1.00 86.12 870 ASP A C 1
ATOM 6805 O O . ASP A 1 870 ? -4.395 -48.026 -2.058 1.00 86.12 870 ASP A O 1
ATOM 6809 N N . VAL A 1 871 ? -4.872 -45.860 -1.708 1.00 89.94 871 VAL A N 1
ATOM 6810 C CA . VAL A 1 871 ? -4.038 -45.323 -2.795 1.00 89.94 871 VAL A CA 1
ATOM 6811 C C . VAL A 1 871 ? -3.148 -44.173 -2.327 1.00 89.94 871 VAL A C 1
ATOM 6813 O O . VAL A 1 871 ? -3.513 -43.361 -1.481 1.00 89.94 871 VAL A O 1
ATOM 6816 N N . GLU A 1 872 ? -1.964 -44.065 -2.929 1.00 92.56 872 GLU A N 1
ATOM 6817 C CA . GLU A 1 872 ? -1.063 -42.934 -2.735 1.00 92.56 872 GLU A CA 1
ATOM 6818 C C . GLU A 1 872 ? -1.156 -41.973 -3.924 1.00 92.56 872 GLU A C 1
ATOM 6820 O O . GLU A 1 872 ? -1.112 -42.393 -5.083 1.00 92.56 872 GLU A O 1
ATOM 6825 N N . PHE A 1 873 ? -1.232 -40.676 -3.633 1.00 93.06 873 PHE A N 1
ATOM 6826 C CA . PHE A 1 873 ? -1.206 -39.615 -4.633 1.00 93.06 873 PHE A CA 1
ATOM 6827 C C . PHE A 1 873 ? 0.213 -39.070 -4.781 1.00 93.06 873 PHE A C 1
ATOM 6829 O O . PHE A 1 873 ? 0.951 -38.897 -3.804 1.00 93.06 873 PHE A O 1
ATOM 6836 N N . ARG A 1 874 ? 0.622 -38.824 -6.026 1.00 91.94 874 ARG A N 1
ATOM 6837 C CA . ARG A 1 874 ? 1.957 -38.330 -6.361 1.00 91.94 874 ARG A CA 1
ATOM 6838 C C . ARG A 1 874 ? 1.861 -37.167 -7.329 1.00 91.94 874 ARG A C 1
ATOM 6840 O O . ARG A 1 874 ? 1.349 -37.335 -8.435 1.00 91.94 874 ARG A O 1
ATOM 6847 N N . ALA A 1 875 ? 2.401 -36.021 -6.933 1.00 89.94 875 ALA A N 1
ATOM 6848 C CA . ALA A 1 875 ? 2.667 -34.924 -7.849 1.00 89.94 875 ALA A CA 1
ATOM 6849 C C . ALA A 1 875 ? 3.870 -35.293 -8.730 1.00 89.94 875 ALA A C 1
ATOM 6851 O O . ALA A 1 875 ? 4.890 -35.790 -8.240 1.00 89.94 875 ALA A O 1
ATOM 6852 N N . VAL A 1 876 ? 3.726 -35.101 -10.041 1.00 90.00 876 VAL A N 1
ATOM 6853 C CA . VAL A 1 876 ? 4.681 -35.530 -11.068 1.00 90.00 876 VAL A CA 1
ATOM 6854 C C . VAL A 1 876 ? 4.762 -34.524 -12.215 1.00 90.00 876 VAL A C 1
ATOM 6856 O O . VAL A 1 876 ? 3.771 -33.896 -12.583 1.00 90.00 876 VAL A O 1
ATOM 6859 N N . VAL A 1 877 ? 5.931 -34.439 -12.852 1.00 90.62 877 VAL A N 1
ATOM 6860 C CA . VAL A 1 877 ? 6.099 -33.774 -14.153 1.00 90.62 877 VAL A CA 1
ATOM 6861 C C . VAL A 1 877 ? 6.245 -34.836 -15.239 1.00 90.62 877 VAL A C 1
ATOM 6863 O O . VAL A 1 877 ? 7.291 -35.477 -15.367 1.00 90.62 877 VAL A O 1
ATOM 6866 N N . ALA A 1 878 ? 5.184 -35.054 -16.012 1.00 90.94 878 ALA A N 1
ATOM 6867 C CA . ALA A 1 878 ? 5.153 -35.999 -17.120 1.00 90.94 878 ALA A CA 1
ATOM 6868 C C . ALA A 1 878 ? 5.661 -35.337 -18.411 1.00 90.94 878 ALA A C 1
ATOM 6870 O O . ALA A 1 878 ? 5.068 -34.378 -18.904 1.00 90.94 878 ALA A O 1
ATOM 6871 N N . HIS A 1 879 ? 6.738 -35.874 -18.987 1.00 92.50 879 HIS A N 1
ATOM 6872 C CA . HIS A 1 879 ? 7.217 -35.508 -20.323 1.00 92.50 879 HIS A CA 1
ATOM 6873 C C . HIS A 1 879 ? 6.851 -36.615 -21.310 1.00 92.50 879 HIS A C 1
ATOM 6875 O O . HIS A 1 879 ? 7.280 -37.757 -21.129 1.00 92.50 879 HIS A O 1
ATOM 6881 N N . VAL A 1 880 ? 6.109 -36.286 -22.370 1.00 94.06 880 VAL A N 1
ATOM 6882 C CA . VAL A 1 880 ? 5.694 -37.253 -23.396 1.00 94.06 880 VAL A CA 1
ATOM 6883 C C . VAL A 1 880 ? 5.732 -36.636 -24.796 1.00 94.06 880 VAL A C 1
ATOM 6885 O O . VAL A 1 880 ? 5.406 -35.467 -24.992 1.00 94.06 880 VAL A O 1
ATOM 6888 N N . ALA A 1 881 ? 6.167 -37.408 -25.793 1.00 92.88 881 ALA A N 1
ATOM 6889 C CA . ALA A 1 881 ? 6.376 -36.915 -27.154 1.00 92.88 881 ALA A CA 1
ATOM 6890 C C . ALA A 1 881 ? 5.295 -37.406 -28.127 1.00 92.88 881 ALA A C 1
ATOM 6892 O O . ALA A 1 881 ? 4.933 -38.586 -28.139 1.00 92.88 881 ALA A O 1
ATOM 6893 N N . LYS A 1 882 ? 4.844 -36.525 -29.025 1.00 94.50 882 LYS A N 1
ATOM 6894 C CA . LYS A 1 882 ? 4.109 -36.934 -30.227 1.00 94.50 882 LYS A CA 1
ATOM 6895 C C . LYS A 1 882 ? 5.086 -37.654 -31.171 1.00 94.50 882 LYS A C 1
ATOM 6897 O O . LYS A 1 882 ? 6.162 -37.106 -31.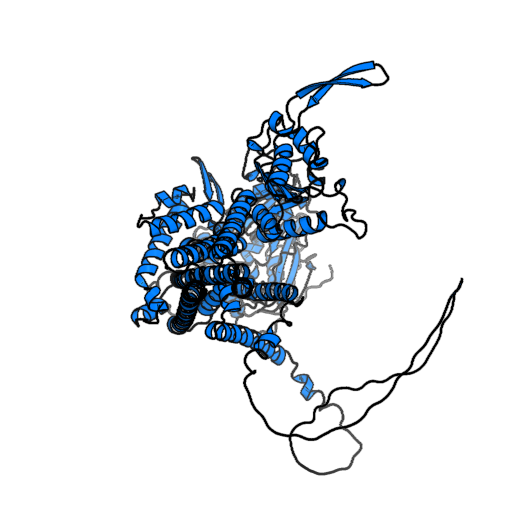430 1.00 94.50 882 LYS A O 1
ATOM 6902 N N . PRO A 1 883 ? 4.766 -38.849 -31.708 1.00 89.69 883 PRO A N 1
ATOM 6903 C CA . PRO A 1 883 ? 5.668 -39.580 -32.599 1.00 89.69 883 PRO A CA 1
ATOM 6904 C C . PRO A 1 883 ? 6.169 -38.737 -33.782 1.00 89.69 883 PRO A C 1
ATOM 6906 O O . PRO A 1 883 ? 5.501 -37.815 -34.248 1.00 89.69 883 PRO A O 1
ATOM 6909 N N . LYS A 1 884 ? 7.360 -39.051 -34.303 1.00 85.94 884 LYS A N 1
ATOM 6910 C CA . LYS A 1 884 ? 7.858 -38.442 -35.550 1.00 85.94 884 LYS A CA 1
ATOM 6911 C C . LYS A 1 884 ? 7.140 -39.078 -36.744 1.00 85.94 884 LYS A C 1
ATOM 6913 O O . LYS A 1 884 ? 6.935 -40.283 -36.743 1.00 85.94 884 LYS A O 1
ATOM 6918 N N . ALA A 1 885 ? 6.842 -38.308 -37.793 1.00 68.81 885 ALA A N 1
ATOM 6919 C CA . ALA A 1 885 ? 6.024 -38.759 -38.933 1.00 68.81 885 ALA A CA 1
ATOM 6920 C C . ALA A 1 885 ? 6.526 -40.044 -39.638 1.00 68.81 885 ALA A C 1
ATOM 6922 O O . ALA A 1 885 ? 5.730 -40.805 -40.177 1.00 68.81 885 ALA A O 1
ATOM 6923 N N . ASN A 1 886 ? 7.837 -40.318 -39.593 1.00 55.44 886 ASN A N 1
ATOM 6924 C CA . ASN A 1 886 ? 8.445 -41.532 -40.161 1.00 55.44 886 ASN A CA 1
ATOM 6925 C C . ASN A 1 886 ? 8.498 -42.727 -39.183 1.00 55.44 886 ASN A C 1
ATOM 6927 O O . ASN A 1 886 ? 9.086 -43.757 -39.506 1.00 55.44 886 ASN A O 1
ATOM 6931 N N . VAL A 1 887 ? 7.908 -42.599 -37.992 1.00 52.09 887 VAL A N 1
ATOM 6932 C CA . VAL A 1 887 ? 7.785 -43.647 -36.970 1.00 52.09 887 VAL A CA 1
ATOM 6933 C C . VAL A 1 887 ? 6.302 -43.977 -36.807 1.00 52.09 887 VAL A C 1
ATOM 6935 O O . VAL A 1 887 ? 5.674 -43.653 -35.803 1.00 52.09 887 VAL A O 1
ATOM 6938 N N . LEU A 1 888 ? 5.731 -44.628 -37.824 1.00 37.78 888 LEU A N 1
ATOM 6939 C CA . LEU A 1 888 ? 4.472 -45.349 -37.650 1.00 37.78 888 LEU A CA 1
ATOM 6940 C C . LEU A 1 888 ? 4.702 -46.474 -36.628 1.00 37.78 888 LEU A C 1
ATOM 6942 O O . LEU A 1 888 ? 5.605 -47.291 -36.850 1.00 37.78 888 LEU A O 1
ATOM 6946 N N . PRO A 1 889 ? 3.897 -46.579 -35.556 1.00 39.41 889 PRO A N 1
ATOM 6947 C CA . PRO A 1 889 ? 3.929 -47.747 -34.695 1.00 39.41 889 PRO A CA 1
ATOM 6948 C C . PRO A 1 889 ? 3.579 -48.979 -35.532 1.00 39.41 889 PRO A C 1
ATOM 6950 O O . PRO A 1 889 ? 2.456 -49.126 -36.020 1.00 39.41 889 PRO A O 1
ATOM 6953 N N . ARG A 1 890 ? 4.538 -49.896 -35.706 1.00 34.91 890 ARG A N 1
ATOM 6954 C CA . ARG A 1 890 ? 4.191 -51.262 -36.102 1.00 34.91 890 ARG A CA 1
ATOM 6955 C C . ARG A 1 890 ? 3.367 -51.843 -34.963 1.00 34.91 890 ARG A C 1
ATOM 6957 O O . ARG A 1 890 ? 3.878 -51.983 -33.858 1.00 34.91 890 ARG A O 1
ATOM 6964 N N . ALA A 1 891 ? 2.105 -52.145 -35.247 1.00 37.31 891 ALA A N 1
ATOM 6965 C CA . ALA A 1 891 ? 1.169 -52.651 -34.258 1.00 37.31 891 ALA A CA 1
ATOM 6966 C C . ALA A 1 891 ? 1.736 -53.868 -33.508 1.00 37.31 891 ALA A C 1
ATOM 6968 O O . ALA A 1 891 ? 2.017 -54.900 -34.117 1.00 37.31 891 ALA A O 1
ATOM 6969 N N . ILE A 1 892 ? 1.828 -53.749 -32.182 1.00 35.75 892 ILE A N 1
ATOM 6970 C CA . ILE A 1 892 ? 1.819 -54.881 -31.252 1.00 35.75 892 ILE A CA 1
ATOM 6971 C C . ILE A 1 892 ? 0.790 -54.569 -30.158 1.00 35.75 892 ILE A C 1
ATOM 6973 O O . ILE A 1 892 ? 1.112 -54.410 -28.988 1.00 35.75 892 ILE A O 1
ATOM 6977 N N . PHE A 1 893 ? -0.481 -54.495 -30.559 1.00 35.69 893 PHE A N 1
ATOM 6978 C CA . PHE A 1 893 ? -1.564 -54.871 -29.654 1.00 35.69 893 PHE A CA 1
ATOM 6979 C C . PHE A 1 893 ? -1.684 -56.397 -29.716 1.00 35.69 893 PHE A C 1
ATOM 6981 O O . PHE A 1 893 ? -2.362 -56.947 -30.579 1.00 35.69 893 PHE A O 1
ATOM 6988 N N . ASN A 1 894 ? -0.987 -57.078 -28.812 1.00 30.25 894 ASN A N 1
ATOM 6989 C CA . ASN A 1 894 ? -1.321 -58.429 -28.376 1.00 30.25 894 ASN A CA 1
ATOM 6990 C C . ASN A 1 894 ? -1.358 -58.366 -26.851 1.00 30.25 894 ASN A C 1
ATOM 6992 O O . ASN A 1 894 ? -0.367 -57.989 -26.233 1.00 30.25 894 ASN A O 1
ATOM 6996 N N . GLY A 1 895 ? -2.519 -58.644 -26.260 1.00 39.09 895 GLY A N 1
ATOM 6997 C CA . GLY A 1 895 ? -2.743 -58.406 -24.835 1.00 39.09 895 GLY A CA 1
ATOM 6998 C C . GLY A 1 895 ? -1.842 -59.257 -23.939 1.00 39.09 895 GLY A C 1
ATOM 6999 O O . GLY A 1 895 ? -1.751 -60.469 -24.129 1.00 39.09 895 GLY A O 1
ATOM 7000 N N . GLY A 1 896 ? -1.239 -58.615 -22.935 1.00 36.97 896 GLY A N 1
ATOM 7001 C CA . GLY A 1 896 ? -0.458 -59.264 -21.881 1.00 36.97 896 GLY A CA 1
ATOM 7002 C C . GLY A 1 896 ? 0.920 -58.636 -21.669 1.00 36.97 896 GLY A C 1
ATOM 7003 O O . GLY A 1 896 ? 1.812 -58.858 -22.475 1.00 36.97 896 GLY A O 1
ATOM 7004 N N . ALA A 1 897 ? 1.072 -57.946 -20.530 1.00 34.59 897 ALA A N 1
ATOM 7005 C CA . ALA A 1 897 ? 2.308 -57.384 -19.965 1.00 34.59 897 ALA A CA 1
ATOM 7006 C C . ALA A 1 897 ? 3.071 -56.342 -20.818 1.00 34.59 897 ALA A C 1
ATOM 7008 O O . ALA A 1 897 ? 3.605 -56.628 -21.886 1.00 34.59 897 ALA A O 1
ATOM 7009 N N . VAL A 1 898 ? 3.204 -55.128 -20.273 1.00 32.56 898 VAL A N 1
ATOM 7010 C CA . VAL A 1 898 ? 4.089 -54.084 -20.811 1.00 32.56 898 VAL A CA 1
ATOM 7011 C C . VAL A 1 898 ? 5.542 -54.443 -20.486 1.00 32.56 898 VAL A C 1
ATOM 7013 O O . VAL A 1 898 ? 5.957 -54.375 -19.329 1.00 32.56 898 VAL A O 1
ATOM 7016 N N . ASP A 1 899 ? 6.321 -54.811 -21.503 1.00 29.38 899 ASP A N 1
ATOM 7017 C CA . ASP A 1 899 ? 7.777 -54.931 -21.382 1.00 29.38 899 ASP A CA 1
ATOM 7018 C C . ASP A 1 899 ? 8.402 -53.526 -21.335 1.00 29.38 899 ASP A C 1
ATOM 7020 O O . ASP A 1 899 ? 8.216 -52.717 -22.243 1.00 29.38 899 ASP A O 1
ATOM 7024 N N . ARG A 1 900 ? 9.125 -53.223 -20.251 1.00 31.45 900 ARG A N 1
ATOM 7025 C CA . ARG A 1 900 ? 9.723 -51.904 -19.975 1.00 31.45 900 ARG A CA 1
ATOM 7026 C C . ARG A 1 900 ? 11.151 -51.749 -20.525 1.00 31.45 900 ARG A C 1
ATOM 7028 O O . ARG A 1 900 ? 11.902 -50.914 -20.026 1.00 31.45 900 ARG A O 1
ATOM 7035 N N . SER A 1 901 ? 11.554 -52.551 -21.513 1.00 29.06 901 SER A N 1
ATOM 7036 C CA . SER A 1 901 ? 12.909 -52.524 -22.086 1.00 29.06 901 SER A CA 1
ATOM 7037 C C . SER A 1 901 ? 12.976 -52.149 -23.576 1.00 29.06 901 SER A C 1
ATOM 7039 O O . SER A 1 901 ? 13.458 -52.934 -24.391 1.00 29.06 901 SER A O 1
ATOM 7041 N N . LEU A 1 902 ? 12.557 -50.924 -23.934 1.00 27.78 902 LEU A N 1
ATOM 7042 C CA . LEU A 1 902 ? 12.892 -50.267 -25.216 1.00 27.78 902 LEU A CA 1
ATOM 7043 C C . LEU A 1 902 ? 12.834 -48.731 -25.142 1.00 27.78 902 LEU A C 1
ATOM 7045 O O . LEU A 1 902 ? 11.805 -48.207 -24.665 1.00 27.78 902 LEU A O 1
#

Foldseek 3Di:
DAPVVVLVVVLVLLCQQLDADPVRHRPAPLLLSQAAEEEEAPFRCPVVSQLVSCLVVVAFEDEEEQLPDDLCQQQADWDWDWDADPNDIDTDIAGDDHVLQVVLVVLCVLQVGLAEEYEYEALQLHDPVCVVQSLVCSNPCDRRHDHHRSNYGYYYYHYPCVQDVSGHDDDPVSVVSHNYDYHYYDLVVLLLVCLQVLFALLLNLVCLVVVVLAWDWAQDPPGIFTAYSNLSRVLRVVVVVCVVVVHDDALVNSCVSRVHSVSSVVSRVSVVVLVVLCVVLVLVCLLVLVDDVVSLVPLLVDDPSSLSSSLSVLLSVLLVLLLVLVLLVLLLVLLCVLCVCVVVCLVVVHQSLVSLVVSLVVLVVVLVSCVSSVSDDPSNCSSSVSNNVLSVVLNVQLVVDPHVRDPVSNVVSSVVSVVVSVVSLVSSLSSVLSNLVSCCSRHVDVLSVLVSLLSCLSHPSSVCSCVPRNHPSSCVSVVVVVVVVVVVVVVVVVVPPPPVVVVVVPPPDDDDDDDYDDDDDDDDDDDDDDDDDDDDDDDDDDDDDDDDDDDDDDDDDDDDDDDDDDDDDDDDDDDDDDDPVVVVVVVPPPPDDPCVVVVVVVSVVVSVVSVVVVVVVSVVPPDDDDDDDDDDDDDDDDDDDDPDDDPPDPVNVVVQLVQVVLDDAFAFAQLPPPCPDDQPQALFEEEEEQCFLPPVVLVSDLSNAQNYAYEYEDQDPVRQVNNVVCQVVSQVVSVGPDRRYYYDNDALLCPVVVPQAFQQGQEYEYTLCLLQHPDSLSSLLSRLRNHHAFHKYKYFAKAKQDADDPVQLVVCSRNNQSQSVHGHPVVVLVSNVVSQWDPVPKDWPPKDWDDSQGGNDVVHGDDGDDDPDPITMIGTTIMITRHHPVDDPPDDPDDDDDDPDD